Protein 4XR9 (pdb70)

Sequence (909 aa):
SNAMMPFLPDPGEPSPLKVVIAGAGYVGTCLAVTLAGRGAEVVAVDSDPGTVADLRAGRCRLPEPGLAGAVRDLAATGRLTASTSYDPVGAADVVIVTVGTPTDAGHEMVTDQLVAACEQIAPRLRAGQLVILKSTVSPGTTRTLVAPLLESGGLVHERDFGLAFCPERLAEGVALAQVRTLPVVVGGCGPRSAAAAERFWRSALGVDVRQVPSAESAEVVKLATNWWIDANVAIANELARYCAVLGVDVLDVIGAANTLPKGSSMVNLLLPGVGVGGSCLTKDPWMAWRDGRDRGVSLRTVETARAVNDDMPRHTAAVIADELVKLGRDRNDTTIAVLGAAFKNDTGDVRNTPVRGVVAALRDSGFRVRIFDPLADPAEIVARFGTAPAASLDEAVSGAGCLAFLAGHRQFHELDFGALAERVDEPCLVFDGRRMHLPPARIRELHRFGFAYRGIGRNAMPFLPDPGEPSPLKVVIAGAGYVGTCLAVTLAGRGAEVVAVDSDPGTVADLRAGRCRLPEPGLAGAVRDLAATGRLTASTSYDPVGAADVVIVTVGTPTDAGHEMVTDQLVAACEQIAPRLRAGQLVILKSTVSPGTTRTLVAPLLESGGLVHERDFGLAFCPERLAEGVALAQVRTLPVVVGGCGPRSAAAAERFWRSALGVDVRQVPSAESAEVVKLATNWWIDANVAIANELARYCAVLGVDVLDVIGAANTLPKGSSMVNLLLPGVGVGCLTKDPWMAWRDGRDRGVSLRTVETARAVNDDMPRHTAAVIADELVKLGRDRNDTTIAVLGAAFKNDTGDVRNTPVRGVVAALRDSGFRRVRIFDPLADPAEIVARFGTAPAASLDEAVSGAGCLAFLAGHRQFHELDFGALAERVDEPCLVFDGRMHLPPARIRELHRFGFAYRGIIGR

Radius of gyration: 30.74 Å; Cα contacts (8 Å, |Δi|>4): 2063; chains: 2; bounding box: 93×65×76 Å

InterPro domains:
  IPR001732 UDP-glucose/GDP-mannose dehydrogenase, N-terminal [PF03721] (14-191)
  IPR008927 6-phosphogluconate dehydrogenase-like, C-terminal domain superfamily [SSF48179] (212-308)
  IPR014026 UDP-glucose/GDP-mannose dehydrogenase, dimerisation [PF00984] (212-306)
  IPR014027 UDP-glucose/GDP-mannose dehydrogenase, C-terminal [PF03720] (333-432)
  IPR014027 UDP-glucose/GDP-mannose dehydrogenase, C-terminal [SM00984] (333-435)
  IPR017476 UDP-glucose/GDP-mannose dehydrogenase [PIRSF000124] (14-449)
  IPR017476 UDP-glucose/GDP-mannose dehydrogenase [TIGR03026] (14-430)
  IPR028359 UDP-N-acetyl-D-mannosamine/glucosamine dehydrogenase [PIRSF500136] (9-443)
  IPR028359 UDP-N-acetyl-D-mannosamine/glucosamine dehydrogenase [PTHR43491] (12-431)
  IPR036220 UDP-glucose/GDP-mannose dehydrogenase, C-terminal domain superfamily [SSF52413] (320-441)
  IPR036291 NAD(P)-binding domain superfamily [SSF51735] (14-199)

CATH classification: 3.40.50.720 (+1 more: 3.40.50.720)

B-factor: mean 40.83, std 15.62, range [16.02, 129.7]

Organism: Micromonospora echinospora (NCBI:txid1877)

Solvent-accessible surface area: 33970 Å² total; per-residue (Å²): 165,138,89,91,99,4,8,55,98,83,70,102,141,81,62,38,92,1,2,0,0,9,4,36,51,40,1,3,0,1,1,6,11,0,0,46,109,30,7,66,1,33,1,1,21,113,73,93,38,38,18,45,17,6,187,47,8,127,24,219,53,108,10,79,52,0,39,21,22,0,149,90,14,25,92,75,47,70,3,61,22,22,74,47,28,99,25,0,34,62,2,25,0,0,0,1,17,20,34,20,69,24,66,109,33,42,84,24,53,45,102,88,0,36,55,4,0,96,84,0,2,92,85,16,102,42,8,0,0,0,0,1,6,10,25,1,25,5,12,7,0,78,106,51,0,1,70,38,1,48,90,53,59,32,58,38,32,148,28,0,0,0,0,0,0,4,22,13,24,18,44,15,80,0,42,65,43,6,97,100,17,31,15,1,0,0,6,11,16,110,77,0,17,62,4,0,43,78,0,0,105,52,13,1,34,9,86,15,94,72,8,98,21,0,26,2,0,0,0,0,20,1,1,3,7,3,0,14,0,5,0,21,0,3,0,0,5,1,1,49,1,0,50,58,38,63,9,22,0,35,36,0,6,22,0,0,12,29,8,53,54,55,85,28,59,0,0,2,10,100,12,12,0,8,20,6,10,76,59,32,13,86,11,1,51,6,0,41,63,15,0,148,90,100,73,22,70,0,82,12,1,62,19,2,4,44,2,2,93,36,0,16,120,30,0,3,47,26,0,18,67,30,0,94,151,45,65,8,72,128,130,75,0,20,0,0,0,0,0,0,0,25,65,49,63,16,15,20,2,139,56,6,9,0,95,30,0,2,52,23,0,77,131,34,47,7,132,16,76,2,25,7,71,64,10,82,84,68,68,0,70,79,87,18,69,47,73,26,12,95,51,43,68,90,0,1,30,42,0,0,0,0,0,1,0,0,3,0,140,79,1,43,139,37,98,3,19,52,10,25,148,115,21,61,137,45,2,1,0,0,7,8,23,6,42,3,70,82,66,60,31,154,70,0,88,152,93,46,6,12,13,91,16,17,2,51,186,95,138,28,10,14,53,96,88,67,93,130,79,61,33,93,2,1,0,0,9,8,42,53,33,0,3,0,5,1,6,3,0,0,38,118,30,8,72,3,24,0,0,30,100,71,95,38,37,7,50,30,8,166,65,8,106,22,185,59,48,7,75,54,0,38,21,24,0,146,91,16,20,90,86,45,67,1,63,6,22,69,45,16,94,38,0,29,69,8,39,0,0,0,2,20,16,31,24,67,22,71,105,31,43,90,39,46,39,102,95,0,35,53,3,0,96,77,0,3,97,71,12,155,74,40,8,0,0,0,2,16,9,19,1,21,9,12,7,0,123,88,53,2,1,69,30,1,48,86,42,64,39,59,43,30,149,25,0,0,0,0,0,0,3,25,17,26,16,44,17,77,0,36,62,35,14,94,100,16,34,12,1,0,0,6,23,18,112,90,0,20,50,0,0,44,56,0,0,104,38,12,2,40,7,92,18,98,73,7,103,34,1,27,1,0,1,0,0,12,1,1,3,4,2,0,18,1,6,0,19,0,3,0,0,6,0,0,55,1,0,58,62,29,72,11,37,0,33,42,0,8,21,0,0,16,30,10,70,59,57,82,29,56,0,0,3,9,89,11,8,0,6,18,10,72,26,12,91,8,0,47,4,0,30,54,18,0,141,100,115,72,19,68,0,74,11,1,60,20,2,4,44,3,2,91,38,0,15,116,30,0,7,47,28,0,15,74,20,0,94,146,56,64,16,63,94,145,76,6,22,0,0,0,0,0,0,0,45,68,44,33,13,12,50,2,155,65,8,9,0,133,30,0,3,56,25,1,76,136,53,42,8,172,17,77,3,29,7,47,45,13,76,82,70,70,2,69,68,75,22,60,58,78,25,14,88,46,37,67,94,0,0,32,43,0,1,0,0,0,1,0,0,3,1,146,77,2,34,150,38,96,7,18,51,10,30,152,117,22,66,136,46,2,2,0,0,6,5,27,7,44,1,68,80,58,66,23,156,64,0,98,177,81,42,8,24,25,94,3,14,0,33

Foldseek 3Di:
DDQAFLADDPPDPDAAEEEEEACDDLSLLVLLLLLVLPHQYEYAYQDVVCQVQLLCLADPDLAPCSSVSSNVSSVVNSYHYDPAPLCLLVHSEYEYAHEFAADPQLATDCVSVLVRLLRNQQSDFFSHAYEYAYQHQFPCQPPPNQVSNCPNPDHEPRGHWYKYKYDDADGRCRNVCQLEPAIEIFTQDDSNRVNVQCCCCPSRVYHYHYDDHNRRNSVVLLVVLLVVLLLLLVQQVLLQVLQVVVAASVVVQVVQQVAADDPGTDHRDHYFQAAWDCRNQRSNSNNQSSCVVVVHHPVSSVSSNVSRLCRLLVLLVVVQVVCVVLVHDQVQAAAQEEDQAQAANAQHNQIHSPLSNLVNNVVRNHHYAYDYPRHDQVNCCVRNVDGHQPDPLRRQAAHQEYEHRHQYVVVVPDDLLVSLVRYDPAHEYEYRPNSDDPVVVVVNVVSRYHYDYRSD/DVQFLADDLPDPDAAEEEEEDCPPLSLLVLLLLLVLPHQYEYEDQDPVSQVQLLCLADLWLQPPSSVSSNVSSVVNSYHYDPAPQCLLVHSEYEYAWDWAADPLLATPCVRVLVSLLRNQLSHFFRHEYEYAYQDAFPCQPPPSQVSSCVNPDHEPPRYWGWYKYDDADGNCRNVCQLEPAIEIFTQDPSNRSNVQVCCCSSRVYHYHYDDHNSVNSVVLLVVLLVVLLLLLVQQVQLQVLVVVVAASVVVQVVQQVAADDPGTDHRDHHFQAAFSNQRSPSNVQSVCVVVPHHPVSSVSSNVSRLCRLLVLLVVVQVVCVVQVHDQVQAEAQEEAQAQAENTADNPGHSSLSNLCNNVVVRHHYAYDYPSHDQVNCCVRNVDGHQPDPLRRAAQGQEYEHRHQYPVVVVDDLLVSLVRYDPAHEYEYGPNPDDPVVVVVNVVSNYHYYYRSD

Structure (mmCIF, N/CA/C/O backbone):
data_4XR9
#
_entry.id   4XR9
#
_cell.length_a   70.682
_cell.length_b   87.040
_cell.length_c   70.660
_cell.angle_alpha   90.00
_cell.angle_beta   103.59
_cell.angle_gamma   90.00
#
_symmetry.space_group_name_H-M   'P 1 21 1'
#
loop_
_entity.id
_entity.type
_entity.pdbx_description
1 polymer CalS8
2 non-polymer NICOTINAMIDE-ADENINE-DINUCLEOTIDE
3 non-polymer 'SODIUM ION'
4 non-polymer "THYMIDINE-5'-PHOSPHATE"
5 non-polymer GLYCEROL
6 water water
#
loop_
_atom_site.group_PDB
_atom_site.id
_atom_site.type_symbol
_atom_site.label_atom_id
_atom_site.label_alt_id
_atom_site.label_comp_id
_atom_site.label_asym_id
_atom_site.label_entity_id
_atom_site.label_seq_id
_atom_site.pdbx_PDB_ins_code
_atom_site.Cartn_x
_atom_site.Cartn_y
_atom_site.Cartn_z
_atom_site.occupancy
_atom_site.B_iso_or_equiv
_atom_site.auth_seq_id
_atom_site.auth_comp_id
_atom_site.auth_asym_id
_atom_site.auth_atom_id
_atom_site.pdbx_PDB_model_num
ATOM 1 N N . SER A 1 1 ? -41.243 3.180 -26.378 1.00 51.02 -2 SER A N 1
ATOM 2 C CA . SER A 1 1 ? -40.044 2.488 -26.835 1.00 49.12 -2 SER A CA 1
ATOM 3 C C . SER A 1 1 ? -38.960 2.488 -25.753 1.00 48.22 -2 SER A C 1
ATOM 4 O O . SER A 1 1 ? -38.974 3.350 -24.878 1.00 46.06 -2 SER A O 1
ATOM 7 N N . ASN A 1 2 ? -38.027 1.506 -25.815 1.00 42.58 -1 ASN A N 1
ATOM 8 C CA . ASN A 1 2 ? -36.936 1.325 -24.850 1.00 40.26 -1 ASN A CA 1
ATOM 9 C C . ASN A 1 2 ? -35.995 2.517 -24.816 1.00 41.27 -1 ASN A C 1
ATOM 10 O O . ASN A 1 2 ? -35.877 3.250 -25.814 1.00 39.35 -1 ASN A O 1
ATOM 15 N N . ALA A 1 3 ? -35.229 2.642 -23.710 1.00 36.38 0 ALA A N 1
ATOM 16 C CA . ALA A 1 3 ? -34.120 3.573 -23.646 1.00 35.31 0 ALA A CA 1
ATOM 17 C C . ALA A 1 3 ? -33.204 3.180 -24.812 1.00 43.13 0 ALA A C 1
ATOM 18 O O . ALA A 1 3 ? -32.971 1.985 -25.041 1.00 43.34 0 ALA A O 1
ATOM 20 N N A MET A 1 4 ? -32.793 4.177 -25.610 0.50 41.01 1 MET A N 1
ATOM 21 N N B MET A 1 4 ? -32.783 4.161 -25.592 0.50 40.60 1 MET A N 1
ATOM 22 C CA A MET A 1 4 ? -32.044 3.998 -26.857 0.50 41.50 1 MET A CA 1
ATOM 23 C CA B MET A 1 4 ? -32.056 3.985 -26.843 0.50 40.90 1 MET A CA 1
ATOM 24 C C A MET A 1 4 ? -30.522 3.943 -26.692 0.50 40.84 1 MET A C 1
ATOM 25 C C B MET A 1 4 ? -30.520 3.955 -26.703 0.50 40.52 1 MET A C 1
ATOM 26 O O A MET A 1 4 ? -29.962 4.763 -25.964 0.50 37.12 1 MET A O 1
ATOM 27 O O B MET A 1 4 ? -29.958 4.757 -25.959 0.50 36.75 1 MET A O 1
ATOM 36 N N . PRO A 1 5 ? -29.822 3.101 -27.505 1.00 38.36 2 PRO A N 1
ATOM 37 C CA . PRO A 1 5 ? -28.345 3.153 -27.529 1.00 37.91 2 PRO A CA 1
ATOM 38 C C . PRO A 1 5 ? -27.955 4.405 -28.335 1.00 39.99 2 PRO A C 1
ATOM 39 O O . PRO A 1 5 ? -28.783 4.891 -29.116 1.00 39.54 2 PRO A O 1
ATOM 43 N N . PHE A 1 6 ? -26.771 4.981 -28.113 1.00 35.18 3 PHE A N 1
ATOM 44 C CA . PHE A 1 6 ? -26.447 6.229 -28.797 1.00 33.87 3 PHE A CA 1
ATOM 45 C C . PHE A 1 6 ? -25.605 6.002 -30.067 1.00 40.43 3 PHE A C 1
ATOM 46 O O . PHE A 1 6 ? -24.955 6.930 -30.565 1.00 39.89 3 PHE A O 1
ATOM 54 N N . LEU A 1 7 ? -25.664 4.784 -30.614 1.00 38.53 4 LEU A N 1
ATOM 55 C CA . LEU A 1 7 ? -24.948 4.414 -31.829 1.00 39.06 4 LEU A CA 1
ATOM 56 C C . LEU A 1 7 ? -25.694 3.280 -32.541 1.00 48.26 4 LEU A C 1
ATOM 57 O O . LEU A 1 7 ? -26.080 2.302 -31.889 1.00 48.74 4 LEU A O 1
ATOM 62 N N . PRO A 1 8 ? -25.920 3.372 -33.872 1.00 47.42 5 PRO A N 1
ATOM 63 C CA . PRO A 1 8 ? -26.605 2.265 -34.564 1.00 49.97 5 PRO A CA 1
ATOM 64 C C . PRO A 1 8 ? -25.780 0.979 -34.526 1.00 59.94 5 PRO A C 1
ATOM 65 O O . PRO A 1 8 ? -24.554 1.038 -34.404 1.00 58.22 5 PRO A O 1
ATOM 69 N N . ASP A 1 9 ? -26.451 -0.184 -34.600 1.00 63.11 6 ASP A N 1
ATOM 70 C CA . ASP A 1 9 ? -25.762 -1.475 -34.601 1.00 65.72 6 ASP A CA 1
ATOM 71 C C . ASP A 1 9 ? -24.851 -1.567 -35.841 1.00 74.07 6 ASP A C 1
ATOM 72 O O . ASP A 1 9 ? -25.336 -1.358 -36.953 1.00 74.46 6 ASP A O 1
ATOM 77 N N . PRO A 1 10 ? -23.521 -1.816 -35.686 1.00 73.08 7 PRO A N 1
ATOM 78 C CA . PRO A 1 10 ? -22.638 -1.854 -36.875 1.00 73.90 7 PRO A CA 1
ATOM 79 C C . PRO A 1 10 ? -22.952 -3.020 -37.840 1.00 80.62 7 PRO A C 1
ATOM 80 O O . PRO A 1 10 ? -22.236 -3.217 -38.828 1.00 80.79 7 PRO A O 1
ATOM 84 N N . GLY A 1 11 ? -24.046 -3.737 -37.566 1.00 78.56 8 GLY A N 1
ATOM 85 C CA . GLY A 1 11 ? -24.543 -4.825 -38.399 1.00 80.40 8 GLY A CA 1
ATOM 86 C C . GLY A 1 11 ? -25.571 -4.372 -39.425 1.00 85.00 8 GLY A C 1
ATOM 87 O O . GLY A 1 11 ? -26.012 -5.176 -40.255 1.00 86.61 8 GLY A O 1
ATOM 88 N N . GLU A 1 12 ? -25.967 -3.073 -39.375 1.00 79.50 9 GLU A N 1
ATOM 89 C CA . GLU A 1 12 ? -26.923 -2.488 -40.326 1.00 79.54 9 GLU A CA 1
ATOM 90 C C . GLU A 1 12 ? -26.248 -2.333 -41.696 1.00 82.18 9 GLU A C 1
ATOM 91 O O . GLU A 1 12 ? -25.051 -2.044 -41.742 1.00 81.18 9 GLU A O 1
ATOM 97 N N . PRO A 1 13 ? -26.971 -2.548 -42.824 1.00 78.65 10 PRO A N 1
ATOM 98 C CA . PRO A 1 13 ? -26.309 -2.465 -44.142 1.00 78.37 10 PRO A CA 1
ATOM 99 C C . PRO A 1 13 ? -25.846 -1.055 -44.538 1.00 77.60 10 PRO A C 1
ATOM 100 O O . PRO A 1 13 ? -24.867 -0.935 -45.275 1.00 77.73 10 PRO A O 1
ATOM 104 N N . SER A 1 14 ? -26.550 0.002 -44.076 1.00 69.61 11 SER A N 1
ATOM 105 C CA . SER A 1 14 ? -26.223 1.384 -44.438 1.00 66.70 11 SER A CA 1
ATOM 106 C C . SER A 1 14 ? -24.920 1.861 -43.773 1.00 64.23 11 SER A C 1
ATOM 107 O O . SER A 1 14 ? -24.691 1.572 -42.592 1.00 62.88 11 SER A O 1
ATOM 110 N N . PRO A 1 15 ? -24.055 2.607 -44.506 1.00 56.56 12 PRO A N 1
ATOM 111 C CA . PRO A 1 15 ? -22.812 3.101 -43.885 1.00 53.19 12 PRO A CA 1
ATOM 112 C C . PRO A 1 15 ? -23.080 4.094 -42.756 1.00 49.66 12 PRO A C 1
ATOM 113 O O . PRO A 1 15 ? -24.096 4.796 -42.768 1.00 47.68 12 PRO A O 1
ATOM 117 N N . LEU A 1 16 ? -22.170 4.146 -41.781 1.00 42.50 13 LEU A N 1
ATOM 118 C CA . LEU A 1 16 ? -22.252 5.096 -40.675 1.00 39.22 13 LEU A CA 1
ATOM 119 C C . LEU A 1 16 ? -22.106 6.526 -41.201 1.00 38.99 13 LEU A C 1
ATOM 120 O O . LEU A 1 16 ? -21.248 6.778 -42.043 1.00 38.76 13 LEU A O 1
ATOM 125 N N . LYS A 1 17 ? -22.960 7.448 -40.728 1.00 33.12 14 LYS A N 1
ATOM 126 C CA . LYS A 1 17 ? -22.907 8.857 -41.126 1.00 31.72 14 LYS A CA 1
ATOM 127 C C . LYS A 1 17 ? -22.221 9.705 -40.032 1.00 33.39 14 LYS A C 1
ATOM 128 O O . LYS A 1 17 ? -22.705 9.784 -38.905 1.00 32.48 14 LYS A O 1
ATOM 134 N N . VAL A 1 18 ? -21.081 10.314 -40.369 1.00 27.91 15 VAL A N 1
ATOM 135 C CA . VAL A 1 18 ? -20.314 11.138 -39.424 1.00 25.79 15 VAL A CA 1
ATOM 136 C C . VAL A 1 18 ? -20.230 12.583 -39.929 1.00 30.66 15 VAL A C 1
ATOM 137 O O . VAL A 1 18 ? -20.045 12.812 -41.132 1.00 29.46 15 VAL A O 1
ATOM 141 N N . VAL A 1 19 ? -20.348 13.552 -39.003 1.00 27.36 16 VAL A N 1
ATOM 142 C CA . VAL A 1 19 ? -20.125 14.975 -39.270 1.00 26.93 16 VAL A CA 1
ATOM 143 C C . VAL A 1 19 ? -18.926 15.418 -38.429 1.00 30.00 16 VAL A C 1
ATOM 144 O O . VAL A 1 19 ? -18.893 15.188 -37.214 1.00 28.29 16 VAL A O 1
ATOM 148 N N . ILE A 1 20 ? -17.929 16.012 -39.074 1.00 24.94 17 ILE A N 1
ATOM 149 C CA . ILE A 1 20 ? -16.761 16.506 -38.346 1.00 25.34 17 ILE A CA 1
ATOM 150 C C . ILE A 1 20 ? -16.784 18.032 -38.425 1.00 28.96 17 ILE A C 1
ATOM 151 O O . ILE A 1 20 ? -16.765 18.588 -39.524 1.00 28.32 17 ILE A O 1
ATOM 156 N N . ALA A 1 21 ? -16.918 18.696 -37.274 1.00 26.47 18 ALA A N 1
ATOM 157 C CA . ALA A 1 21 ? -16.943 20.161 -37.205 1.00 26.99 18 ALA A CA 1
ATOM 158 C C . ALA A 1 21 ? -15.525 20.673 -36.932 1.00 31.71 18 ALA A C 1
ATOM 159 O O . ALA A 1 21 ? -14.979 20.420 -35.859 1.00 30.49 18 ALA A O 1
ATOM 161 N N . GLY A 1 22 ? -14.923 21.318 -37.933 1.00 29.20 19 GLY A N 1
ATOM 162 C CA . GLY A 1 22 ? -13.550 21.806 -37.855 1.00 30.39 19 GLY A CA 1
ATOM 163 C C . GLY A 1 22 ? -12.646 20.943 -38.704 1.00 36.75 19 GLY A C 1
ATOM 164 O O . GLY A 1 22 ? -12.198 19.883 -38.260 1.00 36.80 19 GLY A O 1
ATOM 165 N N . ALA A 1 23 ? -12.436 21.351 -39.959 1.00 34.94 20 ALA A N 1
ATOM 166 C CA . ALA A 1 23 ? -11.663 20.584 -40.926 1.00 35.52 20 ALA A CA 1
ATOM 167 C C . ALA A 1 23 ? -10.240 21.081 -41.010 1.00 40.46 20 ALA A C 1
ATOM 168 O O . ALA A 1 23 ? -9.706 21.303 -42.100 1.00 40.07 20 ALA A O 1
ATOM 170 N N . GLY A 1 24 ? -9.619 21.219 -39.854 1.00 36.47 21 GLY A N 1
ATOM 171 C CA . GLY A 1 24 ? -8.219 21.563 -39.777 1.00 36.29 21 GLY A CA 1
ATOM 172 C C . GLY A 1 24 ? -7.421 20.284 -39.882 1.00 39.77 21 GLY A C 1
ATOM 173 O O . GLY A 1 24 ? -7.893 19.285 -40.439 1.00 37.12 21 GLY A O 1
ATOM 174 N N . TYR A 1 25 ? -6.262 20.280 -39.271 1.00 37.42 22 TYR A N 1
ATOM 175 C CA . TYR A 1 25 ? -5.339 19.161 -39.248 1.00 37.41 22 TYR A CA 1
ATOM 176 C C . TYR A 1 25 ? -5.982 17.878 -38.647 1.00 36.42 22 TYR A C 1
ATOM 177 O O . TYR A 1 25 ? -6.059 16.846 -39.325 1.00 33.81 22 TYR A O 1
ATOM 186 N N . VAL A 1 26 ? -6.421 17.949 -37.378 1.00 29.87 23 VAL A N 1
ATOM 187 C CA . VAL A 1 26 ? -7.020 16.808 -36.672 1.00 29.78 23 VAL A CA 1
ATOM 188 C C . VAL A 1 26 ? -8.300 16.327 -37.390 1.00 29.97 23 VAL A C 1
ATOM 189 O O . VAL A 1 26 ? -8.469 15.128 -37.610 1.00 28.20 23 VAL A O 1
ATOM 193 N N . GLY A 1 27 ? -9.170 17.268 -37.759 1.00 27.59 24 GLY A N 1
ATOM 194 C CA . GLY A 1 27 ? -10.435 16.958 -38.416 1.00 26.55 24 GLY A CA 1
ATOM 195 C C . GLY A 1 27 ? -10.260 16.238 -39.740 1.00 29.87 24 GLY A C 1
ATOM 196 O O . GLY A 1 27 ? -10.984 15.270 -40.024 1.00 27.05 24 GLY A O 1
ATOM 197 N N . THR A 1 28 ? -9.284 16.693 -40.557 1.00 27.63 25 THR A N 1
ATOM 198 C CA . THR A 1 28 ? -9.047 16.082 -41.868 1.00 28.59 25 THR A CA 1
ATOM 199 C C . THR A 1 28 ? -8.437 14.690 -41.713 1.00 32.72 25 THR A C 1
ATOM 200 O O . THR A 1 28 ? -8.840 13.781 -42.442 1.00 31.08 25 THR A O 1
ATOM 204 N N . CYS A 1 29 ? -7.476 14.512 -40.770 1.00 30.63 26 CYS A N 1
ATOM 205 C CA . CYS A 1 29 ? -6.883 13.189 -40.530 1.00 32.46 26 CYS A CA 1
ATOM 206 C C . CYS A 1 29 ? -7.980 12.198 -40.138 1.00 33.96 26 CYS A C 1
ATOM 207 O O . CYS A 1 29 ? -8.033 11.102 -40.682 1.00 32.66 26 CYS A O 1
ATOM 210 N N . LEU A 1 30 ? -8.893 12.612 -39.238 1.00 31.49 27 LEU A N 1
ATOM 211 C CA . LEU A 1 30 ? -10.023 11.771 -38.822 1.00 31.98 27 LEU A CA 1
ATOM 212 C C . LEU A 1 30 ? -10.936 11.440 -39.975 1.00 32.18 27 LEU A C 1
ATOM 213 O O . LEU A 1 30 ? -11.308 10.281 -40.132 1.00 31.88 27 LEU A O 1
ATOM 218 N N . ALA A 1 31 ? -11.339 12.470 -40.754 1.00 27.24 28 ALA A N 1
ATOM 219 C CA . ALA A 1 31 ? -12.267 12.351 -41.890 1.00 28.24 28 ALA A CA 1
ATOM 220 C C . ALA A 1 31 ? -11.810 11.329 -42.898 1.00 33.14 28 ALA A C 1
ATOM 221 O O . ALA A 1 31 ? -12.613 10.500 -43.315 1.00 32.92 28 ALA A O 1
ATOM 223 N N . VAL A 1 32 ? -10.525 11.377 -43.300 1.00 30.72 29 VAL A N 1
ATOM 224 C CA . VAL A 1 32 ? -10.016 10.455 -44.320 1.00 31.43 29 VAL A CA 1
ATOM 225 C C . VAL A 1 32 ? -9.886 9.026 -43.748 1.00 35.10 29 VAL A C 1
ATOM 226 O O . VAL A 1 32 ? -10.145 8.057 -44.462 1.00 35.21 29 VAL A O 1
ATOM 230 N N . THR A 1 33 ? -9.560 8.904 -42.461 1.00 30.12 30 THR A N 1
ATOM 231 C CA . THR A 1 33 ? -9.426 7.590 -41.840 1.00 31.67 30 THR A CA 1
ATOM 232 C C . THR A 1 33 ? -10.807 6.925 -41.690 1.00 36.23 30 THR A C 1
ATOM 233 O O . THR A 1 33 ? -10.958 5.750 -42.027 1.00 36.72 30 THR A O 1
ATOM 237 N N . LEU A 1 34 ? -11.813 7.684 -41.226 1.00 31.98 31 LEU A N 1
ATOM 238 C CA . LEU A 1 34 ? -13.172 7.161 -41.057 1.00 30.85 31 LEU A CA 1
ATOM 239 C C . LEU A 1 34 ? -13.794 6.807 -42.418 1.00 34.79 31 LEU A C 1
ATOM 240 O O . LEU A 1 34 ? -14.323 5.711 -42.563 1.00 35.11 31 LEU A O 1
ATOM 245 N N . ALA A 1 35 ? -13.669 7.710 -43.422 1.00 30.33 32 ALA A N 1
ATOM 246 C CA . ALA A 1 35 ? -14.195 7.502 -44.776 1.00 30.55 32 ALA A CA 1
ATOM 247 C C . ALA A 1 35 ? -13.458 6.372 -45.496 1.00 37.80 32 ALA A C 1
ATOM 248 O O . ALA A 1 35 ? -14.070 5.655 -46.282 1.00 38.56 32 ALA A O 1
ATOM 250 N N . GLY A 1 36 ? -12.161 6.224 -45.219 1.00 34.55 33 GLY A N 1
ATOM 251 C CA . GLY A 1 36 ? -11.338 5.170 -45.802 1.00 36.00 33 GLY A CA 1
ATOM 252 C C . GLY A 1 36 ? -11.720 3.787 -45.318 1.00 41.82 33 GLY A C 1
ATOM 253 O O . GLY A 1 36 ? -11.462 2.795 -46.007 1.00 44.24 33 GLY A O 1
ATOM 254 N N . ARG A 1 37 ? -12.379 3.714 -44.148 1.00 37.26 34 ARG A N 1
ATOM 255 C CA . ARG A 1 37 ? -12.847 2.453 -43.564 1.00 37.46 34 ARG A CA 1
ATOM 256 C C . ARG A 1 37 ? -14.357 2.203 -43.837 1.00 41.15 34 ARG A C 1
ATOM 257 O O . ARG A 1 37 ? -14.929 1.257 -43.293 1.00 41.10 34 ARG A O 1
ATOM 265 N N . GLY A 1 38 ? -14.971 3.035 -44.685 1.00 37.38 35 GLY A N 1
ATOM 266 C CA . GLY A 1 38 ? -16.359 2.843 -45.101 1.00 37.51 35 GLY A CA 1
ATOM 267 C C . GLY A 1 38 ? -17.395 3.854 -44.644 1.00 39.55 35 GLY A C 1
ATOM 268 O O . GLY A 1 38 ? -18.489 3.894 -45.207 1.00 40.61 35 GLY A O 1
ATOM 269 N N . ALA A 1 39 ? -17.086 4.684 -43.638 1.00 33.59 36 ALA A N 1
ATOM 270 C CA . ALA A 1 39 ? -18.073 5.662 -43.157 1.00 32.36 36 ALA A CA 1
ATOM 271 C C . ALA A 1 39 ? -18.325 6.768 -44.194 1.00 36.76 36 ALA A C 1
ATOM 272 O O . ALA A 1 39 ? -17.472 7.018 -45.049 1.00 37.74 36 ALA A O 1
ATOM 274 N N . GLU A 1 40 ? -19.501 7.408 -44.130 1.00 32.53 37 GLU A N 1
ATOM 275 C CA . GLU A 1 40 ? -19.803 8.567 -44.968 1.00 32.79 37 GLU A CA 1
ATOM 276 C C . GLU A 1 40 ? -19.578 9.798 -44.110 1.00 35.40 37 GLU A C 1
ATOM 277 O O . GLU A 1 40 ? -20.197 9.941 -43.064 1.00 36.12 37 GLU A O 1
ATOM 283 N N . VAL A 1 41 ? -18.619 10.629 -44.493 1.00 31.27 38 VAL A N 1
ATOM 284 C CA . VAL A 1 41 ? -18.192 11.762 -43.677 1.00 28.99 38 VAL A CA 1
ATOM 285 C C . VAL A 1 41 ? -18.445 13.095 -44.378 1.00 33.04 38 VAL A C 1
ATOM 286 O O . VAL A 1 41 ? -18.105 13.268 -45.558 1.00 32.44 38 VAL A O 1
ATOM 290 N N . VAL A 1 42 ? -18.988 14.057 -43.620 1.00 28.71 39 VAL A N 1
ATOM 291 C CA . VAL A 1 42 ? -19.134 15.431 -44.078 1.00 28.56 39 VAL A CA 1
ATOM 292 C C . VAL A 1 42 ? -18.251 16.304 -43.191 1.00 30.96 39 VAL A C 1
ATOM 293 O O . VAL A 1 42 ? -18.421 16.300 -41.971 1.00 29.59 39 VAL A O 1
ATOM 297 N N . ALA A 1 43 ? -17.288 17.019 -43.795 1.00 28.50 40 ALA A N 1
ATOM 298 C CA . ALA A 1 43 ? -16.436 17.949 -43.057 1.00 28.57 40 ALA A CA 1
ATOM 299 C C . ALA A 1 43 ? -17.086 19.325 -43.080 1.00 32.42 40 ALA A C 1
ATOM 300 O O . ALA A 1 43 ? -17.398 19.852 -44.155 1.00 32.56 40 ALA A O 1
ATOM 302 N N . VAL A 1 44 ? -17.384 19.858 -41.904 1.00 27.49 41 VAL A N 1
ATOM 303 C CA . VAL A 1 44 ? -18.022 21.157 -41.778 1.00 27.09 41 VAL A CA 1
ATOM 304 C C . VAL A 1 44 ? -16.986 22.154 -41.271 1.00 31.58 41 VAL A C 1
ATOM 305 O O . VAL A 1 44 ? -16.378 21.937 -40.220 1.00 30.74 41 VAL A O 1
ATOM 309 N N . ASP A 1 45 ? -16.729 23.208 -42.051 1.00 28.86 42 ASP A N 1
ATOM 310 C CA . ASP A 1 45 ? -15.714 24.194 -41.671 1.00 28.86 42 ASP A CA 1
ATOM 311 C C . ASP A 1 45 ? -16.186 25.596 -41.978 1.00 33.14 42 ASP A C 1
ATOM 312 O O . ASP A 1 45 ? -16.848 25.804 -42.994 1.00 32.26 42 ASP A O 1
ATOM 317 N N . SER A 1 46 ? -15.811 26.570 -41.127 1.00 30.93 43 SER A N 1
ATOM 318 C CA . SER A 1 46 ? -16.187 27.988 -41.310 1.00 32.30 43 SER A CA 1
ATOM 319 C C . SER A 1 46 ? -15.363 28.669 -42.436 1.00 35.18 43 SER A C 1
ATOM 320 O O . SER A 1 46 ? -15.733 29.750 -42.892 1.00 36.05 43 SER A O 1
ATOM 323 N N . ASP A 1 47 ? -14.247 28.054 -42.860 1.00 29.45 44 ASP A N 1
ATOM 324 C CA . ASP A 1 47 ? -13.407 28.610 -43.923 1.00 28.88 44 ASP A CA 1
ATOM 325 C C . ASP A 1 47 ? -13.905 28.095 -45.284 1.00 29.33 44 ASP A C 1
ATOM 326 O O . ASP A 1 47 ? -13.759 26.904 -45.583 1.00 28.77 44 ASP A O 1
ATOM 331 N N . PRO A 1 48 ? -14.436 28.990 -46.146 1.00 29.05 45 PRO A N 1
ATOM 332 C CA . PRO A 1 48 ? -14.968 28.537 -47.445 1.00 28.15 45 PRO A CA 1
ATOM 333 C C . PRO A 1 48 ? -13.911 27.935 -48.373 1.00 31.75 45 PRO A C 1
ATOM 334 O O . PRO A 1 48 ? -14.254 27.070 -49.190 1.00 30.90 45 PRO A O 1
ATOM 338 N N . GLY A 1 49 ? -12.648 28.367 -48.225 1.00 27.92 46 GLY A N 1
ATOM 339 C CA . GLY A 1 49 ? -11.524 27.834 -49.001 1.00 27.05 46 GLY A CA 1
ATOM 340 C C . GLY A 1 49 ? -11.212 26.387 -48.655 1.00 30.16 46 GLY A C 1
ATOM 341 O O . GLY A 1 49 ? -10.952 25.573 -49.547 1.00 29.87 46 GLY A O 1
ATOM 342 N N . THR A 1 50 ? -11.273 26.043 -47.356 1.00 25.41 47 THR A N 1
ATOM 343 C CA . THR A 1 50 ? -11.084 24.660 -46.894 1.00 25.41 47 THR A CA 1
ATOM 344 C C . THR A 1 50 ? -12.227 23.765 -47.426 1.00 27.91 47 THR A C 1
ATOM 345 O O . THR A 1 50 ? -11.980 22.655 -47.877 1.00 27.04 47 THR A O 1
ATOM 349 N N . VAL A 1 51 ? -13.463 24.259 -47.379 1.00 25.68 48 VAL A N 1
ATOM 350 C CA . VAL A 1 51 ? -14.640 23.515 -47.860 1.00 25.59 48 VAL A CA 1
ATOM 351 C C . VAL A 1 51 ? -14.531 23.299 -49.382 1.00 29.14 48 VAL A C 1
ATOM 352 O O . VAL A 1 51 ? -14.773 22.190 -49.862 1.00 28.16 48 VAL A O 1
ATOM 356 N N . ALA A 1 52 ? -14.177 24.356 -50.131 1.00 26.70 49 ALA A N 1
ATOM 357 C CA . ALA A 1 52 ? -13.998 24.246 -51.589 1.00 27.58 49 ALA A CA 1
ATOM 358 C C . ALA A 1 52 ? -12.903 23.218 -51.923 1.00 32.12 49 ALA A C 1
ATOM 359 O O . ALA A 1 52 ? -13.086 22.398 -52.826 1.00 31.44 49 ALA A O 1
ATOM 361 N N . ASP A 1 53 ? -11.776 23.245 -51.168 1.00 28.22 50 ASP A N 1
ATOM 362 C CA . ASP A 1 53 ? -10.671 22.309 -51.383 1.00 28.22 50 ASP A CA 1
ATOM 363 C C . ASP A 1 53 ? -11.115 20.865 -51.159 1.00 32.43 50 ASP A C 1
ATOM 364 O O . ASP A 1 53 ? -10.938 20.033 -52.052 1.00 31.58 50 ASP A O 1
ATOM 369 N N . LEU A 1 54 ? -11.730 20.571 -49.989 1.00 29.74 51 LEU A N 1
ATOM 370 C CA . LEU A 1 54 ? -12.162 19.204 -49.681 1.00 30.81 51 LEU A CA 1
ATOM 371 C C . LEU A 1 54 ? -13.143 18.666 -50.731 1.00 35.18 51 LEU A C 1
ATOM 372 O O . LEU A 1 54 ? -12.995 17.527 -51.164 1.00 34.26 51 LEU A O 1
ATOM 377 N N . ARG A 1 55 ? -14.082 19.508 -51.197 1.00 32.62 52 ARG A N 1
ATOM 378 C CA . ARG A 1 55 ? -15.046 19.135 -52.244 1.00 33.40 52 ARG A CA 1
ATOM 379 C C . ARG A 1 55 ? -14.328 18.716 -53.545 1.00 38.61 52 ARG A C 1
ATOM 380 O O . ARG A 1 55 ? -14.770 17.781 -54.209 1.00 39.45 52 ARG A O 1
ATOM 388 N N . ALA A 1 56 ? -13.241 19.430 -53.915 1.00 34.92 53 ALA A N 1
ATOM 389 C CA . ALA A 1 56 ? -12.489 19.185 -55.148 1.00 35.17 53 ALA A CA 1
ATOM 390 C C . ALA A 1 56 ? -11.418 18.096 -54.983 1.00 40.10 53 ALA A C 1
ATOM 391 O O . ALA A 1 56 ? -10.721 17.775 -55.942 1.00 41.05 53 ALA A O 1
ATOM 393 N N . GLY A 1 57 ? -11.282 17.558 -53.779 1.00 37.25 54 GLY A N 1
ATOM 394 C CA . GLY A 1 57 ? -10.275 16.544 -53.491 1.00 37.50 54 GLY A CA 1
ATOM 395 C C . GLY A 1 57 ? -8.898 17.133 -53.284 1.00 41.29 54 GLY A C 1
ATOM 396 O O . GLY A 1 57 ? -7.895 16.455 -53.488 1.00 41.87 54 GLY A O 1
ATOM 397 N N . ARG A 1 58 ? -8.842 18.409 -52.884 1.00 37.45 55 ARG A N 1
ATOM 398 C CA . ARG A 1 58 ? -7.592 19.113 -52.610 1.00 37.01 55 ARG A CA 1
ATOM 399 C C . ARG A 1 58 ? -7.392 19.271 -51.119 1.00 43.58 55 ARG A C 1
ATOM 400 O O . ARG A 1 58 ? -8.363 19.311 -50.365 1.00 42.52 55 ARG A O 1
ATOM 408 N N . CYS A 1 59 ? -6.134 19.402 -50.691 1.00 42.41 56 CYS A N 1
ATOM 409 C CA . CYS A 1 59 ? -5.798 19.662 -49.297 1.00 42.36 56 CYS A CA 1
ATOM 410 C C . CYS A 1 59 ? -4.479 20.402 -49.228 1.00 47.21 56 CYS A C 1
ATOM 411 O O . CYS A 1 59 ? -3.490 19.934 -49.787 1.00 47.01 56 CYS A O 1
ATOM 414 N N . ARG A 1 60 ? -4.466 21.580 -48.574 1.00 45.15 57 ARG A N 1
ATOM 415 C CA . ARG A 1 60 ? -3.260 22.398 -48.461 1.00 46.23 57 ARG A CA 1
ATOM 416 C C . ARG A 1 60 ? -2.389 21.980 -47.282 1.00 51.45 57 ARG A C 1
ATOM 417 O O . ARG A 1 60 ? -1.232 22.409 -47.198 1.00 51.15 57 ARG A O 1
ATOM 425 N N . LEU A 1 61 ? -2.923 21.132 -46.381 1.00 48.24 58 LEU A N 1
ATOM 426 C CA . LEU A 1 61 ? -2.160 20.659 -45.227 1.00 49.38 58 LEU A CA 1
ATOM 427 C C . LEU A 1 61 ? -0.975 19.797 -45.699 1.00 55.52 58 LEU A C 1
ATOM 428 O O . LEU A 1 61 ? -1.153 18.904 -46.538 1.00 54.99 58 LEU A O 1
ATOM 433 N N . PRO A 1 62 ? 0.261 20.138 -45.266 1.00 54.67 59 PRO A N 1
ATOM 434 C CA . PRO A 1 62 ? 1.444 19.426 -45.783 1.00 55.26 59 PRO A CA 1
ATOM 435 C C . PRO A 1 62 ? 1.587 17.984 -45.295 1.00 58.13 59 PRO A C 1
ATOM 436 O O . PRO A 1 62 ? 2.364 17.231 -45.889 1.00 58.35 59 PRO A O 1
ATOM 440 N N . GLU A 1 63 ? 0.862 17.608 -44.213 1.00 52.85 60 GLU A N 1
ATOM 441 C CA . GLU A 1 63 ? 0.899 16.284 -43.578 1.00 51.48 60 GLU A CA 1
ATOM 442 C C . GLU A 1 63 ? 1.072 15.151 -44.605 1.00 55.62 60 GLU A C 1
ATOM 443 O O . GLU A 1 63 ? 0.279 15.057 -45.541 1.00 55.86 60 GLU A O 1
ATOM 449 N N . PRO A 1 64 ? 2.136 14.311 -44.463 1.00 52.32 61 PRO A N 1
ATOM 450 C CA . PRO A 1 64 ? 2.383 13.246 -45.456 1.00 51.53 61 PRO A CA 1
ATOM 451 C C . PRO A 1 64 ? 1.205 12.294 -45.665 1.00 52.43 61 PRO A C 1
ATOM 452 O O . PRO A 1 64 ? 0.663 11.733 -44.703 1.00 51.38 61 PRO A O 1
ATOM 456 N N . GLY A 1 65 ? 0.826 12.128 -46.932 1.00 46.49 62 GLY A N 1
ATOM 457 C CA . GLY A 1 65 ? -0.260 11.245 -47.345 1.00 44.77 62 GLY A CA 1
ATOM 458 C C . GLY A 1 65 ? -1.657 11.810 -47.167 1.00 46.04 62 GLY A C 1
ATOM 459 O O . GLY A 1 65 ? -2.626 11.181 -47.594 1.00 46.47 62 GLY A O 1
ATOM 460 N N . LEU A 1 66 ? -1.786 12.997 -46.542 1.00 40.61 63 LEU A N 1
ATOM 461 C CA . LEU A 1 66 ? -3.103 13.591 -46.276 1.00 39.02 63 LEU A CA 1
ATOM 462 C C . LEU A 1 66 ? -3.796 14.079 -47.558 1.00 43.32 63 LEU A C 1
ATOM 463 O O . LEU A 1 66 ? -4.954 13.729 -47.782 1.00 42.40 63 LEU A O 1
ATOM 468 N N . ALA A 1 67 ? -3.086 14.833 -48.418 1.00 41.40 64 ALA A N 1
ATOM 469 C CA . ALA A 1 67 ? -3.647 15.333 -49.675 1.00 41.28 64 ALA A CA 1
ATOM 470 C C . ALA A 1 67 ? -4.091 14.167 -50.596 1.00 45.37 64 ALA A C 1
ATOM 471 O O . ALA A 1 67 ? -5.196 14.212 -51.142 1.00 45.75 64 ALA A O 1
ATOM 473 N N . GLY A 1 68 ? -3.272 13.108 -50.671 1.00 40.79 65 GLY A N 1
ATOM 474 C CA . GLY A 1 68 ? -3.578 11.907 -51.452 1.00 40.55 65 GLY A CA 1
ATOM 475 C C . GLY A 1 68 ? -4.823 11.177 -50.971 1.00 44.47 65 GLY A C 1
ATOM 476 O O . GLY A 1 68 ? -5.684 10.808 -51.779 1.00 44.54 65 GLY A O 1
ATOM 477 N N . ALA A 1 69 ? -4.951 10.997 -49.636 1.00 39.60 66 ALA A N 1
ATOM 478 C CA . ALA A 1 69 ? -6.123 10.351 -49.038 1.00 39.04 66 ALA A CA 1
ATOM 479 C C . ALA A 1 69 ? -7.410 11.166 -49.308 1.00 43.14 66 ALA A C 1
ATOM 480 O O . ALA A 1 69 ? -8.451 10.579 -49.624 1.00 43.94 66 ALA A O 1
ATOM 482 N N . VAL A 1 70 ? -7.321 12.518 -49.231 1.00 38.53 67 VAL A N 1
ATOM 483 C CA . VAL A 1 70 ? -8.450 13.425 -49.509 1.00 38.53 67 VAL A CA 1
ATOM 484 C C . VAL A 1 70 ? -8.898 13.252 -50.977 1.00 43.20 67 VAL A C 1
ATOM 485 O O . VAL A 1 70 ? -10.086 13.075 -51.233 1.00 43.19 67 VAL A O 1
ATOM 489 N N . ARG A 1 71 ? -7.937 13.254 -51.917 1.00 41.38 68 ARG A N 1
ATOM 490 C CA . ARG A 1 71 ? -8.202 13.098 -53.353 1.00 42.87 68 ARG A CA 1
ATOM 491 C C . ARG A 1 71 ? -8.938 11.778 -53.647 1.00 47.33 68 ARG A C 1
ATOM 492 O O . ARG A 1 71 ? -9.992 11.804 -54.278 1.00 47.10 68 ARG A O 1
ATOM 500 N N . ASP A 1 72 ? -8.415 10.645 -53.132 1.00 44.99 69 ASP A N 1
ATOM 501 C CA . ASP A 1 72 ? -9.006 9.316 -53.302 1.00 46.13 69 ASP A CA 1
ATOM 502 C C . ASP A 1 72 ? -10.445 9.238 -52.780 1.00 49.63 69 ASP A C 1
ATOM 503 O O . ASP A 1 72 ? -11.306 8.695 -53.467 1.00 50.38 69 ASP A O 1
ATOM 508 N N . LEU A 1 73 ? -10.700 9.747 -51.558 1.00 44.52 70 LEU A N 1
ATOM 509 C CA . LEU A 1 73 ? -12.016 9.632 -50.925 1.00 43.58 70 LEU A CA 1
ATOM 510 C C . LEU A 1 73 ? -13.049 10.633 -51.434 1.00 48.55 70 LEU A C 1
ATOM 511 O O . LEU A 1 73 ? -14.243 10.326 -51.395 1.00 49.47 70 LEU A O 1
ATOM 516 N N . ALA A 1 74 ? -12.618 11.806 -51.931 1.00 44.94 71 ALA A N 1
ATOM 517 C CA . ALA A 1 74 ? -13.559 12.758 -52.531 1.00 45.53 71 ALA A CA 1
ATOM 518 C C . ALA A 1 74 ? -14.147 12.153 -53.814 1.00 52.17 71 ALA A C 1
ATOM 519 O O . ALA A 1 74 ? -15.334 12.341 -54.102 1.00 53.56 71 ALA A O 1
ATOM 521 N N . ALA A 1 75 ? -13.327 11.360 -54.538 1.00 48.84 72 ALA A N 1
ATOM 522 C CA . ALA A 1 75 ? -13.738 10.654 -55.757 1.00 49.52 72 ALA A CA 1
ATOM 523 C C . ALA A 1 75 ? -14.763 9.530 -55.453 1.00 53.90 72 ALA A C 1
ATOM 524 O O . ALA A 1 75 ? -15.616 9.251 -56.296 1.00 55.44 72 ALA A O 1
ATOM 526 N N . THR A 1 76 ? -14.684 8.896 -54.252 1.00 50.82 73 THR A N 1
ATOM 527 C CA . THR A 1 76 ? -15.622 7.824 -53.854 1.00 49.58 73 THR A CA 1
ATOM 528 C C . THR A 1 76 ? -16.992 8.399 -53.467 1.00 50.98 73 THR A C 1
ATOM 529 O O . THR A 1 76 ? -17.979 7.661 -53.413 1.00 50.53 73 THR A O 1
ATOM 533 N N . GLY A 1 77 ? -17.019 9.689 -53.121 1.00 45.84 74 GLY A N 1
ATOM 534 C CA . GLY A 1 77 ? -18.232 10.368 -52.677 1.00 44.75 74 GLY A CA 1
ATOM 535 C C . GLY A 1 77 ? -18.519 10.178 -51.196 1.00 46.03 74 GLY A C 1
ATOM 536 O O . GLY A 1 77 ? -19.483 10.753 -50.675 1.00 45.99 74 GLY A O 1
ATOM 537 N N . ARG A 1 78 ? -17.679 9.380 -50.494 1.00 39.35 75 ARG A N 1
ATOM 538 C CA . ARG A 1 78 ? -17.865 9.126 -49.063 1.00 37.38 75 ARG A CA 1
ATOM 539 C C . ARG A 1 78 ? -17.422 10.323 -48.239 1.00 39.88 75 ARG A C 1
ATOM 540 O O . ARG A 1 78 ? -17.953 10.539 -47.144 1.00 40.27 75 ARG A O 1
ATOM 548 N N . LEU A 1 79 ? -16.457 11.107 -48.750 1.00 33.76 76 LEU A N 1
ATOM 549 C CA . LEU A 1 79 ? -16.016 12.298 -48.049 1.00 31.19 76 LEU A CA 1
ATOM 550 C C . LEU A 1 79 ? -16.520 13.533 -48.766 1.00 35.96 76 LEU A C 1
ATOM 551 O O . LEU A 1 79 ? -16.153 13.776 -49.926 1.00 36.90 76 LEU A O 1
ATOM 556 N N . THR A 1 80 ? -17.359 14.315 -48.084 1.00 30.46 77 THR A N 1
ATOM 557 C CA . THR A 1 80 ? -17.856 15.574 -48.622 1.00 30.84 77 THR A CA 1
ATOM 558 C C . THR A 1 80 ? -17.602 16.695 -47.601 1.00 33.99 77 THR A C 1
ATOM 559 O O . THR A 1 80 ? -17.040 16.448 -46.526 1.00 32.34 77 THR A O 1
ATOM 563 N N . ALA A 1 81 ? -17.914 17.937 -47.984 1.00 31.51 78 ALA A N 1
ATOM 564 C CA . ALA A 1 81 ? -17.683 19.099 -47.139 1.00 29.34 78 ALA A CA 1
ATOM 565 C C . ALA A 1 81 ? -18.807 20.112 -47.281 1.00 33.07 78 ALA A C 1
ATOM 566 O O . ALA A 1 81 ? -19.559 20.075 -48.257 1.00 33.72 78 ALA A O 1
ATOM 568 N N . SER A 1 82 ? -18.938 21.002 -46.286 1.00 28.88 79 SER A N 1
ATOM 569 C CA . SER A 1 82 ? -19.980 22.011 -46.245 1.00 28.88 79 SER A CA 1
ATOM 570 C C . SER A 1 82 ? -19.591 23.164 -45.315 1.00 31.11 79 SER A C 1
ATOM 571 O O . SER A 1 82 ? -18.911 22.947 -44.318 1.00 31.33 79 SER A O 1
ATOM 574 N N . THR A 1 83 ? -20.019 24.390 -45.645 1.00 27.72 80 THR A N 1
ATOM 575 C CA . THR A 1 83 ? -19.872 25.523 -44.739 1.00 27.49 80 THR A CA 1
ATOM 576 C C . THR A 1 83 ? -21.087 25.512 -43.776 1.00 35.09 80 THR A C 1
ATOM 577 O O . THR A 1 83 ? -21.016 26.048 -42.679 1.00 37.17 80 THR A O 1
ATOM 581 N N . SER A 1 84 ? -22.181 24.869 -44.200 1.00 32.24 81 SER A N 1
ATOM 582 C CA . SER A 1 84 ? -23.424 24.771 -43.440 1.00 32.92 81 SER A CA 1
ATOM 583 C C . SER A 1 84 ? -23.414 23.551 -42.527 1.00 36.18 81 SER A C 1
ATOM 584 O O . SER A 1 84 ? -22.838 22.519 -42.870 1.00 33.91 81 SER A O 1
ATOM 587 N N . TYR A 1 85 ? -24.106 23.660 -41.394 1.00 34.74 82 TYR A N 1
ATOM 588 C CA . TYR A 1 85 ? -24.243 22.580 -40.418 1.00 34.83 82 TYR A CA 1
ATOM 589 C C . TYR A 1 85 ? -25.496 21.719 -40.667 1.00 39.81 82 TYR A C 1
ATOM 590 O O . TYR A 1 85 ? -25.761 20.815 -39.881 1.00 37.43 82 TYR A O 1
ATOM 599 N N . ASP A 1 86 ? -26.197 21.918 -41.804 1.00 39.17 83 ASP A N 1
ATOM 600 C CA . ASP A 1 86 ? -27.410 21.146 -42.121 1.00 41.82 83 ASP A CA 1
ATOM 601 C C . ASP A 1 86 ? -27.179 19.591 -42.152 1.00 46.58 83 ASP A C 1
ATOM 602 O O . ASP A 1 86 ? -28.123 18.875 -41.816 1.00 48.38 83 ASP A O 1
ATOM 607 N N . PRO A 1 87 ? -25.951 19.039 -42.433 1.00 41.54 84 PRO A N 1
ATOM 608 C CA . PRO A 1 87 ? -25.791 17.567 -42.407 1.00 40.58 84 PRO A CA 1
ATOM 609 C C . PRO A 1 87 ? -25.884 16.942 -41.004 1.00 40.89 84 PRO A C 1
ATOM 610 O O . PRO A 1 87 ? -25.935 15.713 -40.898 1.00 39.70 84 PRO A O 1
ATOM 614 N N . VAL A 1 88 ? -25.836 17.770 -39.936 1.00 35.02 85 VAL A N 1
ATOM 615 C CA . VAL A 1 88 ? -25.890 17.306 -38.542 1.00 34.00 85 VAL A CA 1
ATOM 616 C C . VAL A 1 88 ? -27.144 16.427 -38.300 1.00 36.78 85 VAL A C 1
ATOM 617 O O . VAL A 1 88 ? -27.018 15.314 -37.788 1.00 35.35 85 VAL A O 1
ATOM 621 N N . GLY A 1 89 ? -28.314 16.908 -38.725 1.00 35.04 86 GLY A N 1
ATOM 622 C CA . GLY A 1 89 ? -29.571 16.193 -38.550 1.00 35.32 86 GLY A CA 1
ATOM 623 C C . GLY A 1 89 ? -29.573 14.753 -39.029 1.00 40.98 86 GLY A C 1
ATOM 624 O O . GLY A 1 89 ? -30.219 13.899 -38.414 1.00 40.09 86 GLY A O 1
ATOM 625 N N . ALA A 1 90 ? -28.834 14.467 -40.125 1.00 39.27 87 ALA A N 1
ATOM 626 C CA . ALA A 1 90 ? -28.783 13.139 -40.749 1.00 39.91 87 ALA A CA 1
ATOM 627 C C . ALA A 1 90 ? -27.677 12.253 -40.191 1.00 42.65 87 ALA A C 1
ATOM 628 O O . ALA A 1 90 ? -27.655 11.055 -40.480 1.00 42.65 87 ALA A O 1
ATOM 630 N N . ALA A 1 91 ? -26.743 12.831 -39.427 1.00 37.55 88 ALA A N 1
ATOM 631 C CA . ALA A 1 91 ? -25.597 12.099 -38.923 1.00 35.13 88 ALA A CA 1
ATOM 632 C C . ALA A 1 91 ? -25.926 11.191 -37.749 1.00 37.80 88 ALA A C 1
ATOM 633 O O . ALA A 1 91 ? -26.858 11.454 -36.986 1.00 38.10 88 ALA A O 1
ATOM 635 N N . ASP A 1 92 ? -25.092 10.163 -37.563 1.00 32.52 89 ASP A N 1
ATOM 636 C CA . ASP A 1 92 ? -25.131 9.289 -36.399 1.00 31.65 89 ASP A CA 1
ATOM 637 C C . ASP A 1 92 ? -24.200 9.858 -35.338 1.00 33.09 89 ASP A C 1
ATOM 638 O O . ASP A 1 92 ? -24.518 9.817 -34.146 1.00 32.41 89 ASP A O 1
ATOM 643 N N . VAL A 1 93 ? -23.015 10.364 -35.779 1.00 27.79 90 VAL A N 1
ATOM 644 C CA . VAL A 1 93 ? -21.956 10.868 -34.896 1.00 25.43 90 VAL A CA 1
ATOM 645 C C . VAL A 1 93 ? -21.499 12.267 -35.323 1.00 30.12 90 VAL A C 1
ATOM 646 O O . VAL A 1 93 ? -21.258 12.522 -36.509 1.00 28.23 90 VAL A O 1
ATOM 650 N N . VAL A 1 94 ? -21.338 13.157 -34.338 1.00 27.39 91 VAL A N 1
ATOM 651 C CA . VAL A 1 94 ? -20.850 14.513 -34.558 1.00 27.04 91 VAL A CA 1
ATOM 652 C C . VAL A 1 94 ? -19.533 14.674 -33.779 1.00 28.57 91 VAL A C 1
ATOM 653 O O . VAL A 1 94 ? -19.522 14.549 -32.553 1.00 27.84 91 VAL A O 1
ATOM 657 N N . ILE A 1 95 ? -18.429 14.919 -34.491 1.00 24.99 92 ILE A N 1
ATOM 658 C CA . ILE A 1 95 ? -17.114 15.105 -33.861 1.00 23.18 92 ILE A CA 1
ATOM 659 C C . ILE A 1 95 ? -16.694 16.572 -33.946 1.00 27.51 92 ILE A C 1
ATOM 660 O O . ILE A 1 95 ? -16.727 17.169 -35.027 1.00 27.48 92 ILE A O 1
ATOM 665 N N . VAL A 1 96 ? -16.337 17.164 -32.797 1.00 23.68 93 VAL A N 1
ATOM 666 C CA . VAL A 1 96 ? -15.956 18.584 -32.742 1.00 23.27 93 VAL A CA 1
ATOM 667 C C . VAL A 1 96 ? -14.448 18.706 -32.622 1.00 25.54 93 VAL A C 1
ATOM 668 O O . VAL A 1 96 ? -13.863 18.274 -31.618 1.00 24.22 93 VAL A O 1
ATOM 672 N N . THR A 1 97 ? -13.811 19.310 -33.639 1.00 23.17 94 THR A N 1
ATOM 673 C CA . THR A 1 97 ? -12.348 19.467 -33.663 1.00 24.49 94 THR A CA 1
ATOM 674 C C . THR A 1 97 ? -11.966 20.917 -33.980 1.00 32.73 94 THR A C 1
ATOM 675 O O . THR A 1 97 ? -10.926 21.150 -34.592 1.00 34.71 94 THR A O 1
ATOM 679 N N . VAL A 1 98 ? -12.804 21.891 -33.581 1.00 27.73 95 VAL A N 1
ATOM 680 C CA . VAL A 1 98 ? -12.537 23.316 -33.873 1.00 28.71 95 VAL A CA 1
ATOM 681 C C . VAL A 1 98 ? -11.330 23.834 -33.024 1.00 32.30 95 VAL A C 1
ATOM 682 O O . VAL A 1 98 ? -10.934 23.194 -32.049 1.00 31.63 95 VAL A O 1
ATOM 686 N N . GLY A 1 99 ? -10.758 24.962 -33.427 1.00 28.81 96 GLY A N 1
ATOM 687 C CA . GLY A 1 99 ? -9.631 25.553 -32.712 1.00 28.43 96 GLY A CA 1
ATOM 688 C C . GLY A 1 99 ? -10.013 26.043 -31.323 1.00 30.60 96 GLY A C 1
ATOM 689 O O . GLY A 1 99 ? -11.130 26.510 -31.112 1.00 28.96 96 GLY A O 1
ATOM 690 N N . THR A 1 100 ? -9.104 25.873 -30.347 1.00 27.41 97 THR A N 1
ATOM 691 C CA . THR A 1 100 ? -9.306 26.358 -28.979 1.00 26.93 97 THR A CA 1
ATOM 692 C C . THR A 1 100 ? -8.061 27.122 -28.565 1.00 31.52 97 THR A C 1
ATOM 693 O O . THR A 1 100 ? -7.343 26.664 -27.668 1.00 31.13 97 THR A O 1
ATOM 697 N N . PRO A 1 101 ? -7.722 28.255 -29.231 1.00 28.27 98 PRO A N 1
ATOM 698 C CA . PRO A 1 101 ? -6.504 28.975 -28.834 1.00 28.11 98 PRO A CA 1
ATOM 699 C C . PRO A 1 101 ? -6.665 29.616 -27.465 1.00 31.76 98 PRO A C 1
ATOM 700 O O . PRO A 1 101 ? -7.793 29.826 -26.995 1.00 31.19 98 PRO A O 1
ATOM 704 N N . THR A 1 102 ? -5.548 29.935 -26.836 1.00 28.52 99 THR A N 1
ATOM 705 C CA . THR A 1 102 ? -5.550 30.623 -25.547 1.00 29.58 99 THR A CA 1
ATOM 706 C C . THR A 1 102 ? -5.134 32.068 -25.748 1.00 34.18 99 THR A C 1
ATOM 707 O O . THR A 1 102 ? -4.439 32.382 -26.723 1.00 33.23 99 THR A O 1
ATOM 711 N N . ASP A 1 103 ? -5.565 32.953 -24.838 1.00 30.79 100 ASP A N 1
ATOM 712 C CA . ASP A 1 103 ? -5.207 34.368 -24.888 1.00 31.38 100 ASP A CA 1
ATOM 713 C C . ASP A 1 103 ? -3.865 34.585 -24.159 1.00 33.77 100 ASP A C 1
ATOM 714 O O . ASP A 1 103 ? -3.283 33.626 -23.655 1.00 31.45 100 ASP A O 1
ATOM 719 N N . ALA A 1 104 ? -3.405 35.833 -24.059 1.00 30.48 101 ALA A N 1
ATOM 720 C CA . ALA A 1 104 ? -2.137 36.175 -23.403 1.00 31.02 101 ALA A CA 1
ATOM 721 C C . ALA A 1 104 ? -2.084 35.732 -21.909 1.00 33.77 101 ALA A C 1
ATOM 722 O O . ALA A 1 104 ? -1.002 35.570 -21.368 1.00 33.32 101 ALA A O 1
ATOM 724 N N . GLY A 1 105 ? -3.244 35.552 -21.281 1.00 29.01 102 GLY A N 1
ATOM 725 C CA . GLY A 1 105 ? -3.336 35.111 -19.891 1.00 28.77 102 GLY A CA 1
ATOM 726 C C . GLY A 1 105 ? -3.501 33.601 -19.774 1.00 29.97 102 GLY A C 1
ATOM 727 O O . GLY A 1 105 ? -3.683 33.079 -18.672 1.00 29.07 102 GLY A O 1
ATOM 728 N N . HIS A 1 106 ? -3.419 32.881 -20.925 1.00 24.95 103 HIS A N 1
ATOM 729 C CA . HIS A 1 106 ? -3.477 31.401 -21.004 1.00 23.78 103 HIS A CA 1
ATOM 730 C C . HIS A 1 106 ? -4.877 30.861 -20.689 1.00 29.22 103 HIS A C 1
ATOM 731 O O . HIS A 1 106 ? -5.046 29.693 -20.310 1.00 27.45 103 HIS A O 1
ATOM 738 N N . GLU A 1 107 ? -5.877 31.716 -20.862 1.00 28.23 104 GLU A N 1
ATOM 739 C CA . GLU A 1 107 ? -7.267 31.337 -20.742 1.00 29.95 104 GLU A CA 1
ATOM 740 C C . GLU A 1 107 ? -7.731 30.968 -22.136 1.00 34.12 104 GLU A C 1
ATOM 741 O O . GLU A 1 107 ? -7.381 31.641 -23.109 1.00 33.50 104 GLU A O 1
ATOM 747 N N . MET A 1 108 ? -8.481 29.904 -22.242 1.00 30.84 105 MET A N 1
ATOM 748 C CA . MET A 1 108 ? -8.990 29.415 -23.502 1.00 32.63 105 MET A CA 1
ATOM 749 C C . MET A 1 108 ? -9.967 30.447 -24.134 1.00 37.36 105 MET A C 1
ATOM 750 O O . MET A 1 108 ? -10.764 31.063 -23.421 1.00 36.87 105 MET A O 1
ATOM 755 N N . VAL A 1 109 ? -9.823 30.702 -25.450 1.00 33.79 106 VAL A N 1
ATOM 756 C CA . VAL A 1 109 ? -10.750 31.568 -26.199 1.00 34.20 106 VAL A CA 1
ATOM 757 C C . VAL A 1 109 ? -11.834 30.628 -26.749 1.00 36.99 106 VAL A C 1
ATOM 758 O O . VAL A 1 109 ? -11.554 29.798 -27.629 1.00 34.53 106 VAL A O 1
ATOM 762 N N . THR A 1 110 ? -13.042 30.703 -26.174 1.00 33.39 107 THR A N 1
ATOM 763 C CA . THR A 1 110 ? -14.153 29.783 -26.482 1.00 32.96 107 THR A CA 1
ATOM 764 C C . THR A 1 110 ? -14.964 30.143 -27.762 1.00 34.94 107 THR A C 1
ATOM 765 O O . THR A 1 110 ? -15.860 29.385 -28.123 1.00 33.03 107 THR A O 1
ATOM 769 N N . ASP A 1 111 ? -14.636 31.265 -28.442 1.00 32.36 108 ASP A N 1
ATOM 770 C CA . ASP A 1 111 ? -15.372 31.776 -29.613 1.00 32.75 108 ASP A CA 1
ATOM 771 C C . ASP A 1 111 ? -15.721 30.701 -30.654 1.00 33.82 108 ASP A C 1
ATOM 772 O O . ASP A 1 111 ? -16.897 30.545 -30.976 1.00 33.56 108 ASP A O 1
ATOM 777 N N . GLN A 1 112 ? -14.718 29.990 -31.189 1.00 28.91 109 GLN A N 1
ATOM 778 C CA . GLN A 1 112 ? -14.951 28.962 -32.219 1.00 27.99 109 GLN A CA 1
ATOM 779 C C . GLN A 1 112 ? -15.782 27.790 -31.681 1.00 30.84 109 GLN A C 1
ATOM 780 O O . GLN A 1 112 ? -16.715 27.344 -32.349 1.00 29.73 109 GLN A O 1
ATOM 786 N N . LEU A 1 113 ? -15.469 27.324 -30.468 1.00 27.59 110 LEU A N 1
ATOM 787 C CA . LEU A 1 113 ? -16.175 26.208 -29.850 1.00 28.52 110 LEU A CA 1
ATOM 788 C C . LEU A 1 113 ? -17.661 26.543 -29.592 1.00 32.18 110 LEU A C 1
ATOM 789 O O . LEU A 1 113 ? -18.519 25.725 -29.911 1.00 31.33 110 LEU A O 1
ATOM 794 N N . VAL A 1 114 ? -17.954 27.751 -29.056 1.00 29.75 111 VAL A N 1
ATOM 795 C CA . VAL A 1 114 ? -19.327 28.224 -28.789 1.00 30.69 111 VAL A CA 1
ATOM 796 C C . VAL A 1 114 ? -20.099 28.353 -30.119 1.00 34.89 111 VAL A C 1
ATOM 797 O O . VAL A 1 114 ? -21.246 27.883 -30.209 1.00 33.08 111 VAL A O 1
ATOM 801 N N . ALA A 1 115 ? -19.445 28.937 -31.166 1.00 31.69 112 ALA A N 1
ATOM 802 C CA . ALA A 1 115 ? -20.076 29.125 -32.482 1.00 32.22 112 ALA A CA 1
ATOM 803 C C . ALA A 1 115 ? -20.453 27.772 -33.097 1.00 35.76 112 ALA A C 1
ATOM 804 O O . ALA A 1 115 ? -21.553 27.629 -33.624 1.00 36.31 112 ALA A O 1
ATOM 806 N N . ALA A 1 116 ? -19.565 26.768 -32.963 1.00 30.01 113 ALA A N 1
ATOM 807 C CA . ALA A 1 116 ? -19.806 25.412 -33.461 1.00 29.86 113 ALA A CA 1
ATOM 808 C C . ALA A 1 116 ? -20.996 24.772 -32.722 1.00 33.55 113 ALA A C 1
ATOM 809 O O . ALA A 1 116 ? -21.940 24.333 -33.371 1.00 33.19 113 ALA A O 1
ATOM 811 N N . CYS A 1 117 ? -20.964 24.769 -31.369 1.00 31.38 114 CYS A N 1
ATOM 812 C CA . CYS A 1 117 ? -22.025 24.203 -30.516 1.00 33.68 114 CYS A CA 1
ATOM 813 C C . CYS A 1 117 ? -23.384 24.843 -30.768 1.00 37.19 114 CYS A C 1
ATOM 814 O O . CYS A 1 117 ? -24.400 24.155 -30.680 1.00 35.86 114 CYS A O 1
ATOM 817 N N . GLU A 1 118 ? -23.412 26.163 -31.034 1.00 34.50 115 GLU A N 1
ATOM 818 C CA . GLU A 1 118 ? -24.658 26.889 -31.251 1.00 35.50 115 GLU A CA 1
ATOM 819 C C . GLU A 1 118 ? -25.285 26.490 -32.572 1.00 38.70 115 GLU A C 1
ATOM 820 O O . GLU A 1 118 ? -26.505 26.478 -32.676 1.00 37.76 115 GLU A O 1
ATOM 826 N N . GLN A 1 119 ? -24.457 26.116 -33.571 1.00 34.91 116 GLN A N 1
ATOM 827 C CA . GLN A 1 119 ? -24.970 25.669 -34.867 1.00 35.22 116 GLN A CA 1
ATOM 828 C C . GLN A 1 119 ? -25.417 24.198 -34.796 1.00 38.96 116 GLN A C 1
ATOM 829 O O . GLN A 1 119 ? -26.397 23.826 -35.442 1.00 39.19 116 GLN A O 1
ATOM 835 N N . ILE A 1 120 ? -24.724 23.379 -33.972 1.00 33.84 117 ILE A N 1
ATOM 836 C CA . ILE A 1 120 ? -25.043 21.953 -33.796 1.00 32.63 117 ILE A CA 1
ATOM 837 C C . ILE A 1 120 ? -26.323 21.751 -32.956 1.00 37.66 117 ILE A C 1
ATOM 838 O O . ILE A 1 120 ? -27.160 20.922 -33.320 1.00 37.91 117 ILE A O 1
ATOM 843 N N . ALA A 1 121 ? -26.435 22.470 -31.818 1.00 34.36 118 ALA A N 1
ATOM 844 C CA . ALA A 1 121 ? -27.494 22.336 -30.807 1.00 35.14 118 ALA A CA 1
ATOM 845 C C . ALA A 1 121 ? -28.937 22.178 -31.367 1.00 42.41 118 ALA A C 1
ATOM 846 O O . ALA A 1 121 ? -29.600 21.219 -30.978 1.00 42.71 118 ALA A O 1
ATOM 848 N N . PRO A 1 122 ? -29.464 23.063 -32.253 1.00 40.68 119 PRO A N 1
ATOM 849 C CA . PRO A 1 122 ? -30.862 22.888 -32.677 1.00 42.42 119 PRO A CA 1
ATOM 850 C C . PRO A 1 122 ? -31.061 21.790 -33.727 1.00 46.47 119 PRO A C 1
ATOM 851 O O . PRO A 1 122 ? -32.197 21.393 -33.962 1.00 47.83 119 PRO A O 1
ATOM 855 N N . ARG A 1 123 ? -29.972 21.301 -34.354 1.00 41.19 120 ARG A N 1
ATOM 856 C CA . ARG A 1 123 ? -30.070 20.264 -35.388 1.00 39.84 120 ARG A CA 1
ATOM 857 C C . ARG A 1 123 ? -29.938 18.861 -34.797 1.00 41.81 120 ARG A C 1
ATOM 858 O O . ARG A 1 123 ? -30.240 17.873 -35.480 1.00 41.13 120 ARG A O 1
ATOM 866 N N . LEU A 1 124 ? -29.494 18.774 -33.529 1.00 38.06 121 LEU A N 1
ATOM 867 C CA . LEU A 1 124 ? -29.367 17.516 -32.793 1.00 38.01 121 LEU A CA 1
ATOM 868 C C . LEU A 1 124 ? -30.703 16.820 -32.614 1.00 42.37 121 LEU A C 1
ATOM 869 O O . LEU A 1 124 ? -31.725 17.475 -32.376 1.00 41.43 121 LEU A O 1
ATOM 874 N N . ARG A 1 125 ? -30.690 15.485 -32.680 1.00 39.60 122 ARG A N 1
ATOM 875 C CA . ARG A 1 125 ? -31.876 14.670 -32.427 1.00 40.33 122 ARG A CA 1
ATOM 876 C C . ARG A 1 125 ? -31.509 13.557 -31.427 1.00 42.69 122 ARG A C 1
ATOM 877 O O . ARG A 1 125 ? -30.313 13.298 -31.197 1.00 41.10 122 ARG A O 1
ATOM 885 N N . ALA A 1 126 ? -32.521 12.966 -30.772 1.00 40.05 123 ALA A N 1
ATOM 886 C CA . ALA A 1 126 ? -32.295 11.936 -29.762 1.00 39.23 123 ALA A CA 1
ATOM 887 C C . ALA A 1 126 ? -31.591 10.712 -30.351 1.00 42.36 123 ALA A C 1
ATOM 888 O O . ALA A 1 126 ? -31.851 10.322 -31.490 1.00 41.81 123 ALA A O 1
ATOM 890 N N . GLY A 1 127 ? -30.669 10.153 -29.589 1.00 38.07 124 GLY A N 1
ATOM 891 C CA . GLY A 1 127 ? -29.959 8.956 -30.001 1.00 38.00 124 GLY A CA 1
ATOM 892 C C . GLY A 1 127 ? -28.613 9.197 -30.659 1.00 38.77 124 GLY A C 1
ATOM 893 O O . GLY A 1 127 ? -27.880 8.240 -30.891 1.00 38.15 124 GLY A O 1
ATOM 894 N N . GLN A 1 128 ? -28.288 10.464 -31.007 1.00 33.31 125 GLN A N 1
ATOM 895 C CA . GLN A 1 128 ? -26.996 10.795 -31.630 1.00 31.66 125 GLN A CA 1
ATOM 896 C C . GLN A 1 128 ? -25.872 10.773 -30.615 1.00 33.90 125 GLN A C 1
ATOM 897 O O . GLN A 1 128 ? -26.115 10.828 -29.411 1.00 33.05 125 GLN A O 1
ATOM 903 N N . LEU A 1 129 ? -24.634 10.727 -31.108 1.00 30.07 126 LEU A N 1
ATOM 904 C CA . LEU A 1 129 ? -23.439 10.770 -30.284 1.00 28.10 126 LEU A CA 1
ATOM 905 C C . LEU A 1 129 ? -22.596 11.984 -30.672 1.00 30.66 126 LEU A C 1
AT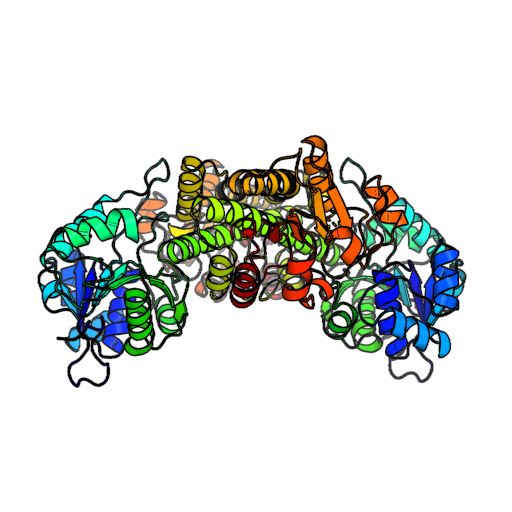OM 906 O O . LEU A 1 129 ? -22.350 12.230 -31.868 1.00 28.69 126 LEU A O 1
ATOM 911 N N . VAL A 1 130 ? -22.216 12.780 -29.666 1.00 26.12 127 VAL A N 1
ATOM 912 C CA . VAL A 1 130 ? -21.380 13.962 -29.861 1.00 24.61 127 VAL A CA 1
ATOM 913 C C . VAL A 1 130 ? -20.044 13.722 -29.165 1.00 28.20 127 VAL A C 1
ATOM 914 O O . VAL A 1 130 ? -20.015 13.403 -27.977 1.00 27.89 127 VAL A O 1
ATOM 918 N N . ILE A 1 131 ? -18.947 13.822 -29.915 1.00 24.10 128 ILE A N 1
ATOM 919 C CA . ILE A 1 131 ? -17.601 13.663 -29.356 1.00 23.36 128 ILE A CA 1
ATOM 920 C C . ILE A 1 131 ? -16.847 14.970 -29.495 1.00 27.03 128 ILE A C 1
ATOM 921 O O . ILE A 1 131 ? -16.684 15.458 -30.621 1.00 25.24 128 ILE A O 1
ATOM 926 N N . LEU A 1 132 ? -16.346 15.514 -28.366 1.00 24.22 129 LEU A N 1
ATOM 927 C CA . LEU A 1 132 ? -15.462 16.675 -28.388 1.00 23.70 129 LEU A CA 1
ATOM 928 C C . LEU A 1 132 ? -14.004 16.185 -28.368 1.00 26.65 129 LEU A C 1
ATOM 929 O O . LEU A 1 132 ? -13.640 15.369 -27.519 1.00 26.95 129 LEU A O 1
ATOM 934 N N . LYS A 1 133 ? -13.190 16.646 -29.323 1.00 21.54 130 LYS A N 1
ATOM 935 C CA . LYS A 1 133 ? -11.775 16.247 -29.404 1.00 21.79 130 LYS A CA 1
ATOM 936 C C . LYS A 1 133 ? -10.806 17.434 -29.229 1.00 26.10 130 LYS A C 1
ATOM 937 O O . LYS A 1 133 ? -9.622 17.217 -29.002 1.00 26.82 130 LYS A O 1
ATOM 943 N N . SER A 1 134 ? -11.290 18.667 -29.356 1.00 24.44 131 SER A N 1
ATOM 944 C CA . SER A 1 134 ? -10.453 19.873 -29.183 1.00 25.80 131 SER A CA 1
ATOM 945 C C . SER A 1 134 ? -9.898 19.943 -27.763 1.00 29.36 131 SER A C 1
ATOM 946 O O . SER A 1 134 ? -10.616 19.621 -26.821 1.00 28.94 131 SER A O 1
ATOM 949 N N . THR A 1 135 ? -8.635 20.364 -27.608 1.00 25.94 132 THR A N 1
ATOM 950 C CA . THR A 1 135 ? -7.991 20.503 -26.293 1.00 25.47 132 THR A CA 1
ATOM 951 C C . THR A 1 135 ? -8.665 21.620 -25.540 1.00 29.47 132 THR A C 1
ATOM 952 O O . THR A 1 135 ? -8.736 22.734 -26.044 1.00 28.93 132 THR A O 1
ATOM 956 N N . VAL A 1 136 ? -9.168 21.320 -24.342 1.00 26.08 133 VAL A N 1
ATOM 957 C CA . VAL A 1 136 ? -9.902 22.286 -23.525 1.00 27.23 133 VAL A CA 1
ATOM 958 C C . VAL A 1 136 ? -9.462 22.233 -22.054 1.00 30.81 133 VAL A C 1
ATOM 959 O O . VAL A 1 136 ? -8.886 21.234 -21.619 1.00 30.13 133 VAL A O 1
ATOM 963 N N . SER A 1 137 ? -9.776 23.281 -21.282 1.00 27.63 134 SER A N 1
ATOM 964 C CA . SER A 1 137 ? -9.506 23.266 -19.844 1.00 28.11 134 SER A CA 1
ATOM 965 C C . SER A 1 137 ? -10.515 22.304 -19.160 1.00 32.65 134 SER A C 1
ATOM 966 O O . SER A 1 137 ? -11.655 22.187 -19.630 1.00 30.50 134 SER A O 1
ATOM 969 N N . PRO A 1 138 ? -10.101 21.535 -18.114 1.00 30.74 135 PRO A N 1
ATOM 970 C CA . PRO A 1 138 ? -11.036 20.567 -17.492 1.00 30.18 135 PRO A CA 1
ATOM 971 C C . PRO A 1 138 ? -12.388 21.176 -17.109 1.00 34.57 135 PRO A C 1
ATOM 972 O O . PRO A 1 138 ? -12.453 22.303 -16.619 1.00 35.01 135 PRO A O 1
ATOM 976 N N . GLY A 1 139 ? -13.456 20.438 -17.377 1.00 29.87 136 GLY A N 1
ATOM 977 C CA . GLY A 1 139 ? -14.808 20.904 -17.078 1.00 31.36 136 GLY A CA 1
ATOM 978 C C . GLY A 1 139 ? -15.502 21.597 -18.234 1.00 32.90 136 GLY A C 1
ATOM 979 O O . GLY A 1 139 ? -16.686 21.911 -18.138 1.00 33.57 136 GLY A O 1
ATOM 980 N N . THR A 1 140 ? -14.787 21.829 -19.341 1.00 28.61 137 THR A N 1
ATOM 981 C CA . THR A 1 140 ? -15.370 22.490 -20.508 1.00 27.71 137 THR A CA 1
ATOM 982 C C . THR A 1 140 ? -16.496 21.648 -21.093 1.00 30.85 137 THR A C 1
ATOM 983 O O . THR A 1 140 ? -17.563 22.183 -21.353 1.00 31.62 137 THR A O 1
ATOM 987 N N . THR A 1 141 ? -16.264 20.338 -21.307 1.00 27.38 138 THR A N 1
ATOM 988 C CA . THR A 1 141 ? -17.271 19.471 -21.931 1.00 27.91 138 THR A CA 1
ATOM 989 C C . THR A 1 141 ? -18.604 19.516 -21.173 1.00 32.63 138 THR A C 1
ATOM 990 O O . THR A 1 141 ? -19.646 19.687 -21.799 1.00 33.60 138 THR A O 1
ATOM 994 N N . ARG A 1 142 ? -18.566 19.381 -19.843 1.00 30.06 139 ARG A N 1
ATOM 995 C CA . ARG A 1 142 ? -19.785 19.307 -19.024 1.00 30.94 139 ARG A CA 1
ATOM 996 C C . ARG A 1 142 ? -20.382 20.671 -18.667 1.00 37.04 139 ARG A C 1
ATOM 997 O O . ARG A 1 142 ? -21.606 20.765 -18.535 1.00 38.60 139 ARG A O 1
ATOM 1005 N N . THR A 1 143 ? -19.552 21.703 -18.420 1.00 33.97 140 THR A N 1
ATOM 1006 C CA . THR A 1 143 ? -20.123 22.977 -17.961 1.00 35.68 140 THR A CA 1
ATOM 1007 C C . THR A 1 143 ? -20.299 24.008 -19.088 1.00 39.21 140 THR A C 1
ATOM 1008 O O . THR A 1 143 ? -21.096 24.935 -18.924 1.00 40.05 140 THR A O 1
ATOM 1012 N N . LEU A 1 144 ? -19.605 23.844 -20.234 1.00 33.00 141 LEU A N 1
ATOM 1013 C CA . LEU A 1 144 ? -19.771 24.805 -21.331 1.00 32.53 141 LEU A CA 1
ATOM 1014 C C . LEU A 1 144 ? -20.501 24.185 -22.525 1.00 34.90 141 LEU A C 1
ATOM 1015 O O . LEU A 1 144 ? -21.524 24.716 -22.960 1.00 35.48 141 LEU A O 1
ATOM 1020 N N . VAL A 1 145 ? -19.967 23.071 -23.052 1.00 28.88 142 VAL A N 1
ATOM 1021 C CA . VAL A 1 145 ? -20.474 22.406 -24.241 1.00 28.46 142 VAL A CA 1
ATOM 1022 C C . VAL A 1 145 ? -21.862 21.786 -24.008 1.00 33.47 142 VAL A C 1
ATOM 1023 O O . VAL A 1 145 ? -22.745 22.021 -24.828 1.00 32.09 142 VAL A O 1
ATOM 1027 N N . ALA A 1 146 ? -22.036 20.966 -22.937 1.00 31.47 143 ALA A N 1
ATOM 1028 C CA . ALA A 1 146 ? -23.321 20.294 -22.627 1.00 32.68 143 ALA A CA 1
ATOM 1029 C C . ALA A 1 146 ? -24.501 21.289 -22.529 1.00 37.70 143 ALA A C 1
ATOM 1030 O O . ALA A 1 146 ? -25.483 21.081 -23.242 1.00 38.19 143 ALA A O 1
ATOM 1032 N N . PRO A 1 147 ? -24.440 22.396 -21.726 1.00 35.46 144 PRO A N 1
ATOM 1033 C CA . PRO A 1 147 ? -25.587 23.320 -21.685 1.00 37.30 144 PRO A CA 1
ATOM 1034 C C . PRO A 1 147 ? -25.877 23.969 -23.042 1.00 40.39 144 PRO A C 1
ATOM 1035 O O . PRO A 1 147 ? -27.036 24.223 -23.337 1.00 40.19 144 PRO A O 1
ATOM 1039 N N . LEU A 1 148 ? -24.840 24.195 -23.885 1.00 35.45 145 LEU A N 1
ATOM 1040 C CA . LEU A 1 148 ? -25.059 24.768 -25.217 1.00 35.43 145 LEU A CA 1
ATOM 1041 C C . LEU A 1 148 ? -25.769 23.769 -26.122 1.00 39.61 145 LEU A C 1
ATOM 1042 O O . LEU A 1 148 ? -26.676 24.154 -26.856 1.00 39.97 145 LEU A O 1
ATOM 1047 N N . LEU A 1 149 ? -25.398 22.473 -26.034 1.00 35.09 146 LEU A N 1
ATOM 1048 C CA . LEU A 1 149 ? -26.027 21.432 -26.850 1.00 34.27 146 LEU A CA 1
ATOM 1049 C C . LEU A 1 149 ? -27.461 21.122 -26.385 1.00 39.95 146 LEU A C 1
ATOM 1050 O O . LEU A 1 149 ? -28.241 20.566 -27.156 1.00 39.50 146 LEU A O 1
ATOM 1055 N N . GLU A 1 150 ? -27.798 21.465 -25.132 1.00 38.47 147 GLU A N 1
ATOM 1056 C CA . GLU A 1 150 ? -29.119 21.183 -24.551 1.00 40.32 147 GLU A CA 1
ATOM 1057 C C . GLU A 1 150 ? -30.158 22.285 -24.870 1.00 49.15 147 GLU A C 1
ATOM 1058 O O . GLU A 1 150 ? -31.345 22.081 -24.620 1.00 50.15 147 GLU A O 1
ATOM 1064 N N . SER A 1 151 ? -29.733 23.411 -25.486 1.00 46.94 148 SER A N 1
ATOM 1065 C CA . SER A 1 151 ? -30.642 24.536 -25.792 1.00 48.81 148 SER A CA 1
ATOM 1066 C C . SER A 1 151 ? -31.841 24.143 -26.714 1.00 55.17 148 SER A C 1
ATOM 1067 O O . SER A 1 151 ? -32.834 24.865 -26.753 1.00 56.01 148 SER A O 1
ATOM 1070 N N . GLY A 1 152 ? -31.732 23.013 -27.418 1.00 51.57 149 GLY A N 1
ATOM 1071 C CA . GLY A 1 152 ? -32.786 22.512 -28.299 1.00 51.90 149 GLY A CA 1
ATOM 1072 C C . GLY A 1 152 ? -33.853 21.667 -27.618 1.00 54.79 149 GLY A C 1
ATOM 1073 O O . GLY A 1 152 ? -34.859 21.322 -28.246 1.00 55.94 149 GLY A O 1
ATOM 1074 N N . GLY A 1 153 ? -33.634 21.315 -26.348 1.00 49.15 150 GLY A N 1
ATOM 1075 C CA . GLY A 1 153 ? -34.596 20.528 -25.577 1.00 49.57 150 GLY A CA 1
ATOM 1076 C C . GLY A 1 153 ? -34.117 19.153 -25.158 1.00 51.67 150 GLY A C 1
ATOM 1077 O O . GLY A 1 153 ? -34.734 18.517 -24.296 1.00 51.48 150 GLY A O 1
ATOM 1078 N N . LEU A 1 154 ? -33.003 18.681 -25.755 1.00 45.76 151 LEU A N 1
ATOM 1079 C CA . LEU A 1 154 ? -32.420 17.380 -25.413 1.00 43.69 151 LEU A CA 1
ATOM 1080 C C . LEU A 1 154 ? -31.610 17.486 -24.129 1.00 45.87 151 LEU A C 1
ATOM 1081 O O . LEU A 1 154 ? -31.123 18.562 -23.806 1.00 45.64 151 LEU A O 1
ATOM 1086 N N . VAL A 1 155 ? -31.461 16.370 -23.402 1.00 40.44 152 VAL A N 1
ATOM 1087 C CA . VAL A 1 155 ? -30.701 16.297 -22.152 1.00 38.52 152 VAL A CA 1
ATOM 1088 C C . VAL A 1 155 ? -29.511 15.348 -22.374 1.00 39.28 152 VAL A C 1
ATOM 1089 O O . VAL A 1 155 ? -29.715 14.210 -22.800 1.00 37.93 152 VAL A O 1
ATOM 1093 N N . HIS A 1 156 ? -28.270 15.830 -22.137 1.00 34.50 153 HIS A N 1
ATOM 1094 C CA . HIS A 1 156 ? -27.078 15.017 -22.379 1.00 33.49 153 HIS A CA 1
ATOM 1095 C C . HIS A 1 156 ? -27.075 13.809 -21.448 1.00 37.38 153 HIS A C 1
ATOM 1096 O O . HIS A 1 156 ? -27.607 13.887 -20.329 1.00 36.34 153 HIS A O 1
ATOM 1103 N N . GLU A 1 157 ? -26.608 12.658 -21.977 1.00 33.99 154 GLU A N 1
ATOM 1104 C CA . GLU A 1 157 ? -26.529 11.358 -21.288 1.00 34.57 154 GLU A CA 1
ATOM 1105 C C . GLU A 1 157 ? -27.900 10.648 -21.262 1.00 40.30 154 GLU A C 1
ATOM 1106 O O . GLU A 1 157 ? -27.954 9.430 -21.400 1.00 42.39 154 GLU A O 1
ATOM 1112 N N . ARG A 1 158 ? -28.986 11.392 -21.105 1.00 36.64 155 ARG A N 1
ATOM 1113 C CA . ARG A 1 158 ? -30.315 10.786 -21.118 1.00 37.97 155 ARG A CA 1
ATOM 1114 C C . ARG A 1 158 ? -30.840 10.645 -22.560 1.00 41.54 155 ARG A C 1
ATOM 1115 O O . ARG A 1 158 ? -31.396 9.599 -22.895 1.00 42.13 155 ARG A O 1
ATOM 1123 N N . ASP A 1 159 ? -30.634 11.676 -23.412 1.00 37.45 156 ASP A N 1
ATOM 1124 C CA . ASP A 1 159 ? -31.214 11.742 -24.778 1.00 37.21 156 ASP A CA 1
ATOM 1125 C C . ASP A 1 159 ? -30.182 11.573 -25.892 1.00 38.97 156 ASP A C 1
ATOM 1126 O O . ASP A 1 159 ? -30.519 11.109 -26.988 1.00 37.19 156 ASP A O 1
ATOM 1131 N N . PHE A 1 160 ? -28.952 12.009 -25.641 1.00 33.61 157 PHE A N 1
ATOM 1132 C CA . PHE A 1 160 ? -27.866 11.886 -26.609 1.00 31.21 157 PHE A CA 1
ATOM 1133 C C . PHE A 1 160 ? -26.550 11.701 -25.856 1.00 32.68 157 PHE A C 1
ATOM 1134 O O . PHE A 1 160 ? -26.437 12.111 -24.699 1.00 32.22 157 PHE A O 1
ATOM 1142 N N . GLY A 1 161 ? -25.573 11.109 -26.524 1.00 30.35 158 GLY A N 1
ATOM 1143 C CA . GLY A 1 161 ? -24.263 10.853 -25.942 1.00 29.28 158 GLY A CA 1
ATOM 1144 C C . GLY A 1 161 ? -23.326 12.025 -26.081 1.00 32.53 158 GLY A C 1
ATOM 1145 O O . GLY A 1 161 ? -23.312 12.703 -27.116 1.00 31.76 158 GLY A O 1
ATOM 1146 N N . LEU A 1 162 ? -22.558 12.292 -25.023 1.00 28.29 159 LEU A N 1
ATOM 1147 C CA . LEU A 1 162 ? -21.558 13.351 -25.029 1.00 26.96 159 LEU A CA 1
ATOM 1148 C C . LEU A 1 162 ? -20.297 12.836 -24.373 1.00 29.17 159 LEU A C 1
ATOM 1149 O O . LEU A 1 162 ? -20.339 12.381 -23.227 1.00 28.10 159 LEU A O 1
ATOM 1154 N N . ALA A 1 163 ? -19.193 12.814 -25.122 1.00 25.24 160 ALA A N 1
ATOM 1155 C CA . ALA A 1 163 ? -17.928 12.336 -24.578 1.00 25.49 160 ALA A CA 1
ATOM 1156 C C . ALA A 1 163 ? -16.772 13.203 -25.023 1.00 28.21 160 ALA A C 1
ATOM 1157 O O . ALA A 1 163 ? -16.819 13.812 -26.099 1.00 27.66 160 ALA A O 1
ATOM 1159 N N . PHE A 1 164 ? -15.738 13.264 -24.191 1.00 25.34 161 PHE A N 1
ATOM 1160 C CA . PHE A 1 164 ? -14.493 13.924 -24.541 1.00 24.34 161 PHE A CA 1
ATOM 1161 C C . PHE A 1 164 ? -13.470 12.848 -24.870 1.00 29.27 161 PHE A C 1
ATOM 1162 O O . PHE A 1 164 ? -13.277 11.912 -24.084 1.00 28.78 161 PHE A O 1
ATOM 1170 N N . CYS A 1 165 ? -12.882 12.926 -26.067 1.00 25.91 162 CYS A N 1
ATOM 1171 C CA . CYS A 1 165 ? -11.869 11.971 -26.509 1.00 26.82 162 CYS A CA 1
ATOM 1172 C C . CYS A 1 165 ? -10.671 12.767 -27.028 1.00 28.92 162 CYS A C 1
ATOM 1173 O O . CYS A 1 165 ? -10.744 13.280 -28.136 1.00 28.60 162 CYS A O 1
ATOM 1176 N N . PRO A 1 166 ? -9.590 12.966 -26.223 1.00 25.45 163 PRO A N 1
ATOM 1177 C CA . PRO A 1 166 ? -8.502 13.848 -26.678 1.00 25.75 163 PRO A CA 1
ATOM 1178 C C . PRO A 1 166 ? -7.773 13.331 -27.897 1.00 30.26 163 PRO A C 1
ATOM 1179 O O . PRO A 1 166 ? -7.647 12.121 -28.078 1.00 29.93 163 PRO A O 1
ATOM 1183 N N . GLU A 1 167 ? -7.307 14.244 -28.745 1.00 27.85 164 GLU A N 1
ATOM 1184 C CA . GLU A 1 167 ? -6.494 13.834 -29.875 1.00 29.01 164 GLU A CA 1
ATOM 1185 C C . GLU A 1 167 ? -5.057 13.727 -29.418 1.00 33.02 164 GLU A C 1
ATOM 1186 O O . GLU A 1 167 ? -4.582 14.617 -28.698 1.00 32.18 164 GLU A O 1
ATOM 1192 N N . ARG A 1 168 ? -4.344 12.671 -29.837 1.00 28.70 165 ARG A N 1
ATOM 1193 C CA . ARG A 1 168 ? -2.961 12.491 -29.402 1.00 29.15 165 ARG A CA 1
ATOM 1194 C C . ARG A 1 168 ? -2.011 12.281 -30.589 1.00 37.61 165 ARG A C 1
ATOM 1195 O O . ARG A 1 168 ? -0.913 11.759 -30.397 1.00 38.23 165 ARG A O 1
ATOM 1203 N N . LEU A 1 169 ? -2.387 12.786 -31.783 1.00 36.91 166 LEU A N 1
ATOM 1204 C CA . LEU A 1 169 ? -1.568 12.694 -33.001 1.00 39.24 166 LEU A CA 1
ATOM 1205 C C . LEU A 1 169 ? -0.335 13.562 -32.935 1.00 45.01 166 LEU A C 1
ATOM 1206 O O . LEU A 1 169 ? -0.406 14.695 -32.462 1.00 44.42 166 LEU A O 1
ATOM 1211 N N . ALA A 1 170 ? 0.784 13.052 -33.463 1.00 44.45 167 ALA A N 1
ATOM 1212 C CA . ALA A 1 170 ? 2.028 13.811 -33.587 1.00 45.60 167 ALA A CA 1
ATOM 1213 C C . ALA A 1 170 ? 2.189 14.255 -35.034 1.00 51.73 167 ALA A C 1
ATOM 1214 O O . ALA A 1 170 ? 1.956 13.460 -35.951 1.00 50.60 167 ALA A O 1
ATOM 1216 N N . GLU A 1 171 ? 2.570 15.527 -35.244 1.00 51.04 168 GLU A N 1
ATOM 1217 C CA . GLU A 1 171 ? 2.742 16.107 -36.585 1.00 51.56 168 GLU A CA 1
ATOM 1218 C C . GLU A 1 171 ? 3.798 15.358 -37.404 1.00 56.15 168 GLU A C 1
ATOM 1219 O O . GLU A 1 171 ? 4.823 14.959 -36.866 1.00 55.66 168 GLU A O 1
ATOM 1225 N N . GLY A 1 172 ? 3.494 15.108 -38.677 1.00 53.23 169 GLY A N 1
ATOM 1226 C CA . GLY A 1 172 ? 4.407 14.414 -39.585 1.00 53.79 169 GLY A CA 1
ATOM 1227 C C . GLY A 1 172 ? 4.135 12.931 -39.755 1.00 56.95 169 GLY A C 1
ATOM 1228 O O . GLY A 1 172 ? 4.453 12.362 -40.808 1.00 57.52 169 GLY A O 1
ATOM 1229 N N . VAL A 1 173 ? 3.561 12.287 -38.712 1.00 51.20 170 VAL A N 1
ATOM 1230 C CA . VAL A 1 173 ? 3.199 10.859 -38.732 1.00 51.18 170 VAL A CA 1
ATOM 1231 C C . VAL A 1 173 ? 1.717 10.666 -38.300 1.00 53.79 170 VAL A C 1
ATOM 1232 O O . VAL A 1 173 ? 1.330 9.556 -37.931 1.00 53.52 170 VAL A O 1
ATOM 1236 N N . ALA A 1 174 ? 0.897 11.745 -38.379 1.00 49.65 171 ALA A N 1
ATOM 1237 C CA . ALA A 1 174 ? -0.507 11.758 -37.940 1.00 48.52 171 ALA A CA 1
ATOM 1238 C C . ALA A 1 174 ? -1.363 10.656 -38.558 1.00 51.76 171 ALA A C 1
ATOM 1239 O O . ALA A 1 174 ? -2.135 10.030 -37.828 1.00 51.90 171 ALA A O 1
ATOM 1241 N N . LEU A 1 175 ? -1.247 10.420 -39.888 1.00 47.35 172 LEU A N 1
ATOM 1242 C CA . LEU A 1 175 ? -2.055 9.398 -40.573 1.00 47.43 172 LEU A CA 1
ATOM 1243 C C . LEU A 1 175 ? -1.724 7.990 -40.107 1.00 52.93 172 LEU A C 1
ATOM 1244 O O . LEU A 1 175 ? -2.621 7.148 -40.034 1.00 53.62 172 LEU A O 1
ATOM 1249 N N . ALA A 1 176 ? -0.453 7.733 -39.774 1.00 50.13 173 ALA A N 1
ATOM 1250 C CA . ALA A 1 176 ? -0.035 6.430 -39.264 1.00 50.28 173 ALA A CA 1
ATOM 1251 C C . ALA A 1 176 ? -0.516 6.238 -37.816 1.00 52.41 173 ALA A C 1
ATOM 1252 O O . ALA A 1 176 ? -0.931 5.142 -37.449 1.00 52.81 173 ALA A O 1
ATOM 1254 N N . GLN A 1 177 ? -0.513 7.321 -37.023 1.00 46.85 174 GLN A N 1
ATOM 1255 C CA . GLN A 1 177 ? -0.880 7.310 -35.602 1.00 45.30 174 GLN A CA 1
ATOM 1256 C C . GLN A 1 177 ? -2.401 7.260 -35.352 1.00 50.90 174 GLN A C 1
ATOM 1257 O O . GLN A 1 177 ? -2.827 6.621 -34.388 1.00 50.02 174 GLN A O 1
ATOM 1263 N N . VAL A 1 178 ? -3.216 7.935 -36.195 1.00 47.63 175 VAL A N 1
ATOM 1264 C CA . VAL A 1 178 ? -4.672 7.953 -36.019 1.00 47.67 175 VAL A CA 1
ATOM 1265 C C . VAL A 1 178 ? -5.265 6.523 -36.133 1.00 51.70 175 VAL A C 1
ATOM 1266 O O . VAL A 1 178 ? -6.243 6.211 -35.447 1.00 51.80 175 VAL A O 1
ATOM 1270 N N . ARG A 1 179 ? -4.618 5.649 -36.924 1.00 47.43 176 ARG A N 1
ATOM 1271 C CA . ARG A 1 179 ? -5.078 4.281 -37.144 1.00 47.66 176 ARG A CA 1
ATOM 1272 C C . ARG A 1 179 ? -4.500 3.278 -36.142 1.00 51.61 176 ARG A C 1
ATOM 1273 O O . ARG A 1 179 ? -4.905 2.108 -36.159 1.00 52.30 176 ARG A O 1
ATOM 1281 N N . THR A 1 180 ? -3.549 3.708 -35.287 1.00 46.87 177 THR A N 1
ATOM 1282 C CA . THR A 1 180 ? -2.878 2.780 -34.380 1.00 46.77 177 THR A CA 1
ATOM 1283 C C . THR A 1 180 ? -3.075 3.099 -32.900 1.00 49.24 177 THR A C 1
ATOM 1284 O O . THR A 1 180 ? -3.192 2.162 -32.097 1.00 49.85 177 THR A O 1
ATOM 1288 N N . LEU A 1 181 ? -3.037 4.403 -32.522 1.00 41.42 178 LEU A N 1
ATOM 1289 C CA . LEU A 1 181 ? -3.106 4.827 -31.125 1.00 39.11 178 LEU A CA 1
ATOM 1290 C C . LEU A 1 181 ? -4.430 4.475 -30.459 1.00 38.62 178 LEU A C 1
ATOM 1291 O O . LEU A 1 181 ? -5.490 4.835 -30.989 1.00 37.69 178 LEU A O 1
ATOM 1296 N N . PRO A 1 182 ? -4.394 3.894 -29.231 1.00 32.68 179 PRO A N 1
ATOM 1297 C CA . PRO A 1 182 ? -5.647 3.716 -28.478 1.00 30.93 179 PRO A CA 1
ATOM 1298 C C . PRO A 1 182 ? -6.267 5.076 -28.152 1.00 30.30 179 PRO A C 1
ATOM 1299 O O . PRO A 1 182 ? -5.549 6.028 -27.866 1.00 28.83 179 PRO A O 1
ATOM 1303 N N . VAL A 1 183 ? -7.588 5.180 -28.271 1.00 25.96 180 VAL A N 1
ATOM 1304 C CA . VAL A 1 183 ? -8.315 6.424 -28.021 1.00 24.56 180 VAL A CA 1
ATOM 1305 C C . VAL A 1 183 ? -8.766 6.472 -26.555 1.00 25.68 180 VAL A C 1
ATOM 1306 O O . VAL A 1 183 ? -9.345 5.520 -26.060 1.00 23.88 180 VAL A O 1
ATOM 1310 N N . VAL A 1 184 ? -8.490 7.575 -25.866 1.00 21.14 181 VAL A N 1
ATOM 1311 C CA . VAL A 1 184 ? -8.939 7.743 -24.487 1.00 20.33 181 VAL A CA 1
ATOM 1312 C C . VAL A 1 184 ? -10.364 8.254 -24.547 1.00 25.14 181 VAL A C 1
ATOM 1313 O O . VAL A 1 184 ? -10.636 9.182 -25.311 1.00 24.79 181 VAL A O 1
ATOM 1317 N N . VAL A 1 185 ? -11.287 7.623 -23.796 1.00 21.90 182 VAL A N 1
ATOM 1318 C CA . VAL A 1 185 ? -12.698 8.014 -23.832 1.00 23.29 182 VAL A CA 1
ATOM 1319 C C . VAL A 1 185 ? -13.162 8.426 -22.445 1.00 26.44 182 VAL A C 1
ATOM 1320 O O . VAL A 1 185 ? -13.122 7.628 -21.497 1.00 26.32 182 VAL A O 1
ATOM 1324 N N . GLY A 1 186 ? -13.614 9.668 -22.337 1.00 23.01 183 GLY A N 1
ATOM 1325 C CA . GLY A 1 186 ? -14.214 10.184 -21.114 1.00 22.37 183 GLY A CA 1
ATOM 1326 C C . GLY A 1 186 ? -15.655 10.587 -21.367 1.00 27.81 183 GLY A C 1
ATOM 1327 O O . GLY A 1 186 ? -15.921 11.663 -21.904 1.00 27.21 183 GLY A O 1
ATOM 1328 N N . GLY A 1 187 ? -16.574 9.696 -21.049 1.00 25.16 184 GLY A N 1
ATOM 1329 C CA . GLY A 1 187 ? -17.992 9.956 -21.258 1.00 26.33 184 GLY A CA 1
ATOM 1330 C C . GLY A 1 187 ? -18.576 10.830 -20.177 1.00 31.19 184 GLY A C 1
ATOM 1331 O O . GLY A 1 187 ? -18.095 10.827 -19.046 1.00 30.49 184 GLY A O 1
ATOM 1332 N N . CYS A 1 188 ? -19.636 11.564 -20.499 1.00 30.73 185 CYS A N 1
ATOM 1333 C CA . CYS A 1 188 ? -20.340 12.373 -19.496 1.00 32.81 185 CYS A CA 1
ATOM 1334 C C . CYS A 1 188 ? -21.284 11.497 -18.656 1.00 38.72 185 CYS A C 1
ATOM 1335 O O . CYS A 1 188 ? -21.911 11.979 -17.713 1.00 40.57 185 CYS A O 1
ATOM 1338 N N . GLY A 1 189 ? -21.314 10.213 -18.981 1.00 33.86 186 GLY A N 1
ATOM 1339 C CA . GLY A 1 189 ? -22.100 9.197 -18.303 1.00 33.26 186 GLY A CA 1
ATOM 1340 C C . GLY A 1 189 ? -21.821 7.830 -18.902 1.00 32.36 186 GLY A C 1
ATOM 1341 O O . GLY A 1 189 ? -21.110 7.735 -19.902 1.00 29.71 186 GLY A O 1
ATOM 1342 N N . PRO A 1 190 ? -22.421 6.751 -18.350 1.00 33.72 187 PRO A N 1
ATOM 1343 C CA . PRO A 1 190 ? -22.126 5.402 -18.867 1.00 31.85 187 PRO A CA 1
ATOM 1344 C C . PRO A 1 190 ? -22.607 5.148 -20.305 1.00 33.53 187 PRO A C 1
ATOM 1345 O O . PRO A 1 190 ? -21.943 4.416 -21.044 1.00 30.29 187 PRO A O 1
ATOM 1349 N N . ARG A 1 191 ? -23.765 5.720 -20.695 1.00 29.37 188 ARG A N 1
ATOM 1350 C CA . ARG A 1 191 ? -24.309 5.514 -22.034 1.00 28.67 188 ARG A CA 1
ATOM 1351 C C . ARG A 1 191 ? -23.426 6.179 -23.088 1.00 31.52 188 ARG A C 1
ATOM 1352 O O . ARG A 1 191 ? -23.181 5.585 -24.142 1.00 29.92 188 ARG A O 1
ATOM 1360 N N . SER A 1 192 ? -22.971 7.421 -22.803 1.00 27.82 189 SER A N 1
ATOM 1361 C CA . SER A 1 192 ? -22.063 8.198 -23.662 1.00 27.40 189 SER A CA 1
ATOM 1362 C C . SER A 1 192 ? -20.720 7.471 -23.824 1.00 30.41 189 SER A C 1
ATOM 1363 O O . SER A 1 192 ? -20.213 7.354 -24.943 1.00 28.15 189 SER A O 1
ATOM 1366 N N . ALA A 1 193 ? -20.162 6.964 -22.704 1.00 28.25 190 ALA A N 1
ATOM 1367 C CA . ALA A 1 193 ? -18.891 6.224 -22.683 1.00 27.16 190 ALA A CA 1
ATOM 1368 C C . ALA A 1 193 ? -18.989 4.932 -23.511 1.00 31.50 190 ALA A C 1
ATOM 1369 O O . ALA A 1 193 ? -18.073 4.628 -24.269 1.00 29.99 190 ALA A O 1
ATOM 1371 N N . ALA A 1 194 ? -20.119 4.176 -23.377 1.00 28.79 191 ALA A N 1
ATOM 1372 C CA . ALA A 1 194 ? -20.315 2.920 -24.115 1.00 27.87 191 ALA A CA 1
ATOM 1373 C C . ALA A 1 194 ? -20.418 3.175 -25.632 1.00 28.90 191 ALA A C 1
ATOM 1374 O O . ALA A 1 194 ? -19.773 2.478 -26.419 1.00 28.13 191 ALA A O 1
ATOM 1376 N N . ALA A 1 195 ? -21.169 4.203 -26.026 1.00 26.84 192 ALA A N 1
ATOM 1377 C CA . ALA A 1 195 ? -21.373 4.558 -27.440 1.00 27.62 192 ALA A CA 1
ATOM 1378 C C . ALA A 1 195 ? -20.078 5.065 -28.075 1.00 29.52 192 ALA A C 1
ATOM 1379 O O . ALA A 1 195 ? -19.724 4.633 -29.178 1.00 28.30 192 ALA A O 1
ATOM 1381 N N . ALA A 1 196 ? -19.345 5.932 -27.368 1.00 25.91 193 ALA A N 1
ATOM 1382 C CA . ALA A 1 196 ? -18.073 6.467 -27.881 1.00 25.09 193 ALA A CA 1
ATOM 1383 C C . ALA A 1 196 ? -17.042 5.353 -28.041 1.00 29.60 193 ALA A C 1
ATOM 1384 O O . ALA A 1 196 ? -16.368 5.294 -29.070 1.00 28.16 193 ALA A O 1
ATOM 1386 N N . GLU A 1 197 ? -16.998 4.396 -27.086 1.00 27.35 194 GLU A N 1
ATOM 1387 C CA . GLU A 1 197 ? -16.071 3.273 -27.192 1.00 26.41 194 GLU A CA 1
ATOM 1388 C C . GLU A 1 197 ? -16.421 2.381 -28.399 1.00 30.80 194 GLU A C 1
ATOM 1389 O O . GLU A 1 197 ? -15.530 2.022 -29.178 1.00 29.84 194 GLU A O 1
ATOM 1395 N N . ARG A 1 198 ? -17.714 2.030 -28.548 1.00 28.43 195 ARG A N 1
ATOM 1396 C CA . ARG A 1 198 ? -18.190 1.202 -29.650 1.00 28.14 195 ARG A CA 1
ATOM 1397 C C . ARG A 1 198 ? -17.897 1.902 -30.977 1.00 31.28 195 ARG A C 1
ATOM 1398 O O . ARG A 1 198 ? -17.453 1.251 -31.919 1.00 30.48 195 ARG A O 1
ATOM 1406 N N . PHE A 1 199 ? -18.079 3.245 -31.019 1.00 27.89 196 PHE A N 1
ATOM 1407 C CA . PHE A 1 199 ? -17.769 4.062 -32.194 1.00 26.81 196 PHE A CA 1
ATOM 1408 C C . PHE A 1 199 ? -16.293 3.960 -32.587 1.00 29.49 196 PHE A C 1
ATOM 1409 O O . PHE A 1 199 ? -16.017 3.686 -33.751 1.00 28.65 196 PHE A O 1
ATOM 1417 N N . TRP A 1 200 ? -15.336 4.225 -31.644 1.00 25.88 197 TRP A N 1
ATOM 1418 C CA . TRP A 1 200 ? -13.921 4.178 -32.011 1.00 24.88 197 TRP A CA 1
ATOM 1419 C C . TRP A 1 200 ? -13.490 2.760 -32.410 1.00 28.76 197 TRP A C 1
ATOM 1420 O O . TRP A 1 200 ? -12.830 2.599 -33.430 1.00 27.01 197 TRP A O 1
ATOM 1431 N N . ARG A 1 201 ? -13.943 1.728 -31.663 1.00 27.42 198 ARG A N 1
ATOM 1432 C CA . ARG A 1 201 ? -13.600 0.343 -31.975 1.00 28.20 198 ARG A CA 1
ATOM 1433 C C . ARG A 1 201 ? -14.096 -0.089 -33.360 1.00 33.54 198 ARG A C 1
ATOM 1434 O O . ARG A 1 201 ? -13.331 -0.664 -34.123 1.00 33.32 198 ARG A O 1
ATOM 1442 N N . SER A 1 202 ? -15.370 0.147 -33.666 1.00 32.13 199 SER A N 1
ATOM 1443 C CA . SER A 1 202 ? -15.938 -0.340 -34.916 1.00 33.92 199 SER A CA 1
ATOM 1444 C C . SER A 1 202 ? -15.595 0.533 -36.119 1.00 39.33 199 SER A C 1
ATOM 1445 O O . SER A 1 202 ? -15.343 -0.012 -37.189 1.00 41.37 199 SER A O 1
ATOM 1448 N N . ALA A 1 203 ? -15.605 1.866 -35.972 1.00 34.83 200 ALA A N 1
ATOM 1449 C CA . ALA A 1 203 ? -15.393 2.753 -37.123 1.00 34.86 200 ALA A CA 1
ATOM 1450 C C . ALA A 1 203 ? -13.911 3.029 -37.432 1.00 37.60 200 ALA A C 1
ATOM 1451 O O . ALA A 1 203 ? -13.573 3.264 -38.595 1.00 37.63 200 ALA A O 1
ATOM 1453 N N . LEU A 1 204 ? -13.039 3.001 -36.420 1.00 32.99 201 LEU A N 1
ATOM 1454 C CA . LEU A 1 204 ? -11.612 3.269 -36.617 1.00 32.59 201 LEU A CA 1
ATOM 1455 C C . LEU A 1 204 ? -10.749 1.999 -36.510 1.00 37.03 201 LEU A C 1
ATOM 1456 O O . LEU A 1 204 ? -9.653 1.960 -37.057 1.00 36.66 201 LEU A O 1
ATOM 1461 N N . GLY A 1 205 ? -11.245 0.989 -35.801 1.00 33.28 202 GLY A N 1
ATOM 1462 C CA . GLY A 1 205 ? -10.509 -0.244 -35.585 1.00 32.85 202 GLY A CA 1
ATOM 1463 C C . GLY A 1 205 ? -9.345 -0.061 -34.637 1.00 34.18 202 GLY A C 1
ATOM 1464 O O . GLY A 1 205 ? -8.280 -0.642 -34.847 1.00 34.05 202 GLY A O 1
ATOM 1465 N N . VAL A 1 206 ? -9.530 0.763 -33.585 1.00 28.36 203 VAL A N 1
ATOM 1466 C CA . VAL A 1 206 ? -8.473 1.028 -32.603 1.00 26.84 203 VAL A CA 1
ATOM 1467 C C . VAL A 1 206 ? -8.923 0.576 -31.205 1.00 29.06 203 VAL A C 1
ATOM 1468 O O . VAL A 1 206 ? -10.118 0.488 -30.949 1.00 28.49 203 VAL A O 1
ATOM 1472 N N . ASP A 1 207 ? -7.974 0.381 -30.293 1.00 2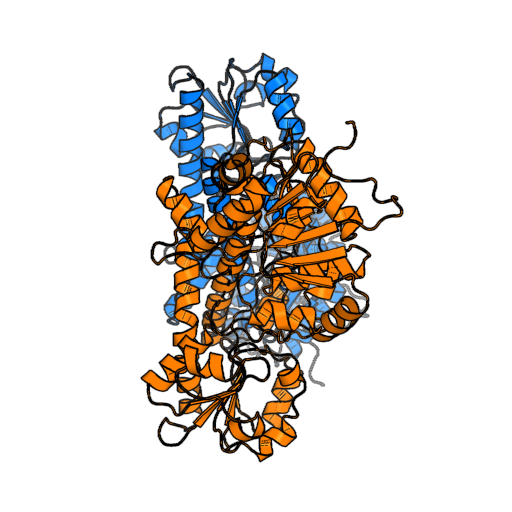6.70 204 ASP A N 1
ATOM 1473 C CA . ASP A 1 207 ? -8.283 0.046 -28.912 1.00 27.47 204 ASP A CA 1
ATOM 1474 C C . ASP A 1 207 ? -8.794 1.306 -28.197 1.00 28.71 204 ASP A C 1
ATOM 1475 O O . ASP A 1 207 ? -8.608 2.435 -28.690 1.00 25.57 204 ASP A O 1
ATOM 1480 N N . VAL A 1 208 ? -9.505 1.112 -27.085 1.00 24.93 205 VAL A N 1
ATOM 1481 C CA . VAL A 1 208 ? -10.074 2.227 -26.342 1.00 23.81 205 VAL A CA 1
ATOM 1482 C C . VAL A 1 208 ? -9.646 2.122 -24.893 1.00 27.48 205 VAL A C 1
ATOM 1483 O O . VAL A 1 208 ? -9.654 1.033 -24.322 1.00 27.59 205 VAL A O 1
ATOM 1487 N N . ARG A 1 209 ? -9.279 3.254 -24.299 1.00 23.33 206 ARG A N 1
ATOM 1488 C CA . ARG A 1 209 ? -8.951 3.325 -22.882 1.00 23.78 206 ARG A CA 1
ATOM 1489 C C . ARG A 1 209 ? -9.995 4.212 -22.181 1.00 27.20 206 ARG A C 1
ATOM 1490 O O . ARG A 1 209 ? -10.035 5.435 -22.395 1.00 24.77 206 ARG A O 1
ATOM 1498 N N . GLN A 1 210 ? -10.877 3.595 -21.412 1.00 25.09 207 GLN A N 1
ATOM 1499 C CA . GLN A 1 210 ? -11.900 4.327 -20.681 1.00 25.05 207 GLN A CA 1
ATOM 1500 C C . GLN A 1 210 ? -11.314 4.997 -19.458 1.00 29.01 207 GLN A C 1
ATOM 1501 O O . GLN A 1 210 ? -10.550 4.381 -18.727 1.00 27.95 207 GLN A O 1
ATOM 1507 N N . VAL A 1 211 ? -11.729 6.238 -19.203 1.00 24.98 208 VAL A N 1
ATOM 1508 C CA . VAL A 1 211 ? -11.434 6.977 -17.971 1.00 24.34 208 VAL A CA 1
ATOM 1509 C C . VAL A 1 211 ? -12.808 7.339 -17.350 1.00 27.69 208 VAL A C 1
ATOM 1510 O O . VAL A 1 211 ? -13.798 7.371 -18.081 1.00 27.51 208 VAL A O 1
ATOM 1514 N N . PRO A 1 212 ? -12.909 7.547 -16.023 1.00 25.55 209 PRO A N 1
ATOM 1515 C CA . PRO A 1 212 ? -14.244 7.683 -15.400 1.00 26.04 209 PRO A CA 1
ATOM 1516 C C . PRO A 1 212 ? -15.112 8.894 -15.812 1.00 30.14 209 PRO A C 1
ATOM 1517 O O . PRO A 1 212 ? -16.306 8.867 -15.548 1.00 31.80 209 PRO A O 1
ATOM 1521 N N . SER A 1 213 ? -14.536 9.970 -16.368 1.00 25.57 210 SER A N 1
ATOM 1522 C CA . SER A 1 213 ? -15.351 11.150 -16.690 1.00 25.24 210 SER A CA 1
ATOM 1523 C C . SER A 1 213 ? -14.772 11.914 -17.843 1.00 27.44 210 SER A C 1
ATOM 1524 O O . SER A 1 213 ? -13.623 11.690 -18.199 1.00 26.91 210 SER A O 1
ATOM 1527 N N . ALA A 1 214 ? -15.528 12.881 -18.381 1.00 24.64 211 ALA A N 1
ATOM 1528 C CA . ALA A 1 214 ? -15.005 13.783 -19.423 1.00 23.94 211 ALA A CA 1
ATOM 1529 C C . ALA A 1 214 ? -13.837 14.604 -18.850 1.00 27.12 211 ALA A C 1
ATOM 1530 O O . ALA A 1 214 ? -12.876 14.853 -19.551 1.00 24.27 211 ALA A O 1
ATOM 1532 N N . GLU A 1 215 ? -13.929 15.006 -17.558 1.00 25.44 212 GLU A N 1
ATOM 1533 C CA . GLU A 1 215 ? -12.901 15.804 -16.862 1.00 24.94 212 GLU A CA 1
ATOM 1534 C C . GLU A 1 215 ? -11.596 15.028 -16.782 1.00 27.56 212 GLU A C 1
ATOM 1535 O O . GLU A 1 215 ? -10.524 15.590 -16.996 1.00 24.82 212 GLU A O 1
ATOM 1541 N N . SER A 1 216 ? -11.692 13.723 -16.496 1.00 25.03 213 SER A N 1
ATOM 1542 C CA . SER A 1 216 ? -10.537 12.856 -16.439 1.00 24.70 213 SER A CA 1
ATOM 1543 C C . SER A 1 216 ? -9.823 12.833 -17.797 1.00 26.40 213 SER A C 1
ATOM 1544 O O . SER A 1 216 ? -8.608 12.992 -17.834 1.00 26.22 213 SER A O 1
ATOM 1547 N N . ALA A 1 217 ? -10.582 12.721 -18.909 1.00 22.11 214 ALA A N 1
ATOM 1548 C CA . ALA A 1 217 ? -10.008 12.660 -20.275 1.00 20.81 214 ALA A CA 1
ATOM 1549 C C . ALA A 1 217 ? -9.420 14.022 -20.670 1.00 24.71 214 ALA A C 1
ATOM 1550 O O . ALA A 1 217 ? -8.413 14.082 -21.380 1.00 23.36 214 ALA A O 1
ATOM 1552 N N . GLU A 1 218 ? -10.058 15.117 -20.214 1.00 21.85 215 GLU A N 1
ATOM 1553 C CA . GLU A 1 218 ? -9.548 16.480 -20.440 1.00 22.00 215 GLU A CA 1
ATOM 1554 C C . GLU A 1 218 ? -8.195 16.645 -19.732 1.00 25.65 215 GLU A C 1
ATOM 1555 O O . GLU A 1 218 ? -7.261 17.200 -20.315 1.00 25.58 215 GLU A O 1
ATOM 1561 N N . VAL A 1 219 ? -8.055 16.082 -18.515 1.00 20.75 216 VAL A N 1
ATOM 1562 C CA . VAL A 1 219 ? -6.776 16.171 -17.778 1.00 20.95 216 VAL A CA 1
ATOM 1563 C C . VAL A 1 219 ? -5.715 15.308 -18.470 1.00 22.78 216 VAL A C 1
ATOM 1564 O O . VAL A 1 219 ? -4.571 15.736 -18.572 1.00 21.91 216 VAL A O 1
ATOM 1568 N N . VAL A 1 220 ? -6.088 14.094 -18.950 1.00 20.11 217 VAL A N 1
ATOM 1569 C CA . VAL A 1 220 ? -5.131 13.220 -19.669 1.00 19.67 217 VAL A CA 1
ATOM 1570 C C . VAL A 1 220 ? -4.389 14.011 -20.760 1.00 23.61 217 VAL A C 1
ATOM 1571 O O . VAL A 1 220 ? -3.157 13.923 -20.871 1.00 22.21 217 VAL A O 1
ATOM 1575 N N . LYS A 1 221 ? -5.128 14.782 -21.568 1.00 22.70 218 LYS A N 1
ATOM 1576 C CA . LYS A 1 221 ? -4.501 15.526 -22.664 1.00 22.56 218 LYS A CA 1
ATOM 1577 C C . LYS A 1 221 ? -3.485 16.562 -22.130 1.00 26.01 218 LYS A C 1
ATOM 1578 O O . LYS A 1 221 ? -2.357 16.659 -22.639 1.00 24.92 218 LYS A O 1
ATOM 1584 N N . LEU A 1 222 ? -3.884 17.317 -21.110 1.00 22.31 219 LEU A N 1
ATOM 1585 C CA . LEU A 1 222 ? -3.033 18.359 -20.539 1.00 21.94 219 LEU A CA 1
ATOM 1586 C C . LEU A 1 222 ? -1.850 17.763 -19.778 1.00 24.64 219 LEU A C 1
ATOM 1587 O O . LEU A 1 222 ? -0.754 18.252 -19.932 1.00 24.82 219 LEU A O 1
ATOM 1592 N N . ALA A 1 223 ? -2.058 16.674 -19.028 1.00 21.15 220 ALA A N 1
ATOM 1593 C CA . ALA A 1 223 ? -0.982 15.988 -18.304 1.00 20.63 220 ALA A CA 1
ATOM 1594 C C . ALA A 1 223 ? 0.050 15.408 -19.282 1.00 23.77 220 ALA A C 1
ATOM 1595 O O . ALA A 1 223 ? 1.230 15.382 -18.963 1.00 23.30 220 ALA A O 1
ATOM 1597 N N . THR A 1 224 ? -0.389 14.987 -20.482 1.00 19.42 221 THR A N 1
ATOM 1598 C CA . THR A 1 224 ? 0.515 14.421 -21.479 1.00 20.16 221 THR A CA 1
ATOM 1599 C C . THR A 1 224 ? 1.455 15.489 -21.996 1.00 22.04 221 THR A C 1
ATOM 1600 O O . THR A 1 224 ? 2.655 15.250 -22.057 1.00 20.30 221 THR A O 1
ATOM 1604 N N . ASN A 1 225 ? 0.918 16.665 -22.391 1.00 18.82 222 ASN A N 1
ATOM 1605 C CA . ASN A 1 225 ? 1.766 17.721 -22.939 1.00 19.31 222 ASN A CA 1
ATOM 1606 C C . ASN A 1 225 ? 2.651 18.359 -21.862 1.00 22.89 222 ASN A C 1
ATOM 1607 O O . ASN A 1 225 ? 3.802 18.692 -22.134 1.00 20.62 222 ASN A O 1
ATOM 1612 N N . TRP A 1 226 ? 2.146 18.432 -20.636 1.00 20.36 223 TRP A N 1
ATOM 1613 C CA . TRP A 1 226 ? 2.908 18.877 -19.466 1.00 19.04 223 TRP A CA 1
ATOM 1614 C C . TRP A 1 226 ? 4.131 17.936 -19.291 1.00 23.87 223 TRP A C 1
ATOM 1615 O O . TRP A 1 226 ? 5.278 18.410 -19.251 1.00 23.08 223 TRP A O 1
ATOM 1626 N N . TRP A 1 227 ? 3.881 16.609 -19.242 1.00 20.64 224 TRP A N 1
ATOM 1627 C CA . TRP A 1 227 ? 4.933 15.603 -19.102 1.00 18.99 224 TRP A CA 1
ATOM 1628 C C . TRP A 1 227 ? 5.968 15.728 -20.217 1.00 21.28 224 TRP A C 1
ATOM 1629 O O . TRP A 1 227 ? 7.170 15.720 -19.937 1.00 20.28 224 TRP A O 1
ATOM 1640 N N . ILE A 1 228 ? 5.525 15.784 -21.476 1.00 18.53 225 ILE A N 1
ATOM 1641 C CA . ILE A 1 228 ? 6.480 15.900 -22.595 1.00 17.64 225 ILE A CA 1
ATOM 1642 C C . ILE A 1 228 ? 7.359 17.196 -22.460 1.00 21.58 225 ILE A C 1
ATOM 1643 O O . ILE A 1 228 ? 8.590 17.112 -22.487 1.00 19.84 225 ILE A O 1
ATOM 1648 N N . ASP A 1 229 ? 6.718 18.366 -22.330 1.00 18.25 226 ASP A N 1
ATOM 1649 C CA . ASP A 1 229 ? 7.437 19.641 -22.222 1.00 18.81 226 ASP A CA 1
ATOM 1650 C C . ASP A 1 229 ? 8.424 19.646 -21.030 1.00 22.86 226 ASP A C 1
ATOM 1651 O O . ASP A 1 229 ? 9.568 20.075 -21.176 1.00 23.04 226 ASP A O 1
ATOM 1656 N N . ALA A 1 230 ? 7.986 19.163 -19.863 1.00 20.67 227 ALA A N 1
ATOM 1657 C CA . ALA A 1 230 ? 8.841 19.123 -18.670 1.00 20.84 227 ALA A CA 1
ATOM 1658 C C . ALA A 1 230 ? 10.003 18.131 -18.836 1.00 23.76 227 ALA A C 1
ATOM 1659 O O . ALA A 1 230 ? 11.098 18.365 -18.306 1.00 22.65 227 ALA A O 1
ATOM 1661 N N . ASN A 1 231 ? 9.782 17.051 -19.599 1.00 19.66 228 ASN A N 1
ATOM 1662 C CA . ASN A 1 231 ? 10.837 16.071 -19.816 1.00 19.55 228 ASN A CA 1
ATOM 1663 C C . ASN A 1 231 ? 11.826 16.561 -20.870 1.00 20.76 228 ASN A C 1
ATOM 1664 O O . ASN A 1 231 ? 13.006 16.224 -20.789 1.00 19.41 228 ASN A O 1
ATOM 1669 N N . VAL A 1 232 ? 11.367 17.393 -21.831 1.00 18.69 229 VAL A N 1
ATOM 1670 C CA . VAL A 1 232 ? 12.304 18.049 -22.762 1.00 18.31 229 VAL A CA 1
ATOM 1671 C C . VAL A 1 232 ? 13.166 19.055 -21.963 1.00 21.83 229 VAL A C 1
ATOM 1672 O O . VAL A 1 232 ? 14.361 19.205 -22.250 1.00 22.03 229 VAL A O 1
ATOM 1676 N N . ALA A 1 233 ? 12.569 19.757 -20.968 1.00 19.58 230 ALA A N 1
ATOM 1677 C CA . ALA A 1 233 ? 13.336 20.686 -20.124 1.00 19.10 230 ALA A CA 1
ATOM 1678 C C . ALA A 1 233 ? 14.458 19.935 -19.374 1.00 22.51 230 ALA A C 1
ATOM 1679 O O . ALA A 1 233 ? 15.595 20.409 -19.337 1.00 20.28 230 ALA A O 1
ATOM 1681 N N . ILE A 1 234 ? 14.135 18.760 -18.775 1.00 19.51 231 ILE A N 1
ATOM 1682 C CA . ILE A 1 234 ? 15.146 17.964 -18.070 1.00 19.93 231 ILE A CA 1
ATOM 1683 C C . ILE A 1 234 ? 16.280 17.644 -19.038 1.00 22.65 231 ILE A C 1
ATOM 1684 O O . ILE A 1 234 ? 17.448 17.859 -18.712 1.00 21.42 231 ILE A O 1
ATOM 1689 N N . ALA A 1 235 ? 15.921 17.153 -20.239 1.00 19.91 232 ALA A N 1
ATOM 1690 C CA . ALA A 1 235 ? 16.892 16.750 -21.262 1.00 20.22 232 ALA A CA 1
ATOM 1691 C C . ALA A 1 235 ? 17.771 17.926 -21.685 1.00 21.30 232 ALA A C 1
ATOM 1692 O O . ALA A 1 235 ? 18.973 17.745 -21.839 1.00 21.41 232 ALA A O 1
ATOM 1694 N N . ASN A 1 236 ? 17.188 19.120 -21.863 1.00 17.56 233 ASN A N 1
ATOM 1695 C CA . ASN A 1 236 ? 17.983 20.288 -22.265 1.00 19.08 233 ASN A CA 1
ATOM 1696 C C . ASN A 1 236 ? 18.945 20.706 -21.192 1.00 23.24 233 ASN A C 1
ATOM 1697 O O . ASN A 1 236 ? 20.098 21.013 -21.502 1.00 23.46 233 ASN A O 1
ATOM 1702 N N . GLU A 1 237 ? 18.510 20.683 -19.917 1.00 20.40 234 GLU A N 1
ATOM 1703 C CA . GLU A 1 237 ? 19.409 21.029 -18.822 1.00 20.71 234 GLU A CA 1
ATOM 1704 C C . GLU A 1 237 ? 20.499 19.978 -18.680 1.00 24.28 234 GLU A C 1
ATOM 1705 O O . GLU A 1 237 ? 21.634 20.328 -18.409 1.00 23.41 234 GLU A O 1
ATOM 1711 N N . LEU A 1 238 ? 20.159 18.685 -18.888 1.00 20.92 235 LEU A N 1
ATOM 1712 C CA . LEU A 1 238 ? 21.140 17.597 -18.803 1.00 21.81 235 LEU A CA 1
ATOM 1713 C C . LEU A 1 238 ? 22.215 17.772 -19.884 1.00 24.95 235 LEU A C 1
ATOM 1714 O O . LEU A 1 238 ? 23.390 17.590 -19.596 1.00 24.21 235 LEU A O 1
ATOM 1719 N N . ALA A 1 239 ? 21.812 18.199 -21.105 1.00 21.92 236 ALA A N 1
ATOM 1720 C CA . ALA A 1 239 ? 22.763 18.465 -22.202 1.00 21.45 236 ALA A CA 1
ATOM 1721 C C . ALA A 1 239 ? 23.714 19.597 -21.826 1.00 23.33 236 ALA A C 1
ATOM 1722 O O . ALA A 1 239 ? 24.901 19.495 -22.080 1.00 21.04 236 ALA A O 1
ATOM 1724 N N . ARG A 1 240 ? 23.208 20.629 -21.140 1.00 21.75 237 ARG A N 1
ATOM 1725 C CA . ARG A 1 240 ? 24.020 21.781 -20.697 1.00 22.88 237 ARG A CA 1
ATOM 1726 C C . ARG A 1 240 ? 24.980 21.365 -19.595 1.00 27.85 237 ARG A C 1
ATOM 1727 O O . ARG A 1 240 ? 26.107 21.851 -19.550 1.00 27.56 237 ARG A O 1
ATOM 1735 N N . TYR A 1 241 ? 24.552 20.438 -18.727 1.00 23.80 238 TYR A N 1
ATOM 1736 C CA . TYR A 1 241 ? 25.407 19.906 -17.660 1.00 23.68 238 TYR A CA 1
ATOM 1737 C C . TYR A 1 241 ? 26.528 19.016 -18.264 1.00 27.53 238 TYR A C 1
ATOM 1738 O O . TYR A 1 241 ? 27.693 19.132 -17.865 1.00 27.43 238 TYR A O 1
ATOM 1747 N N . CYS A 1 242 ? 26.167 18.136 -19.230 1.00 22.97 239 CYS A N 1
ATOM 1748 C CA . CYS A 1 242 ? 27.121 17.256 -19.906 1.00 23.98 239 CYS A CA 1
ATOM 1749 C C . CYS A 1 242 ? 28.166 18.075 -20.656 1.00 28.94 239 CYS A C 1
ATOM 1750 O O . CYS A 1 242 ? 29.316 17.650 -20.766 1.00 28.58 239 CYS A O 1
ATOM 1753 N N . ALA A 1 243 ? 27.743 19.218 -21.230 1.00 25.91 240 ALA A N 1
ATOM 1754 C CA . ALA A 1 243 ? 28.609 20.116 -22.001 1.00 26.79 240 ALA A CA 1
ATOM 1755 C C . ALA A 1 243 ? 29.776 20.618 -21.168 1.00 32.77 240 ALA A C 1
ATOM 1756 O O . ALA A 1 243 ? 30.889 20.730 -21.689 1.00 32.69 240 ALA A O 1
ATOM 1758 N N . VAL A 1 244 ? 29.550 20.913 -19.878 1.00 29.83 241 VAL A N 1
ATOM 1759 C CA . VAL A 1 244 ? 30.674 21.406 -19.072 1.00 32.13 241 VAL A CA 1
ATOM 1760 C C . VAL A 1 244 ? 31.597 20.254 -18.636 1.00 35.63 241 VAL A C 1
ATOM 1761 O O . VAL A 1 244 ? 32.754 20.507 -18.316 1.00 35.44 241 VAL A O 1
ATOM 1765 N N . LEU A 1 245 ? 31.115 18.995 -18.673 1.00 31.54 242 LEU A N 1
ATOM 1766 C CA . LEU A 1 245 ? 31.960 17.848 -18.300 1.00 32.26 242 LEU A CA 1
ATOM 1767 C C . LEU A 1 245 ? 32.637 17.222 -19.537 1.00 35.29 242 LEU A C 1
ATOM 1768 O O . LEU A 1 245 ? 33.550 16.402 -19.400 1.00 35.54 242 LEU A O 1
ATOM 1773 N N . GLY A 1 246 ? 32.167 17.594 -20.719 1.00 30.43 243 GLY A N 1
ATOM 1774 C CA . GLY A 1 246 ? 32.653 17.039 -21.977 1.00 30.43 243 GLY A CA 1
ATOM 1775 C C . GLY A 1 246 ? 32.129 15.633 -22.234 1.00 32.71 243 GLY A C 1
ATOM 1776 O O . GLY A 1 246 ? 32.654 14.925 -23.083 1.00 33.47 243 GLY A O 1
ATOM 1777 N N . VAL A 1 247 ? 31.066 15.233 -21.528 1.00 26.33 244 VAL A N 1
ATOM 1778 C CA . VAL A 1 247 ? 30.438 13.919 -21.668 1.00 25.51 244 VAL A CA 1
ATOM 1779 C C . VAL A 1 247 ? 29.349 14.002 -22.758 1.00 27.09 244 VAL A C 1
ATOM 1780 O O . VAL A 1 247 ? 28.752 15.061 -22.939 1.00 26.51 244 VAL A O 1
ATOM 1784 N N . ASP A 1 248 ? 29.146 12.921 -23.530 1.00 23.44 245 ASP A N 1
ATOM 1785 C CA . ASP A 1 248 ? 28.131 12.929 -24.585 1.00 23.19 245 ASP A CA 1
ATOM 1786 C C . ASP A 1 248 ? 26.765 12.595 -23.972 1.00 25.58 245 ASP A C 1
ATOM 1787 O O . ASP A 1 248 ? 26.546 11.467 -23.525 1.00 24.92 245 ASP A O 1
ATOM 1792 N N . VAL A 1 249 ? 25.847 13.581 -23.973 1.00 22.21 246 VAL A N 1
ATOM 1793 C CA . VAL A 1 249 ? 24.482 13.452 -23.403 1.00 21.44 246 VAL A CA 1
ATOM 1794 C C . VAL A 1 249 ? 23.705 12.294 -24.060 1.00 24.07 246 VAL A C 1
ATOM 1795 O O . VAL A 1 249 ? 22.898 11.658 -23.393 1.00 23.12 246 VAL A O 1
ATOM 1799 N N . LEU A 1 250 ? 23.978 11.994 -25.341 1.00 21.65 247 LEU A N 1
ATOM 1800 C CA . LEU A 1 250 ? 23.254 10.919 -26.034 1.00 22.29 247 LEU A CA 1
ATOM 1801 C C . LEU A 1 250 ? 23.671 9.529 -25.513 1.00 27.50 247 LEU A C 1
ATOM 1802 O O . LEU A 1 250 ? 22.821 8.630 -25.428 1.00 25.74 247 LEU A O 1
ATOM 1807 N N . ASP A 1 251 ? 24.957 9.373 -25.110 1.00 24.89 248 ASP A N 1
ATOM 1808 C CA . ASP A 1 251 ? 25.430 8.128 -24.475 1.00 24.24 248 ASP A CA 1
ATOM 1809 C C . ASP A 1 251 ? 24.759 7.961 -23.132 1.00 24.20 248 ASP A C 1
ATOM 1810 O O . ASP A 1 251 ? 24.377 6.853 -22.766 1.00 22.79 248 ASP A O 1
ATOM 1815 N N . VAL A 1 252 ? 24.685 9.063 -22.359 1.00 22.27 249 VAL A N 1
ATOM 1816 C CA . VAL A 1 252 ? 24.071 9.084 -21.021 1.00 21.24 249 VAL A CA 1
ATOM 1817 C C . VAL A 1 252 ? 22.587 8.707 -21.118 1.00 24.81 249 VAL A C 1
ATOM 1818 O O . VAL A 1 252 ? 22.123 7.830 -20.388 1.00 23.86 249 VAL A O 1
ATOM 1822 N N . ILE A 1 253 ? 21.858 9.354 -22.032 1.00 21.80 250 ILE A N 1
ATOM 1823 C CA . ILE A 1 253 ? 20.409 9.116 -22.201 1.00 20.69 250 ILE A CA 1
ATOM 1824 C C . ILE A 1 253 ? 20.150 7.678 -22.626 1.00 23.42 250 ILE A C 1
ATOM 1825 O O . ILE A 1 253 ? 19.285 7.018 -22.027 1.00 22.28 250 ILE A O 1
ATOM 1830 N N . GLY A 1 254 ? 20.920 7.191 -23.604 1.00 21.18 251 GLY A N 1
ATOM 1831 C CA . GLY A 1 254 ? 20.798 5.816 -24.091 1.00 21.62 251 GLY A CA 1
ATOM 1832 C C . GLY A 1 254 ? 20.979 4.781 -22.983 1.00 24.98 251 GLY A C 1
ATOM 1833 O O . GLY A 1 254 ? 20.191 3.833 -22.869 1.00 24.23 251 GLY A O 1
ATOM 1834 N N . ALA A 1 255 ? 22.034 4.946 -22.166 1.00 19.78 252 ALA A N 1
ATOM 1835 C CA . ALA A 1 255 ? 22.334 4.015 -21.064 1.00 19.92 252 ALA A CA 1
ATOM 1836 C C . ALA A 1 255 ? 21.300 4.125 -19.943 1.00 22.20 252 ALA A C 1
ATOM 1837 O O . ALA A 1 255 ? 20.856 3.112 -19.448 1.00 23.34 252 ALA A O 1
ATOM 1839 N N . ALA A 1 256 ? 20.917 5.343 -19.557 1.00 19.24 253 ALA A N 1
ATOM 1840 C CA . ALA A 1 256 ? 19.914 5.595 -18.499 1.00 19.64 253 ALA A CA 1
ATOM 1841 C C . ALA A 1 256 ? 18.557 4.983 -18.845 1.00 21.65 253 ALA A C 1
ATOM 1842 O O . ALA A 1 256 ? 17.890 4.447 -17.964 1.00 21.37 253 ALA A O 1
ATOM 1844 N N . ASN A 1 257 ? 18.167 5.039 -20.135 1.00 17.89 254 ASN A N 1
ATOM 1845 C CA . ASN A 1 257 ? 16.866 4.567 -20.608 1.00 17.90 254 ASN A CA 1
ATOM 1846 C C . ASN A 1 257 ? 16.760 3.032 -20.672 1.00 24.47 254 ASN A C 1
ATOM 1847 O O . ASN A 1 257 ? 15.687 2.516 -21.004 1.00 23.59 254 ASN A O 1
ATOM 1852 N N . THR A 1 258 ? 17.822 2.305 -20.262 1.00 20.69 255 THR A N 1
ATOM 1853 C CA . THR A 1 258 ? 17.766 0.834 -20.241 1.00 21.26 255 THR A CA 1
ATOM 1854 C C . THR A 1 258 ? 17.189 0.338 -18.894 1.00 24.45 255 THR A C 1
ATOM 1855 O O . THR A 1 258 ? 17.022 -0.852 -18.707 1.00 24.88 255 THR A O 1
ATOM 1859 N N . LEU A 1 259 ? 16.871 1.249 -17.975 1.00 22.23 256 LEU A N 1
ATOM 1860 C CA . LEU A 1 259 ? 16.325 0.876 -16.667 1.00 21.88 256 LEU A CA 1
ATOM 1861 C C . LEU A 1 259 ? 14.781 0.804 -16.652 1.00 26.95 256 LEU A C 1
ATOM 1862 O O . LEU A 1 259 ? 14.137 1.833 -16.841 1.00 25.73 256 LEU A O 1
ATOM 1867 N N . PRO A 1 260 ? 14.172 -0.375 -16.332 1.00 26.22 257 PRO A N 1
ATOM 1868 C CA . PRO A 1 260 ? 12.713 -0.425 -16.159 1.00 26.08 257 PRO A CA 1
ATOM 1869 C C . PRO A 1 260 ? 12.290 0.436 -14.972 1.00 29.47 257 PRO A C 1
ATOM 1870 O O . PRO A 1 260 ? 12.930 0.411 -13.926 1.00 29.69 257 PRO A O 1
ATOM 1874 N N . LYS A 1 261 ? 11.256 1.249 -15.159 1.00 24.77 258 LYS A N 1
ATOM 1875 C CA . LYS A 1 261 ? 10.779 2.161 -14.125 1.00 24.35 258 LYS A CA 1
ATOM 1876 C C . LYS A 1 261 ? 9.354 2.567 -14.427 1.00 29.40 258 LYS A C 1
ATOM 1877 O O . LYS A 1 261 ? 9.004 2.760 -15.589 1.00 28.50 258 LYS A O 1
ATOM 1883 N N . GLY A 1 262 ? 8.560 2.744 -13.382 1.00 29.07 259 GLY A N 1
ATOM 1884 C CA . GLY A 1 262 ? 7.164 3.154 -13.528 1.00 29.58 259 GLY A CA 1
ATOM 1885 C C . GLY A 1 262 ? 6.392 2.081 -14.257 1.00 33.65 259 GLY A C 1
ATOM 1886 O O . GLY A 1 262 ? 6.560 0.901 -13.956 1.00 33.20 259 GLY A O 1
ATOM 1887 N N . SER A 1 263 ? 5.659 2.463 -15.300 1.00 31.58 260 SER A N 1
ATOM 1888 C CA . SER A 1 263 ? 4.884 1.493 -16.087 1.00 32.93 260 SER A CA 1
ATOM 1889 C C . SER A 1 263 ? 5.609 1.082 -17.383 1.00 34.97 260 SER A C 1
ATOM 1890 O O . SER A 1 263 ? 5.070 0.280 -18.156 1.00 36.02 260 SER A O 1
ATOM 1893 N N . SER A 1 264 ? 6.849 1.595 -17.609 1.00 27.68 261 SER A N 1
ATOM 1894 C CA . SER A 1 264 ? 7.657 1.181 -18.763 1.00 24.57 261 SER A CA 1
ATOM 1895 C C . SER A 1 264 ? 9.154 1.303 -18.424 1.00 25.49 261 SER A C 1
ATOM 1896 O O . SER A 1 264 ? 9.665 0.488 -17.670 1.00 24.11 261 SER A O 1
ATOM 1899 N N . MET A 1 265 ? 9.827 2.348 -18.907 1.00 21.40 262 MET A N 1
ATOM 1900 C CA . MET A 1 265 ? 11.266 2.536 -18.700 1.00 21.10 262 MET A CA 1
ATOM 1901 C C . MET A 1 265 ? 11.564 3.957 -18.314 1.00 24.52 262 MET A C 1
ATOM 1902 O O . MET A 1 265 ? 10.775 4.850 -18.624 1.00 23.87 262 MET A O 1
ATOM 1907 N N . VAL A 1 266 ? 12.771 4.199 -17.760 1.00 20.98 263 VAL A N 1
ATOM 1908 C CA . VAL A 1 266 ? 13.314 5.543 -17.597 1.00 19.22 263 VAL A CA 1
ATOM 1909 C C . VAL A 1 266 ? 13.299 6.110 -18.999 1.00 21.61 263 VAL A C 1
ATOM 1910 O O . VAL A 1 266 ? 13.643 5.391 -19.944 1.00 18.70 263 VAL A O 1
ATOM 1914 N N . ASN A 1 267 ? 12.736 7.297 -19.173 1.00 19.09 264 ASN A N 1
ATOM 1915 C CA . ASN A 1 267 ? 12.545 7.817 -20.511 1.00 18.09 264 ASN A CA 1
ATOM 1916 C C . ASN A 1 267 ? 12.962 9.271 -20.596 1.00 21.00 264 ASN A C 1
ATOM 1917 O O . ASN A 1 267 ? 12.121 10.161 -20.704 1.00 21.35 264 ASN A O 1
ATOM 1922 N N . LEU A 1 268 ? 14.291 9.510 -20.532 1.00 19.67 265 LEU A N 1
ATOM 1923 C CA . LEU A 1 268 ? 14.878 10.818 -20.772 1.00 18.58 265 LEU A CA 1
ATOM 1924 C C . LEU A 1 268 ? 14.684 11.122 -22.230 1.00 21.87 265 LEU A C 1
ATOM 1925 O O . LEU A 1 268 ? 15.022 10.291 -23.076 1.00 19.47 265 LEU A O 1
ATOM 1930 N N . LEU A 1 269 ? 14.062 12.258 -22.539 1.00 20.16 266 LEU A N 1
ATOM 1931 C CA . LEU A 1 269 ? 13.780 12.626 -23.922 1.00 19.75 266 LEU A CA 1
ATOM 1932 C C . LEU A 1 269 ? 15.029 13.243 -24.564 1.00 24.04 266 LEU A C 1
ATOM 1933 O O . LEU A 1 269 ? 16.042 13.396 -23.904 1.00 22.10 266 LEU A O 1
ATOM 1938 N N . LEU A 1 270 ? 14.978 13.528 -25.861 1.00 23.56 267 LEU A N 1
ATOM 1939 C CA . LEU A 1 270 ? 16.144 14.051 -26.555 1.00 23.16 267 LEU A CA 1
ATOM 1940 C C . LEU A 1 270 ? 16.242 15.564 -26.414 1.00 26.37 267 LEU A C 1
ATOM 1941 O O . LEU A 1 270 ? 15.231 16.261 -26.521 1.00 26.24 267 LEU A O 1
ATOM 1946 N N . PRO A 1 271 ? 17.459 16.096 -26.155 1.00 22.03 268 PRO A N 1
ATOM 1947 C CA . PRO A 1 271 ? 17.613 17.550 -26.082 1.00 21.84 268 PRO A CA 1
ATOM 1948 C C . PRO A 1 271 ? 17.540 18.158 -27.480 1.00 25.66 268 PRO A C 1
ATOM 1949 O O . PRO A 1 271 ? 17.546 17.425 -28.479 1.00 23.32 268 PRO A O 1
ATOM 1953 N N . GLY A 1 272 ? 17.441 19.474 -27.544 1.00 24.68 269 GLY A N 1
ATOM 1954 C CA . GLY A 1 272 ? 17.352 20.168 -28.827 1.00 25.80 269 GLY A CA 1
ATOM 1955 C C . GLY A 1 272 ? 17.738 21.624 -28.743 1.00 30.30 269 GLY A C 1
ATOM 1956 O O . GLY A 1 272 ? 18.602 21.996 -27.953 1.00 30.52 269 GLY A O 1
ATOM 1957 N N . VAL A 1 273 ? 17.105 22.447 -29.572 1.00 26.81 270 VAL A N 1
ATOM 1958 C CA . VAL A 1 273 ? 17.347 23.891 -29.658 1.00 27.47 270 VAL A CA 1
ATOM 1959 C C . VAL A 1 273 ? 16.150 24.662 -29.071 1.00 30.35 270 VAL A C 1
ATOM 1960 O O . VAL A 1 273 ? 16.084 25.884 -29.161 1.00 30.61 270 VAL A O 1
ATOM 1964 N N . GLY A 1 274 ? 15.246 23.934 -28.444 1.00 27.01 271 GLY A N 1
ATOM 1965 C CA . GLY A 1 274 ? 14.068 24.521 -27.833 1.00 26.92 271 GLY A CA 1
ATOM 1966 C C . GLY A 1 274 ? 12.802 23.789 -28.193 1.00 27.94 271 GLY A C 1
ATOM 1967 O O . GLY A 1 274 ? 12.847 22.688 -28.747 1.00 25.71 271 GLY A O 1
ATOM 1968 N N . VAL A 1 275 ? 11.664 24.384 -27.855 1.00 24.30 272 VAL A N 1
ATOM 1969 C CA . VAL A 1 275 ? 10.371 23.758 -28.077 1.00 24.96 272 VAL A CA 1
ATOM 1970 C C . VAL A 1 275 ? 9.426 24.723 -28.796 1.00 29.53 272 VAL A C 1
ATOM 1971 O O . VAL A 1 275 ? 9.302 25.891 -28.400 1.00 27.18 272 VAL A O 1
ATOM 1975 N N . GLY A 1 276 ? 8.804 24.220 -29.859 1.00 27.55 273 GLY A N 1
ATOM 1976 C CA . GLY A 1 276 ? 7.842 24.962 -30.663 1.00 29.31 273 GLY A CA 1
ATOM 1977 C C . GLY A 1 276 ? 6.524 24.228 -30.842 1.00 36.15 273 GLY A C 1
ATOM 1978 O O . GLY A 1 276 ? 6.276 23.211 -30.186 1.00 34.39 273 GLY A O 1
ATOM 1979 N N . GLY A 1 277 ? 5.680 24.750 -31.731 1.00 37.21 274 GLY A N 1
ATOM 1980 C CA . GLY A 1 277 ? 4.331 24.230 -31.952 1.00 38.97 274 GLY A CA 1
ATOM 1981 C C . GLY A 1 277 ? 3.361 24.727 -30.890 1.00 45.11 274 GLY A C 1
ATOM 1982 O O . GLY A 1 277 ? 3.784 25.265 -29.856 1.00 45.72 274 GLY A O 1
ATOM 1983 N N . SER A 1 278 ? 2.054 24.548 -31.121 1.00 51.22 275 SER A N 1
ATOM 1984 C CA . SER A 1 278 ? 1.035 25.016 -30.169 1.00 51.20 275 SER A CA 1
ATOM 1985 C C . SER A 1 278 ? 0.913 24.107 -28.938 1.00 52.86 275 SER A C 1
ATOM 1986 O O . SER A 1 278 ? 0.746 24.608 -27.819 1.00 53.57 275 SER A O 1
ATOM 1989 N N . CYS A 1 279 ? 0.997 22.784 -29.144 1.00 45.04 276 CYS A N 1
ATOM 1990 C CA . CYS A 1 279 ? 0.805 21.777 -28.105 1.00 44.02 276 CYS A CA 1
ATOM 1991 C C . CYS A 1 279 ? 1.672 22.026 -26.868 1.00 41.08 276 CYS A C 1
ATOM 1992 O O . CYS A 1 279 ? 1.128 22.241 -25.795 1.00 39.75 276 CYS A O 1
ATOM 1995 N N . LEU A 1 280 ? 3.008 22.006 -27.014 1.00 31.40 277 LEU A N 1
ATOM 1996 C CA . LEU A 1 280 ? 3.887 22.066 -25.858 1.00 29.64 277 LEU A CA 1
ATOM 1997 C C . LEU A 1 280 ? 4.123 23.477 -25.280 1.00 30.08 277 LEU A C 1
ATOM 1998 O O . LEU A 1 280 ? 4.505 23.584 -24.124 1.00 27.89 277 LEU A O 1
ATOM 2003 N N . THR A 1 281 ? 3.916 24.538 -26.054 1.00 27.44 278 THR A N 1
ATOM 2004 C CA . THR A 1 281 ? 4.166 25.884 -25.512 1.00 28.03 278 THR A CA 1
ATOM 2005 C C . THR A 1 281 ? 2.885 26.518 -24.949 1.00 32.49 278 THR A C 1
ATOM 2006 O O . THR A 1 281 ? 2.966 27.536 -24.257 1.00 32.56 278 THR A O 1
ATOM 2010 N N . LYS A 1 282 ? 1.710 25.969 -25.291 1.00 28.27 279 LYS A N 1
ATOM 2011 C CA . LYS A 1 282 ? 0.445 26.552 -24.820 1.00 27.20 279 LYS A CA 1
ATOM 2012 C C . LYS A 1 282 ? -0.288 25.676 -23.806 1.00 28.59 279 LYS A C 1
ATOM 2013 O O . LYS A 1 282 ? -0.775 26.214 -22.810 1.00 28.48 279 LYS A O 1
ATOM 2019 N N . ASP A 1 283 ? -0.434 24.359 -24.077 1.00 24.02 280 ASP A N 1
ATOM 2020 C CA . ASP A 1 283 ? -1.199 23.445 -23.202 1.00 24.09 280 ASP A CA 1
ATOM 2021 C C . ASP A 1 283 ? -0.701 23.423 -21.744 1.00 25.92 280 ASP A C 1
ATOM 2022 O O . ASP A 1 283 ? -1.555 23.494 -20.849 1.00 23.69 280 ASP A O 1
ATOM 2027 N N . PRO A 1 284 ? 0.632 23.341 -21.447 1.00 23.33 281 PRO A N 1
ATOM 2028 C CA . PRO A 1 284 ? 1.051 23.329 -20.035 1.00 22.26 281 PRO A CA 1
ATOM 2029 C C . PRO A 1 284 ? 0.675 24.624 -19.324 1.00 26.21 281 PRO A C 1
ATOM 2030 O O . PRO A 1 284 ? 0.296 24.573 -18.162 1.00 25.62 281 PRO A O 1
ATOM 2034 N N . TRP A 1 285 ? 0.730 25.779 -20.027 1.00 23.42 282 TRP A N 1
ATOM 2035 C CA . TRP A 1 285 ? 0.307 27.053 -19.436 1.00 24.11 282 TRP A CA 1
ATOM 2036 C C . TRP A 1 285 ? -1.207 27.073 -19.178 1.00 28.77 282 TRP A C 1
ATOM 2037 O O . TRP A 1 285 ? -1.647 27.640 -18.168 1.00 25.36 282 TRP A O 1
ATOM 2048 N N . MET A 1 286 ? -2.006 26.433 -20.078 1.00 27.33 283 MET A N 1
ATOM 2049 C CA . MET A 1 286 ? -3.454 26.321 -19.885 1.00 28.77 283 MET A CA 1
ATOM 2050 C C . MET A 1 286 ? -3.738 25.593 -18.561 1.00 30.07 283 MET A C 1
ATOM 2051 O O . MET A 1 286 ? -4.566 26.064 -17.770 1.00 28.55 283 MET A O 1
ATOM 2056 N N . ALA A 1 287 ? -3.030 24.459 -18.315 1.00 26.23 284 ALA A N 1
ATOM 2057 C CA . ALA A 1 287 ? -3.145 23.696 -17.060 1.00 25.41 284 ALA A CA 1
ATOM 2058 C C . ALA A 1 287 ? -2.716 24.559 -15.862 1.00 27.90 284 ALA A C 1
ATOM 2059 O O . ALA A 1 287 ? -3.391 24.562 -14.830 1.00 28.85 284 ALA A O 1
ATOM 2061 N N . TRP A 1 288 ? -1.591 25.282 -16.002 1.00 24.23 285 TRP A N 1
ATOM 2062 C CA . TRP A 1 288 ? -1.057 26.182 -14.969 1.00 23.96 285 TRP A CA 1
ATOM 2063 C C . TRP A 1 288 ? -2.079 27.251 -14.572 1.00 26.01 285 TRP A C 1
ATOM 2064 O O . TRP A 1 288 ? -2.240 27.529 -13.381 1.00 25.35 285 TRP A O 1
ATOM 2075 N N . ARG A 1 289 ? -2.714 27.888 -15.569 1.00 22.71 286 ARG A N 1
ATOM 2076 C CA . ARG A 1 289 ? -3.698 28.953 -15.343 1.00 24.18 286 ARG A CA 1
ATOM 2077 C C . ARG A 1 289 ? -4.945 28.383 -14.684 1.00 27.78 286 ARG A C 1
ATOM 2078 O O . ARG A 1 289 ? -5.448 28.974 -13.729 1.00 26.81 286 ARG A O 1
ATOM 2086 N N . ASP A 1 290 ? -5.432 27.215 -15.174 1.00 26.52 287 ASP A N 1
ATOM 2087 C CA . ASP A 1 290 ? -6.594 26.560 -14.566 1.00 27.11 287 ASP A CA 1
ATOM 2088 C C . ASP A 1 290 ? -6.291 26.173 -13.114 1.00 30.87 287 ASP A C 1
ATOM 2089 O O . ASP A 1 290 ? -7.138 26.363 -12.244 1.00 31.44 287 ASP A O 1
ATOM 2094 N N . GLY A 1 291 ? -5.086 25.671 -12.860 1.00 28.07 288 GLY A N 1
ATOM 2095 C CA . GLY A 1 291 ? -4.663 25.314 -11.506 1.00 27.07 288 GLY A CA 1
ATOM 2096 C C . GLY A 1 291 ? -4.599 26.532 -10.602 1.00 29.65 288 GLY A C 1
ATOM 2097 O O . GLY A 1 291 ? -5.055 26.484 -9.457 1.00 28.24 288 GLY A O 1
ATOM 2098 N N . ARG A 1 292 ? -4.023 27.642 -11.116 1.00 27.32 289 ARG A N 1
ATOM 2099 C CA . ARG A 1 292 ? -3.881 28.910 -10.379 1.00 28.03 289 ARG A CA 1
ATOM 2100 C C . ARG A 1 292 ? -5.241 29.437 -9.914 1.00 34.72 289 ARG A C 1
ATOM 2101 O O . ARG A 1 292 ? -5.397 29.792 -8.740 1.00 35.74 289 ARG A O 1
ATOM 2109 N N . ASP A 1 293 ? -6.233 29.447 -10.829 1.00 31.92 290 ASP A N 1
ATOM 2110 C CA . ASP A 1 293 ? -7.610 29.859 -10.550 1.00 31.16 290 ASP A CA 1
ATOM 2111 C C . ASP A 1 293 ? -8.237 29.015 -9.436 1.00 33.25 290 ASP A C 1
ATOM 2112 O O . ASP A 1 293 ? -9.118 29.490 -8.741 1.00 33.56 290 ASP A O 1
ATOM 2117 N N . ARG A 1 294 ? -7.784 27.771 -9.269 1.00 28.85 291 ARG A N 1
ATOM 2118 C CA . ARG A 1 294 ? -8.338 26.855 -8.268 1.00 29.02 291 ARG A CA 1
ATOM 2119 C C . ARG A 1 294 ? -7.426 26.706 -7.016 1.00 35.81 291 ARG A C 1
ATOM 2120 O O . ARG A 1 294 ? -7.668 25.834 -6.185 1.00 36.87 291 ARG A O 1
ATOM 2128 N N . GLY A 1 295 ? -6.427 27.576 -6.887 1.00 32.86 292 GLY A N 1
ATOM 2129 C CA . GLY A 1 295 ? -5.526 27.602 -5.741 1.00 32.92 292 GLY A CA 1
ATOM 2130 C C . GLY A 1 295 ? -4.403 26.585 -5.755 1.00 36.96 292 GLY A C 1
ATOM 2131 O O . GLY A 1 295 ? -3.812 26.327 -4.706 1.00 37.65 292 GLY A O 1
ATOM 2132 N N . VAL A 1 296 ? -4.068 26.018 -6.944 1.00 31.69 293 VAL A N 1
ATOM 2133 C CA . VAL A 1 296 ? -2.996 25.011 -7.091 1.00 31.48 293 VAL A CA 1
ATOM 2134 C C . VAL A 1 296 ? -1.848 25.571 -7.974 1.00 35.85 293 VAL A C 1
ATOM 2135 O O . VAL A 1 296 ? -2.074 25.991 -9.119 1.00 34.94 293 VAL A O 1
ATOM 2139 N N . SER A 1 297 ? -0.622 25.537 -7.445 1.00 32.01 294 SER A N 1
ATOM 2140 C CA . SER A 1 297 ? 0.551 26.051 -8.133 1.00 31.52 294 SER A CA 1
ATOM 2141 C C . SER A 1 297 ? 1.279 24.938 -8.932 1.00 31.93 294 SER A C 1
ATOM 2142 O O . SER A 1 297 ? 1.715 23.953 -8.342 1.00 32.78 294 SER A O 1
ATOM 2145 N N . LEU A 1 298 ? 1.424 25.100 -10.261 1.00 24.71 295 LEU A N 1
ATOM 2146 C CA . LEU A 1 298 ? 2.151 24.098 -11.064 1.00 24.37 295 LEU A CA 1
ATOM 2147 C C . LEU A 1 298 ? 3.562 24.612 -11.337 1.00 28.46 295 LEU A C 1
ATOM 2148 O O . LEU A 1 298 ? 3.852 25.113 -12.423 1.00 28.56 295 LEU A O 1
ATOM 2153 N N . ARG A 1 299 ? 4.431 24.537 -10.321 1.00 26.28 296 ARG A N 1
ATOM 2154 C CA . ARG A 1 299 ? 5.805 25.047 -10.411 1.00 25.57 296 ARG A CA 1
ATOM 2155 C C . ARG A 1 299 ? 6.638 24.324 -11.477 1.00 27.14 296 ARG A C 1
ATOM 2156 O O . ARG A 1 299 ? 7.480 24.971 -12.098 1.00 26.39 296 ARG A O 1
ATOM 2164 N N . THR A 1 300 ? 6.389 23.001 -11.718 1.00 22.48 297 THR A N 1
ATOM 2165 C CA . THR A 1 300 ? 7.151 22.244 -12.744 1.00 21.08 297 THR A CA 1
ATOM 2166 C C . THR A 1 300 ? 6.877 22.780 -14.151 1.00 24.57 297 THR A C 1
ATOM 2167 O O . THR A 1 300 ? 7.779 22.798 -14.991 1.00 24.73 297 THR A O 1
ATOM 2171 N N . VAL A 1 301 ? 5.662 23.254 -14.396 1.00 22.75 298 VAL A N 1
ATOM 2172 C CA . VAL A 1 301 ? 5.303 23.886 -15.666 1.00 21.89 298 VAL A CA 1
ATOM 2173 C C . VAL A 1 301 ? 6.075 25.204 -15.812 1.00 25.62 298 VAL A C 1
ATOM 2174 O O . VAL A 1 301 ? 6.709 25.426 -16.841 1.00 23.72 298 VAL A O 1
ATOM 2178 N N . GLU A 1 302 ? 6.043 26.072 -14.767 1.00 22.95 299 GLU A N 1
ATOM 2179 C CA . GLU A 1 302 ? 6.717 27.383 -14.832 1.00 23.15 299 GLU A CA 1
ATOM 2180 C C . GLU A 1 302 ? 8.171 27.218 -15.198 1.00 26.46 299 GLU A C 1
ATOM 2181 O O . GLU A 1 302 ? 8.667 27.922 -16.082 1.00 25.55 299 GLU A O 1
ATOM 2187 N N . THR A 1 303 ? 8.857 26.263 -14.526 1.00 22.43 300 THR A N 1
ATOM 2188 C CA . THR A 1 303 ? 10.283 26.002 -14.727 1.00 22.50 300 THR A CA 1
ATOM 2189 C C . THR A 1 303 ? 10.538 25.407 -16.100 1.00 24.75 300 THR A C 1
ATOM 2190 O O . THR A 1 303 ? 11.468 25.852 -16.778 1.00 22.49 300 THR A O 1
ATOM 2194 N N . ALA A 1 304 ? 9.717 24.413 -16.523 1.00 22.43 301 ALA A N 1
ATOM 2195 C CA . ALA A 1 304 ? 9.893 23.774 -17.830 1.00 22.14 301 ALA A CA 1
ATOM 2196 C C . ALA A 1 304 ? 9.740 24.790 -18.958 1.00 24.96 301 ALA A C 1
ATOM 2197 O O . ALA A 1 304 ? 10.531 24.784 -19.910 1.00 23.90 301 ALA A O 1
ATOM 2199 N N . ARG A 1 305 ? 8.752 25.689 -18.840 1.00 23.22 302 ARG A N 1
ATOM 2200 C CA . ARG A 1 305 ? 8.529 26.702 -19.869 1.00 22.32 302 ARG A CA 1
ATOM 2201 C C . ARG A 1 305 ? 9.673 27.695 -19.918 1.00 25.99 302 ARG A C 1
ATOM 2202 O O . ARG A 1 305 ? 10.125 28.031 -21.014 1.00 26.17 302 ARG A O 1
ATOM 2210 N N . ALA A 1 306 ? 10.195 28.111 -18.751 1.00 23.46 303 ALA A N 1
ATOM 2211 C CA . ALA A 1 306 ? 11.337 29.028 -18.697 1.00 23.99 303 ALA A CA 1
ATOM 2212 C C . ALA A 1 306 ? 12.575 28.376 -19.298 1.00 26.78 303 ALA A C 1
ATOM 2213 O O . ALA A 1 306 ? 13.295 29.015 -20.069 1.00 27.18 303 ALA A O 1
ATOM 2215 N N . VAL A 1 307 ? 12.824 27.102 -18.952 1.00 20.96 304 VAL A N 1
ATOM 2216 C CA . VAL A 1 307 ? 14.007 26.379 -19.436 1.00 20.41 304 VAL A CA 1
ATOM 2217 C C . VAL A 1 307 ? 13.955 26.261 -20.971 1.00 23.68 304 VAL A C 1
ATOM 2218 O O . VAL A 1 307 ? 14.912 26.626 -21.644 1.00 24.03 304 VAL A O 1
ATOM 2222 N N . ASN A 1 308 ? 12.837 25.779 -21.518 1.00 20.94 305 ASN A N 1
ATOM 2223 C CA . ASN A 1 308 ? 12.728 25.573 -22.969 1.00 20.89 305 ASN A CA 1
ATOM 2224 C C . ASN A 1 308 ? 12.680 26.889 -23.745 1.00 25.83 305 ASN A C 1
ATOM 2225 O O . ASN A 1 308 ? 13.232 26.951 -24.843 1.00 24.75 305 ASN A O 1
ATOM 2230 N N . ASP A 1 309 ? 12.097 27.965 -23.161 1.00 25.75 306 ASP A N 1
ATOM 2231 C CA . ASP A 1 309 ? 12.069 29.277 -23.836 1.00 26.04 306 ASP A CA 1
ATOM 2232 C C . ASP A 1 309 ? 13.469 29.899 -23.928 1.00 30.28 306 ASP A C 1
ATOM 2233 O O . ASP A 1 309 ? 13.720 30.682 -24.840 1.00 31.44 306 ASP A O 1
ATOM 2238 N N . ASP A 1 310 ? 14.384 29.520 -23.013 1.00 26.12 307 ASP A N 1
ATOM 2239 C CA . ASP A 1 310 ? 15.765 30.024 -22.991 1.00 26.18 307 ASP A CA 1
ATOM 2240 C C . ASP A 1 310 ? 16.683 29.254 -23.952 1.00 28.84 307 ASP A C 1
ATOM 2241 O O . ASP A 1 310 ? 17.744 29.754 -24.283 1.00 28.28 307 ASP A O 1
ATOM 2246 N N . MET A 1 311 ? 16.284 28.047 -24.396 1.00 24.64 308 MET A N 1
ATOM 2247 C CA . MET A 1 311 ? 17.138 27.221 -25.257 1.00 25.02 308 MET A CA 1
ATOM 2248 C C . MET A 1 311 ? 17.552 27.895 -26.599 1.00 27.58 308 MET A C 1
ATOM 2249 O O . MET A 1 311 ? 18.737 27.830 -26.921 1.00 26.83 308 MET A O 1
ATOM 2254 N N . PRO A 1 312 ? 16.670 28.591 -27.362 1.00 25.55 309 PRO A N 1
ATOM 2255 C CA . PRO A 1 312 ? 17.141 29.217 -28.629 1.00 25.80 309 PRO A CA 1
ATOM 2256 C C . PRO A 1 312 ? 18.278 30.211 -28.425 1.00 29.36 309 PRO A C 1
ATOM 2257 O O . PRO A 1 312 ? 19.266 30.164 -29.165 1.00 28.08 309 PRO A O 1
ATOM 2261 N N . ARG A 1 313 ? 18.167 31.083 -27.393 1.00 26.60 310 ARG A N 1
ATOM 2262 C CA . ARG A 1 313 ? 19.193 32.070 -27.084 1.00 27.58 310 ARG A CA 1
ATOM 2263 C C . ARG A 1 313 ? 20.489 31.356 -26.691 1.00 31.62 310 ARG A C 1
ATOM 2264 O O . ARG A 1 313 ? 21.564 31.715 -27.186 1.00 30.82 310 ARG A O 1
ATOM 2272 N N . HIS A 1 314 ? 20.385 30.318 -25.844 1.00 27.78 311 HIS A N 1
ATOM 2273 C CA . HIS A 1 314 ? 21.567 29.567 -25.431 1.00 28.54 311 HIS A CA 1
ATOM 2274 C C . HIS A 1 314 ? 22.253 28.907 -26.644 1.00 28.94 311 HIS A C 1
ATOM 2275 O O . HIS A 1 314 ? 23.482 28.935 -26.741 1.00 29.11 311 HIS A O 1
ATOM 2282 N N . THR A 1 315 ? 21.459 28.339 -27.569 1.00 24.52 312 THR A N 1
ATOM 2283 C CA . THR A 1 315 ? 21.975 27.677 -28.778 1.00 23.32 312 THR A CA 1
ATOM 2284 C C . THR A 1 315 ? 22.799 28.670 -29.612 1.00 26.32 312 THR A C 1
ATOM 2285 O O . THR A 1 315 ? 23.916 28.345 -30.028 1.00 24.33 312 THR A O 1
ATOM 2289 N N . ALA A 1 316 ? 22.267 29.897 -29.820 1.00 25.09 313 ALA A N 1
ATOM 2290 C CA . ALA A 1 316 ? 22.978 30.935 -30.585 1.00 25.72 313 ALA A CA 1
ATOM 2291 C C . ALA A 1 316 ? 24.287 31.326 -29.899 1.00 31.08 313 ALA A C 1
ATOM 2292 O O . ALA A 1 316 ? 25.290 31.536 -30.582 1.00 30.93 313 ALA A O 1
ATOM 2294 N N . ALA A 1 317 ? 24.284 31.401 -28.543 1.00 29.65 314 ALA A N 1
ATOM 2295 C CA . ALA A 1 317 ? 25.476 31.747 -27.752 1.00 30.80 314 ALA A CA 1
ATOM 2296 C C . ALA A 1 317 ? 26.542 30.669 -27.900 1.00 33.21 314 ALA A C 1
ATOM 2297 O O . ALA A 1 317 ? 27.717 30.992 -27.996 1.00 33.60 314 ALA A O 1
ATOM 2299 N N . VAL A 1 318 ? 26.127 29.387 -27.970 1.00 28.95 315 VAL A N 1
ATOM 2300 C CA . VAL A 1 318 ? 27.064 28.258 -28.148 1.00 27.73 315 VAL A CA 1
ATOM 2301 C C . VAL A 1 318 ? 27.694 28.335 -29.553 1.00 28.93 315 VAL A C 1
ATOM 2302 O O . VAL A 1 318 ? 28.920 28.343 -29.664 1.00 28.42 315 VAL A O 1
ATOM 2306 N N . ILE A 1 319 ? 26.865 28.477 -30.608 1.00 25.74 316 ILE A N 1
ATOM 2307 C CA . ILE A 1 319 ? 27.369 28.625 -31.987 1.00 25.13 316 ILE A CA 1
ATOM 2308 C C . ILE A 1 319 ? 28.407 29.786 -32.058 1.00 30.50 316 ILE A C 1
ATOM 2309 O O . ILE A 1 319 ? 29.517 29.569 -32.523 1.00 30.24 316 ILE A O 1
ATOM 2314 N N . ALA A 1 320 ? 28.045 30.995 -31.572 1.00 28.08 317 ALA A N 1
ATOM 2315 C CA . ALA A 1 320 ? 28.934 32.171 -31.588 1.00 29.99 317 ALA A CA 1
ATOM 2316 C C . ALA A 1 320 ? 30.258 31.883 -30.868 1.00 35.76 317 ALA A C 1
ATOM 2317 O O . ALA A 1 320 ? 31.317 32.198 -31.400 1.00 36.51 317 ALA A O 1
ATOM 2319 N N . ASP A 1 321 ? 30.193 31.236 -29.683 1.00 32.89 318 ASP A N 1
ATOM 2320 C CA . ASP A 1 321 ? 31.367 30.870 -28.883 1.00 33.63 318 ASP A CA 1
ATOM 2321 C C . ASP A 1 321 ? 32.252 29.837 -29.595 1.00 35.87 318 ASP A C 1
ATOM 2322 O O . ASP A 1 321 ? 33.472 29.979 -29.584 1.00 36.67 318 ASP A O 1
ATOM 2327 N N . GLU A 1 322 ? 31.649 28.812 -30.226 1.00 30.89 319 GLU A N 1
ATOM 2328 C CA . GLU A 1 322 ? 32.425 27.771 -30.920 1.00 30.40 319 GLU A CA 1
ATOM 2329 C C . GLU A 1 322 ? 33.078 28.309 -32.178 1.00 34.66 319 GLU A C 1
ATOM 2330 O O . GLU A 1 322 ? 34.149 27.831 -32.560 1.00 35.46 319 GLU A O 1
ATOM 2336 N N . LEU A 1 323 ? 32.466 29.327 -32.805 1.00 29.75 320 LEU A N 1
ATOM 2337 C CA . LEU A 1 323 ? 33.038 29.960 -33.991 1.00 30.78 320 LEU A CA 1
ATOM 2338 C C . LEU A 1 323 ? 34.276 30.774 -33.611 1.00 36.90 320 LEU A C 1
ATOM 2339 O O . LEU A 1 323 ? 35.268 30.751 -34.341 1.00 37.15 320 LEU A O 1
ATOM 2344 N N . VAL A 1 324 ? 34.229 31.471 -32.450 1.00 34.79 321 VAL A N 1
ATOM 2345 C CA . VAL A 1 324 ? 35.370 32.252 -31.950 1.00 37.24 321 VAL A CA 1
ATOM 2346 C C . VAL A 1 324 ? 36.514 31.291 -31.592 1.00 40.95 321 VAL A C 1
ATOM 2347 O O . VAL A 1 324 ? 37.631 31.513 -32.033 1.00 42.27 321 VAL A O 1
ATOM 2351 N N . LYS A 1 325 ? 36.212 30.174 -30.880 1.00 37.23 322 LYS A N 1
ATOM 2352 C CA . LYS A 1 325 ? 37.227 29.176 -30.494 1.00 38.21 322 LYS A CA 1
ATOM 2353 C C . LYS A 1 325 ? 37.886 28.538 -31.733 1.00 43.63 322 LYS A C 1
ATOM 2354 O O . LYS A 1 325 ? 39.043 28.121 -31.666 1.00 46.39 322 LYS A O 1
ATOM 2360 N N . LEU A 1 326 ? 37.170 28.532 -32.874 1.00 42.10 323 LEU A N 1
ATOM 2361 C CA . LEU A 1 326 ? 37.666 28.025 -34.158 1.00 41.54 323 LEU A CA 1
ATOM 2362 C C . LEU A 1 326 ? 38.570 29.085 -34.866 1.00 47.18 323 LEU A C 1
ATOM 2363 O O . LEU A 1 326 ? 39.253 28.769 -35.838 1.00 46.44 323 LEU A O 1
ATOM 2368 N N . GLY A 1 327 ? 38.580 30.308 -34.341 1.00 45.89 324 GLY A N 1
ATOM 2369 C CA . GLY A 1 327 ? 39.352 31.411 -34.900 1.00 48.51 324 GLY A CA 1
ATOM 2370 C C . GLY A 1 327 ? 38.580 32.175 -35.960 1.00 53.12 324 GLY A C 1
ATOM 2371 O O . GLY A 1 327 ? 39.174 32.891 -36.770 1.00 55.05 324 GLY A O 1
ATOM 2372 N N . ARG A 1 328 ? 37.247 31.999 -35.982 1.00 46.62 325 ARG A N 1
ATOM 2373 C CA . ARG A 1 328 ? 36.363 32.669 -36.929 1.00 45.65 325 ARG A CA 1
ATOM 2374 C C . ARG A 1 328 ? 35.702 33.876 -36.263 1.00 53.65 325 ARG A C 1
ATOM 2375 O O . ARG A 1 328 ? 35.500 33.882 -35.044 1.00 53.89 325 ARG A O 1
ATOM 2383 N N . ASP A 1 329 ? 35.382 34.903 -37.052 1.00 52.38 326 ASP A N 1
ATOM 2384 C CA . ASP A 1 329 ? 34.738 36.109 -36.528 1.00 52.73 326 ASP A CA 1
ATOM 2385 C C . ASP A 1 329 ? 33.445 36.435 -37.318 1.00 53.47 326 ASP A C 1
ATOM 2386 O O . ASP A 1 329 ? 33.105 35.724 -38.264 1.00 50.61 326 ASP A O 1
ATOM 2391 N N . ARG A 1 330 ? 32.728 37.500 -36.919 1.00 49.58 327 ARG A N 1
ATOM 2392 C CA . ARG A 1 330 ? 31.486 37.927 -37.571 1.00 47.27 327 ARG A CA 1
ATOM 2393 C C . ARG A 1 330 ? 31.747 38.415 -39.013 1.00 48.36 327 ARG A C 1
ATOM 2394 O O . ARG A 1 330 ? 30.867 38.338 -39.873 1.00 45.29 327 ARG A O 1
ATOM 2402 N N . ASN A 1 331 ? 32.973 38.844 -39.278 1.00 46.33 328 ASN A N 1
ATOM 2403 C CA . ASN A 1 331 ? 33.378 39.418 -40.550 1.00 47.58 328 ASN A CA 1
ATOM 2404 C C . ASN A 1 331 ? 33.616 38.386 -41.656 1.00 52.51 328 ASN A C 1
ATOM 2405 O O . ASN A 1 331 ? 33.344 38.686 -42.824 1.00 52.59 328 ASN A O 1
ATOM 2410 N N . ASP A 1 332 ? 34.147 37.194 -41.314 1.00 48.98 329 ASP A N 1
ATOM 2411 C CA . ASP A 1 332 ? 34.499 36.202 -42.331 1.00 48.70 329 ASP A CA 1
ATOM 2412 C C . ASP A 1 332 ? 33.557 34.997 -42.354 1.00 49.87 329 ASP A C 1
ATOM 2413 O O . ASP A 1 332 ? 33.777 34.072 -43.149 1.00 49.82 329 ASP A O 1
ATOM 2418 N N . THR A 1 333 ? 32.518 34.993 -41.496 1.00 43.10 330 THR A N 1
ATOM 2419 C CA . THR A 1 333 ? 31.652 33.837 -41.379 1.00 39.78 330 THR A CA 1
ATOM 2420 C C . THR A 1 333 ? 30.194 34.111 -41.686 1.00 41.17 330 THR A C 1
ATOM 2421 O O . THR A 1 333 ? 29.509 34.816 -40.935 1.00 40.93 330 THR A O 1
ATOM 2425 N N . THR A 1 334 ? 29.685 33.426 -42.713 1.00 35.38 331 THR A N 1
ATOM 2426 C CA . THR A 1 334 ? 28.259 33.386 -42.993 1.00 33.75 331 THR A CA 1
ATOM 2427 C C . THR A 1 334 ? 27.765 32.048 -42.431 1.00 33.84 331 THR A C 1
ATOM 2428 O O . THR A 1 334 ? 28.395 31.012 -42.668 1.00 31.06 331 THR A O 1
ATOM 2432 N N . ILE A 1 335 ? 26.702 32.077 -41.622 1.00 29.76 332 ILE A N 1
ATOM 2433 C CA . ILE A 1 335 ? 26.177 30.845 -41.030 1.00 27.32 332 ILE A CA 1
ATOM 2434 C C . ILE A 1 335 ? 25.047 30.303 -41.902 1.00 30.92 332 ILE A C 1
ATOM 2435 O O . ILE A 1 335 ? 24.124 31.049 -42.255 1.00 29.61 332 ILE A O 1
ATOM 2440 N N . ALA A 1 336 ? 25.113 29.009 -42.250 1.00 26.23 333 ALA A N 1
ATOM 2441 C CA . ALA A 1 336 ? 24.024 28.387 -43.007 1.00 26.79 333 ALA A CA 1
ATOM 2442 C C . ALA A 1 336 ? 23.192 27.586 -42.052 1.00 30.13 333 ALA A C 1
ATOM 2443 O O . ALA A 1 336 ? 23.694 26.632 -41.460 1.00 28.43 333 ALA A O 1
ATOM 2445 N N . VAL A 1 337 ? 21.962 28.047 -41.795 1.00 26.74 334 VAL A N 1
ATOM 2446 C CA . VAL A 1 337 ? 21.030 27.350 -40.912 1.00 25.68 334 VAL A CA 1
ATOM 2447 C C . VAL A 1 337 ? 20.254 26.357 -41.771 1.00 30.81 334 VAL A C 1
ATOM 2448 O O . VAL A 1 337 ? 19.504 26.762 -42.670 1.00 30.28 334 VAL A O 1
ATOM 2452 N N . LEU A 1 338 ? 20.511 25.058 -41.553 1.00 27.70 335 LEU A N 1
ATOM 2453 C CA . LEU A 1 338 ? 19.866 23.981 -42.295 1.00 27.63 335 LEU A CA 1
ATOM 2454 C C . LEU A 1 338 ? 18.783 23.400 -41.422 1.00 31.34 335 LEU A C 1
ATOM 2455 O O . LEU A 1 338 ? 19.070 22.860 -40.350 1.00 29.18 335 LEU A O 1
ATOM 2460 N N . GLY A 1 339 ? 17.536 23.620 -41.834 1.00 29.07 336 GLY A N 1
ATOM 2461 C CA . GLY A 1 339 ? 16.372 23.209 -41.067 1.00 29.70 336 GLY A CA 1
ATOM 2462 C C . GLY A 1 339 ? 15.806 24.362 -40.262 1.00 33.36 336 GLY A C 1
ATOM 2463 O O . GLY A 1 339 ? 16.497 24.932 -39.405 1.00 32.47 336 GLY A O 1
ATOM 2464 N N . ALA A 1 340 ? 14.556 24.729 -40.556 1.00 29.94 337 ALA A N 1
ATOM 2465 C CA . ALA A 1 340 ? 13.848 25.820 -39.874 1.00 30.77 337 ALA A CA 1
ATOM 2466 C C . ALA A 1 340 ? 12.587 25.325 -39.165 1.00 32.93 337 ALA A C 1
ATOM 2467 O O . ALA A 1 340 ? 12.098 26.002 -38.261 1.00 32.32 337 ALA A O 1
ATOM 2469 N N . ALA A 1 341 ? 12.050 24.156 -39.575 1.00 29.63 338 ALA A N 1
ATOM 2470 C CA . ALA A 1 341 ? 10.828 23.609 -38.976 1.00 31.39 338 ALA A CA 1
ATOM 2471 C C . ALA A 1 341 ? 11.006 23.360 -37.469 1.00 35.62 338 ALA A C 1
ATOM 2472 O O . ALA A 1 341 ? 12.129 23.158 -37.012 1.00 34.03 338 ALA A O 1
ATOM 2474 N N . PHE A 1 342 ? 9.900 23.421 -36.701 1.00 33.70 339 PHE A N 1
ATOM 2475 C CA . PHE A 1 342 ? 9.921 23.256 -35.244 1.00 34.80 339 PHE A CA 1
ATOM 2476 C C . PHE A 1 342 ? 10.254 21.831 -34.854 1.00 39.66 339 PHE A C 1
ATOM 2477 O O . PHE A 1 342 ? 10.614 21.569 -33.711 1.00 39.49 339 PHE A O 1
ATOM 2485 N N . LYS A 1 343 ? 10.070 20.909 -35.787 1.00 37.22 340 LYS A N 1
ATOM 2486 C CA . LYS A 1 343 ? 10.220 19.481 -35.575 1.00 37.87 340 LYS A CA 1
ATOM 2487 C C . LYS A 1 343 ? 10.910 18.837 -36.756 1.00 41.46 340 LYS A C 1
ATOM 2488 O O . LYS A 1 343 ? 10.771 19.313 -37.882 1.00 41.38 340 LYS A O 1
ATOM 2494 N N . ASN A 1 344 ? 11.573 17.711 -36.516 1.00 37.36 341 ASN A N 1
ATOM 2495 C CA . ASN A 1 344 ? 12.209 16.917 -37.551 1.00 36.58 341 ASN A CA 1
ATOM 2496 C C . ASN A 1 344 ? 11.160 16.296 -38.467 1.00 38.28 341 ASN A C 1
ATOM 2497 O O . ASN A 1 344 ? 10.124 15.843 -37.990 1.00 37.87 341 ASN A O 1
ATOM 2502 N N . ASP A 1 345 ? 11.441 16.289 -39.792 1.00 34.23 342 ASP A N 1
ATOM 2503 C CA . ASP A 1 345 ? 10.631 15.672 -40.850 1.00 34.64 342 ASP A CA 1
ATOM 2504 C C . ASP A 1 345 ? 9.215 16.292 -40.992 1.00 39.41 342 ASP A C 1
ATOM 2505 O O . ASP A 1 345 ? 8.250 15.593 -41.312 1.00 38.71 342 ASP A O 1
ATOM 2510 N N . THR A 1 346 ? 9.122 17.622 -40.796 1.00 36.00 343 THR A N 1
ATOM 2511 C CA . THR A 1 346 ? 7.939 18.448 -41.051 1.00 37.47 343 THR A CA 1
ATOM 2512 C C . THR A 1 346 ? 8.435 19.760 -41.652 1.00 40.42 343 THR A C 1
ATOM 2513 O O . THR A 1 346 ? 9.615 20.068 -41.528 1.00 37.62 343 THR A O 1
ATOM 2517 N N . GLY A 1 347 ? 7.546 20.522 -42.284 1.00 39.22 344 GLY A N 1
ATOM 2518 C CA . GLY A 1 347 ? 7.907 21.820 -42.847 1.00 38.31 344 GLY A CA 1
ATOM 2519 C C . GLY A 1 347 ? 7.310 22.996 -42.097 1.00 40.82 344 GLY A C 1
ATOM 2520 O O . GLY A 1 347 ? 7.505 24.142 -42.489 1.00 40.06 344 GLY A O 1
ATOM 2521 N N . ASP A 1 348 ? 6.591 22.716 -41.005 1.00 37.99 345 ASP A N 1
ATOM 2522 C CA . ASP A 1 348 ? 5.855 23.695 -40.196 1.00 38.52 345 ASP A CA 1
ATOM 2523 C C . ASP A 1 348 ? 6.798 24.672 -39.438 1.00 40.77 345 ASP A C 1
ATOM 2524 O O . ASP A 1 348 ? 7.581 24.243 -38.590 1.00 38.39 345 ASP A O 1
ATOM 2529 N N . VAL A 1 349 ? 6.693 25.997 -39.741 1.00 37.52 346 VAL A N 1
ATOM 2530 C CA . VAL A 1 349 ? 7.550 27.030 -39.126 1.00 36.24 346 VAL A CA 1
ATOM 2531 C C . VAL A 1 349 ? 6.716 28.112 -38.377 1.00 44.22 346 VAL A C 1
ATOM 2532 O O . VAL A 1 349 ? 7.277 29.137 -37.993 1.00 44.38 346 VAL A O 1
ATOM 2536 N N . ARG A 1 350 ? 5.399 27.883 -38.172 1.00 43.33 347 ARG A N 1
ATOM 2537 C CA . ARG A 1 350 ? 4.483 28.849 -37.531 1.00 44.28 347 ARG A CA 1
ATOM 2538 C C . ARG A 1 350 ? 4.951 29.296 -36.118 1.00 47.49 347 ARG A C 1
ATOM 2539 O O . ARG A 1 350 ? 4.804 30.474 -35.763 1.00 48.43 347 ARG A O 1
ATOM 2547 N N . ASN A 1 351 ? 5.487 28.354 -35.322 1.00 40.50 348 ASN A N 1
ATOM 2548 C CA . ASN A 1 351 ? 6.017 28.615 -33.982 1.00 38.95 348 ASN A CA 1
ATOM 2549 C C . ASN A 1 351 ? 7.237 27.716 -33.795 1.00 39.95 348 ASN A C 1
ATOM 2550 O O . ASN A 1 351 ? 7.147 26.660 -33.174 1.00 39.55 348 ASN A O 1
ATOM 2555 N N . THR A 1 352 ? 8.348 28.092 -34.425 1.00 32.76 349 THR A N 1
ATOM 2556 C CA . THR A 1 352 ? 9.552 27.293 -34.389 1.00 30.53 349 THR A CA 1
ATOM 2557 C C . THR A 1 352 ? 10.612 27.925 -33.487 1.00 32.70 349 THR A C 1
ATOM 2558 O O . THR A 1 352 ? 10.864 29.136 -33.576 1.00 31.61 349 THR A O 1
ATOM 2562 N N . PRO A 1 353 ? 11.303 27.097 -32.666 1.00 25.78 350 PRO A N 1
ATOM 2563 C CA . PRO A 1 353 ? 12.405 27.632 -31.844 1.00 26.02 350 PRO A CA 1
ATOM 2564 C C . PRO A 1 353 ? 13.587 28.114 -32.698 1.00 29.63 350 PRO A C 1
ATOM 2565 O O . PRO A 1 353 ? 14.363 28.931 -32.229 1.00 27.56 350 PRO A O 1
ATOM 2569 N N . VAL A 1 354 ? 13.677 27.668 -33.979 1.00 26.42 351 VAL A N 1
ATOM 2570 C CA . VAL A 1 354 ? 14.766 28.079 -34.890 1.00 25.52 351 VAL A CA 1
ATOM 2571 C C . VAL A 1 354 ? 14.688 29.602 -35.157 1.00 30.24 351 VAL A C 1
ATOM 2572 O O . VAL A 1 354 ? 15.722 30.238 -35.363 1.00 29.39 351 VAL A O 1
ATOM 2576 N N . ARG A 1 355 ? 13.473 30.187 -35.072 1.00 28.05 352 ARG A N 1
ATOM 2577 C CA . ARG A 1 355 ? 13.258 31.625 -35.224 1.00 28.53 352 ARG A CA 1
ATOM 2578 C C . ARG A 1 355 ? 14.104 32.394 -34.200 1.00 32.17 352 ARG A C 1
ATOM 2579 O O . ARG A 1 355 ? 14.798 33.342 -34.568 1.00 30.83 352 ARG A O 1
ATOM 2587 N N . GLY A 1 356 ? 14.049 31.953 -32.938 1.00 29.61 353 GLY A N 1
ATOM 2588 C CA . GLY A 1 356 ? 14.815 32.539 -31.841 1.00 29.84 353 GLY A CA 1
ATOM 2589 C C . GLY A 1 356 ? 16.312 32.370 -32.007 1.00 31.59 353 GLY A C 1
ATOM 2590 O O . GLY A 1 356 ? 17.068 33.280 -31.680 1.00 31.04 353 GLY A O 1
ATOM 2591 N N . VAL A 1 357 ? 16.764 31.211 -32.535 1.00 27.57 354 VAL A N 1
ATOM 2592 C CA . VAL A 1 357 ? 18.208 30.988 -32.749 1.00 26.56 354 VAL A CA 1
ATOM 2593 C C . VAL A 1 357 ? 18.719 31.975 -33.796 1.00 29.05 354 VAL A C 1
ATOM 2594 O O . VAL A 1 357 ? 19.741 32.627 -33.577 1.00 27.50 354 VAL A O 1
ATOM 2598 N N . VAL A 1 358 ? 18.004 32.074 -34.940 1.00 26.34 355 VAL A N 1
ATOM 2599 C CA . VAL A 1 358 ? 18.381 32.953 -36.050 1.00 26.73 355 VAL A CA 1
ATOM 2600 C C . VAL A 1 358 ? 18.401 34.421 -35.597 1.00 32.02 355 VAL A C 1
ATOM 2601 O O . VAL A 1 358 ? 19.388 35.112 -35.843 1.00 30.73 355 VAL A O 1
ATOM 2605 N N . ALA A 1 359 ? 17.341 34.877 -34.900 1.00 30.06 356 ALA A N 1
ATOM 2606 C CA . ALA A 1 359 ? 17.267 36.253 -34.411 1.00 30.53 356 ALA A CA 1
ATOM 2607 C C . ALA A 1 359 ? 18.421 36.549 -33.468 1.00 36.20 356 ALA A C 1
ATOM 2608 O O . ALA A 1 359 ? 19.019 37.623 -33.572 1.00 36.03 356 ALA A O 1
ATOM 2610 N N . ALA A 1 360 ? 18.777 35.580 -32.570 1.00 33.86 357 ALA A N 1
ATOM 2611 C CA . ALA A 1 360 ? 19.875 35.793 -31.608 1.00 33.72 357 ALA A CA 1
ATOM 2612 C C . ALA A 1 360 ? 21.251 35.823 -32.304 1.00 36.89 357 ALA A C 1
ATOM 2613 O O . ALA A 1 360 ? 22.089 36.633 -31.927 1.00 38.09 357 ALA A O 1
ATOM 2615 N N . LEU A 1 361 ? 21.457 34.995 -33.357 1.00 31.40 358 LEU A N 1
ATOM 2616 C CA . LEU A 1 361 ? 22.711 34.988 -34.124 1.00 30.96 358 LEU A CA 1
ATOM 2617 C C . LEU A 1 361 ? 22.914 36.319 -34.849 1.00 34.95 358 LEU A C 1
ATOM 2618 O O . LEU A 1 361 ? 24.021 36.856 -34.841 1.00 32.97 358 LEU A O 1
ATOM 2623 N N . ARG A 1 362 ? 21.847 36.829 -35.502 1.00 32.67 359 ARG A N 1
ATOM 2624 C CA . ARG A 1 362 ? 21.862 38.105 -36.242 1.00 34.65 359 ARG A CA 1
ATOM 2625 C C . ARG A 1 362 ? 22.145 39.271 -35.278 1.00 41.29 359 ARG A C 1
ATOM 2626 O O . ARG A 1 362 ? 22.903 40.171 -35.625 1.00 40.17 359 ARG A O 1
ATOM 2634 N N . ASP A 1 363 ? 21.614 39.185 -34.032 1.00 40.71 360 ASP A N 1
ATOM 2635 C CA . ASP A 1 363 ? 21.825 40.175 -32.968 1.00 43.20 360 ASP A CA 1
ATOM 2636 C C . ASP A 1 363 ? 23.257 40.086 -32.400 1.00 48.86 360 ASP A C 1
ATOM 2637 O O . ASP A 1 363 ? 23.640 40.898 -31.557 1.00 50.41 360 ASP A O 1
ATOM 2642 N N . SER A 1 364 ? 24.045 39.116 -32.881 1.00 44.51 361 SER A N 1
ATOM 2643 C CA . SER A 1 364 ? 25.438 38.946 -32.493 1.00 45.29 361 SER A CA 1
ATOM 2644 C C . SER A 1 364 ? 26.362 39.368 -33.654 1.00 48.89 361 SER A C 1
ATOM 2645 O O . SER A 1 364 ? 27.584 39.216 -33.564 1.00 49.78 361 SER A O 1
ATOM 2648 N N . GLY A 1 365 ? 25.761 39.907 -34.716 1.00 42.97 362 GLY A N 1
ATOM 2649 C CA . GLY A 1 365 ? 26.475 40.418 -35.882 1.00 42.08 362 GLY A CA 1
ATOM 2650 C C . GLY A 1 365 ? 26.802 39.397 -36.950 1.00 42.79 362 GLY A C 1
ATOM 2651 O O . GLY A 1 365 ? 27.643 39.652 -37.810 1.00 42.93 362 GLY A O 1
ATOM 2652 N N . PHE A 1 366 ? 26.145 38.247 -36.920 1.00 38.57 363 PHE A N 1
ATOM 2653 C CA . PHE A 1 366 ? 26.391 37.204 -37.910 1.00 36.71 363 PHE A CA 1
ATOM 2654 C C . PHE A 1 366 ? 25.405 37.257 -39.071 1.00 37.53 363 PHE A C 1
ATOM 2655 O O . PHE A 1 366 ? 24.205 37.444 -38.866 1.00 36.55 363 PHE A O 1
ATOM 2663 N N . ARG A 1 367 ? 25.906 37.043 -40.294 1.00 33.79 364 ARG A N 1
ATOM 2664 C CA . ARG A 1 367 ? 25.030 36.866 -41.450 1.00 32.92 364 ARG A CA 1
ATOM 2665 C C . ARG A 1 367 ? 24.545 35.444 -41.412 1.00 34.15 364 ARG A C 1
ATOM 2666 O O . ARG A 1 367 ? 25.330 34.545 -41.111 1.00 32.34 364 ARG A O 1
ATOM 2674 N N . VAL A 1 368 ? 23.250 35.236 -41.648 1.00 29.64 365 VAL A N 1
ATOM 2675 C CA . VAL A 1 368 ? 22.653 33.919 -41.605 1.00 29.41 365 VAL A CA 1
ATOM 2676 C C . VAL A 1 368 ? 21.893 33.672 -42.909 1.00 35.13 365 VAL A C 1
ATOM 2677 O O . VAL A 1 368 ? 21.165 34.553 -43.379 1.00 36.10 365 VAL A O 1
ATOM 2681 N N . ARG A 1 369 ? 22.072 32.484 -43.485 1.00 30.70 366 ARG A N 1
ATOM 2682 C CA . ARG A 1 369 ? 21.325 32.000 -44.642 1.00 30.96 366 ARG A CA 1
ATOM 2683 C C . ARG A 1 369 ? 20.445 30.856 -44.153 1.00 34.66 366 ARG A C 1
ATOM 2684 O O . ARG A 1 369 ? 20.914 30.041 -43.355 1.00 32.83 366 ARG A O 1
ATOM 2692 N N . ILE A 1 370 ? 19.173 30.801 -44.578 1.00 31.95 367 ILE A N 1
ATOM 2693 C CA . ILE A 1 370 ? 18.275 29.721 -44.134 1.00 31.37 367 ILE A CA 1
ATOM 2694 C C . ILE A 1 370 ? 17.953 28.788 -45.292 1.00 33.51 367 ILE A C 1
ATOM 2695 O O . ILE A 1 370 ? 17.672 29.249 -46.400 1.00 33.81 367 ILE A O 1
ATOM 2700 N N . PHE A 1 371 ? 17.960 27.477 -45.026 1.00 29.41 368 PHE A N 1
ATOM 2701 C CA . PHE A 1 371 ? 17.542 26.480 -45.991 1.00 30.25 368 PHE A CA 1
ATOM 2702 C C . PHE A 1 371 ? 16.765 25.357 -45.296 1.00 35.53 368 PHE A C 1
ATOM 2703 O O . PHE A 1 371 ? 17.277 24.715 -44.380 1.00 33.76 368 PHE A O 1
ATOM 2711 N N . ASP A 1 372 ? 15.529 25.130 -45.743 1.00 33.52 369 ASP A N 1
ATOM 2712 C CA . ASP A 1 372 ? 14.683 24.026 -45.295 1.00 32.51 369 ASP A CA 1
ATOM 2713 C C . ASP A 1 372 ? 13.815 23.645 -46.472 1.00 36.81 369 ASP A C 1
ATOM 2714 O O . ASP A 1 372 ? 12.849 24.333 -46.774 1.00 35.12 369 ASP A O 1
ATOM 2719 N N . PRO A 1 373 ? 14.172 22.552 -47.169 1.00 36.42 370 PRO A N 1
ATOM 2720 C CA . PRO A 1 373 ? 13.416 22.164 -48.369 1.00 38.53 370 PRO A CA 1
ATOM 2721 C C . PRO A 1 373 ? 12.015 21.608 -48.067 1.00 43.01 370 PRO A C 1
ATOM 2722 O O . PRO A 1 373 ? 11.217 21.423 -48.994 1.00 44.26 370 PRO A O 1
ATOM 2726 N N . LEU A 1 374 ? 11.709 21.354 -46.781 1.00 36.70 371 LEU A N 1
ATOM 2727 C CA . LEU A 1 374 ? 10.395 20.843 -46.396 1.00 36.26 371 LEU A CA 1
ATOM 2728 C C . LEU A 1 374 ? 9.424 21.989 -46.123 1.00 40.38 371 LEU A C 1
ATOM 2729 O O . LEU A 1 374 ? 8.211 21.790 -46.162 1.00 42.01 371 LEU A O 1
ATOM 2734 N N . ALA A 1 375 ? 9.952 23.190 -45.874 1.00 36.22 372 ALA A N 1
ATOM 2735 C CA . ALA A 1 375 ? 9.147 24.349 -45.515 1.00 37.18 372 ALA A CA 1
ATOM 2736 C C . ALA A 1 375 ? 8.702 25.181 -46.735 1.00 43.82 372 ALA A C 1
ATOM 2737 O O . ALA A 1 375 ? 9.380 25.211 -47.768 1.00 43.22 372 ALA A O 1
ATOM 2739 N N . ASP A 1 376 ? 7.566 25.875 -46.592 1.00 42.26 373 ASP A N 1
ATOM 2740 C CA . ASP A 1 376 ? 7.065 26.779 -47.619 1.00 43.71 373 ASP A CA 1
ATOM 2741 C C . ASP A 1 376 ? 7.937 28.054 -47.607 1.00 45.08 373 ASP A C 1
ATOM 2742 O O . ASP A 1 376 ? 8.072 28.679 -46.551 1.00 43.29 373 ASP A O 1
ATOM 2747 N N . PRO A 1 377 ? 8.578 28.425 -48.749 1.00 41.65 374 PRO A N 1
ATOM 2748 C CA . PRO A 1 377 ? 9.431 29.640 -48.767 1.00 41.62 374 PRO A CA 1
ATOM 2749 C C . PRO A 1 377 ? 8.728 30.912 -48.259 1.00 45.32 374 PRO A C 1
ATOM 2750 O O . PRO A 1 377 ? 9.365 31.735 -47.601 1.00 44.28 374 PRO A O 1
ATOM 2754 N N . ALA A 1 378 ? 7.424 31.071 -48.563 1.00 42.92 375 ALA A N 1
ATOM 2755 C CA . ALA A 1 378 ? 6.637 32.232 -48.132 1.00 43.46 375 ALA A CA 1
ATOM 2756 C C . ALA A 1 378 ? 6.447 32.231 -46.607 1.00 45.07 375 ALA A C 1
ATOM 2757 O O . ALA A 1 378 ? 6.440 33.293 -45.988 1.00 42.83 375 ALA A O 1
ATOM 2759 N N . GLU A 1 379 ? 6.330 31.037 -46.005 1.00 41.74 376 GLU A N 1
ATOM 2760 C CA . GLU A 1 379 ? 6.163 30.889 -44.555 1.00 41.57 376 GLU A CA 1
ATOM 2761 C C . GLU A 1 379 ? 7.446 31.289 -43.824 1.00 45.29 376 GLU A C 1
ATOM 2762 O O . GLU A 1 379 ? 7.374 31.926 -42.773 1.00 45.46 376 GLU A O 1
ATOM 2768 N N . ILE A 1 380 ? 8.621 30.974 -44.412 1.00 39.90 377 ILE A N 1
ATOM 2769 C CA . ILE A 1 380 ? 9.911 31.378 -43.856 1.00 37.33 377 ILE A CA 1
ATOM 2770 C C . ILE A 1 380 ? 10.029 32.914 -43.929 1.00 40.92 377 ILE A C 1
ATOM 2771 O O . ILE A 1 380 ? 10.443 33.531 -42.950 1.00 40.15 377 ILE A O 1
ATOM 2776 N N . VAL A 1 381 ? 9.612 33.539 -45.058 1.00 38.61 378 VAL A N 1
ATOM 2777 C CA . VAL A 1 381 ? 9.669 35.010 -45.182 1.00 39.76 378 VAL A CA 1
ATOM 2778 C C . VAL A 1 381 ? 8.826 35.689 -44.055 1.00 46.25 378 VAL A C 1
ATOM 2779 O O . VAL A 1 381 ? 9.307 36.625 -43.409 1.00 45.46 378 VAL A O 1
ATOM 2783 N N . ALA A 1 382 ? 7.608 35.173 -43.797 1.00 44.39 379 ALA A N 1
ATOM 2784 C CA . ALA A 1 382 ? 6.693 35.723 -42.797 1.00 46.02 379 ALA A CA 1
ATOM 2785 C C . ALA A 1 382 ? 7.175 35.524 -41.345 1.00 48.72 379 ALA A C 1
ATOM 2786 O O . ALA A 1 382 ? 6.859 36.351 -40.489 1.00 48.67 379 ALA A O 1
ATOM 2788 N N . ARG A 1 383 ? 7.917 34.438 -41.064 1.00 43.99 380 ARG A N 1
ATOM 2789 C CA . ARG A 1 383 ? 8.357 34.156 -39.695 1.00 43.26 380 ARG A CA 1
ATOM 2790 C C . ARG A 1 383 ? 9.791 34.625 -39.407 1.00 44.35 380 ARG A C 1
ATOM 2791 O O . ARG A 1 383 ? 10.063 35.052 -38.284 1.00 44.79 380 ARG A O 1
ATOM 2799 N N . PHE A 1 384 ? 10.696 34.547 -40.406 1.00 38.50 381 PHE A N 1
ATOM 2800 C CA . PHE A 1 384 ? 12.116 34.897 -40.253 1.00 37.11 381 PHE A CA 1
ATOM 2801 C C . PHE A 1 384 ? 12.476 36.279 -40.836 1.00 45.63 381 PHE A C 1
ATOM 2802 O O . PHE A 1 384 ? 13.613 36.724 -40.673 1.00 46.09 381 PHE A O 1
ATOM 2810 N N . GLY A 1 385 ? 11.538 36.903 -41.547 1.00 45.05 382 GLY A N 1
ATOM 2811 C CA . GLY A 1 385 ? 11.727 38.228 -42.145 1.00 47.22 382 GLY A CA 1
ATOM 2812 C C . GLY A 1 385 ? 12.684 38.259 -43.321 1.00 53.37 382 GLY A C 1
ATOM 2813 O O . GLY A 1 385 ? 13.094 39.336 -43.760 1.00 54.57 382 GLY A O 1
ATOM 2814 N N . THR A 1 386 ? 13.063 37.075 -43.833 1.00 49.81 383 THR A N 1
ATOM 2815 C CA . THR A 1 386 ? 13.983 36.957 -44.962 1.00 49.51 383 THR A CA 1
ATOM 2816 C C . THR A 1 386 ? 13.639 35.740 -45.830 1.00 51.61 383 THR A C 1
ATOM 2817 O O . THR A 1 386 ? 13.113 34.740 -45.334 1.00 50.17 383 THR A O 1
ATOM 2821 N N . ALA A 1 387 ? 13.967 35.823 -47.116 1.00 48.77 384 ALA A N 1
ATOM 2822 C CA . ALA A 1 387 ? 13.767 34.731 -48.051 1.00 47.81 384 ALA A CA 1
ATOM 2823 C C . ALA A 1 387 ? 14.789 33.617 -47.796 1.00 47.25 384 ALA A C 1
ATOM 2824 O O . ALA A 1 387 ? 15.973 33.908 -47.599 1.00 46.63 384 ALA A O 1
ATOM 2826 N N . PRO A 1 388 ? 14.379 32.332 -47.810 1.00 41.42 385 PRO A N 1
ATOM 2827 C CA . PRO A 1 388 ? 15.377 31.258 -47.645 1.00 40.21 385 PRO A CA 1
ATOM 2828 C C . PRO A 1 388 ? 16.243 31.132 -48.902 1.00 46.23 385 PRO A C 1
ATOM 2829 O O . PRO A 1 388 ? 15.882 31.679 -49.941 1.00 47.22 385 PRO A O 1
ATOM 2833 N N . ALA A 1 389 ? 17.375 30.425 -48.815 1.00 42.66 386 ALA A N 1
ATOM 2834 C CA . ALA A 1 389 ? 18.244 30.191 -49.968 1.00 43.00 386 ALA A CA 1
ATOM 2835 C C . ALA A 1 389 ? 17.515 29.313 -50.993 1.00 48.53 386 ALA A C 1
ATOM 2836 O O . ALA A 1 389 ? 16.768 28.411 -50.606 1.00 46.91 386 ALA A O 1
ATOM 2838 N N . ALA A 1 390 ? 17.702 29.601 -52.294 1.00 47.92 387 ALA A N 1
ATOM 2839 C CA . ALA A 1 390 ? 17.027 28.883 -53.388 1.00 48.98 387 ALA A CA 1
ATOM 2840 C C . ALA A 1 390 ? 17.314 27.380 -53.367 1.00 51.65 387 ALA A C 1
ATOM 2841 O O . ALA A 1 390 ? 16.414 26.578 -53.631 1.00 52.99 387 ALA A O 1
ATOM 2843 N N . SER A 1 391 ? 18.555 27.000 -53.019 1.00 44.78 388 SER A N 1
ATOM 2844 C CA . SER A 1 391 ? 18.996 25.614 -53.033 1.00 42.21 388 SER A CA 1
ATOM 2845 C C . SER A 1 391 ? 19.985 25.347 -51.913 1.00 42.30 388 SER A C 1
ATOM 2846 O O . SER A 1 391 ? 20.412 26.278 -51.234 1.00 41.10 388 SER A O 1
ATOM 2849 N N . LEU A 1 392 ? 20.364 24.079 -51.727 1.00 37.48 389 LEU A N 1
ATOM 2850 C CA . LEU A 1 392 ? 21.343 23.711 -50.710 1.00 35.53 389 LEU A CA 1
ATOM 2851 C C . LEU A 1 392 ? 22.701 24.350 -51.027 1.00 38.45 389 LEU A C 1
ATOM 2852 O O . LEU A 1 392 ? 23.331 24.908 -50.133 1.00 37.07 389 LEU A O 1
ATOM 2857 N N . ASP A 1 393 ? 23.122 24.315 -52.305 1.00 35.92 390 ASP A N 1
ATOM 2858 C CA . ASP A 1 393 ? 24.416 24.864 -52.715 1.00 37.46 390 ASP A CA 1
ATOM 2859 C C . ASP A 1 393 ? 24.530 26.377 -52.433 1.00 41.89 390 ASP A C 1
ATOM 2860 O O . ASP A 1 393 ? 25.585 26.825 -51.998 1.00 41.44 390 ASP A O 1
ATOM 2865 N N . GLU A 1 394 ? 23.454 27.148 -52.671 1.00 38.82 391 GLU A N 1
ATOM 2866 C CA . GLU A 1 394 ? 23.440 28.592 -52.404 1.00 39.39 391 GLU A CA 1
ATOM 2867 C C . GLU A 1 394 ? 23.594 28.853 -50.894 1.00 40.26 391 GLU A C 1
ATOM 2868 O O . GLU A 1 394 ? 24.310 29.771 -50.491 1.00 40.36 391 GLU A O 1
ATOM 2874 N N . ALA A 1 395 ? 22.939 28.030 -50.068 1.00 33.44 392 ALA A N 1
ATOM 2875 C CA . ALA A 1 395 ? 23.027 28.157 -48.617 1.00 32.33 392 ALA A CA 1
ATOM 2876 C C . ALA A 1 395 ? 24.441 27.876 -48.097 1.00 34.55 392 ALA A C 1
ATOM 2877 O O . ALA A 1 395 ? 24.940 28.624 -47.254 1.00 34.79 392 ALA A O 1
ATOM 2879 N N . VAL A 1 396 ? 25.078 26.787 -48.583 1.00 30.20 393 VAL A N 1
ATOM 2880 C CA . VAL A 1 396 ? 26.349 26.297 -48.026 1.00 29.08 393 VAL A CA 1
ATOM 2881 C C . VAL A 1 396 ? 27.606 26.882 -48.706 1.00 32.63 393 VAL A C 1
ATOM 2882 O O . VAL A 1 396 ? 28.656 26.909 -48.069 1.00 31.25 393 VAL A O 1
ATOM 2886 N N . SER A 1 397 ? 27.523 27.315 -49.984 1.00 31.13 394 SER A N 1
ATOM 2887 C CA . SER A 1 397 ? 28.717 27.819 -50.672 1.00 32.39 394 SER A CA 1
ATOM 2888 C C . SER A 1 397 ? 29.313 29.023 -49.952 1.00 34.48 394 SER A C 1
ATOM 2889 O O . SER A 1 397 ? 28.643 30.043 -49.772 1.00 32.79 394 SER A O 1
ATOM 2892 N N . GLY A 1 398 ? 30.554 28.854 -49.499 1.00 31.22 395 GLY A N 1
ATOM 2893 C CA . GLY A 1 398 ? 31.300 29.871 -48.776 1.00 30.94 395 GLY A CA 1
ATOM 2894 C C . GLY A 1 398 ? 30.929 30.009 -47.316 1.00 32.91 395 GLY A C 1
ATOM 2895 O O . GLY A 1 398 ? 31.450 30.897 -46.646 1.00 32.68 395 GLY A O 1
ATOM 2896 N N . ALA A 1 399 ? 30.014 29.148 -46.797 1.00 29.06 396 ALA A N 1
ATOM 2897 C CA . ALA A 1 399 ? 29.593 29.233 -45.392 1.00 27.87 396 ALA A CA 1
ATOM 2898 C C . ALA A 1 399 ? 30.692 28.751 -44.456 1.00 33.02 396 ALA A C 1
ATOM 2899 O O . ALA A 1 399 ? 31.404 27.792 -44.772 1.00 33.62 396 ALA A O 1
ATOM 2901 N N . GLY A 1 400 ? 30.835 29.437 -43.332 1.00 29.31 397 GLY A N 1
ATOM 2902 C CA . GLY A 1 400 ? 31.823 29.106 -42.307 1.00 29.73 397 GLY A CA 1
ATOM 2903 C C . GLY A 1 400 ? 31.225 28.246 -41.206 1.00 32.93 397 GLY A C 1
ATOM 2904 O O . GLY A 1 400 ? 31.938 27.795 -40.309 1.00 30.85 397 GLY A O 1
ATOM 2905 N N . CYS A 1 401 ? 29.891 28.047 -41.246 1.00 30.43 398 CYS A N 1
ATOM 2906 C CA . CYS A 1 401 ? 29.162 27.214 -40.261 1.00 29.02 398 CYS A CA 1
ATOM 2907 C C . CYS A 1 401 ? 27.934 26.585 -40.904 1.00 29.52 398 CYS A C 1
ATOM 2908 O O . CYS A 1 401 ? 27.176 27.280 -41.572 1.00 28.03 398 CYS A O 1
ATOM 2911 N N . LEU A 1 402 ? 27.734 25.272 -40.681 1.00 24.15 399 LEU A N 1
ATOM 2912 C CA . LEU A 1 402 ? 26.524 24.557 -41.069 1.00 24.27 399 LEU A CA 1
ATOM 2913 C C . LEU A 1 402 ? 25.791 24.212 -39.793 1.00 28.85 399 LEU A C 1
ATOM 2914 O O . LEU A 1 402 ? 26.237 23.331 -39.060 1.00 28.44 399 LEU A O 1
ATOM 2919 N N . ALA A 1 403 ? 24.761 24.979 -39.456 1.00 26.93 400 ALA A N 1
ATOM 2920 C CA . ALA A 1 403 ? 24.011 24.754 -38.224 1.00 26.63 400 ALA A CA 1
ATOM 2921 C C . ALA A 1 403 ? 22.742 23.920 -38.521 1.00 29.23 400 ALA A C 1
ATOM 2922 O O . ALA A 1 403 ? 21.780 24.430 -39.087 1.00 28.40 400 ALA A O 1
ATOM 2924 N N . PHE A 1 404 ? 22.782 22.629 -38.186 1.00 24.85 401 PHE A N 1
ATOM 2925 C CA . PHE A 1 404 ? 21.660 21.719 -38.398 1.00 24.46 401 PHE A CA 1
ATOM 2926 C C . PHE A 1 404 ? 20.660 21.880 -37.249 1.00 28.09 401 PHE A C 1
ATOM 2927 O O . PHE A 1 404 ? 20.805 21.246 -36.199 1.00 27.25 401 PHE A O 1
ATOM 2935 N N . LEU A 1 405 ? 19.677 22.765 -37.433 1.00 25.01 402 LEU A N 1
ATOM 2936 C CA . LEU A 1 405 ? 18.733 23.124 -36.378 1.00 25.05 402 LEU A CA 1
ATOM 2937 C C . LEU A 1 405 ? 17.394 22.377 -36.484 1.00 29.97 402 LEU A C 1
ATOM 2938 O O . LEU A 1 405 ? 16.531 22.534 -35.626 1.00 30.30 402 LEU A O 1
ATOM 2943 N N . ALA A 1 406 ? 17.259 21.527 -37.505 1.00 27.99 403 ALA A N 1
ATOM 2944 C CA . ALA A 1 406 ? 16.188 20.540 -37.678 1.00 28.46 403 ALA A CA 1
ATOM 2945 C C . ALA A 1 406 ? 16.818 19.332 -38.340 1.00 36.52 403 ALA A C 1
ATOM 2946 O O . ALA A 1 406 ? 17.571 19.482 -39.296 1.00 40.47 403 ALA A O 1
ATOM 2948 N N . GLY A 1 407 ? 16.650 18.179 -37.738 1.00 32.57 404 GLY A N 1
ATOM 2949 C CA . GLY A 1 407 ? 17.290 16.959 -38.211 1.00 32.10 404 GLY A CA 1
ATOM 2950 C C . GLY A 1 407 ? 16.462 16.151 -39.178 1.00 33.00 404 GLY A C 1
ATOM 2951 O O . GLY A 1 407 ? 16.225 14.964 -38.941 1.00 32.26 404 GLY A O 1
ATOM 2952 N N . HIS A 1 408 ? 16.041 16.774 -40.299 1.00 26.75 405 HIS A N 1
ATOM 2953 C CA . HIS A 1 408 ? 15.262 16.076 -41.338 1.00 26.51 405 HIS A CA 1
ATOM 2954 C C . HIS A 1 408 ? 16.059 14.907 -41.905 1.00 31.16 405 HIS A C 1
ATOM 2955 O O . HIS A 1 408 ? 17.281 14.998 -41.988 1.00 30.39 405 HIS A O 1
ATOM 2962 N N . ARG A 1 409 ? 15.384 13.804 -42.271 1.00 30.11 406 ARG A N 1
ATOM 2963 C CA . ARG A 1 409 ? 16.055 12.621 -42.836 1.00 31.50 406 ARG A CA 1
ATOM 2964 C C . ARG A 1 409 ? 16.877 12.985 -44.073 1.00 35.36 406 ARG A C 1
ATOM 2965 O O . ARG A 1 409 ? 17.907 12.364 -44.319 1.00 35.66 406 ARG A O 1
ATOM 2973 N N . GLN A 1 410 ? 16.433 14.008 -44.835 1.00 31.86 407 GLN A N 1
ATOM 2974 C CA . GLN A 1 410 ? 17.139 14.519 -46.014 1.00 32.01 407 GLN A CA 1
ATOM 2975 C C . GLN A 1 410 ? 18.559 14.932 -45.661 1.00 34.88 407 GLN A C 1
ATOM 2976 O O . GLN A 1 410 ? 19.482 14.635 -46.418 1.00 35.34 407 GLN A O 1
ATOM 2982 N N . PHE A 1 411 ? 18.738 15.606 -44.508 1.00 28.64 408 PHE A N 1
ATOM 2983 C CA . PHE A 1 411 ? 20.056 16.108 -44.087 1.00 27.64 408 PHE A CA 1
ATOM 2984 C C . PHE A 1 411 ? 21.009 14.980 -43.709 1.00 31.83 408 PHE A C 1
ATOM 2985 O O . PHE A 1 411 ? 22.225 15.130 -43.847 1.00 31.94 408 PHE A O 1
ATOM 2993 N N . HIS A 1 412 ? 20.462 13.853 -43.248 1.00 29.58 409 HIS A N 1
ATOM 2994 C CA . HIS A 1 412 ? 21.249 12.666 -42.910 1.00 30.08 409 HIS A CA 1
ATOM 2995 C C . HIS A 1 412 ? 21.798 12.003 -44.181 1.00 34.92 409 HIS A C 1
ATOM 2996 O O . HIS A 1 412 ? 22.758 11.244 -44.102 1.00 32.73 409 HIS A O 1
ATOM 3003 N N . GLU A 1 413 ? 21.199 12.317 -45.353 1.00 32.90 410 GLU A N 1
ATOM 3004 C CA . GLU A 1 413 ? 21.562 11.722 -46.650 1.00 34.24 410 GLU A CA 1
ATOM 3005 C C . GLU A 1 413 ? 22.431 12.637 -47.521 1.00 38.70 410 GLU A C 1
ATOM 3006 O O . GLU A 1 413 ? 22.603 12.360 -48.714 1.00 39.52 410 GLU A O 1
ATOM 3012 N N . LEU A 1 414 ? 22.929 13.742 -46.972 1.00 34.48 411 LEU A N 1
ATOM 3013 C CA . LEU A 1 414 ? 23.763 14.647 -47.772 1.00 34.30 411 LEU A CA 1
ATOM 3014 C C . LEU A 1 414 ? 25.165 14.071 -47.938 1.00 36.23 411 LEU A C 1
ATOM 3015 O O . LEU A 1 414 ? 25.620 13.289 -47.092 1.00 33.79 411 LEU A O 1
ATOM 3020 N N . ASP A 1 415 ? 25.842 14.433 -49.042 1.00 31.53 412 ASP A N 1
ATOM 3021 C CA . ASP A 1 415 ? 27.215 14.020 -49.271 1.00 30.13 412 ASP A CA 1
ATOM 3022 C C . ASP A 1 415 ? 28.133 15.040 -48.585 1.00 34.01 412 ASP A C 1
ATOM 3023 O O . ASP A 1 415 ? 28.401 16.093 -49.158 1.00 33.79 412 ASP A O 1
ATOM 3028 N N . PHE A 1 416 ? 28.611 14.732 -47.366 1.00 31.72 413 PHE A N 1
ATOM 3029 C CA . PHE A 1 416 ? 29.470 15.653 -46.600 1.00 32.95 413 PHE A CA 1
ATOM 3030 C C . PHE A 1 416 ? 30.861 15.809 -47.203 1.00 36.05 413 PHE A C 1
ATOM 3031 O O . PHE A 1 416 ? 31.494 16.850 -47.010 1.00 35.34 413 PHE A O 1
ATOM 3039 N N . GLY A 1 417 ? 31.302 14.813 -47.974 1.00 33.74 414 GLY A N 1
ATOM 3040 C CA . GLY A 1 417 ? 32.559 14.896 -48.705 1.00 34.21 414 GLY A CA 1
ATOM 3041 C C . GLY A 1 417 ? 32.478 16.008 -49.732 1.00 38.56 414 GLY A C 1
ATOM 3042 O O . GLY A 1 417 ? 33.408 16.806 -49.866 1.00 39.00 414 GLY A O 1
ATOM 3043 N N . ALA A 1 418 ? 31.317 16.108 -50.415 1.00 34.92 415 ALA A N 1
ATOM 3044 C CA . ALA A 1 418 ? 31.042 17.150 -51.414 1.00 35.20 415 ALA A CA 1
ATOM 3045 C C . ALA A 1 418 ? 30.862 18.505 -50.732 1.00 38.62 415 ALA A C 1
ATOM 3046 O O . ALA A 1 418 ? 31.408 19.496 -51.208 1.00 38.37 415 ALA A O 1
ATOM 3048 N N . LEU A 1 419 ? 30.109 18.547 -49.605 1.00 34.59 416 LEU A N 1
ATOM 3049 C CA . LEU A 1 419 ? 29.883 19.785 -48.837 1.00 33.59 416 LEU A CA 1
ATOM 3050 C C . LEU A 1 419 ? 31.196 20.426 -48.434 1.00 35.42 416 LEU A C 1
ATOM 3051 O O . LEU A 1 419 ? 31.324 21.642 -48.515 1.00 34.33 416 LEU A O 1
ATOM 3056 N N . ALA A 1 420 ? 32.183 19.596 -48.018 1.00 33.70 417 ALA A N 1
ATOM 3057 C CA . ALA A 1 420 ? 33.525 20.019 -47.598 1.00 33.79 417 ALA A CA 1
ATOM 3058 C C . ALA A 1 420 ? 34.239 20.855 -48.671 1.00 39.06 417 ALA A C 1
ATOM 3059 O O . ALA A 1 420 ? 35.035 21.723 -48.329 1.00 39.52 417 ALA A O 1
ATOM 3061 N N . GLU A 1 421 ? 33.952 20.602 -49.957 1.00 36.88 418 GLU A N 1
ATOM 3062 C CA . GLU A 1 421 ? 34.583 21.339 -51.059 1.00 38.49 418 GLU A CA 1
ATOM 3063 C C . GLU A 1 421 ? 33.870 22.677 -51.330 1.00 41.50 418 GLU A C 1
ATOM 3064 O O . GLU A 1 421 ? 34.414 23.513 -52.032 1.00 42.50 418 GLU A O 1
ATOM 3070 N N . ARG A 1 422 ? 32.656 22.872 -50.784 1.00 36.61 419 ARG A N 1
ATOM 3071 C CA . ARG A 1 422 ? 31.870 24.089 -51.042 1.00 35.93 419 ARG A CA 1
ATOM 3072 C C . ARG A 1 422 ? 32.007 25.114 -49.930 1.00 36.87 419 ARG A C 1
ATOM 3073 O O . ARG A 1 422 ? 31.893 26.316 -50.182 1.00 35.74 419 ARG A O 1
ATOM 3081 N N . VAL A 1 423 ? 32.172 24.638 -48.686 1.00 32.20 420 VAL A N 1
ATOM 3082 C CA . VAL A 1 423 ? 32.232 25.487 -47.493 1.00 30.88 420 VAL A CA 1
ATOM 3083 C C . VAL A 1 423 ? 33.558 26.250 -47.400 1.00 35.06 420 VAL A C 1
ATOM 3084 O O . VAL A 1 423 ? 34.496 25.975 -48.143 1.00 34.09 420 VAL A O 1
ATOM 3088 N N . ASP A 1 424 ? 33.636 27.193 -46.452 1.00 32.62 421 ASP A N 1
ATOM 3089 C CA . ASP A 1 424 ? 34.872 27.905 -46.190 1.00 33.76 421 ASP A CA 1
ATOM 3090 C C . ASP A 1 424 ? 35.602 27.218 -45.032 1.00 39.62 421 ASP A C 1
ATOM 3091 O O . ASP A 1 424 ? 35.061 27.135 -43.931 1.00 39.71 421 ASP A O 1
ATOM 3096 N N . GLU A 1 425 ? 36.807 26.685 -45.292 1.00 37.65 422 GLU A N 1
ATOM 3097 C CA . GLU A 1 425 ? 37.615 25.999 -44.282 1.00 37.60 422 GLU A CA 1
ATOM 3098 C C . GLU A 1 425 ? 38.247 27.025 -43.316 1.00 41.52 422 GLU A C 1
ATOM 3099 O O . GLU A 1 425 ? 38.818 28.003 -43.778 1.00 43.33 422 GLU A O 1
ATOM 3105 N N . PRO A 1 426 ? 38.232 26.804 -41.981 1.00 37.35 423 PRO A N 1
ATOM 3106 C CA . PRO A 1 426 ? 37.626 25.682 -41.251 1.00 35.46 423 PRO A CA 1
ATOM 3107 C C . PRO A 1 426 ? 36.131 25.917 -41.056 1.00 36.83 423 PRO A C 1
ATOM 3108 O O . PRO A 1 426 ? 35.727 26.991 -40.613 1.00 37.30 423 PRO A O 1
ATOM 3112 N N . CYS A 1 427 ? 35.313 24.930 -41.398 1.00 31.16 424 CYS A N 1
ATOM 3113 C CA . CYS A 1 427 ? 33.866 25.073 -41.276 1.00 28.98 424 CYS A CA 1
ATOM 3114 C C . CYS A 1 427 ? 33.339 24.331 -40.071 1.00 32.50 424 CYS A C 1
ATOM 3115 O O . CYS A 1 427 ? 33.599 23.144 -39.909 1.00 32.38 424 CYS A O 1
ATOM 3118 N N . LEU A 1 428 ? 32.570 25.023 -39.244 1.00 30.65 425 LEU A N 1
ATOM 3119 C CA . LEU A 1 428 ? 31.941 24.433 -38.070 1.00 30.73 425 LEU A CA 1
ATOM 3120 C C . LEU A 1 428 ? 30.657 23.680 -38.452 1.00 33.29 425 LEU A C 1
ATOM 3121 O O . LEU A 1 428 ? 29.799 24.242 -39.129 1.00 32.85 425 LEU A O 1
ATOM 3126 N N . VAL A 1 429 ? 30.511 22.421 -37.999 1.00 29.72 426 VAL A N 1
ATOM 3127 C CA . VAL A 1 429 ? 29.244 21.698 -38.131 1.00 28.10 426 VAL A CA 1
ATOM 3128 C C . VAL A 1 429 ? 28.595 21.746 -36.750 1.00 29.69 426 VAL A C 1
ATOM 3129 O O . VAL A 1 429 ? 29.153 21.186 -35.802 1.00 28.20 426 VAL A O 1
ATOM 3133 N N . PHE A 1 430 ? 27.460 22.465 -36.616 1.00 25.60 427 PHE A N 1
ATOM 3134 C CA . PHE A 1 430 ? 26.775 22.535 -35.329 1.00 24.06 427 PHE A CA 1
ATOM 3135 C C . PHE A 1 430 ? 25.601 21.585 -35.338 1.00 28.52 427 PHE A C 1
ATOM 3136 O O . PHE A 1 430 ? 24.682 21.732 -36.150 1.00 27.13 427 PHE A O 1
ATOM 3144 N N . ASP A 1 431 ? 25.603 20.639 -34.410 1.00 25.21 428 ASP A N 1
ATOM 3145 C CA . ASP A 1 431 ? 24.536 19.663 -34.323 1.00 24.62 428 ASP A CA 1
ATOM 3146 C C . ASP A 1 431 ? 23.503 20.071 -33.296 1.00 28.90 428 ASP A C 1
ATOM 3147 O O . ASP A 1 431 ? 23.660 19.805 -32.109 1.00 28.93 428 ASP A O 1
ATOM 3152 N N . GLY A 1 432 ? 22.417 20.644 -33.773 1.00 27.15 429 GLY A N 1
ATOM 3153 C CA . GLY A 1 432 ? 21.298 21.013 -32.923 1.00 26.97 429 GLY A CA 1
ATOM 3154 C C . GLY A 1 432 ? 20.272 19.902 -32.762 1.00 30.46 429 GLY A C 1
ATOM 3155 O O . GLY A 1 432 ? 19.854 19.603 -31.631 1.00 30.34 429 GLY A O 1
ATOM 3156 N N A ARG A 1 433 ? 19.841 19.290 -33.885 0.50 25.85 430 ARG A N 1
ATOM 3157 N N B ARG A 1 433 ? 19.855 19.280 -33.888 0.50 25.93 430 ARG A N 1
ATOM 3158 C CA A ARG A 1 433 ? 18.808 18.249 -33.847 0.50 25.63 430 ARG A CA 1
ATOM 3159 C CA B ARG A 1 433 ? 18.817 18.241 -33.868 0.50 25.77 430 ARG A CA 1
ATOM 3160 C C A ARG A 1 433 ? 19.111 17.055 -34.797 0.50 29.06 430 ARG A C 1
ATOM 3161 C C B ARG A 1 433 ? 19.122 17.044 -34.795 0.50 29.13 430 ARG A C 1
ATOM 3162 O O A ARG A 1 433 ? 18.214 16.259 -35.069 0.50 29.15 430 ARG A O 1
ATOM 3163 O O B ARG A 1 433 ? 18.232 16.237 -35.056 0.50 29.23 430 ARG A O 1
ATOM 3178 N N . MET A 1 434 ? 20.367 16.909 -35.261 1.00 25.85 431 MET A N 1
ATOM 3179 C CA . MET A 1 434 ? 20.762 15.764 -36.108 1.00 25.40 431 MET A CA 1
ATOM 3180 C C . MET A 1 434 ? 21.061 14.564 -35.230 1.00 28.69 431 MET A C 1
ATOM 3181 O O . MET A 1 434 ? 20.806 13.420 -35.632 1.00 25.56 431 MET A O 1
ATOM 3186 N N . HIS A 1 435 ? 21.623 14.829 -34.018 1.00 25.08 432 HIS A N 1
ATOM 3187 C CA . HIS A 1 435 ? 21.978 13.797 -33.036 1.00 25.44 432 HIS A CA 1
ATOM 3188 C C . HIS A 1 435 ? 22.876 12.721 -33.684 1.00 30.49 432 HIS A C 1
ATOM 3189 O O . HIS A 1 435 ? 22.625 11.520 -33.543 1.00 30.67 432 HIS A O 1
ATOM 3196 N N . LEU A 1 436 ? 23.922 13.164 -34.400 1.00 28.05 433 LEU A N 1
ATOM 3197 C CA . LEU A 1 436 ? 24.830 12.260 -35.117 1.00 27.52 433 LEU A CA 1
ATOM 3198 C C . LEU A 1 436 ? 25.579 11.320 -34.175 1.00 32.56 433 LEU A C 1
ATOM 3199 O O . LEU A 1 436 ? 26.075 11.758 -33.136 1.00 32.98 433 LEU A O 1
ATOM 3204 N N . PRO A 1 437 ? 25.695 10.023 -34.525 1.00 30.14 434 PRO A N 1
ATOM 3205 C CA . PRO A 1 437 ? 26.466 9.111 -33.666 1.00 30.11 434 PRO A CA 1
ATOM 3206 C C . PRO A 1 437 ? 27.980 9.376 -33.791 1.00 32.95 434 PRO A C 1
ATOM 3207 O O . PRO A 1 437 ? 28.414 9.980 -34.789 1.00 29.71 434 PRO A O 1
ATOM 3211 N N . PRO A 1 438 ? 28.798 8.917 -32.798 1.00 32.53 435 PRO A N 1
ATOM 3212 C CA . PRO A 1 438 ? 30.264 9.142 -32.860 1.00 32.59 435 PRO A CA 1
ATOM 3213 C C . PRO A 1 438 ? 30.953 8.726 -34.175 1.00 37.77 435 PRO A C 1
ATOM 3214 O O . PRO A 1 438 ? 31.943 9.356 -34.552 1.00 36.84 435 PRO A O 1
ATOM 3218 N N . ALA A 1 439 ? 30.475 7.649 -34.848 1.00 36.41 436 ALA A N 1
ATOM 3219 C CA . ALA A 1 439 ? 31.079 7.198 -36.116 1.00 37.10 436 ALA A CA 1
ATOM 3220 C C . ALA A 1 439 ? 30.904 8.250 -37.202 1.00 39.86 436 ALA A C 1
ATOM 3221 O O . ALA A 1 439 ? 31.836 8.498 -37.982 1.00 39.75 436 ALA A O 1
ATOM 3223 N N . ARG A 1 440 ? 29.703 8.882 -37.254 1.00 34.27 437 ARG A N 1
ATOM 3224 C CA . ARG A 1 440 ? 29.410 9.929 -38.223 1.00 32.88 437 ARG A CA 1
ATOM 3225 C C . ARG A 1 440 ? 30.194 11.194 -37.907 1.00 34.92 437 ARG A C 1
ATOM 3226 O O . ARG A 1 440 ? 30.616 11.889 -38.834 1.00 33.77 437 ARG A O 1
ATOM 3234 N N . ILE A 1 441 ? 30.409 11.490 -36.601 1.00 30.12 438 ILE A N 1
ATOM 3235 C CA . ILE A 1 441 ? 31.198 12.663 -36.163 1.00 28.66 438 ILE A CA 1
ATOM 3236 C C . ILE A 1 441 ? 32.657 12.515 -36.632 1.00 31.52 438 ILE A C 1
ATOM 3237 O O . ILE A 1 441 ? 33.258 13.480 -37.121 1.00 29.57 438 ILE A O 1
ATOM 3242 N N . ARG A 1 442 ? 33.212 11.297 -36.505 1.00 29.61 439 ARG A N 1
ATOM 3243 C CA . ARG A 1 442 ? 34.569 10.956 -36.948 1.00 29.47 439 ARG A CA 1
ATOM 3244 C C . ARG A 1 442 ? 34.717 11.192 -38.457 1.00 32.83 439 ARG A C 1
ATOM 3245 O O . ARG A 1 442 ? 35.726 11.745 -38.899 1.00 31.12 439 ARG A O 1
ATOM 3253 N N . GLU A 1 443 ? 33.692 10.799 -39.239 1.00 30.55 440 GLU A N 1
ATOM 3254 C CA . GLU A 1 443 ? 33.653 10.992 -40.692 1.00 30.42 440 GLU A CA 1
ATOM 3255 C C . GLU A 1 443 ? 33.699 12.487 -41.046 1.00 33.71 440 GLU A C 1
ATOM 3256 O O . GLU A 1 443 ? 34.426 12.868 -41.961 1.00 33.41 440 GLU A O 1
ATOM 3262 N N . LEU A 1 444 ? 32.963 13.340 -40.294 1.00 30.37 441 LEU A N 1
ATOM 3263 C CA . LEU A 1 444 ? 32.968 14.796 -40.528 1.00 30.20 441 LEU A CA 1
ATOM 3264 C C . LEU A 1 444 ? 34.363 15.388 -40.310 1.00 34.29 441 LEU A C 1
ATOM 3265 O O . LEU A 1 444 ? 34.812 16.193 -41.120 1.00 32.63 441 LEU A O 1
ATOM 3270 N N . HIS A 1 445 ? 35.068 14.953 -39.240 1.00 32.34 442 HIS A N 1
ATOM 3271 C CA . HIS A 1 445 ? 36.429 15.423 -38.944 1.00 33.49 442 HIS A CA 1
ATOM 3272 C C . HIS A 1 445 ? 37.408 14.987 -40.024 1.00 35.85 442 HIS A C 1
ATOM 3273 O O . HIS A 1 445 ? 38.273 15.770 -40.418 1.00 35.98 442 HIS A O 1
ATOM 3280 N N . ARG A 1 446 ? 37.244 13.759 -40.540 1.00 32.87 443 ARG A N 1
ATOM 3281 C CA . ARG A 1 446 ? 38.070 13.238 -41.627 1.00 34.84 443 ARG A CA 1
ATOM 3282 C C . ARG A 1 446 ? 37.879 14.094 -42.899 1.00 40.15 443 ARG A C 1
ATOM 3283 O O . ARG A 1 446 ? 38.845 14.310 -43.639 1.00 40.52 443 ARG A O 1
ATOM 3291 N N . PHE A 1 447 ? 36.654 14.640 -43.112 1.00 36.78 444 PHE A N 1
ATOM 3292 C CA . PHE A 1 447 ? 36.390 15.505 -44.264 1.00 36.66 444 PHE A CA 1
ATOM 3293 C C . PHE A 1 447 ? 36.895 16.952 -44.040 1.00 40.63 444 PHE A C 1
ATOM 3294 O O . PHE A 1 447 ? 36.861 17.748 -44.972 1.00 41.97 444 PHE A O 1
ATOM 3302 N N . GLY A 1 448 ? 37.350 17.270 -42.824 1.00 35.77 445 GLY A N 1
ATOM 3303 C CA . GLY A 1 448 ? 37.898 18.590 -42.498 1.00 35.75 445 GLY A CA 1
ATOM 3304 C C . GLY A 1 448 ? 36.996 19.521 -41.698 1.00 38.27 445 GLY A C 1
ATOM 3305 O O . GLY A 1 448 ? 37.391 20.656 -41.399 1.00 37.19 445 GLY A O 1
ATOM 3306 N N . PHE A 1 449 ? 35.794 19.043 -41.307 1.00 33.30 446 PHE A N 1
ATOM 3307 C CA . PHE A 1 449 ? 34.848 19.840 -40.524 1.00 31.84 446 PHE A CA 1
ATOM 3308 C C . PHE A 1 449 ? 35.213 19.827 -39.032 1.00 34.38 446 PHE A C 1
ATOM 3309 O O . PHE A 1 449 ? 35.848 18.876 -38.567 1.00 34.35 446 PHE A O 1
ATOM 3317 N N . ALA A 1 450 ? 34.773 20.872 -38.279 1.00 29.53 447 ALA A N 1
ATOM 3318 C CA . ALA A 1 450 ? 34.883 20.955 -36.816 1.00 29.96 447 ALA A CA 1
ATOM 3319 C C . ALA A 1 450 ? 33.488 20.733 -36.251 1.00 34.48 447 ALA A C 1
ATOM 3320 O O . ALA A 1 450 ? 32.601 21.554 -36.479 1.00 36.92 447 ALA A O 1
ATOM 3322 N N . TYR A 1 451 ? 33.261 19.597 -35.608 1.00 27.62 448 TYR A N 1
ATOM 3323 C CA . TYR A 1 451 ? 31.926 19.232 -35.128 1.00 25.57 448 TYR A CA 1
ATOM 3324 C C . TYR A 1 451 ? 31.706 19.688 -33.694 1.00 26.47 448 TYR A C 1
ATOM 3325 O O . TYR A 1 451 ? 32.549 19.441 -32.838 1.00 25.02 448 TYR A O 1
ATOM 3334 N N . ARG A 1 452 ? 30.556 20.322 -33.429 1.00 22.40 449 ARG A N 1
ATOM 3335 C CA . ARG A 1 452 ? 30.153 20.739 -32.082 1.00 23.45 449 ARG A CA 1
ATOM 3336 C C . ARG A 1 452 ? 28.652 20.544 -31.896 1.00 29.93 449 ARG A C 1
ATOM 3337 O O . ARG A 1 452 ? 27.875 20.639 -32.850 1.00 28.55 449 ARG A O 1
ATOM 3345 N N . GLY A 1 453 ? 28.263 20.329 -30.660 1.00 28.04 450 GLY A N 1
ATOM 3346 C CA . GLY A 1 453 ? 26.872 20.239 -30.254 1.00 28.45 450 GLY A CA 1
ATOM 3347 C C . GLY A 1 453 ? 26.778 20.524 -28.778 1.00 32.45 450 GLY A C 1
ATOM 3348 O O . GLY A 1 453 ? 27.789 20.430 -28.072 1.00 33.27 450 GLY A O 1
ATOM 3349 N N . ILE A 1 454 ? 25.582 20.862 -28.288 1.00 29.04 451 ILE A N 1
ATOM 3350 C CA . ILE A 1 454 ? 25.414 21.088 -26.850 1.00 29.32 451 ILE A CA 1
ATOM 3351 C C . ILE A 1 454 ? 25.426 19.724 -26.151 1.00 31.23 451 ILE A C 1
ATOM 3352 O O . ILE A 1 454 ? 24.554 18.907 -26.390 1.00 29.20 451 ILE A O 1
ATOM 3357 N N . GLY A 1 455 ? 26.450 19.481 -25.350 1.00 29.46 452 GLY A N 1
ATOM 3358 C CA . GLY A 1 455 ? 26.596 18.227 -24.627 1.00 29.06 452 GLY A CA 1
ATOM 3359 C C . GLY A 1 455 ? 26.935 17.048 -25.510 1.00 30.81 452 GLY A C 1
ATOM 3360 O O . GLY A 1 455 ? 26.635 15.917 -25.158 1.00 31.49 452 GLY A O 1
ATOM 3361 N N . ARG A 1 456 ? 27.565 17.300 -26.663 1.00 27.37 453 ARG A N 1
ATOM 3362 C CA . ARG A 1 456 ? 27.985 16.244 -27.593 1.00 30.30 453 ARG A CA 1
ATOM 3363 C C . ARG A 1 456 ? 29.493 16.010 -27.541 1.00 75.19 453 ARG A C 1
ATOM 3364 O O . ARG A 1 456 ? 30.172 16.551 -26.676 1.00 43.39 453 ARG A O 1
ATOM 3372 N N . ASN B 1 2 ? 48.489 -11.507 -21.703 1.00 68.30 -1 ASN B N 1
ATOM 3373 C CA . ASN B 1 2 ? 48.555 -10.091 -22.057 1.00 67.81 -1 ASN B CA 1
ATOM 3374 C C . ASN B 1 2 ? 47.378 -9.662 -22.957 1.00 70.44 -1 ASN B C 1
ATOM 3375 O O . ASN B 1 2 ? 46.974 -8.496 -22.910 1.00 69.11 -1 ASN B O 1
ATOM 3380 N N . ALA B 1 3 ? 46.843 -10.600 -23.785 1.00 66.38 0 ALA B N 1
ATOM 3381 C CA . ALA B 1 3 ? 45.734 -10.341 -24.719 1.00 64.91 0 ALA B CA 1
ATOM 3382 C C . ALA B 1 3 ? 44.400 -10.115 -23.999 1.00 65.50 0 ALA B C 1
ATOM 3383 O O . ALA B 1 3 ? 43.561 -9.361 -24.502 1.00 64.43 0 ALA B O 1
ATOM 3385 N N . MET B 1 4 ? 44.188 -10.794 -22.843 1.00 59.91 1 MET B N 1
ATOM 3386 C CA . MET B 1 4 ? 42.953 -10.689 -22.044 1.00 57.54 1 MET B CA 1
ATOM 3387 C C . MET B 1 4 ? 43.301 -10.265 -20.595 1.00 56.47 1 MET B C 1
ATOM 3388 O O . MET B 1 4 ? 43.287 -11.103 -19.683 1.00 55.78 1 MET B O 1
ATOM 3393 N N . PRO B 1 5 ? 43.663 -8.980 -20.354 1.00 49.41 2 PRO B N 1
ATOM 3394 C CA . PRO B 1 5 ? 44.079 -8.598 -19.003 1.00 47.77 2 PRO B CA 1
ATOM 3395 C C . PRO B 1 5 ? 42.922 -8.340 -18.037 1.00 46.34 2 PRO B C 1
ATOM 3396 O O . PRO B 1 5 ? 41.778 -8.099 -18.446 1.00 46.17 2 PRO B O 1
ATOM 3400 N N . PHE B 1 6 ? 43.260 -8.379 -16.744 1.00 37.76 3 PHE B N 1
ATOM 3401 C CA . PHE B 1 6 ? 42.448 -8.021 -15.577 1.00 34.57 3 PHE B CA 1
ATOM 3402 C C . PHE B 1 6 ? 41.309 -8.984 -15.254 1.00 35.75 3 PHE B C 1
ATOM 3403 O O . PHE B 1 6 ? 40.533 -8.687 -14.341 1.00 34.27 3 PHE B O 1
ATOM 3411 N N . LEU B 1 7 ? 41.262 -10.175 -15.889 1.00 31.75 4 LEU B N 1
ATOM 3412 C CA . LEU B 1 7 ? 40.241 -11.173 -15.513 1.00 31.42 4 LEU B CA 1
ATOM 3413 C C . LEU B 1 7 ? 40.630 -12.573 -15.980 1.00 36.69 4 LEU B C 1
ATOM 3414 O O . LEU B 1 7 ? 40.945 -12.760 -17.161 1.00 37.96 4 LEU B O 1
ATOM 3419 N N . PRO B 1 8 ? 40.583 -13.596 -15.090 1.00 31.74 5 PRO B N 1
ATOM 3420 C CA . PRO B 1 8 ? 40.871 -14.969 -15.555 1.00 32.45 5 PRO B CA 1
ATOM 3421 C C . PRO B 1 8 ? 39.827 -15.444 -16.573 1.00 36.35 5 PRO B C 1
ATOM 3422 O O . PRO B 1 8 ? 38.722 -14.897 -16.635 1.00 34.25 5 PRO B O 1
ATOM 3426 N N . ASP B 1 9 ? 40.165 -16.470 -17.364 1.00 34.81 6 ASP B N 1
ATOM 3427 C CA . ASP B 1 9 ? 39.186 -17.044 -18.294 1.00 33.99 6 ASP B CA 1
ATOM 3428 C C . ASP B 1 9 ? 37.987 -17.536 -17.469 1.00 35.84 6 ASP B C 1
ATOM 3429 O O . ASP B 1 9 ? 38.189 -18.243 -16.479 1.00 37.01 6 ASP B O 1
ATOM 3434 N N . PRO B 1 10 ? 36.739 -17.144 -17.824 1.00 31.36 7 PRO B N 1
ATOM 3435 C CA . PRO B 1 10 ? 35.569 -17.583 -17.029 1.00 30.21 7 PRO B CA 1
ATOM 3436 C C . PRO B 1 10 ? 35.399 -19.100 -16.975 1.00 33.85 7 PRO B C 1
ATOM 3437 O O . PRO B 1 10 ? 34.711 -19.591 -16.094 1.00 34.14 7 PRO B O 1
ATOM 3441 N N . GLY B 1 11 ? 36.043 -19.820 -17.897 1.00 30.42 8 GLY B N 1
ATOM 3442 C CA . GLY B 1 11 ? 36.001 -21.272 -17.948 1.00 32.63 8 GLY B CA 1
ATOM 3443 C C . GLY B 1 11 ? 36.972 -21.965 -17.012 1.00 40.19 8 GLY B C 1
ATOM 3444 O O . GLY B 1 11 ? 36.952 -23.193 -16.917 1.00 40.88 8 GLY B O 1
ATOM 3445 N N . GLU B 1 12 ? 37.842 -21.188 -16.315 1.00 38.82 9 GLU B N 1
ATOM 3446 C CA . GLU B 1 12 ? 38.835 -21.741 -15.373 1.00 40.51 9 GLU B CA 1
ATOM 3447 C C . GLU B 1 12 ? 38.150 -22.595 -14.313 1.00 45.22 9 GLU B C 1
ATOM 3448 O O . GLU B 1 12 ? 37.100 -22.196 -13.817 1.00 43.43 9 GLU B O 1
ATOM 3454 N N . PRO B 1 13 ? 38.731 -23.750 -13.918 1.00 44.86 10 PRO B N 1
ATOM 3455 C CA . PRO B 1 13 ? 38.075 -24.580 -12.890 1.00 45.99 10 PRO B CA 1
ATOM 3456 C C . PRO B 1 13 ? 37.977 -23.894 -11.521 1.00 48.08 10 PRO B C 1
ATOM 3457 O O . PRO B 1 13 ? 36.942 -24.015 -10.869 1.00 47.28 10 PRO B O 1
ATOM 3461 N N . SER B 1 14 ? 39.039 -23.174 -11.085 1.00 44.20 11 SER B N 1
ATOM 3462 C CA . SER B 1 14 ? 39.042 -22.518 -9.775 1.00 43.43 11 SER B CA 1
ATOM 3463 C C . SER B 1 14 ? 38.073 -21.330 -9.764 1.00 45.58 11 SER B C 1
ATOM 3464 O O . SER B 1 14 ? 37.998 -20.587 -10.743 1.00 44.51 11 SER B O 1
ATOM 3467 N N . PRO B 1 15 ? 37.272 -21.172 -8.688 1.00 42.19 12 PRO B N 1
ATOM 3468 C CA . PRO B 1 15 ? 36.288 -20.080 -8.666 1.00 40.35 12 PRO B CA 1
ATOM 3469 C C . PRO B 1 15 ? 36.922 -18.692 -8.648 1.00 40.67 12 PRO B C 1
ATOM 3470 O O . PRO B 1 15 ? 38.039 -18.507 -8.155 1.00 40.66 12 PRO B O 1
ATOM 3474 N N . LEU B 1 16 ? 36.205 -17.720 -9.204 1.00 33.39 13 LEU B N 1
ATOM 3475 C CA . LEU B 1 16 ? 36.620 -16.321 -9.199 1.00 31.22 13 LEU B CA 1
ATOM 3476 C C . LEU B 1 16 ? 36.558 -15.788 -7.764 1.00 33.74 13 LEU B C 1
ATOM 3477 O O . LEU B 1 16 ? 35.603 -16.072 -7.043 1.00 33.59 13 LEU B O 1
ATOM 3482 N N . LYS B 1 17 ? 37.589 -15.056 -7.348 1.00 29.40 14 LYS B N 1
ATOM 3483 C CA . LYS B 1 17 ? 37.693 -14.507 -5.997 1.00 29.83 14 LYS B CA 1
ATOM 3484 C C . LYS B 1 17 ? 37.312 -13.048 -6.035 1.00 32.78 14 LYS B C 1
ATOM 3485 O O . LYS B 1 17 ? 37.945 -12.275 -6.763 1.00 31.52 14 LYS B O 1
ATOM 3491 N N . VAL B 1 18 ? 36.221 -12.679 -5.325 1.00 28.56 15 VAL B N 1
ATOM 3492 C CA . VAL B 1 18 ? 35.698 -11.306 -5.322 1.00 27.28 15 VAL B CA 1
ATOM 3493 C C . VAL B 1 18 ? 35.711 -10.755 -3.900 1.00 33.35 15 VAL B C 1
ATOM 3494 O O . VAL B 1 18 ? 35.249 -11.427 -2.985 1.00 33.73 15 VAL B O 1
ATOM 3498 N N . VAL B 1 19 ? 36.175 -9.512 -3.735 1.00 29.75 16 VAL B N 1
ATOM 3499 C CA . VAL B 1 19 ? 36.114 -8.789 -2.469 1.00 30.83 16 VAL B CA 1
ATOM 3500 C C . VAL B 1 19 ? 35.131 -7.623 -2.654 1.00 34.30 16 VAL B C 1
ATOM 3501 O O . VAL B 1 19 ? 35.255 -6.870 -3.622 1.00 33.73 16 VAL B O 1
ATOM 3505 N N . ILE B 1 20 ? 34.134 -7.506 -1.768 1.00 31.18 17 ILE B N 1
ATOM 3506 C CA . ILE B 1 20 ? 33.171 -6.403 -1.839 1.00 31.63 17 ILE B CA 1
ATOM 3507 C C . ILE B 1 20 ? 33.361 -5.507 -0.624 1.00 37.42 17 ILE B C 1
ATOM 3508 O O . ILE B 1 20 ? 33.206 -5.958 0.512 1.00 36.82 17 ILE B O 1
ATOM 3513 N N . ALA B 1 21 ? 33.765 -4.254 -0.872 1.00 35.93 18 ALA B N 1
ATOM 3514 C CA . ALA B 1 21 ? 33.984 -3.251 0.165 1.00 38.33 18 ALA B CA 1
ATOM 3515 C C . ALA B 1 21 ? 32.666 -2.550 0.479 1.00 45.39 18 ALA B C 1
ATOM 3516 O O . ALA B 1 21 ? 32.087 -1.892 -0.390 1.00 43.98 18 ALA B O 1
ATOM 3518 N N . GLY B 1 22 ? 32.168 -2.760 1.691 1.00 45.06 19 GLY B N 1
ATOM 3519 C CA . GLY B 1 22 ? 30.886 -2.216 2.121 1.00 45.57 19 GLY B CA 1
ATOM 3520 C C . GLY B 1 22 ? 29.837 -3.302 2.136 1.00 49.94 19 GLY B C 1
ATOM 3521 O O . GLY B 1 22 ? 29.515 -3.868 1.090 1.00 48.31 19 GLY B O 1
ATOM 3522 N N . ALA B 1 23 ? 29.355 -3.662 3.332 1.00 48.00 20 ALA B N 1
ATOM 3523 C CA . ALA B 1 23 ? 28.369 -4.728 3.482 1.00 48.23 20 ALA B CA 1
ATOM 3524 C C . ALA B 1 23 ? 27.001 -4.155 3.851 1.00 52.94 20 ALA B C 1
ATOM 3525 O O . ALA B 1 23 ? 26.311 -4.662 4.744 1.00 53.73 20 ALA B O 1
ATOM 3527 N N . GLY B 1 24 ? 26.613 -3.110 3.134 1.00 47.66 21 GLY B N 1
ATOM 3528 C CA . GLY B 1 24 ? 25.299 -2.511 3.278 1.00 47.88 21 GLY B CA 1
ATOM 3529 C C . GLY B 1 24 ? 24.317 -3.247 2.396 1.00 48.68 21 GLY B C 1
ATOM 3530 O O . GLY B 1 24 ? 24.577 -4.376 1.973 1.00 45.58 21 GLY B O 1
ATOM 3531 N N . TYR B 1 25 ? 23.210 -2.602 2.077 1.00 46.91 22 TYR B N 1
ATOM 3532 C CA . TYR B 1 25 ? 22.169 -3.172 1.233 1.00 46.70 22 TYR B CA 1
ATOM 3533 C C . TYR B 1 25 ? 22.736 -3.599 -0.131 1.00 46.82 22 TYR B C 1
ATOM 3534 O O . TYR B 1 25 ? 22.513 -4.731 -0.559 1.00 46.75 22 TYR B O 1
ATOM 3543 N N . VAL B 1 26 ? 23.476 -2.701 -0.795 1.00 40.98 23 VAL B N 1
ATOM 3544 C CA . VAL B 1 26 ? 24.035 -2.935 -2.129 1.00 37.88 23 VAL B CA 1
ATOM 3545 C C . VAL B 1 26 ? 25.072 -4.066 -2.089 1.00 40.01 23 VAL B C 1
ATOM 3546 O O . VAL B 1 26 ? 24.977 -5.019 -2.878 1.00 38.78 23 VAL B O 1
ATOM 3550 N N . GLY B 1 27 ? 26.050 -3.937 -1.194 1.00 36.11 24 GLY B N 1
ATOM 3551 C CA . GLY B 1 27 ? 27.111 -4.922 -1.026 1.00 35.31 24 GLY B CA 1
ATOM 3552 C C . GLY B 1 27 ? 26.602 -6.327 -0.780 1.00 39.92 24 GLY B C 1
ATOM 3553 O O . GLY B 1 27 ? 27.058 -7.265 -1.438 1.00 38.98 24 GLY B O 1
ATOM 3554 N N . THR B 1 28 ? 25.606 -6.480 0.138 1.00 38.15 25 THR B N 1
ATOM 3555 C CA . THR B 1 28 ? 25.022 -7.788 0.484 1.00 39.38 25 THR B CA 1
ATOM 3556 C C . THR B 1 28 ? 24.292 -8.407 -0.733 1.00 41.82 25 THR B C 1
ATOM 3557 O O . THR B 1 28 ? 24.489 -9.592 -1.010 1.00 40.03 25 THR B O 1
ATOM 3561 N N . CYS B 1 29 ? 23.466 -7.605 -1.456 1.00 39.34 26 CYS B N 1
ATOM 3562 C CA . CYS B 1 29 ? 22.756 -8.062 -2.667 1.00 39.22 26 CYS B CA 1
ATOM 3563 C C . CYS B 1 29 ? 23.763 -8.529 -3.726 1.00 41.94 26 CYS B C 1
ATOM 3564 O O . CYS B 1 29 ? 23.574 -9.581 -4.337 1.00 41.07 26 CYS B O 1
ATOM 3567 N N . LEU B 1 30 ? 24.835 -7.751 -3.925 1.00 38.50 27 LEU B N 1
ATOM 3568 C CA . LEU B 1 30 ? 25.911 -8.074 -4.870 1.00 37.84 27 LEU B CA 1
ATOM 3569 C C . LEU B 1 30 ? 26.640 -9.357 -4.447 1.00 37.75 27 LEU B C 1
ATOM 3570 O O . LEU B 1 30 ? 26.807 -10.260 -5.259 1.00 35.83 27 LEU B O 1
ATOM 3575 N N . ALA B 1 31 ? 27.014 -9.452 -3.163 1.00 33.23 28 ALA B N 1
ATOM 3576 C CA . ALA B 1 31 ? 27.741 -10.603 -2.618 1.00 34.04 28 ALA B CA 1
ATOM 3577 C C . ALA B 1 31 ? 26.958 -11.905 -2.787 1.00 38.34 28 ALA B C 1
ATOM 3578 O O . ALA B 1 31 ? 27.503 -12.895 -3.279 1.00 36.86 28 ALA B O 1
ATOM 3580 N N . VAL B 1 32 ? 25.660 -11.871 -2.454 1.00 36.81 29 VAL B N 1
ATOM 3581 C CA . VAL B 1 32 ? 24.765 -13.028 -2.513 1.00 37.30 29 VAL B CA 1
ATOM 3582 C C . VAL B 1 32 ? 24.567 -13.497 -3.977 1.00 37.25 29 VAL B C 1
ATOM 3583 O O . VAL B 1 32 ? 24.662 -14.694 -4.252 1.00 35.41 29 VAL B O 1
ATOM 3587 N N . THR B 1 33 ? 24.336 -12.559 -4.904 1.00 33.31 30 THR B N 1
ATOM 3588 C CA . THR B 1 33 ? 24.087 -12.913 -6.308 1.00 32.50 30 THR B CA 1
ATOM 3589 C C . THR B 1 33 ? 25.382 -13.434 -6.984 1.00 36.09 30 THR B C 1
ATOM 3590 O O . THR B 1 33 ? 25.310 -14.397 -7.758 1.00 36.96 30 THR B O 1
ATOM 3594 N N . LEU B 1 34 ? 26.561 -12.863 -6.637 1.00 31.40 31 LEU B N 1
ATOM 3595 C CA . LEU B 1 34 ? 27.838 -13.331 -7.198 1.00 30.39 31 LEU B CA 1
ATOM 3596 C C . LEU B 1 34 ? 28.226 -14.705 -6.624 1.00 33.86 31 LEU B C 1
ATOM 3597 O O . LEU B 1 34 ? 28.651 -15.576 -7.381 1.00 31.66 31 LEU B O 1
ATOM 3602 N N . ALA B 1 35 ? 28.063 -14.907 -5.294 1.00 32.04 32 ALA B N 1
ATOM 3603 C CA . ALA B 1 35 ? 28.373 -16.201 -4.648 1.00 33.53 32 ALA B CA 1
ATOM 3604 C C . ALA B 1 35 ? 27.438 -17.297 -5.142 1.00 38.84 32 ALA B C 1
ATOM 3605 O O . ALA B 1 35 ? 27.878 -18.420 -5.352 1.00 39.00 32 ALA B O 1
ATOM 3607 N N . GLY B 1 36 ? 26.166 -16.950 -5.350 1.00 37.04 33 GLY B N 1
ATOM 3608 C CA . GLY B 1 36 ? 25.153 -17.868 -5.860 1.00 38.13 33 GLY B CA 1
ATOM 3609 C C . GLY B 1 36 ? 25.496 -18.461 -7.215 1.00 41.24 33 GLY B C 1
ATOM 3610 O O . GLY B 1 36 ? 25.150 -19.610 -7.485 1.00 43.30 33 GLY B O 1
ATOM 3611 N N . ARG B 1 37 ? 26.229 -17.694 -8.061 1.00 34.40 34 ARG B N 1
ATOM 3612 C CA . ARG B 1 37 ? 26.648 -18.133 -9.393 1.00 33.71 34 ARG B CA 1
ATOM 3613 C C . ARG B 1 37 ? 28.030 -18.855 -9.399 1.00 37.76 34 ARG B C 1
ATOM 3614 O O . ARG B 1 37 ? 28.507 -19.245 -10.464 1.00 36.94 34 ARG B O 1
ATOM 3622 N N . GLY B 1 38 ? 28.615 -19.077 -8.221 1.00 35.03 35 GLY B N 1
ATOM 3623 C CA . GLY B 1 38 ? 29.849 -19.850 -8.101 1.00 35.60 35 GLY B CA 1
ATOM 3624 C C . GLY B 1 38 ? 31.100 -19.122 -7.640 1.00 39.38 35 GLY B C 1
ATOM 3625 O O . GLY B 1 38 ? 32.106 -19.773 -7.364 1.00 40.57 35 GLY B O 1
ATOM 3626 N N . ALA B 1 39 ? 31.085 -17.782 -7.587 1.00 33.44 36 ALA B N 1
ATOM 3627 C CA . ALA B 1 39 ? 32.268 -17.045 -7.142 1.00 32.40 36 ALA B CA 1
ATOM 3628 C C . ALA B 1 39 ? 32.461 -17.175 -5.630 1.00 35.76 36 ALA B C 1
ATOM 3629 O O . ALA B 1 39 ? 31.492 -17.419 -4.900 1.00 35.53 36 ALA B O 1
ATOM 3631 N N . GLU B 1 40 ? 33.717 -17.025 -5.164 1.00 32.18 37 GLU B N 1
ATOM 3632 C CA . GLU B 1 40 ? 34.043 -16.997 -3.735 1.00 33.54 37 GLU B CA 1
ATOM 3633 C C . GLU B 1 40 ? 34.089 -15.531 -3.338 1.00 37.73 37 GLU B C 1
ATOM 3634 O O . GLU B 1 40 ? 34.783 -14.747 -3.988 1.00 37.93 37 GLU B O 1
ATOM 3640 N N . VAL B 1 41 ? 33.231 -15.126 -2.396 1.00 33.88 38 VAL B N 1
ATOM 3641 C CA . VAL B 1 41 ? 33.067 -13.715 -2.051 1.00 32.82 38 VAL B CA 1
ATOM 3642 C C . VAL B 1 41 ? 33.373 -13.467 -0.580 1.00 38.60 38 VAL B C 1
ATOM 3643 O O . VAL B 1 41 ? 32.930 -14.232 0.295 1.00 38.44 38 VAL B O 1
ATOM 3647 N N . VAL B 1 42 ? 34.075 -12.360 -0.301 1.00 35.31 39 VAL B N 1
ATOM 3648 C CA . VAL B 1 42 ? 34.278 -11.913 1.066 1.00 37.88 39 VAL B CA 1
ATOM 3649 C C . VAL B 1 42 ? 33.864 -10.442 1.135 1.00 42.42 39 VAL B C 1
ATOM 3650 O O . VAL B 1 42 ? 34.351 -9.612 0.358 1.00 40.15 39 VAL B O 1
ATOM 3654 N N . ALA B 1 43 ? 32.849 -10.164 1.966 1.00 40.92 40 ALA B N 1
ATOM 3655 C CA . ALA B 1 43 ? 32.345 -8.815 2.191 1.00 40.83 40 ALA B CA 1
ATOM 3656 C C . ALA B 1 43 ? 33.193 -8.152 3.257 1.00 45.44 40 ALA B C 1
ATOM 3657 O O . ALA B 1 43 ? 33.470 -8.769 4.280 1.00 46.38 40 ALA B O 1
ATOM 3659 N N . VAL B 1 44 ? 33.669 -6.932 3.000 1.00 41.98 41 VAL B N 1
ATOM 3660 C CA . VAL B 1 44 ? 34.504 -6.206 3.960 1.00 42.59 41 VAL B CA 1
ATOM 3661 C C . VAL B 1 44 ? 33.732 -4.997 4.488 1.00 48.26 41 VAL B C 1
ATOM 3662 O O . VAL B 1 44 ? 33.233 -4.194 3.694 1.00 47.38 41 VAL B O 1
ATOM 3666 N N . ASP B 1 45 ? 33.615 -4.884 5.829 1.00 47.13 42 ASP B N 1
ATOM 3667 C CA . ASP B 1 45 ? 32.915 -3.780 6.493 1.00 49.08 42 ASP B CA 1
ATOM 3668 C C . ASP B 1 45 ? 33.563 -3.457 7.850 1.00 57.59 42 ASP B C 1
ATOM 3669 O O . ASP B 1 45 ? 33.985 -4.368 8.563 1.00 57.68 42 ASP B O 1
ATOM 3674 N N . SER B 1 46 ? 33.620 -2.161 8.211 1.00 57.43 43 SER B N 1
ATOM 3675 C CA . SER B 1 46 ? 34.219 -1.699 9.467 1.00 60.70 43 SER B CA 1
ATOM 3676 C C . SER B 1 46 ? 33.365 -2.067 10.686 1.00 68.03 43 SER B C 1
ATOM 3677 O O . SER B 1 46 ? 33.907 -2.200 11.786 1.00 70.55 43 SER B O 1
ATOM 3680 N N . ASP B 1 47 ? 32.038 -2.244 10.493 1.00 64.15 44 ASP B N 1
ATOM 3681 C CA . ASP B 1 47 ? 31.118 -2.604 11.574 1.00 66.15 44 ASP B CA 1
ATOM 3682 C C . ASP B 1 47 ? 31.338 -4.070 12.017 1.00 70.19 44 ASP B C 1
ATOM 3683 O O . ASP B 1 47 ? 31.134 -4.988 11.213 1.00 68.37 44 ASP B O 1
ATOM 3688 N N . PRO B 1 48 ? 31.762 -4.313 13.288 1.00 68.21 45 PRO B N 1
ATOM 3689 C CA . PRO B 1 48 ? 31.984 -5.704 13.730 1.00 68.49 45 PRO B CA 1
ATOM 3690 C C . PRO B 1 48 ? 30.691 -6.528 13.772 1.00 72.73 45 PRO B C 1
ATOM 3691 O O . PRO B 1 48 ? 30.719 -7.716 13.447 1.00 71.73 45 PRO B O 1
ATOM 3695 N N . GLY B 1 49 ? 29.579 -5.882 14.148 1.00 70.05 46 GLY B N 1
ATOM 3696 C CA . GLY B 1 49 ? 28.259 -6.506 14.232 1.00 70.07 46 GLY B CA 1
ATOM 3697 C C . GLY B 1 49 ? 27.757 -7.038 12.901 1.00 68.84 46 GLY B C 1
ATOM 3698 O O . GLY B 1 49 ? 27.209 -8.143 12.842 1.00 68.64 46 GLY B O 1
ATOM 3699 N N . THR B 1 50 ? 27.963 -6.257 11.818 1.00 60.83 47 THR B N 1
ATOM 3700 C CA . THR B 1 50 ? 27.578 -6.625 10.445 1.00 57.09 47 THR B CA 1
ATOM 3701 C C . THR B 1 50 ? 28.411 -7.832 9.967 1.00 58.89 47 THR B C 1
ATOM 3702 O O . THR B 1 50 ? 27.866 -8.761 9.369 1.00 57.45 47 THR B O 1
ATOM 3706 N N . VAL B 1 51 ? 29.727 -7.802 10.233 1.00 55.48 48 VAL B N 1
ATOM 3707 C CA . VAL B 1 51 ? 30.665 -8.863 9.853 1.00 54.40 48 VAL B CA 1
ATOM 3708 C C . VAL B 1 51 ? 30.337 -10.154 10.638 1.00 60.50 48 VAL B C 1
ATOM 3709 O O . VAL B 1 51 ? 30.297 -11.231 10.040 1.00 59.02 48 VAL B O 1
ATOM 3713 N N . ALA B 1 52 ? 30.022 -10.029 11.946 1.00 60.03 49 ALA B N 1
ATOM 3714 C CA . ALA B 1 52 ? 29.647 -11.172 12.789 1.00 62.49 49 ALA B CA 1
ATOM 3715 C C . ALA B 1 52 ? 28.368 -11.846 12.274 1.00 66.67 49 ALA B C 1
ATOM 3716 O O . ALA B 1 52 ? 28.307 -13.076 12.222 1.00 66.70 49 ALA B O 1
ATOM 3718 N N . ASP B 1 53 ? 27.371 -11.040 11.850 1.00 63.07 50 ASP B N 1
ATOM 3719 C CA . ASP B 1 53 ? 26.105 -11.545 11.316 1.00 62.96 50 ASP B CA 1
ATOM 3720 C C . ASP B 1 53 ? 26.325 -12.361 10.035 1.00 63.04 50 ASP B C 1
ATOM 3721 O O . ASP B 1 53 ? 25.897 -13.510 9.974 1.00 61.90 50 ASP B O 1
ATOM 3726 N N . LEU B 1 54 ? 27.023 -11.784 9.034 1.00 58.10 51 LEU B N 1
ATOM 3727 C CA . LEU B 1 54 ? 27.283 -12.450 7.754 1.00 56.30 51 LEU B CA 1
ATOM 3728 C C . LEU B 1 54 ? 28.069 -13.754 7.926 1.00 60.80 51 LEU B C 1
ATOM 3729 O O . LEU B 1 54 ? 27.722 -14.755 7.298 1.00 60.29 51 LEU B O 1
ATOM 3734 N N . ARG B 1 55 ? 29.099 -13.751 8.799 1.00 58.41 52 ARG B N 1
ATOM 3735 C CA . ARG B 1 55 ? 29.939 -14.927 9.072 1.00 59.12 52 ARG B CA 1
ATOM 3736 C C . ARG B 1 55 ? 29.119 -16.086 9.656 1.00 64.92 52 ARG B C 1
ATOM 3737 O O . ARG B 1 55 ? 29.412 -17.247 9.363 1.00 65.18 52 ARG B O 1
ATOM 3745 N N . ALA B 1 56 ? 28.068 -15.764 10.435 1.00 62.35 53 ALA B N 1
ATOM 3746 C CA . ALA B 1 56 ? 27.162 -16.746 11.033 1.00 64.66 53 ALA B CA 1
ATOM 3747 C C . ALA B 1 56 ? 25.876 -16.932 10.183 1.00 68.11 53 ALA B C 1
ATOM 3748 O O . ALA B 1 56 ? 24.902 -17.522 10.655 1.00 70.05 53 ALA B O 1
ATOM 3750 N N . GLY B 1 57 ? 25.899 -16.435 8.942 1.00 62.23 54 GLY B N 1
ATOM 3751 C CA . GLY B 1 57 ? 24.779 -16.546 8.009 1.00 61.06 54 GLY B CA 1
ATOM 3752 C C . GLY B 1 57 ? 23.528 -15.783 8.402 1.00 66.10 54 GLY B C 1
ATOM 3753 O O . GLY B 1 57 ? 22.422 -16.175 8.025 1.00 66.54 54 GLY B O 1
ATOM 3754 N N . ARG B 1 58 ? 23.688 -14.695 9.174 1.00 63.04 55 ARG B N 1
ATOM 3755 C CA . ARG B 1 58 ? 22.577 -13.838 9.593 1.00 63.67 55 ARG B CA 1
ATOM 3756 C C . ARG B 1 58 ? 22.548 -12.565 8.749 1.00 65.94 55 ARG B C 1
ATOM 3757 O O . ARG B 1 58 ? 23.601 -12.045 8.357 1.00 63.07 55 ARG B O 1
ATOM 3765 N N . CYS B 1 59 ? 21.338 -12.082 8.452 1.00 63.03 56 CYS B N 1
ATOM 3766 C CA . CYS B 1 59 ? 21.098 -10.849 7.711 1.00 60.66 56 CYS B CA 1
ATOM 3767 C C . CYS B 1 59 ? 19.770 -10.285 8.158 1.00 67.31 56 CYS B C 1
ATOM 3768 O O . CYS B 1 59 ? 18.751 -10.968 8.054 1.00 68.19 56 CYS B O 1
ATOM 3771 N N . ARG B 1 60 ? 19.785 -9.057 8.708 1.00 65.80 57 ARG B N 1
ATOM 3772 C CA . ARG B 1 60 ? 18.591 -8.413 9.257 1.00 68.70 57 ARG B CA 1
ATOM 3773 C C . ARG B 1 60 ? 17.836 -7.594 8.202 1.00 71.86 57 ARG B C 1
ATOM 3774 O O . ARG B 1 60 ? 16.776 -7.036 8.505 1.00 74.35 57 ARG B O 1
ATOM 3782 N N . LEU B 1 61 ? 18.367 -7.532 6.968 1.00 65.17 58 LEU B N 1
ATOM 3783 C CA . LEU B 1 61 ? 17.740 -6.788 5.878 1.00 62.81 58 LEU B CA 1
ATOM 3784 C C . LEU B 1 61 ? 16.457 -7.494 5.412 1.00 66.33 58 LEU B C 1
ATOM 3785 O O . LEU B 1 61 ? 16.459 -8.711 5.206 1.00 65.19 58 LEU B O 1
ATOM 3790 N N . PRO B 1 62 ? 15.335 -6.747 5.279 1.00 64.20 59 PRO B N 1
ATOM 3791 C CA . PRO B 1 62 ? 14.058 -7.396 4.926 1.00 65.06 59 PRO B CA 1
ATOM 3792 C C . PRO B 1 62 ? 13.907 -7.753 3.436 1.00 64.65 59 PRO B C 1
ATOM 3793 O O . PRO B 1 62 ? 12.926 -8.407 3.080 1.00 65.52 59 PRO B O 1
ATOM 3797 N N . GLU B 1 63 ? 14.851 -7.323 2.571 1.00 56.20 60 GLU B N 1
ATOM 3798 C CA . GLU B 1 63 ? 14.812 -7.608 1.123 1.00 53.47 60 GLU B CA 1
ATOM 3799 C C . GLU B 1 63 ? 14.388 -9.082 0.860 1.00 59.59 60 GLU B C 1
ATOM 3800 O O . GLU B 1 63 ? 14.987 -9.996 1.435 1.00 59.77 60 GLU B O 1
ATOM 3806 N N . PRO B 1 64 ? 13.311 -9.319 0.057 1.00 56.67 61 PRO B N 1
ATOM 3807 C CA . PRO B 1 64 ? 12.823 -10.698 -0.132 1.00 57.61 61 PRO B CA 1
ATOM 3808 C C . PRO B 1 64 ? 13.876 -11.657 -0.693 1.00 58.07 61 PRO B C 1
ATOM 3809 O O . PRO B 1 64 ? 14.545 -11.361 -1.691 1.00 54.63 61 PRO B O 1
ATOM 3813 N N . GLY B 1 65 ? 14.041 -12.779 -0.001 1.00 55.18 62 GLY B N 1
ATOM 3814 C CA . GLY B 1 65 ? 14.985 -13.823 -0.377 1.00 53.97 62 GLY B CA 1
ATOM 3815 C C . GLY B 1 65 ? 16.421 -13.592 0.051 1.00 57.14 62 GLY B C 1
ATOM 3816 O O . GLY B 1 65 ? 17.254 -14.482 -0.132 1.00 57.51 62 GLY B O 1
ATOM 3817 N N . LEU B 1 66 ? 16.740 -12.402 0.613 1.00 52.33 63 LEU B N 1
ATOM 3818 C CA . LEU B 1 66 ? 18.122 -12.070 0.992 1.00 50.58 63 LEU B CA 1
ATOM 3819 C C . LEU B 1 66 ? 18.607 -12.834 2.235 1.00 55.71 63 LEU B C 1
ATOM 3820 O O . LEU B 1 66 ? 19.687 -13.429 2.186 1.00 54.73 63 LEU B O 1
ATOM 3825 N N . ALA B 1 67 ? 17.821 -12.831 3.333 1.00 54.31 64 ALA B N 1
ATOM 3826 C CA . ALA B 1 67 ? 18.192 -13.523 4.573 1.00 56.08 64 ALA B CA 1
ATOM 3827 C C . ALA B 1 67 ? 18.433 -15.026 4.343 1.00 61.32 64 ALA B C 1
ATOM 3828 O O . ALA B 1 67 ? 19.356 -15.598 4.935 1.00 61.57 64 ALA B O 1
ATOM 3830 N N . GLY B 1 68 ? 17.608 -15.638 3.485 1.00 58.15 65 GLY B N 1
ATOM 3831 C CA . GLY B 1 68 ? 17.704 -17.057 3.153 1.00 58.68 65 GLY B CA 1
ATOM 3832 C C . GLY B 1 68 ? 18.949 -17.385 2.356 1.00 59.47 65 GLY B C 1
ATOM 3833 O O . GLY B 1 68 ? 19.650 -18.354 2.657 1.00 59.35 65 GLY B O 1
ATOM 3834 N N . ALA B 1 69 ? 19.256 -16.546 1.357 1.00 53.72 66 ALA B N 1
ATOM 3835 C CA . ALA B 1 69 ? 20.434 -16.711 0.518 1.00 50.86 66 ALA B CA 1
ATOM 3836 C C . ALA B 1 69 ? 21.725 -16.495 1.325 1.00 53.33 66 ALA B C 1
ATOM 3837 O O . ALA B 1 69 ? 22.675 -17.254 1.147 1.00 53.28 66 ALA B O 1
ATOM 3839 N N . VAL B 1 70 ? 21.732 -15.516 2.264 1.00 49.76 67 VAL B N 1
ATOM 3840 C CA . VAL B 1 70 ? 22.889 -15.246 3.133 1.00 49.93 67 VAL B CA 1
ATOM 3841 C C . VAL B 1 70 ? 23.186 -16.494 3.994 1.00 56.70 67 VAL B C 1
ATOM 3842 O O . VAL B 1 70 ? 24.326 -16.934 4.050 1.00 55.75 67 VAL B O 1
ATOM 3846 N N . ARG B 1 71 ? 22.144 -17.078 4.612 1.00 57.52 68 ARG B N 1
ATOM 3847 C CA . ARG B 1 71 ? 22.234 -18.269 5.464 1.00 60.32 68 ARG B CA 1
ATOM 3848 C C . ARG B 1 71 ? 22.743 -19.497 4.679 1.00 66.06 68 ARG B C 1
ATOM 3849 O O . ARG B 1 71 ? 23.575 -20.249 5.196 1.00 66.41 68 ARG B O 1
ATOM 3857 N N . ASP B 1 72 ? 22.252 -19.687 3.435 1.00 63.26 69 ASP B N 1
ATOM 3858 C CA . ASP B 1 72 ? 22.637 -20.821 2.589 1.00 63.58 69 ASP B CA 1
ATOM 3859 C C . ASP B 1 72 ? 24.083 -20.706 2.077 1.00 64.17 69 ASP B C 1
ATOM 3860 O O . ASP B 1 72 ? 24.837 -21.675 2.173 1.00 64.18 69 ASP B O 1
ATOM 3865 N N . LEU B 1 73 ? 24.466 -19.533 1.541 1.00 57.82 70 LEU B N 1
ATOM 3866 C CA . LEU B 1 73 ? 25.797 -19.322 0.958 1.00 55.16 70 LEU B CA 1
ATOM 3867 C C . LEU B 1 73 ? 26.907 -19.247 2.012 1.00 60.20 70 LEU B C 1
ATOM 3868 O O . LEU B 1 73 ? 27.998 -19.772 1.769 1.00 59.11 70 LEU B O 1
ATOM 3873 N N . ALA B 1 74 ? 26.627 -18.658 3.196 1.00 58.75 71 ALA B N 1
ATOM 3874 C CA . ALA B 1 74 ? 27.616 -18.619 4.284 1.00 60.14 71 ALA B CA 1
ATOM 3875 C C . ALA B 1 74 ? 27.967 -20.046 4.750 1.00 66.29 71 ALA B C 1
ATOM 3876 O O . ALA B 1 74 ? 29.105 -20.297 5.151 1.00 65.78 71 ALA B O 1
ATOM 3878 N N . ALA B 1 75 ? 26.992 -20.980 4.644 1.00 64.71 72 ALA B N 1
ATOM 3879 C CA . ALA B 1 75 ? 27.156 -22.395 4.995 1.00 66.49 72 ALA B CA 1
ATOM 3880 C C . ALA B 1 75 ? 27.962 -23.152 3.926 1.00 69.37 72 ALA B C 1
ATOM 3881 O O . ALA B 1 75 ? 28.722 -24.053 4.275 1.00 70.64 72 ALA B O 1
ATOM 3883 N N . THR B 1 76 ? 27.825 -22.769 2.630 1.00 63.86 73 THR B N 1
ATOM 3884 C CA . THR B 1 76 ? 28.582 -23.399 1.527 1.00 62.26 73 THR B CA 1
ATOM 3885 C C . THR B 1 76 ? 30.050 -22.918 1.523 1.00 62.85 73 THR B C 1
ATOM 3886 O O . THR B 1 76 ? 30.882 -23.476 0.799 1.00 61.68 73 THR B O 1
ATOM 3890 N N . GLY B 1 77 ? 30.333 -21.873 2.307 1.00 57.20 74 GLY B N 1
ATOM 3891 C CA . GLY B 1 77 ? 31.665 -21.295 2.436 1.00 55.11 74 GLY B CA 1
ATOM 3892 C C . GLY B 1 77 ? 32.031 -20.284 1.366 1.00 54.68 74 GLY B C 1
ATOM 3893 O O . GLY B 1 77 ? 33.083 -19.648 1.466 1.00 53.79 74 GLY B O 1
ATOM 3894 N N . ARG B 1 78 ? 31.171 -20.112 0.334 1.00 48.75 75 ARG B N 1
ATOM 3895 C CA . ARG B 1 78 ? 31.458 -19.172 -0.764 1.00 45.46 75 ARG B CA 1
ATOM 3896 C C . ARG B 1 78 ? 31.179 -17.717 -0.368 1.00 48.56 75 ARG B C 1
ATOM 3897 O O . ARG B 1 78 ? 31.689 -16.805 -1.022 1.00 47.52 75 ARG B O 1
ATOM 3905 N N . LEU B 1 79 ? 30.382 -17.492 0.697 1.00 44.87 76 LEU B N 1
ATOM 3906 C CA . LEU B 1 79 ? 30.125 -16.146 1.207 1.00 44.13 76 LEU B CA 1
ATOM 3907 C C . LEU B 1 79 ? 30.694 -16.006 2.619 1.00 49.87 76 LEU B C 1
ATOM 3908 O O . LEU B 1 79 ? 30.251 -16.699 3.538 1.00 50.72 76 LEU B O 1
ATOM 3913 N N . THR B 1 80 ? 31.722 -15.166 2.774 1.00 45.93 77 THR B N 1
ATOM 3914 C CA . THR B 1 80 ? 32.346 -14.902 4.078 1.00 47.50 77 THR B CA 1
ATOM 3915 C C . THR B 1 80 ? 32.449 -13.395 4.267 1.00 48.52 77 THR B C 1
ATOM 3916 O O . THR B 1 80 ? 32.107 -12.639 3.360 1.00 45.39 77 THR B O 1
ATOM 3920 N N . ALA B 1 81 ? 32.872 -12.958 5.452 1.00 46.10 78 ALA B N 1
ATOM 3921 C CA . ALA B 1 81 ? 33.010 -11.544 5.762 1.00 45.93 78 ALA B CA 1
ATOM 3922 C C . ALA B 1 81 ? 34.222 -11.300 6.646 1.00 49.68 78 ALA B C 1
ATOM 3923 O O . ALA B 1 81 ? 34.707 -12.226 7.296 1.00 48.00 78 ALA B O 1
ATOM 3925 N N . SER B 1 82 ? 34.731 -10.052 6.642 1.00 47.26 79 SER B N 1
ATOM 3926 C CA . SER B 1 82 ? 35.899 -9.652 7.423 1.00 48.88 79 SER B CA 1
ATOM 3927 C C . SER B 1 82 ? 35.865 -8.160 7.732 1.00 52.65 79 SER B C 1
ATOM 3928 O O . SER B 1 82 ? 35.317 -7.389 6.952 1.00 49.81 79 SER B O 1
ATOM 3931 N N . THR B 1 83 ? 36.459 -7.751 8.870 1.00 51.29 80 THR B N 1
ATOM 3932 C CA . THR B 1 83 ? 36.614 -6.332 9.202 1.00 51.38 80 THR B CA 1
ATOM 3933 C C . THR B 1 83 ? 37.914 -5.838 8.568 1.00 54.90 80 THR B C 1
ATOM 3934 O O . THR B 1 83 ? 38.109 -4.635 8.398 1.00 55.22 80 THR B O 1
ATOM 3938 N N . SER B 1 84 ? 38.802 -6.789 8.216 1.00 50.59 81 SER B N 1
ATOM 3939 C CA . SER B 1 84 ? 40.095 -6.518 7.601 1.00 49.90 81 SER B CA 1
ATOM 3940 C C . SER B 1 84 ? 40.005 -6.481 6.080 1.00 51.23 81 SER B C 1
ATOM 3941 O O . SER B 1 84 ? 39.246 -7.246 5.479 1.00 48.40 81 SER B O 1
ATOM 3944 N N . TYR B 1 85 ? 40.841 -5.632 5.462 1.00 47.76 82 TYR B N 1
ATOM 3945 C CA . TYR B 1 85 ? 40.943 -5.505 4.015 1.00 45.06 82 TYR B CA 1
ATOM 3946 C C . TYR B 1 85 ? 42.005 -6.473 3.446 1.00 47.08 82 TYR B C 1
ATOM 3947 O O . TYR B 1 85 ? 42.215 -6.493 2.237 1.00 44.71 82 TYR B O 1
ATOM 3956 N N . ASP B 1 86 ? 42.616 -7.322 4.312 1.00 43.49 83 ASP B N 1
ATOM 3957 C CA . ASP B 1 86 ? 43.636 -8.304 3.917 1.00 44.08 83 ASP B CA 1
ATOM 3958 C C . ASP B 1 86 ? 43.182 -9.275 2.788 1.00 47.69 83 ASP B C 1
ATOM 3959 O O . ASP B 1 86 ? 44.029 -9.608 1.957 1.00 47.68 83 ASP B O 1
ATOM 3964 N N . PRO B 1 87 ? 41.886 -9.711 2.679 1.00 43.15 84 PRO B N 1
ATOM 3965 C CA . PRO B 1 87 ? 41.519 -10.617 1.573 1.00 41.28 84 PRO B CA 1
ATOM 3966 C C . PRO B 1 87 ? 41.651 -9.989 0.181 1.00 43.09 84 PRO B C 1
ATOM 3967 O O . PRO B 1 87 ? 41.559 -10.720 -0.797 1.00 41.83 84 PRO B O 1
ATOM 3971 N N . VAL B 1 88 ? 41.855 -8.640 0.087 1.00 39.78 85 VAL B N 1
ATOM 3972 C CA . VAL B 1 88 ? 42.042 -7.920 -1.196 1.00 38.09 85 VAL B CA 1
ATOM 3973 C C . VAL B 1 88 ? 43.269 -8.489 -1.965 1.00 41.87 85 VAL B C 1
ATOM 3974 O O . VAL B 1 88 ? 43.213 -8.636 -3.184 1.00 38.90 85 VAL B O 1
ATOM 3978 N N . GLY B 1 89 ? 44.338 -8.828 -1.235 1.00 41.02 86 GLY B N 1
ATOM 3979 C CA . GLY B 1 89 ? 45.569 -9.346 -1.825 1.00 41.74 86 GLY B CA 1
ATOM 3980 C C . GLY B 1 89 ? 45.405 -10.596 -2.673 1.00 45.42 86 GLY B C 1
ATOM 3981 O O . GLY B 1 89 ? 46.088 -10.750 -3.689 1.00 45.75 86 GLY B O 1
ATOM 3982 N N . ALA B 1 90 ? 44.474 -11.479 -2.283 1.00 40.68 87 ALA B N 1
ATOM 3983 C CA . ALA B 1 90 ? 44.232 -12.752 -2.967 1.00 40.37 87 ALA B CA 1
ATOM 3984 C C . ALA B 1 90 ? 43.069 -12.677 -3.972 1.00 41.75 87 ALA B C 1
ATOM 3985 O O . ALA B 1 90 ? 42.837 -13.640 -4.703 1.00 40.44 87 ALA B O 1
ATOM 3987 N N . ALA B 1 91 ? 42.367 -11.535 -4.030 1.00 36.80 88 ALA B N 1
ATOM 3988 C CA . ALA B 1 91 ? 41.193 -11.354 -4.886 1.00 35.04 88 ALA B CA 1
ATOM 3989 C C . ALA B 1 91 ? 41.522 -11.168 -6.368 1.00 36.17 88 ALA B C 1
ATOM 3990 O O . ALA B 1 91 ? 42.609 -10.698 -6.718 1.00 35.46 88 ALA B O 1
ATOM 3992 N N . ASP B 1 92 ? 40.553 -11.510 -7.237 1.00 31.44 89 ASP B N 1
ATOM 3993 C CA . ASP B 1 92 ? 40.644 -11.233 -8.670 1.00 30.75 89 ASP B CA 1
ATOM 3994 C C . ASP B 1 92 ? 39.944 -9.918 -8.943 1.00 33.83 89 ASP B C 1
ATOM 3995 O O . ASP B 1 92 ? 40.424 -9.110 -9.738 1.00 32.36 89 ASP B O 1
ATOM 4000 N N . VAL B 1 93 ? 38.782 -9.696 -8.268 1.00 29.88 90 VAL B N 1
ATOM 4001 C CA . VAL B 1 93 ? 37.967 -8.494 -8.462 1.00 27.79 90 VAL B CA 1
ATOM 4002 C C . VAL B 1 93 ? 37.673 -7.839 -7.115 1.00 32.01 90 VAL B C 1
ATOM 4003 O O . VAL B 1 93 ? 37.353 -8.528 -6.140 1.00 31.45 90 VAL B O 1
ATOM 4007 N N . VAL B 1 94 ? 37.760 -6.507 -7.067 1.00 27.97 91 VAL B N 1
ATOM 4008 C CA . VAL B 1 94 ? 37.427 -5.731 -5.877 1.00 28.44 91 VAL B CA 1
ATOM 4009 C C . VAL B 1 94 ? 36.293 -4.783 -6.250 1.00 32.62 91 VAL B C 1
ATOM 4010 O O . VAL B 1 94 ? 36.441 -3.993 -7.182 1.00 32.61 91 VAL B O 1
ATOM 4014 N N . ILE B 1 95 ? 35.146 -4.888 -5.562 1.00 29.63 92 ILE B N 1
ATOM 4015 C CA . ILE B 1 95 ? 34.002 -4.008 -5.851 1.00 28.46 92 ILE B CA 1
ATOM 4016 C C . ILE B 1 95 ? 33.812 -3.068 -4.669 1.00 34.08 92 ILE B C 1
ATOM 4017 O O . ILE B 1 95 ? 33.732 -3.526 -3.535 1.00 35.21 92 ILE B O 1
ATOM 4022 N N . VAL B 1 96 ? 33.776 -1.755 -4.926 1.00 30.63 93 VAL B N 1
ATOM 4023 C CA . VAL B 1 96 ? 33.615 -0.762 -3.868 1.00 31.87 93 VAL B CA 1
ATOM 4024 C C . VAL B 1 96 ? 32.162 -0.242 -3.856 1.00 36.94 93 VAL B C 1
ATOM 4025 O O . VAL B 1 96 ? 31.724 0.407 -4.815 1.00 34.38 93 VAL B O 1
ATOM 4029 N N . THR B 1 97 ? 31.408 -0.573 -2.788 1.00 37.86 94 THR B N 1
ATOM 4030 C CA . THR B 1 97 ? 30.005 -0.129 -2.618 1.00 40.30 94 THR B CA 1
ATOM 4031 C C . THR B 1 97 ? 29.844 0.715 -1.329 1.00 51.40 94 THR B C 1
ATOM 4032 O O . THR B 1 97 ? 28.727 0.840 -0.828 1.00 54.92 94 THR B O 1
ATOM 4036 N N . VAL B 1 98 ? 30.947 1.273 -0.788 1.00 49.58 95 VAL B N 1
ATOM 4037 C CA . VAL B 1 98 ? 30.924 2.045 0.474 1.00 52.31 95 VAL B CA 1
ATOM 4038 C C . VAL B 1 98 ? 30.096 3.345 0.363 1.00 57.39 95 VAL B C 1
ATOM 4039 O O . VAL B 1 98 ? 29.919 3.882 -0.729 1.00 54.50 95 VAL B O 1
ATOM 4043 N N . GLY B 1 99 ? 29.639 3.838 1.518 1.00 57.68 96 GLY B N 1
ATOM 4044 C CA . GLY B 1 99 ? 28.825 5.042 1.634 1.00 59.26 96 GLY B CA 1
ATOM 4045 C C . GLY B 1 99 ? 29.503 6.309 1.156 1.00 65.36 96 GLY B C 1
ATOM 4046 O O . GLY B 1 99 ? 30.690 6.527 1.418 1.00 65.36 96 GLY B O 1
ATOM 4047 N N . THR B 1 100 ? 28.748 7.145 0.424 1.00 62.55 97 THR B N 1
ATOM 4048 C CA . THR B 1 100 ? 29.219 8.429 -0.096 1.00 62.64 97 THR B CA 1
ATOM 4049 C C . THR B 1 100 ? 28.143 9.500 0.196 1.00 68.05 97 THR B C 1
ATOM 4050 O O . THR B 1 100 ? 27.401 9.895 -0.711 1.00 66.63 97 THR B O 1
ATOM 4054 N N . PRO B 1 101 ? 28.004 9.956 1.470 1.00 67.09 98 PRO B N 1
ATOM 4055 C CA . PRO B 1 101 ? 26.969 10.959 1.772 1.00 68.78 98 PRO B CA 1
ATOM 4056 C C . PRO B 1 101 ? 27.384 12.366 1.338 1.00 74.14 98 PRO B C 1
ATOM 4057 O O . PRO B 1 101 ? 28.479 12.552 0.816 1.00 73.11 98 PRO B O 1
ATOM 4061 N N . THR B 1 102 ? 26.495 13.354 1.530 1.00 73.03 99 THR B N 1
ATOM 4062 C CA . THR B 1 102 ? 26.778 14.750 1.186 1.00 74.11 99 THR B CA 1
ATOM 4063 C C . THR B 1 102 ? 26.507 15.660 2.370 1.00 81.38 99 THR B C 1
ATOM 4064 O O . THR B 1 102 ? 25.602 15.387 3.163 1.00 82.47 99 THR B O 1
ATOM 4068 N N . ASP B 1 103 ? 27.272 16.761 2.479 1.00 79.58 100 ASP B N 1
ATOM 4069 C CA . ASP B 1 103 ? 27.079 17.760 3.534 1.00 82.66 100 ASP B CA 1
ATOM 4070 C C . ASP B 1 103 ? 25.893 18.686 3.181 1.00 87.26 100 ASP B C 1
ATOM 4071 O O . ASP B 1 103 ? 25.262 18.502 2.133 1.00 85.13 100 ASP B O 1
ATOM 4076 N N . ALA B 1 104 ? 25.599 19.680 4.052 1.00 86.66 101 ALA B N 1
ATOM 4077 C CA . ALA B 1 104 ? 24.506 20.649 3.877 1.00 87.58 101 ALA B CA 1
ATOM 4078 C C . ALA B 1 104 ? 24.618 21.447 2.558 1.00 89.33 101 ALA B C 1
ATOM 4079 O O . ALA B 1 104 ? 23.599 21.879 2.014 1.00 88.54 101 ALA B O 1
ATOM 4081 N N . GLY B 1 105 ? 25.848 21.622 2.069 1.00 84.71 102 GLY B N 1
ATOM 4082 C CA . GLY B 1 105 ? 26.133 22.333 0.827 1.00 83.39 102 GLY B CA 1
ATOM 4083 C C . GLY B 1 105 ? 26.005 21.469 -0.412 1.00 83.65 102 GLY B C 1
ATOM 4084 O O . GLY B 1 105 ? 26.312 21.927 -1.515 1.00 82.41 102 GLY B O 1
ATOM 4085 N N . HIS B 1 106 ? 25.547 20.200 -0.229 1.00 78.22 103 HIS B N 1
ATOM 4086 C CA . HIS B 1 106 ? 25.316 19.183 -1.271 1.00 74.94 103 HIS B CA 1
ATOM 4087 C C . HIS B 1 106 ? 26.638 18.745 -1.947 1.00 78.18 103 HIS B C 1
ATOM 4088 O O . HIS B 1 106 ? 26.638 18.291 -3.093 1.00 75.39 103 HIS B O 1
ATOM 4095 N N . GLU B 1 107 ? 27.748 18.817 -1.188 1.00 76.90 104 GLU B N 1
ATOM 4096 C CA . GLU B 1 107 ? 29.078 18.392 -1.630 1.00 75.61 104 GLU B CA 1
ATOM 4097 C C . GLU B 1 107 ? 29.423 17.046 -0.992 1.00 77.46 104 GLU B C 1
ATOM 4098 O O . GLU B 1 107 ? 29.129 16.833 0.186 1.00 78.07 104 GLU B O 1
ATOM 4104 N N . MET B 1 108 ? 30.039 16.139 -1.776 1.00 71.46 105 MET B N 1
ATOM 4105 C CA . MET B 1 108 ? 30.421 14.783 -1.354 1.00 69.85 105 MET B CA 1
ATOM 4106 C C . MET B 1 108 ? 31.176 14.740 -0.029 1.00 75.81 105 MET B C 1
ATOM 4107 O O . MET B 1 108 ? 32.067 15.561 0.209 1.00 77.04 105 MET B O 1
ATOM 4112 N N . VAL B 1 109 ? 30.830 13.758 0.819 1.00 72.42 106 VAL B N 1
ATOM 4113 C CA . VAL B 1 109 ? 31.564 13.428 2.038 1.00 73.66 106 VAL B CA 1
ATOM 4114 C C . VAL B 1 109 ? 32.401 12.223 1.629 1.00 75.04 106 VAL B C 1
ATOM 4115 O O . VAL B 1 109 ? 31.881 11.103 1.535 1.00 74.05 106 VAL B O 1
ATOM 4119 N N . THR B 1 110 ? 33.647 12.489 1.208 1.00 69.73 107 THR B N 1
ATOM 4120 C CA . THR B 1 110 ? 34.543 11.479 0.642 1.00 66.87 107 THR B CA 1
ATOM 4121 C C . THR B 1 110 ? 35.160 10.564 1.714 1.00 69.19 107 THR B C 1
ATOM 4122 O O . THR B 1 110 ? 35.763 9.552 1.359 1.00 67.63 107 THR B O 1
ATOM 4126 N N . ASP B 1 111 ? 34.976 10.898 3.013 1.00 66.02 108 ASP B N 1
ATOM 4127 C CA . ASP B 1 111 ? 35.529 10.173 4.166 1.00 65.88 108 ASP B CA 1
ATOM 4128 C C . ASP B 1 111 ? 35.512 8.632 4.007 1.00 64.58 108 ASP B C 1
ATOM 4129 O O . ASP B 1 111 ? 36.582 8.023 3.994 1.00 64.41 108 ASP B O 1
ATOM 4134 N N . GLN B 1 112 ? 34.316 8.012 3.882 1.00 57.04 109 GLN B N 1
ATOM 4135 C CA . GLN B 1 112 ? 34.173 6.552 3.781 1.00 54.28 109 GLN B CA 1
ATOM 4136 C C . GLN B 1 112 ? 34.835 5.981 2.528 1.00 53.93 109 GLN B C 1
ATOM 4137 O O . GLN B 1 112 ? 35.439 4.912 2.598 1.00 52.76 109 GLN B O 1
ATOM 4143 N N . LEU B 1 113 ? 34.708 6.678 1.383 1.00 47.82 110 LEU B N 1
ATOM 4144 C CA . LEU B 1 113 ? 35.305 6.235 0.132 1.00 44.66 110 LEU B CA 1
ATOM 4145 C C . LEU B 1 113 ? 36.826 6.371 0.200 1.00 47.82 110 LEU B C 1
ATOM 4146 O O . LEU B 1 113 ? 37.526 5.438 -0.185 1.00 46.11 110 LEU B O 1
ATOM 4151 N N . VAL B 1 114 ? 37.332 7.500 0.751 1.00 46.21 111 VAL B N 1
ATOM 4152 C CA . VAL B 1 114 ? 38.769 7.748 0.914 1.00 47.48 111 VAL B CA 1
ATOM 4153 C C . VAL B 1 114 ? 39.371 6.671 1.819 1.00 51.24 111 VAL B C 1
ATOM 4154 O O . VAL B 1 114 ? 40.403 6.104 1.473 1.00 50.53 111 VAL B O 1
ATOM 4158 N N . ALA B 1 115 ? 38.699 6.364 2.952 1.00 49.12 112 ALA B N 1
ATOM 4159 C CA . ALA B 1 115 ? 39.166 5.369 3.933 1.00 49.37 112 ALA B CA 1
ATOM 4160 C C . ALA B 1 115 ? 39.239 3.969 3.327 1.00 50.77 112 ALA B C 1
ATOM 4161 O O . ALA B 1 115 ? 40.217 3.266 3.554 1.00 50.74 112 ALA B O 1
ATOM 4163 N N . ALA B 1 116 ? 38.219 3.582 2.532 1.00 45.79 113 ALA B N 1
ATOM 4164 C CA . ALA B 1 116 ? 38.163 2.285 1.855 1.00 43.75 113 ALA B CA 1
ATOM 4165 C C . ALA B 1 116 ? 39.272 2.188 0.810 1.00 46.77 113 ALA B C 1
ATOM 4166 O O . ALA B 1 116 ? 39.962 1.178 0.752 1.00 44.80 113 ALA B O 1
ATOM 4168 N N . CYS B 1 117 ? 39.458 3.259 0.003 1.00 45.16 114 CYS B N 1
ATOM 4169 C CA . CYS B 1 117 ? 40.490 3.323 -1.033 1.00 44.83 114 CYS B CA 1
ATOM 4170 C C . CYS B 1 117 ? 41.883 3.302 -0.418 1.00 48.41 114 CYS B C 1
ATOM 4171 O O . CYS B 1 117 ? 42.785 2.698 -0.995 1.00 47.21 114 CYS B O 1
ATOM 4174 N N . GLU B 1 118 ? 42.059 3.937 0.769 1.00 45.23 115 GLU B N 1
ATOM 4175 C CA . GLU B 1 118 ? 43.353 3.974 1.454 1.00 46.73 115 GLU B CA 1
ATOM 4176 C C . GLU B 1 118 ? 43.707 2.614 2.054 1.00 50.53 115 GLU B C 1
ATOM 4177 O O . GLU B 1 118 ? 44.889 2.341 2.283 1.00 51.11 115 GLU B O 1
ATOM 4183 N N . GLN B 1 119 ? 42.698 1.740 2.264 1.00 45.11 116 GLN B N 1
ATOM 4184 C CA . GLN B 1 119 ? 42.935 0.388 2.785 1.00 44.61 116 GLN B CA 1
ATOM 4185 C C . GLN B 1 119 ? 43.204 -0.588 1.638 1.00 46.24 116 GLN B C 1
ATOM 4186 O 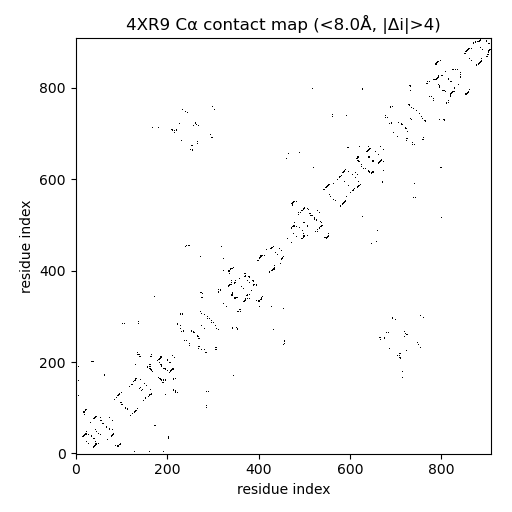O . GLN B 1 119 ? 43.995 -1.516 1.790 1.00 44.96 116 GLN B O 1
ATOM 4192 N N . ILE B 1 120 ? 42.538 -0.371 0.485 1.00 40.01 117 ILE B N 1
ATOM 4193 C CA . ILE B 1 120 ? 42.689 -1.219 -0.703 1.00 38.33 117 ILE B CA 1
ATOM 4194 C C . ILE B 1 120 ? 44.063 -0.987 -1.365 1.00 41.84 117 ILE B C 1
ATOM 4195 O O . ILE B 1 120 ? 44.728 -1.953 -1.726 1.00 40.20 117 ILE B O 1
ATOM 4200 N N . ALA B 1 121 ? 44.460 0.297 -1.546 1.00 40.54 118 ALA B N 1
ATOM 4201 C CA . ALA B 1 121 ? 45.690 0.720 -2.245 1.00 41.20 118 ALA B CA 1
ATOM 4202 C C . ALA B 1 121 ? 46.967 -0.097 -1.882 1.00 47.53 118 ALA B C 1
ATOM 4203 O O . ALA B 1 121 ? 47.616 -0.581 -2.813 1.00 47.15 118 ALA B O 1
ATOM 4205 N N . PRO B 1 122 ? 47.348 -0.310 -0.586 1.00 45.74 119 PRO B N 1
ATOM 4206 C CA . PRO B 1 122 ? 48.567 -1.098 -0.316 1.00 46.87 119 PRO B CA 1
ATOM 4207 C C . PRO B 1 122 ? 48.411 -2.589 -0.627 1.00 50.11 119 PRO B C 1
ATOM 4208 O O . PRO B 1 122 ? 49.417 -3.286 -0.806 1.00 51.57 119 PRO B O 1
ATOM 4212 N N . ARG B 1 123 ? 47.162 -3.085 -0.655 1.00 43.36 120 ARG B N 1
ATOM 4213 C CA . ARG B 1 123 ? 46.873 -4.506 -0.864 1.00 41.20 120 ARG B CA 1
ATOM 4214 C C . ARG B 1 123 ? 46.613 -4.827 -2.327 1.00 40.75 120 ARG B C 1
ATOM 4215 O O . ARG B 1 123 ? 46.586 -5.998 -2.702 1.00 38.09 120 ARG B O 1
ATOM 4223 N N . LEU B 1 124 ? 46.422 -3.786 -3.156 1.00 37.69 121 LEU B N 1
ATOM 4224 C CA . LEU B 1 124 ? 46.155 -3.928 -4.579 1.00 37.60 121 LEU B CA 1
ATOM 4225 C C . LEU B 1 124 ? 47.335 -4.595 -5.297 1.00 41.32 121 LEU B C 1
ATOM 4226 O O . LEU B 1 124 ? 48.484 -4.291 -4.997 1.00 41.24 121 LEU B O 1
ATOM 4231 N N . ARG B 1 125 ? 47.046 -5.547 -6.204 1.00 38.43 122 ARG B N 1
ATOM 4232 C CA . ARG B 1 125 ? 48.090 -6.268 -6.941 1.00 39.81 122 ARG B CA 1
ATOM 4233 C C . ARG B 1 125 ? 47.885 -6.135 -8.446 1.00 42.01 122 ARG B C 1
ATOM 4234 O O . ARG B 1 125 ? 46.750 -5.963 -8.900 1.00 38.65 122 ARG B O 1
ATOM 4242 N N . ALA B 1 126 ? 48.982 -6.228 -9.227 1.00 38.32 123 ALA B N 1
ATOM 4243 C CA . ALA B 1 126 ? 48.882 -6.167 -10.686 1.00 36.87 123 ALA B CA 1
ATOM 4244 C C . ALA B 1 126 ? 47.992 -7.311 -11.213 1.00 39.07 123 ALA B C 1
ATOM 4245 O O . ALA B 1 126 ? 48.050 -8.433 -10.705 1.00 38.54 123 ALA B O 1
ATOM 4247 N N . GLY B 1 127 ? 47.130 -6.985 -12.165 1.00 32.80 124 GLY B N 1
ATOM 4248 C CA . GLY B 1 127 ? 46.229 -7.950 -12.778 1.00 32.29 124 GLY B CA 1
ATOM 4249 C C . GLY B 1 127 ? 44.829 -7.951 -12.199 1.00 33.86 124 GLY B C 1
ATOM 4250 O O . GLY B 1 127 ? 43.947 -8.608 -12.745 1.00 35.06 124 GLY B O 1
ATOM 4251 N N . GLN B 1 128 ? 44.614 -7.231 -11.088 1.00 27.19 125 GLN B N 1
ATOM 4252 C CA . GLN B 1 128 ? 43.306 -7.161 -10.463 1.00 27.12 125 GLN B CA 1
ATOM 4253 C C . GLN B 1 128 ? 42.390 -6.180 -11.194 1.00 30.38 125 GLN B C 1
ATOM 4254 O O . GLN B 1 128 ? 42.852 -5.312 -11.937 1.00 29.10 125 GLN B O 1
ATOM 4260 N N . LEU B 1 129 ? 41.092 -6.346 -10.995 1.00 26.70 126 LEU B N 1
ATOM 4261 C CA . LEU B 1 129 ? 40.077 -5.455 -11.535 1.00 26.64 126 LEU B CA 1
ATOM 4262 C C . LEU B 1 129 ? 39.348 -4.777 -10.368 1.00 31.23 126 LEU B C 1
ATOM 4263 O O . LEU B 1 129 ? 38.976 -5.450 -9.401 1.00 30.22 126 LEU B O 1
ATOM 4268 N N . VAL B 1 130 ? 39.259 -3.438 -10.406 1.00 27.33 127 VAL B N 1
ATOM 4269 C CA . VAL B 1 130 ? 38.582 -2.660 -9.372 1.00 26.78 127 VAL B CA 1
ATOM 4270 C C . VAL B 1 130 ? 37.344 -2.001 -9.972 1.00 28.32 127 VAL B C 1
ATOM 4271 O O . VAL B 1 130 ? 37.436 -1.347 -11.015 1.00 25.43 127 VAL B O 1
ATOM 4275 N N . ILE B 1 131 ? 36.178 -2.180 -9.320 1.00 25.85 128 ILE B N 1
ATOM 4276 C CA . ILE B 1 131 ? 34.937 -1.590 -9.813 1.00 24.87 128 ILE B CA 1
ATOM 4277 C C . ILE B 1 131 ? 34.329 -0.739 -8.719 1.00 28.39 128 ILE B C 1
ATOM 4278 O O . ILE B 1 131 ? 34.154 -1.218 -7.595 1.00 26.11 128 ILE B O 1
ATOM 4283 N N . LEU B 1 132 ? 34.005 0.515 -9.045 1.00 25.35 129 LEU B N 1
ATOM 4284 C CA . LEU B 1 132 ? 33.317 1.412 -8.116 1.00 26.29 129 LEU B CA 1
ATOM 4285 C C . LEU B 1 132 ? 31.828 1.404 -8.442 1.00 30.87 129 LEU B C 1
ATOM 4286 O O . LEU B 1 132 ? 31.448 1.606 -9.602 1.00 29.07 129 LEU B O 1
ATOM 4291 N N . LYS B 1 133 ? 30.989 1.114 -7.435 1.00 31.07 130 LYS B N 1
ATOM 4292 C CA . LYS B 1 133 ? 29.522 1.074 -7.584 1.00 32.76 130 LYS B CA 1
ATOM 4293 C C . LYS B 1 133 ? 28.838 2.238 -6.833 1.00 42.00 130 LYS B C 1
ATOM 4294 O O . LYS B 1 133 ? 27.719 2.610 -7.182 1.00 42.75 130 LYS B O 1
ATOM 4300 N N . SER B 1 134 ? 29.519 2.813 -5.813 1.00 42.40 131 SER B N 1
ATOM 4301 C CA . SER B 1 134 ? 29.007 3.922 -4.987 1.00 44.12 131 SER B CA 1
ATOM 4302 C C . SER B 1 134 ? 28.664 5.146 -5.828 1.00 48.09 131 SER B C 1
ATOM 4303 O O . SER B 1 134 ? 29.472 5.543 -6.669 1.00 47.86 131 SER B O 1
ATOM 4306 N N . THR B 1 135 ? 27.497 5.781 -5.571 1.00 44.60 132 THR B N 1
ATOM 4307 C CA . THR B 1 135 ? 27.098 7.008 -6.287 1.00 44.16 132 THR B CA 1
ATOM 4308 C C . THR B 1 135 ? 28.053 8.149 -5.908 1.00 46.61 132 THR B C 1
ATOM 4309 O O . THR B 1 135 ? 28.241 8.432 -4.727 1.00 45.90 132 THR B O 1
ATOM 4313 N N . VAL B 1 136 ? 28.680 8.766 -6.920 1.00 40.99 133 VAL B N 1
ATOM 4314 C CA . VAL B 1 136 ? 29.684 9.806 -6.732 1.00 40.66 133 VAL B CA 1
ATOM 4315 C C . VAL B 1 136 ? 29.493 10.938 -7.752 1.00 42.47 133 VAL B C 1
ATOM 4316 O O . VAL B 1 136 ? 28.846 10.741 -8.781 1.00 38.87 133 VAL B O 1
ATOM 4320 N N . SER B 1 137 ? 30.109 12.100 -7.490 1.00 39.95 134 SER B N 1
ATOM 4321 C CA . SER B 1 137 ? 30.111 13.234 -8.422 1.00 39.77 134 SER B CA 1
ATOM 4322 C C . SER B 1 137 ? 30.993 12.888 -9.641 1.00 41.53 134 SER B C 1
ATOM 4323 O O . SER B 1 137 ? 31.990 12.181 -9.472 1.00 38.17 134 SER B O 1
ATOM 4326 N N . PRO B 1 138 ? 30.643 13.337 -10.875 1.00 38.76 135 PRO B N 1
ATOM 4327 C CA . PRO B 1 138 ? 31.448 12.963 -12.055 1.00 37.88 135 PRO B CA 1
ATOM 4328 C C . PRO B 1 138 ? 32.890 13.451 -11.964 1.00 42.08 135 PRO B C 1
ATOM 4329 O O . PRO B 1 138 ? 33.149 14.548 -11.485 1.00 42.64 135 PRO B O 1
ATOM 4333 N N . GLY B 1 139 ? 33.815 12.600 -12.380 1.00 38.46 136 GLY B N 1
ATOM 4334 C CA . GLY B 1 139 ? 35.236 12.888 -12.281 1.00 38.89 136 GLY B CA 1
ATOM 4335 C C . GLY B 1 139 ? 35.903 12.207 -11.099 1.00 40.54 136 GLY B C 1
ATOM 4336 O O . GLY B 1 139 ? 37.125 12.080 -11.088 1.00 40.58 136 GLY B O 1
ATOM 4337 N N . THR B 1 140 ? 35.101 11.725 -10.114 1.00 35.45 137 THR B N 1
ATOM 4338 C CA . THR B 1 140 ? 35.586 11.062 -8.877 1.00 35.31 137 THR B CA 1
ATOM 4339 C C . THR B 1 140 ? 36.412 9.807 -9.150 1.00 36.39 137 THR B C 1
ATOM 4340 O O . THR B 1 140 ? 37.446 9.618 -8.515 1.00 36.24 137 THR B O 1
ATOM 4344 N N . THR B 1 141 ? 35.919 8.902 -10.015 1.00 30.78 138 THR B N 1
ATOM 4345 C CA . THR B 1 141 ? 36.639 7.647 -10.272 1.00 30.58 138 THR B CA 1
ATOM 4346 C C . THR B 1 141 ? 38.068 7.933 -10.784 1.00 36.96 138 THR B C 1
ATOM 4347 O O . THR B 1 141 ? 39.040 7.366 -10.272 1.00 37.58 138 THR B O 1
ATOM 4351 N N . ARG B 1 142 ? 38.186 8.863 -11.721 1.00 34.55 139 ARG B N 1
ATOM 4352 C CA . ARG B 1 142 ? 39.441 9.175 -12.374 1.00 36.20 139 ARG B CA 1
ATOM 4353 C C . ARG B 1 142 ? 40.310 10.192 -11.603 1.00 42.49 139 ARG B C 1
ATOM 4354 O O . ARG B 1 142 ? 41.529 10.025 -11.576 1.00 43.03 139 ARG B O 1
ATOM 4362 N N . THR B 1 143 ? 39.711 11.247 -11.007 1.00 39.95 140 THR B N 1
ATOM 4363 C CA . THR B 1 143 ? 40.514 12.288 -10.363 1.00 42.28 140 THR B CA 1
ATOM 4364 C C . THR B 1 143 ? 40.669 12.129 -8.838 1.00 47.08 140 THR B C 1
ATOM 4365 O O . THR B 1 143 ? 41.533 12.791 -8.265 1.00 48.78 140 THR B O 1
ATOM 4369 N N . LEU B 1 144 ? 39.873 11.268 -8.184 1.00 41.90 141 LEU B N 1
ATOM 4370 C CA . LEU B 1 144 ? 40.022 11.092 -6.730 1.00 42.44 141 LEU B CA 1
ATOM 4371 C C . LEU B 1 144 ? 40.373 9.641 -6.372 1.00 43.88 141 LEU B C 1
ATOM 4372 O O . LEU B 1 144 ? 41.357 9.395 -5.679 1.00 44.16 141 LEU B O 1
ATOM 4377 N N . VAL B 1 145 ? 39.569 8.697 -6.842 1.00 38.39 142 VAL B N 1
ATOM 4378 C CA . VAL B 1 145 ? 39.721 7.278 -6.543 1.00 37.05 142 VAL B CA 1
ATOM 4379 C C . VAL B 1 145 ? 40.994 6.707 -7.186 1.00 39.60 142 VAL B C 1
ATOM 4380 O O . VAL B 1 145 ? 41.757 6.035 -6.496 1.00 39.38 142 VAL B O 1
ATOM 4384 N N . ALA B 1 146 ? 41.232 6.988 -8.485 1.00 35.07 143 ALA B N 1
ATOM 4385 C CA . ALA B 1 146 ? 42.419 6.497 -9.186 1.00 34.69 143 ALA B CA 1
ATOM 4386 C C . ALA B 1 146 ? 43.729 6.929 -8.464 1.00 42.20 143 ALA B C 1
ATOM 4387 O O . ALA B 1 146 ? 44.493 6.035 -8.093 1.00 42.45 143 ALA B O 1
ATOM 4389 N N . PRO B 1 147 ? 43.976 8.236 -8.129 1.00 41.33 144 PRO B N 1
ATOM 4390 C CA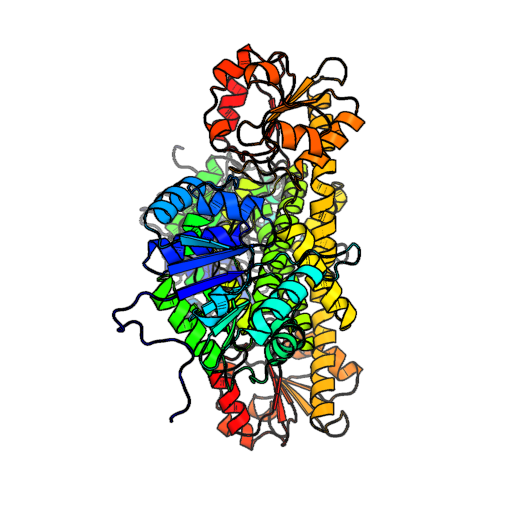 . PRO B 1 147 ? 45.227 8.570 -7.421 1.00 43.59 144 PRO B CA 1
ATOM 4391 C C . PRO B 1 147 ? 45.342 7.908 -6.041 1.00 47.94 144 PRO B C 1
ATOM 4392 O O . PRO B 1 147 ? 46.448 7.520 -5.658 1.00 47.88 144 PRO B O 1
ATOM 4396 N N . LEU B 1 148 ? 44.208 7.740 -5.305 1.00 44.24 145 LEU B N 1
ATOM 4397 C CA . LEU B 1 148 ? 44.244 7.072 -3.986 1.00 44.66 145 LEU B CA 1
ATOM 4398 C C . LEU B 1 148 ? 44.655 5.602 -4.131 1.00 46.00 145 LEU B C 1
ATOM 4399 O O . LEU B 1 148 ? 45.496 5.133 -3.374 1.00 45.56 145 LEU B O 1
ATOM 4404 N N . LEU B 1 149 ? 44.096 4.888 -5.131 1.00 39.98 146 LEU B N 1
ATOM 4405 C CA . LEU B 1 149 ? 44.445 3.477 -5.378 1.00 38.31 146 LEU B CA 1
ATOM 4406 C C . LEU B 1 149 ? 45.881 3.342 -5.878 1.00 42.55 146 LEU B C 1
ATOM 4407 O O . LEU B 1 149 ? 46.540 2.339 -5.598 1.00 43.03 146 LEU B O 1
ATOM 4412 N N . GLU B 1 150 ? 46.382 4.374 -6.574 1.00 40.10 147 GLU B N 1
ATOM 4413 C CA . GLU B 1 150 ? 47.751 4.398 -7.115 1.00 41.32 147 GLU B CA 1
ATOM 4414 C C . GLU B 1 150 ? 48.806 4.805 -6.061 1.00 49.67 147 GLU B C 1
ATOM 4415 O O . GLU B 1 150 ? 50.007 4.757 -6.357 1.00 51.04 147 GLU B O 1
ATOM 4421 N N . SER B 1 151 ? 48.370 5.173 -4.825 1.00 47.69 148 SER B N 1
ATOM 4422 C CA . SER B 1 151 ? 49.292 5.551 -3.739 1.00 50.64 148 SER B CA 1
ATOM 4423 C C . SER B 1 151 ? 50.160 4.354 -3.305 1.00 57.63 148 SER B C 1
ATOM 4424 O O . SER B 1 151 ? 51.203 4.545 -2.683 1.00 59.85 148 SER B O 1
ATOM 4427 N N . GLY B 1 152 ? 49.740 3.148 -3.688 1.00 54.86 149 GLY B N 1
ATOM 4428 C CA . GLY B 1 152 ? 50.470 1.912 -3.427 1.00 55.74 149 GLY B CA 1
ATOM 4429 C C . GLY B 1 152 ? 51.452 1.527 -4.525 1.00 61.34 149 GLY B C 1
ATOM 4430 O O . GLY B 1 152 ? 51.899 0.379 -4.572 1.00 62.39 149 GLY B O 1
ATOM 4431 N N . GLY B 1 153 ? 51.764 2.478 -5.422 1.00 56.98 150 GLY B N 1
ATOM 4432 C CA . GLY B 1 153 ? 52.752 2.301 -6.489 1.00 56.30 150 GLY B CA 1
ATOM 4433 C C . GLY B 1 153 ? 52.276 1.808 -7.850 1.00 54.54 150 GLY B C 1
ATOM 4434 O O . GLY B 1 153 ? 53.017 1.928 -8.829 1.00 54.41 150 GLY B O 1
ATOM 4435 N N . LEU B 1 154 ? 51.053 1.241 -7.942 1.00 46.31 151 LEU B N 1
ATOM 4436 C CA . LEU B 1 154 ? 50.545 0.719 -9.225 1.00 42.87 151 LEU B CA 1
ATOM 4437 C C . LEU B 1 154 ? 49.884 1.830 -10.064 1.00 44.08 151 LEU B C 1
ATOM 4438 O O . LEU B 1 154 ? 49.641 2.915 -9.550 1.00 44.02 151 LEU B O 1
ATOM 4443 N N . VAL B 1 155 ? 49.631 1.563 -11.356 1.00 38.26 152 VAL B N 1
ATOM 4444 C CA . VAL B 1 155 ? 49.007 2.533 -12.282 1.00 36.95 152 VAL B CA 1
ATOM 4445 C C . VAL B 1 155 ? 47.686 1.955 -12.811 1.00 37.51 152 VAL B C 1
ATOM 4446 O O . VAL B 1 155 ? 47.662 0.820 -13.299 1.00 36.47 152 VAL B O 1
ATOM 4450 N N . HIS B 1 156 ? 46.585 2.737 -12.724 1.00 32.36 153 HIS B N 1
ATOM 4451 C CA . HIS B 1 156 ? 45.280 2.295 -13.225 1.00 31.54 153 HIS B CA 1
ATOM 4452 C C . HIS B 1 156 ? 45.353 2.097 -14.747 1.00 35.35 153 HIS B C 1
ATOM 4453 O O . HIS B 1 156 ? 46.204 2.712 -15.407 1.00 36.05 153 HIS B O 1
ATOM 4460 N N . GLU B 1 157 ? 44.525 1.179 -15.281 1.00 30.05 154 GLU B N 1
ATOM 4461 C CA . GLU B 1 157 ? 44.428 0.844 -16.704 1.00 29.52 154 GLU B CA 1
ATOM 4462 C C . GLU B 1 157 ? 45.649 0.033 -17.187 1.00 32.36 154 GLU B C 1
ATOM 4463 O O . GLU B 1 157 ? 45.475 -0.906 -17.956 1.00 31.49 154 GLU B O 1
ATOM 4469 N N . ARG B 1 158 ? 46.871 0.381 -16.756 1.00 30.12 155 ARG B N 1
ATOM 4470 C CA . ARG B 1 158 ? 48.033 -0.382 -17.170 1.00 31.26 155 ARG B CA 1
ATOM 4471 C C . ARG B 1 158 ? 48.212 -1.632 -16.282 1.00 36.27 155 ARG B C 1
ATOM 4472 O O . ARG B 1 158 ? 48.291 -2.744 -16.809 1.00 36.52 155 ARG B O 1
ATOM 4480 N N . ASP B 1 159 ? 48.271 -1.448 -14.947 1.00 34.00 156 ASP B N 1
ATOM 4481 C CA . ASP B 1 159 ? 48.549 -2.543 -13.990 1.00 33.49 156 ASP B CA 1
ATOM 4482 C C . ASP B 1 159 ? 47.286 -3.176 -13.417 1.00 34.26 156 ASP B C 1
ATOM 4483 O O . ASP B 1 159 ? 47.293 -4.367 -13.089 1.00 33.64 156 ASP B O 1
ATOM 4488 N N . PHE B 1 160 ? 46.219 -2.385 -13.255 1.00 29.23 157 PHE B N 1
ATOM 4489 C CA . PHE B 1 160 ? 44.941 -2.887 -12.762 1.00 27.66 157 PHE B CA 1
ATOM 4490 C C . PHE B 1 160 ? 43.798 -2.184 -13.451 1.00 30.20 157 PHE B C 1
ATOM 4491 O O . PHE B 1 160 ? 43.905 -0.995 -13.781 1.00 29.56 157 PHE B O 1
ATOM 4499 N N . GLY B 1 161 ? 42.708 -2.916 -13.652 1.00 26.28 158 GLY B N 1
ATOM 4500 C CA . GLY B 1 161 ? 41.493 -2.362 -14.240 1.00 25.66 158 GLY B CA 1
ATOM 4501 C C . GLY B 1 161 ? 40.741 -1.485 -13.262 1.00 30.62 158 GLY B C 1
ATOM 4502 O O . GLY B 1 161 ? 40.675 -1.787 -12.067 1.00 30.23 158 GLY B O 1
ATOM 4503 N N . LEU B 1 162 ? 40.185 -0.381 -13.763 1.00 27.77 159 LEU B N 1
ATOM 4504 C CA . LEU B 1 162 ? 39.378 0.532 -12.965 1.00 26.28 159 LEU B CA 1
ATOM 4505 C C . LEU B 1 162 ? 38.186 0.991 -13.787 1.00 29.09 159 LEU B C 1
ATOM 4506 O O . LEU B 1 162 ? 38.347 1.533 -14.883 1.00 28.91 159 LEU B O 1
ATOM 4511 N N . ALA B 1 163 ? 36.994 0.736 -13.280 1.00 24.99 160 ALA B N 1
ATOM 4512 C CA . ALA B 1 163 ? 35.773 1.125 -13.975 1.00 25.35 160 ALA B CA 1
ATOM 4513 C C . ALA B 1 163 ? 34.697 1.570 -13.000 1.00 28.51 160 ALA B C 1
ATOM 4514 O O . ALA B 1 163 ? 34.651 1.088 -11.862 1.00 27.75 160 ALA B O 1
ATOM 4516 N N . PHE B 1 164 ? 33.825 2.477 -13.456 1.00 25.22 161 PHE B N 1
ATOM 4517 C CA . PHE B 1 164 ? 32.654 2.875 -12.694 1.00 24.98 161 PHE B CA 1
ATOM 4518 C C . PHE B 1 164 ? 31.415 2.196 -13.285 1.00 29.19 161 PHE B C 1
ATOM 4519 O O . PHE B 1 164 ? 31.123 2.338 -14.483 1.00 27.19 161 PHE B O 1
ATOM 4527 N N . CYS B 1 165 ? 30.690 1.463 -12.439 1.00 27.73 162 CYS B N 1
ATOM 4528 C CA . CYS B 1 165 ? 29.470 0.772 -12.838 1.00 28.82 162 CYS B CA 1
ATOM 4529 C C . CYS B 1 165 ? 28.363 1.189 -11.872 1.00 31.59 162 CYS B C 1
ATOM 4530 O O . CYS B 1 165 ? 28.406 0.819 -10.708 1.00 31.78 162 CYS B O 1
ATOM 4533 N N . PRO B 1 166 ? 27.439 2.080 -12.285 1.00 28.44 163 PRO B N 1
ATOM 4534 C CA . PRO B 1 166 ? 26.427 2.567 -11.337 1.00 29.78 163 PRO B CA 1
ATOM 4535 C C . PRO B 1 166 ? 25.532 1.468 -10.792 1.00 33.34 163 PRO B C 1
ATOM 4536 O O . PRO B 1 166 ? 25.238 0.487 -11.473 1.00 30.64 163 PRO B O 1
ATOM 4540 N N . GLU B 1 167 ? 25.139 1.626 -9.539 1.00 31.67 164 GLU B N 1
ATOM 4541 C CA . GLU B 1 167 ? 24.236 0.717 -8.874 1.00 31.40 164 GLU B CA 1
ATOM 4542 C C . GLU B 1 167 ? 22.820 1.125 -9.252 1.00 31.75 164 GLU B C 1
ATOM 4543 O O . GLU B 1 167 ? 22.450 2.285 -9.074 1.00 30.58 164 GLU B O 1
ATOM 4549 N N . ARG B 1 168 ? 22.022 0.184 -9.765 1.00 29.21 165 ARG B N 1
ATOM 4550 C CA . ARG B 1 168 ? 20.631 0.479 -10.146 1.00 30.57 165 ARG B CA 1
ATOM 4551 C C . ARG B 1 168 ? 19.657 -0.562 -9.554 1.00 39.08 165 ARG B C 1
ATOM 4552 O O . ARG B 1 168 ? 18.642 -0.863 -10.181 1.00 41.28 165 ARG B O 1
ATOM 4560 N N . LEU B 1 169 ? 19.937 -1.073 -8.331 1.00 35.86 166 LEU B N 1
ATOM 4561 C CA . LEU B 1 169 ? 19.110 -2.101 -7.683 1.00 37.80 166 LEU B CA 1
ATOM 4562 C C . LEU B 1 169 ? 17.656 -1.638 -7.445 1.00 46.68 166 LEU B C 1
ATOM 4563 O O . LEU B 1 169 ? 17.424 -0.508 -7.003 1.00 46.56 166 LEU B O 1
ATOM 4568 N N . ALA B 1 170 ? 16.683 -2.539 -7.721 1.00 45.78 167 ALA B N 1
ATOM 4569 C CA . ALA B 1 170 ? 15.262 -2.263 -7.538 1.00 48.31 167 ALA B CA 1
ATOM 4570 C C . ALA B 1 170 ? 14.782 -2.882 -6.212 1.00 54.36 167 ALA B C 1
ATOM 4571 O O . ALA B 1 170 ? 14.586 -4.098 -6.138 1.00 55.55 167 ALA B O 1
ATOM 4573 N N . GLU B 1 171 ? 14.647 -2.048 -5.159 1.00 50.43 168 GLU B N 1
ATOM 4574 C CA . GLU B 1 171 ? 14.237 -2.471 -3.813 1.00 53.18 168 GLU B CA 1
ATOM 4575 C C . GLU B 1 171 ? 12.959 -3.317 -3.820 1.00 58.10 168 GLU B C 1
ATOM 4576 O O . GLU B 1 171 ? 12.042 -3.044 -4.594 1.00 57.73 168 GLU B O 1
ATOM 4582 N N . GLY B 1 172 ? 12.944 -4.360 -2.986 1.00 55.23 169 GLY B N 1
ATOM 4583 C CA . GLY B 1 172 ? 11.818 -5.283 -2.867 1.00 56.67 169 GLY B CA 1
ATOM 4584 C C . GLY B 1 172 ? 11.805 -6.387 -3.912 1.00 60.12 169 GLY B C 1
ATOM 4585 O O . GLY B 1 172 ? 11.077 -7.372 -3.767 1.00 60.35 169 GLY B O 1
ATOM 4586 N N . VAL B 1 173 ? 12.613 -6.229 -4.979 1.00 55.60 170 VAL B N 1
ATOM 4587 C CA . VAL B 1 173 ? 12.712 -7.201 -6.073 1.00 55.30 170 VAL B CA 1
ATOM 4588 C C . VAL B 1 173 ? 14.195 -7.273 -6.559 1.00 57.23 170 VAL B C 1
ATOM 4589 O O . VAL B 1 173 ? 14.493 -7.910 -7.574 1.00 56.98 170 VAL B O 1
ATOM 4593 N N . ALA B 1 174 ? 15.120 -6.679 -5.762 1.00 52.20 171 ALA B N 1
ATOM 4594 C CA . ALA B 1 174 ? 16.563 -6.557 -6.034 1.00 49.55 171 ALA B CA 1
ATOM 4595 C C . ALA B 1 174 ? 17.219 -7.842 -6.527 1.00 51.32 171 ALA B C 1
ATOM 4596 O O . ALA B 1 174 ? 17.908 -7.799 -7.546 1.00 49.06 171 ALA B O 1
ATOM 4598 N N . LEU B 1 175 ? 17.030 -8.975 -5.815 1.00 47.42 172 LEU B N 1
ATOM 4599 C CA . LEU B 1 175 ? 17.664 -10.244 -6.209 1.00 46.99 172 LEU B CA 1
ATOM 4600 C C . LEU B 1 175 ? 17.178 -10.721 -7.584 1.00 51.53 172 LEU B C 1
ATOM 4601 O O . LEU B 1 175 ? 17.974 -11.253 -8.356 1.00 48.88 172 LEU B O 1
ATOM 4606 N N . ALA B 1 176 ? 15.886 -10.487 -7.904 1.00 49.50 173 ALA B N 1
ATOM 4607 C CA . ALA B 1 176 ? 15.338 -10.850 -9.207 1.00 49.32 173 ALA B CA 1
ATOM 4608 C C . ALA B 1 176 ? 15.889 -9.923 -10.316 1.00 49.88 173 ALA B C 1
ATOM 4609 O O . ALA B 1 176 ? 16.391 -10.422 -11.321 1.00 48.99 173 ALA B O 1
ATOM 4611 N N . GLN B 1 177 ? 15.858 -8.586 -10.095 1.00 44.56 174 GLN B N 1
ATOM 4612 C CA . GLN B 1 177 ? 16.302 -7.575 -11.072 1.00 42.88 174 GLN B CA 1
ATOM 4613 C C . GLN B 1 177 ? 17.824 -7.625 -11.340 1.00 44.18 174 GLN B C 1
ATOM 4614 O O . GLN B 1 177 ? 18.238 -7.482 -12.495 1.00 41.89 174 GLN B O 1
ATOM 4620 N N . VAL B 1 178 ? 18.646 -7.822 -10.281 1.00 39.32 175 VAL B N 1
ATOM 4621 C CA . VAL B 1 178 ? 20.108 -7.850 -10.396 1.00 37.14 175 VAL B CA 1
ATOM 4622 C C . VAL B 1 178 ? 20.582 -8.987 -11.365 1.00 39.72 175 VAL B C 1
ATOM 4623 O O . VAL B 1 178 ? 21.668 -8.878 -11.935 1.00 38.11 175 VAL B O 1
ATOM 4627 N N . ARG B 1 179 ? 19.739 -10.030 -11.577 1.00 37.42 176 ARG B N 1
ATOM 4628 C CA . ARG B 1 179 ? 20.066 -11.171 -12.448 1.00 37.78 176 ARG B CA 1
ATOM 4629 C C . ARG B 1 179 ? 19.611 -10.950 -13.895 1.00 40.62 176 ARG B C 1
ATOM 4630 O O . ARG B 1 179 ? 19.952 -11.749 -14.776 1.00 39.41 176 ARG B O 1
ATOM 4638 N N . THR B 1 180 ? 18.872 -9.862 -14.160 1.00 35.84 177 THR B N 1
ATOM 4639 C CA . THR B 1 180 ? 18.394 -9.605 -15.522 1.00 35.45 177 THR B CA 1
ATOM 4640 C C . THR B 1 180 ? 18.778 -8.213 -16.024 1.00 36.54 177 THR B C 1
ATOM 4641 O O . THR B 1 180 ? 18.897 -8.020 -17.232 1.00 36.55 177 THR B O 1
ATOM 4645 N N . LEU B 1 181 ? 18.934 -7.240 -15.116 1.00 32.18 178 LEU B N 1
ATOM 4646 C CA . LEU B 1 181 ? 19.198 -5.850 -15.504 1.00 31.39 178 LEU B CA 1
ATOM 4647 C C . LEU B 1 181 ? 20.590 -5.679 -16.099 1.00 30.66 178 LEU B C 1
ATOM 4648 O O . LEU B 1 181 ? 21.573 -6.082 -15.472 1.00 28.64 178 LEU B O 1
ATOM 4653 N N . PRO B 1 182 ? 20.710 -5.024 -17.279 1.00 27.43 179 PRO B N 1
ATOM 4654 C CA . PRO B 1 182 ? 22.051 -4.776 -17.830 1.00 26.17 179 PRO B CA 1
ATOM 4655 C C . PRO B 1 182 ? 22.837 -3.835 -16.929 1.00 28.67 179 PRO B C 1
ATOM 4656 O O . PRO B 1 182 ? 22.252 -2.982 -16.249 1.00 27.42 179 PRO B O 1
ATOM 4660 N N . VAL B 1 183 ? 24.156 -4.024 -16.882 1.00 23.58 180 VAL B N 1
ATOM 4661 C CA . VAL B 1 183 ? 25.024 -3.187 -16.076 1.00 21.99 180 VAL B CA 1
ATOM 4662 C C . VAL B 1 183 ? 25.666 -2.131 -16.981 1.00 25.87 180 VAL B C 1
ATOM 4663 O O . VAL B 1 183 ? 26.112 -2.445 -18.094 1.00 24.31 180 VAL B O 1
ATOM 4667 N N . VAL B 1 184 ? 25.663 -0.865 -16.531 1.00 23.05 181 VAL B N 1
ATOM 4668 C CA . VAL B 1 184 ? 26.326 0.205 -17.283 1.00 22.81 181 VAL B CA 1
ATOM 4669 C C . VAL B 1 184 ? 27.805 0.179 -16.877 1.00 24.54 181 VAL B C 1
ATOM 4670 O O . VAL B 1 184 ? 28.099 0.145 -15.688 1.00 22.75 181 VAL B O 1
ATOM 4674 N N . VAL B 1 185 ? 28.718 0.146 -17.852 1.00 22.03 182 VAL B N 1
ATOM 4675 C CA . VAL B 1 185 ? 30.169 0.114 -17.585 1.00 20.68 182 VAL B CA 1
ATOM 4676 C C . VAL B 1 185 ? 30.841 1.343 -18.213 1.00 24.91 182 VAL B C 1
ATOM 4677 O O . VAL B 1 185 ? 30.750 1.558 -19.429 1.00 22.14 182 VAL B O 1
ATOM 4681 N N . GLY B 1 186 ? 31.557 2.089 -17.382 1.00 24.01 183 GLY B N 1
ATOM 4682 C CA . GLY B 1 186 ? 32.381 3.210 -17.799 1.00 24.48 183 GLY B CA 1
ATOM 4683 C C . GLY B 1 186 ? 33.810 2.951 -17.367 1.00 27.65 183 GLY B C 1
ATOM 4684 O O . GLY B 1 186 ? 34.144 3.131 -16.196 1.00 27.36 183 GLY B O 1
ATOM 4685 N N . GLY B 1 187 ? 34.618 2.422 -18.284 1.00 24.42 184 GLY B N 1
ATOM 4686 C CA . GLY B 1 187 ? 36.012 2.091 -17.996 1.00 24.87 184 GLY B CA 1
ATOM 4687 C C . GLY B 1 187 ? 36.916 3.303 -17.997 1.00 30.59 184 GLY B C 1
ATOM 4688 O O . GLY B 1 187 ? 36.645 4.295 -18.690 1.00 29.84 184 GLY B O 1
ATOM 4689 N N . CYS B 1 188 ? 38.021 3.229 -17.244 1.00 31.77 185 CYS B N 1
ATOM 4690 C CA . CYS B 1 188 ? 38.995 4.322 -17.213 1.00 34.41 185 CYS B CA 1
ATOM 4691 C C . CYS B 1 188 ? 40.009 4.175 -18.357 1.00 39.74 185 CYS B C 1
ATOM 4692 O O . CYS B 1 188 ? 40.991 4.909 -18.406 1.00 43.16 185 CYS B O 1
ATOM 4695 N N . GLY B 1 189 ? 39.713 3.265 -19.284 1.00 33.58 186 GLY B N 1
ATOM 4696 C CA . GLY B 1 189 ? 40.506 2.964 -20.474 1.00 32.86 186 GLY B CA 1
ATOM 4697 C C . GLY B 1 189 ? 39.971 1.716 -21.165 1.00 31.99 186 GLY B C 1
ATOM 4698 O O . GLY B 1 189 ? 39.111 1.037 -20.597 1.00 29.73 186 GLY B O 1
ATOM 4699 N N . PRO B 1 190 ? 40.411 1.394 -22.411 1.00 29.20 187 PRO B N 1
ATOM 4700 C CA . PRO B 1 190 ? 39.852 0.214 -23.114 1.00 28.47 187 PRO B CA 1
ATOM 4701 C C . PRO B 1 190 ? 40.084 -1.123 -22.390 1.00 32.23 187 PRO B C 1
ATOM 4702 O O . PRO B 1 190 ? 39.235 -2.007 -22.457 1.00 32.38 187 PRO B O 1
ATOM 4706 N N . ARG B 1 191 ? 41.228 -1.274 -21.725 1.00 28.42 188 ARG B N 1
ATOM 4707 C CA . ARG B 1 191 ? 41.566 -2.504 -21.005 1.00 28.04 188 ARG B CA 1
ATOM 4708 C C . ARG B 1 191 ? 40.636 -2.691 -19.823 1.00 30.23 188 ARG B C 1
ATOM 4709 O O . ARG B 1 191 ? 40.122 -3.787 -19.615 1.00 27.76 188 ARG B O 1
ATOM 4717 N N . SER B 1 192 ? 40.391 -1.607 -19.066 1.00 28.06 189 SER B N 1
ATOM 4718 C CA . SER B 1 192 ? 39.479 -1.633 -17.923 1.00 26.60 189 SER B CA 1
ATOM 4719 C C . SER B 1 192 ? 38.036 -1.870 -18.391 1.00 28.37 189 SER B C 1
ATOM 4720 O O . SER B 1 192 ? 37.304 -2.605 -17.742 1.00 27.64 189 SER B O 1
ATOM 4723 N N . ALA B 1 193 ? 37.643 -1.266 -19.523 1.00 25.24 190 ALA B N 1
ATOM 4724 C CA . ALA B 1 193 ? 36.293 -1.421 -20.086 1.00 24.77 190 ALA B CA 1
ATOM 4725 C C . ALA B 1 19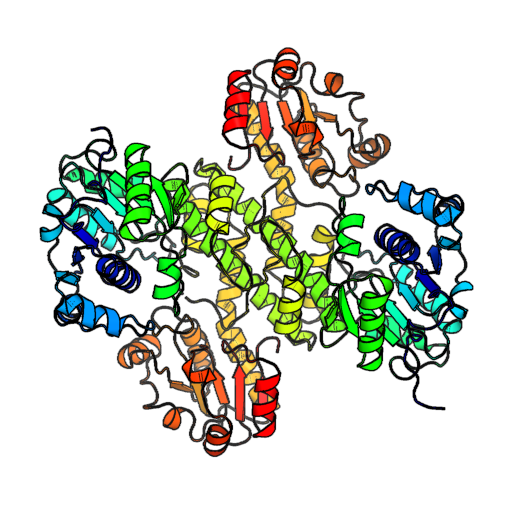3 ? 36.028 -2.876 -20.509 1.00 27.32 190 ALA B C 1
ATOM 4726 O O . ALA B 1 193 ? 34.967 -3.413 -20.207 1.00 24.24 190 ALA B O 1
ATOM 4728 N N . ALA B 1 194 ? 36.988 -3.510 -21.216 1.00 25.56 191 ALA B N 1
ATOM 4729 C CA . ALA B 1 194 ? 36.795 -4.882 -21.693 1.00 26.25 191 ALA B CA 1
ATOM 4730 C C . ALA B 1 194 ? 36.718 -5.862 -20.521 1.00 29.47 191 ALA B C 1
ATOM 4731 O O . ALA B 1 194 ? 35.859 -6.748 -20.517 1.00 28.49 191 ALA B O 1
ATOM 4733 N N . ALA B 1 195 ? 37.561 -5.653 -19.500 1.00 24.94 192 ALA B N 1
ATOM 4734 C CA . ALA B 1 195 ? 37.617 -6.520 -18.321 1.00 24.33 192 ALA B CA 1
ATOM 4735 C C . ALA B 1 195 ? 36.355 -6.384 -17.475 1.00 26.52 192 ALA B C 1
ATOM 4736 O O . ALA B 1 195 ? 35.808 -7.393 -17.034 1.00 25.16 192 ALA B O 1
ATOM 4738 N N . ALA B 1 196 ? 35.869 -5.145 -17.264 1.00 23.50 193 ALA B N 1
ATOM 4739 C CA . ALA B 1 196 ? 34.637 -4.936 -16.485 1.00 22.80 193 ALA B CA 1
ATOM 4740 C C . ALA B 1 196 ? 33.452 -5.555 -17.204 1.00 24.70 193 ALA B C 1
ATOM 4741 O O . ALA B 1 196 ? 32.582 -6.150 -16.564 1.00 25.65 193 ALA B O 1
ATOM 4743 N N . GLU B 1 197 ? 33.418 -5.453 -18.539 1.00 21.23 194 GLU B N 1
ATOM 4744 C CA . GLU B 1 197 ? 32.327 -6.071 -19.282 1.00 20.50 194 GLU B CA 1
ATOM 4745 C C . GLU B 1 197 ? 32.406 -7.615 -19.178 1.00 25.10 194 GLU B C 1
ATOM 4746 O O . GLU B 1 197 ? 31.385 -8.269 -18.924 1.00 26.09 194 GLU B O 1
ATOM 4752 N N . ARG B 1 198 ? 33.604 -8.188 -19.350 1.00 22.69 195 ARG B N 1
ATOM 4753 C CA . ARG B 1 198 ? 33.792 -9.646 -19.235 1.00 23.20 195 ARG B CA 1
ATOM 4754 C C . ARG B 1 198 ? 33.366 -10.143 -17.845 1.00 26.30 195 ARG B C 1
ATOM 4755 O O . ARG B 1 198 ? 32.764 -11.212 -17.730 1.00 27.29 195 ARG B O 1
ATOM 4763 N N . PHE B 1 199 ? 33.657 -9.356 -16.804 1.00 22.23 196 PHE B N 1
ATOM 4764 C CA . PHE B 1 199 ? 33.309 -9.693 -15.423 1.00 23.33 196 PHE B CA 1
ATOM 4765 C C . PHE B 1 199 ? 31.771 -9.767 -15.236 1.00 27.83 196 PHE B C 1
ATOM 4766 O O . PHE B 1 199 ? 31.279 -10.797 -14.795 1.00 29.48 196 PHE B O 1
ATOM 4774 N N . TRP B 1 200 ? 31.023 -8.697 -15.565 1.00 24.54 197 TRP B N 1
ATOM 4775 C CA . TRP B 1 200 ? 29.563 -8.706 -15.356 1.00 24.09 197 TRP B CA 1
ATOM 4776 C C . TRP B 1 200 ? 28.868 -9.776 -16.186 1.00 26.36 197 TRP B C 1
ATOM 4777 O O . TRP B 1 200 ? 27.980 -10.445 -15.671 1.00 25.12 197 TRP B O 1
ATOM 4788 N N . ARG B 1 201 ? 29.293 -9.971 -17.453 1.00 22.18 198 ARG B N 1
ATOM 4789 C CA . ARG B 1 201 ? 28.681 -10.997 -18.295 1.00 22.61 198 ARG B CA 1
ATOM 4790 C C . ARG B 1 201 ? 28.892 -12.396 -17.702 1.00 25.42 198 ARG B C 1
ATOM 4791 O O . ARG B 1 201 ? 27.967 -13.188 -17.683 1.00 24.54 198 ARG B O 1
ATOM 4799 N N . SER B 1 202 ? 30.095 -12.693 -17.237 1.00 23.03 199 SER B N 1
ATOM 4800 C CA . SER B 1 202 ? 30.393 -14.038 -16.737 1.00 24.65 199 SER B CA 1
ATOM 4801 C C . SER B 1 202 ? 29.961 -14.234 -15.278 1.00 26.87 199 SER B C 1
ATOM 4802 O O . SER B 1 202 ? 29.265 -15.207 -14.970 1.00 26.39 199 SER B O 1
ATOM 4805 N N . ALA B 1 203 ? 30.371 -13.329 -14.383 1.00 24.56 200 ALA B N 1
ATOM 4806 C CA . ALA B 1 203 ? 30.077 -13.501 -12.948 1.00 25.43 200 ALA B CA 1
ATOM 4807 C C . ALA B 1 203 ? 28.604 -13.280 -12.611 1.00 29.12 200 ALA B C 1
ATOM 4808 O O . ALA B 1 203 ? 28.080 -13.940 -11.710 1.00 29.37 200 ALA B O 1
ATOM 4810 N N . LEU B 1 204 ? 27.934 -12.354 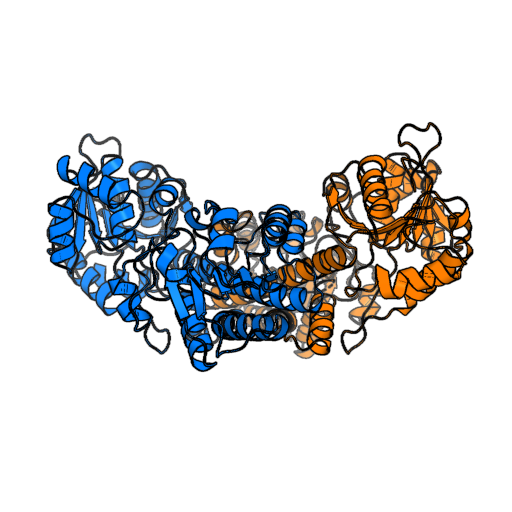-13.320 1.00 25.96 201 LEU B N 1
ATOM 4811 C CA . LEU B 1 204 ? 26.537 -12.042 -13.030 1.00 26.18 201 LEU B CA 1
ATOM 4812 C C . LEU B 1 204 ? 25.572 -12.599 -14.096 1.00 29.55 201 LEU B C 1
ATOM 4813 O O . LEU B 1 204 ? 24.420 -12.881 -13.783 1.00 29.19 201 LEU B O 1
ATOM 4818 N N . GLY B 1 205 ? 26.053 -12.786 -15.323 1.00 27.32 202 GLY B N 1
ATOM 4819 C CA . GLY B 1 205 ? 25.226 -13.320 -16.405 1.00 27.29 202 GLY B CA 1
ATOM 4820 C C . GLY B 1 205 ? 24.265 -12.316 -17.008 1.00 29.68 202 GLY B C 1
ATOM 4821 O O . GLY B 1 205 ? 23.221 -12.695 -17.530 1.00 29.58 202 GLY B O 1
ATOM 4822 N N . VAL B 1 206 ? 24.602 -11.031 -16.953 1.00 24.80 203 VAL B N 1
ATOM 4823 C CA . VAL B 1 206 ? 23.728 -9.990 -17.505 1.00 24.61 203 VAL B CA 1
ATOM 4824 C C . VAL B 1 206 ? 24.389 -9.343 -18.719 1.00 29.22 203 VAL B C 1
ATOM 4825 O O . VAL B 1 206 ? 25.609 -9.432 -18.882 1.00 26.70 203 VAL B O 1
ATOM 4829 N N . ASP B 1 207 ? 23.603 -8.604 -19.506 1.00 26.22 204 ASP B N 1
ATOM 4830 C CA . ASP B 1 207 ? 24.163 -7.827 -20.595 1.00 25.78 204 ASP B CA 1
ATOM 4831 C C . ASP B 1 207 ? 24.861 -6.591 -20.026 1.00 27.40 204 ASP B C 1
ATOM 4832 O O . ASP B 1 207 ? 24.669 -6.229 -18.852 1.00 26.02 204 ASP B O 1
ATOM 4837 N N . VAL B 1 208 ? 25.678 -5.961 -20.845 1.00 23.18 205 VAL B N 1
ATOM 4838 C CA . VAL B 1 208 ? 26.422 -4.793 -20.438 1.00 22.49 205 VAL B CA 1
ATOM 4839 C C . VAL B 1 208 ? 26.182 -3.667 -21.422 1.00 26.33 205 VAL B C 1
ATOM 4840 O O . VAL B 1 208 ? 26.139 -3.883 -22.628 1.00 27.41 205 VAL B O 1
ATOM 4844 N N . ARG B 1 209 ? 26.074 -2.463 -20.901 1.00 23.25 206 ARG B N 1
ATOM 4845 C CA . ARG B 1 209 ? 25.919 -1.250 -21.680 1.00 23.91 206 ARG B CA 1
ATOM 4846 C C . ARG B 1 209 ? 27.184 -0.377 -21.465 1.00 26.30 206 ARG B C 1
ATOM 4847 O O . ARG B 1 209 ? 27.367 0.212 -20.398 1.00 26.42 206 ARG B O 1
ATOM 4855 N N . GLN B 1 210 ? 28.050 -0.328 -22.462 1.00 22.21 207 GLN B N 1
ATOM 4856 C CA . GLN B 1 210 ? 29.287 0.435 -22.380 1.00 21.77 207 GLN B CA 1
ATOM 4857 C C . GLN B 1 210 ? 29.042 1.902 -22.630 1.00 24.94 207 GLN B C 1
ATOM 4858 O O . GLN B 1 210 ? 28.404 2.262 -23.614 1.00 24.60 207 GLN B O 1
ATOM 4864 N N . VAL B 1 211 ? 29.670 2.750 -21.828 1.00 21.46 208 VAL B N 1
ATOM 4865 C CA . VAL B 1 211 ? 29.704 4.202 -22.065 1.00 21.62 208 VAL B CA 1
ATOM 4866 C C . VAL B 1 211 ? 31.205 4.597 -22.145 1.00 25.57 208 VAL B C 1
ATOM 4867 O O . VAL B 1 211 ? 32.037 3.868 -21.601 1.00 25.88 208 VAL B O 1
ATOM 4871 N N . PRO B 1 212 ? 31.583 5.670 -22.876 1.00 24.56 209 PRO B N 1
ATOM 4872 C CA . PRO B 1 212 ? 33.016 5.863 -23.205 1.00 25.77 209 PRO B CA 1
ATOM 4873 C C . PRO B 1 212 ? 33.971 6.270 -22.084 1.00 30.21 209 PRO B C 1
ATOM 4874 O O . PRO B 1 212 ? 35.185 6.275 -22.322 1.00 30.26 209 PRO B O 1
ATOM 4878 N N . SER B 1 213 ? 33.471 6.590 -20.884 1.00 24.39 210 SER B N 1
ATOM 4879 C CA . SER B 1 213 ? 34.352 6.946 -19.764 1.00 24.61 210 SER B CA 1
ATOM 4880 C C . SER B 1 213 ? 33.690 6.642 -18.474 1.00 25.01 210 SER B C 1
ATOM 4881 O O . SER B 1 213 ? 32.472 6.508 -18.433 1.00 23.20 210 SER B O 1
ATOM 4884 N N . ALA B 1 214 ? 34.471 6.630 -17.390 1.00 30.42 211 ALA B N 1
ATOM 4885 C CA . ALA B 1 214 ? 33.935 6.469 -16.057 1.00 29.15 211 ALA B CA 1
ATOM 4886 C C . ALA B 1 214 ? 33.061 7.679 -15.735 1.00 30.31 211 ALA B C 1
ATOM 4887 O O . ALA B 1 214 ? 32.030 7.513 -15.111 1.00 28.31 211 ALA B O 1
ATOM 4889 N N . GLU B 1 215 ? 33.453 8.896 -16.217 1.00 27.23 212 GLU B N 1
ATOM 4890 C CA . GLU B 1 215 ? 32.661 10.119 -16.006 1.00 28.04 212 GLU B CA 1
ATOM 4891 C C . GLU B 1 215 ? 31.289 9.989 -16.659 1.00 29.01 212 GLU B C 1
ATOM 4892 O O . GLU B 1 215 ? 30.297 10.375 -16.058 1.00 27.67 212 GLU B O 1
ATOM 4898 N N . SER B 1 216 ? 31.223 9.409 -17.879 1.00 24.48 213 SER B N 1
ATOM 4899 C CA . SER B 1 216 ? 29.927 9.217 -18.531 1.00 22.29 213 SER B CA 1
ATOM 4900 C C . SER B 1 216 ? 29.031 8.303 -17.676 1.00 24.48 213 SER B C 1
ATOM 4901 O O . SER B 1 216 ? 27.881 8.651 -17.435 1.00 23.40 213 SER B O 1
ATOM 4904 N N . ALA B 1 217 ? 29.582 7.195 -17.136 1.00 20.93 214 ALA B N 1
ATOM 4905 C CA . ALA B 1 217 ? 28.802 6.261 -16.293 1.00 21.01 214 ALA B CA 1
ATOM 4906 C C . ALA B 1 217 ? 28.362 6.904 -14.979 1.00 25.40 214 ALA B C 1
ATOM 4907 O O . ALA B 1 217 ? 27.289 6.561 -14.475 1.00 25.02 214 ALA B O 1
ATOM 4909 N N . GLU B 1 218 ? 29.189 7.833 -14.422 1.00 23.04 215 GLU B N 1
ATOM 4910 C CA . GLU B 1 218 ? 28.847 8.568 -13.188 1.00 23.05 215 GLU B CA 1
ATOM 4911 C C . GLU B 1 218 ? 27.663 9.496 -13.463 1.00 24.27 215 GLU B C 1
ATOM 4912 O O . GLU B 1 218 ? 26.742 9.586 -12.645 1.00 22.72 215 GLU B O 1
ATOM 4918 N N . VAL B 1 219 ? 27.642 10.119 -14.662 1.00 21.30 216 VAL B N 1
ATOM 4919 C CA . VAL B 1 219 ? 26.528 10.986 -15.087 1.00 20.57 216 VAL B CA 1
ATOM 4920 C C . VAL B 1 219 ? 25.264 10.147 -15.355 1.00 23.80 216 VAL B C 1
ATOM 4921 O O . VAL B 1 219 ? 24.167 10.607 -15.055 1.00 23.87 216 VAL B O 1
ATOM 4925 N N . VAL B 1 220 ? 25.405 8.902 -15.849 1.00 21.15 217 VAL B N 1
ATOM 4926 C CA . VAL B 1 220 ? 24.231 8.027 -16.038 1.00 20.45 217 VAL B CA 1
ATOM 4927 C C . VAL B 1 220 ? 23.474 7.867 -14.687 1.00 25.10 217 VAL B C 1
ATOM 4928 O O . VAL B 1 220 ? 22.242 7.980 -14.654 1.00 25.00 217 VAL B O 1
ATOM 4932 N N . LYS B 1 221 ? 24.214 7.633 -13.589 1.00 22.60 218 LYS B N 1
ATOM 4933 C CA . LYS B 1 221 ? 23.589 7.484 -12.281 1.00 22.77 218 LYS B CA 1
ATOM 4934 C C . LYS B 1 221 ? 22.887 8.790 -11.849 1.00 26.36 218 LYS B C 1
ATOM 4935 O O . LYS B 1 221 ? 21.723 8.758 -11.450 1.00 26.20 218 LYS B O 1
ATOM 4941 N N . LEU B 1 222 ? 23.578 9.922 -11.954 1.00 24.80 219 LEU B N 1
ATOM 4942 C CA . LEU B 1 222 ? 23.011 11.212 -11.548 1.00 26.32 219 LEU B CA 1
ATOM 4943 C C . LEU B 1 222 ? 21.818 11.603 -12.418 1.00 26.08 219 LEU B C 1
ATOM 4944 O O . LEU B 1 222 ? 20.822 12.070 -11.879 1.00 24.29 219 LEU B O 1
ATOM 4949 N N . ALA B 1 223 ? 21.894 11.361 -13.746 1.00 21.73 220 ALA B N 1
ATOM 4950 C CA . ALA B 1 223 ? 20.802 11.675 -14.686 1.00 22.11 220 ALA B CA 1
ATOM 4951 C C . ALA B 1 223 ? 19.561 10.823 -14.390 1.00 24.97 220 ALA B C 1
ATOM 4952 O O . ALA B 1 223 ? 18.437 11.308 -14.523 1.00 23.62 220 ALA B O 1
ATOM 4954 N N . THR B 1 224 ? 19.765 9.548 -13.992 1.00 22.41 221 THR B N 1
ATOM 4955 C CA . THR B 1 224 ? 18.655 8.654 -13.649 1.00 20.93 221 THR B CA 1
ATOM 4956 C C . THR B 1 224 ? 17.904 9.196 -12.407 1.00 23.63 221 THR B C 1
ATOM 4957 O O . THR B 1 224 ? 16.685 9.281 -12.428 1.00 22.05 221 THR B O 1
ATOM 4961 N N . ASN B 1 225 ? 18.630 9.545 -11.331 1.00 21.78 222 ASN B N 1
ATOM 4962 C CA . ASN B 1 225 ? 18.010 10.083 -10.110 1.00 21.64 222 ASN B CA 1
ATOM 4963 C C . ASN B 1 225 ? 17.368 11.440 -10.351 1.00 24.60 222 ASN B C 1
ATOM 4964 O O . ASN B 1 225 ? 16.300 11.717 -9.810 1.00 20.98 222 ASN B O 1
ATOM 4969 N N . TRP B 1 226 ? 17.989 12.259 -11.210 1.00 22.37 223 TRP B N 1
ATOM 4970 C CA . TRP B 1 226 ? 17.455 13.561 -11.633 1.00 23.24 223 TRP B CA 1
ATOM 4971 C C . TRP B 1 226 ? 16.127 13.332 -12.372 1.00 24.93 223 TRP B C 1
ATOM 4972 O O . TRP B 1 226 ? 15.101 13.924 -11.993 1.00 23.86 223 TRP B O 1
ATOM 4983 N N . TRP B 1 227 ? 16.115 12.410 -13.368 1.00 21.99 224 TRP B N 1
ATOM 4984 C CA . TRP B 1 227 ? 14.881 12.079 -14.086 1.00 20.35 224 TRP B CA 1
ATOM 4985 C C . TRP B 1 227 ? 13.794 11.544 -13.134 1.00 22.97 224 TRP B C 1
ATOM 4986 O O . TRP B 1 227 ? 12.634 11.948 -13.242 1.00 21.81 224 TRP B O 1
ATOM 4997 N N . ILE B 1 228 ? 14.147 10.624 -12.229 1.00 21.07 225 ILE B N 1
ATOM 4998 C CA . ILE B 1 228 ? 13.128 10.077 -11.318 1.00 20.55 225 ILE B CA 1
ATOM 4999 C C . ILE B 1 228 ? 12.561 11.195 -10.421 1.00 24.85 225 ILE B C 1
ATOM 5000 O O . ILE B 1 228 ? 11.339 11.362 -10.361 1.00 23.92 225 ILE B O 1
ATOM 5005 N N . ASP B 1 229 ? 13.438 11.984 -9.767 1.00 21.72 226 ASP B N 1
ATOM 5006 C CA . ASP B 1 229 ? 12.989 13.032 -8.837 1.00 21.43 226 ASP B CA 1
ATOM 5007 C C . ASP B 1 229 ? 12.115 14.071 -9.524 1.00 25.89 226 ASP B C 1
ATOM 5008 O O . ASP B 1 229 ? 11.083 14.460 -8.978 1.00 26.19 226 ASP B O 1
ATOM 5013 N N . ALA B 1 230 ? 12.517 14.513 -10.720 1.00 21.93 227 ALA B N 1
ATOM 5014 C CA . ALA B 1 230 ? 11.770 15.526 -11.437 1.00 21.71 227 ALA B CA 1
ATOM 5015 C C . ALA B 1 230 ? 10.431 14.964 -11.951 1.00 23.83 227 ALA B C 1
ATOM 5016 O O . ALA B 1 230 ? 9.456 15.696 -12.025 1.00 23.08 227 ALA B O 1
ATOM 5018 N N . ASN B 1 231 ? 10.370 13.663 -12.249 1.00 21.09 228 ASN B N 1
ATOM 5019 C CA . ASN B 1 231 ? 9.117 13.063 -12.719 1.00 19.91 228 ASN B CA 1
ATOM 5020 C C . ASN B 1 231 ? 8.152 12.784 -11.546 1.00 23.22 228 ASN B C 1
ATOM 5021 O O . ASN B 1 231 ? 6.932 12.886 -11.714 1.00 22.27 228 ASN B O 1
ATOM 5026 N N . VAL B 1 232 ? 8.692 12.502 -10.358 1.00 20.35 229 VAL B N 1
ATOM 5027 C CA . VAL B 1 232 ? 7.861 12.345 -9.152 1.00 20.58 229 VAL B CA 1
ATOM 5028 C C . VAL B 1 232 ? 7.261 13.730 -8.812 1.00 23.05 229 VAL B C 1
ATOM 5029 O O . VAL B 1 232 ? 6.085 13.816 -8.462 1.00 23.68 229 VAL B O 1
ATOM 5033 N N . ALA B 1 233 ? 8.040 14.807 -8.989 1.00 20.15 230 ALA B N 1
ATOM 5034 C CA . ALA B 1 233 ? 7.556 16.185 -8.760 1.00 19.78 230 ALA B CA 1
ATOM 5035 C C . ALA B 1 233 ? 6.368 16.511 -9.680 1.00 22.93 230 ALA B C 1
ATOM 5036 O O . ALA B 1 233 ? 5.379 17.053 -9.212 1.00 23.86 230 ALA B O 1
ATOM 5038 N N . ILE B 1 234 ? 6.463 16.163 -10.983 1.00 19.61 231 ILE B N 1
ATOM 5039 C CA . ILE B 1 234 ? 5.367 16.353 -11.952 1.00 18.31 231 ILE B CA 1
ATOM 5040 C C . ILE B 1 234 ? 4.127 15.593 -11.458 1.00 22.72 231 ILE B C 1
ATOM 5041 O O . ILE B 1 234 ? 3.056 16.162 -11.402 1.00 22.40 231 ILE B O 1
ATOM 5046 N N . ALA B 1 235 ? 4.294 14.301 -11.095 1.00 19.19 232 ALA B N 1
ATOM 5047 C CA . ALA B 1 235 ? 3.203 13.444 -10.626 1.00 19.53 232 ALA B CA 1
ATOM 5048 C C . ALA B 1 235 ? 2.561 13.996 -9.348 1.00 22.82 232 ALA B C 1
ATOM 5049 O O . ALA B 1 235 ? 1.344 13.932 -9.193 1.00 22.51 232 ALA B O 1
ATOM 5051 N N . ASN B 1 236 ? 3.376 14.518 -8.434 1.00 20.51 233 ASN B N 1
ATOM 5052 C CA . ASN B 1 236 ? 2.885 15.087 -7.171 1.00 20.71 233 ASN B CA 1
ATOM 5053 C C . ASN B 1 236 ? 2.035 16.331 -7.440 1.00 23.53 233 ASN B C 1
ATOM 5054 O O . ASN B 1 236 ? 0.944 16.459 -6.880 1.00 23.45 233 ASN B O 1
ATOM 5059 N N . GLU B 1 237 ? 2.506 17.222 -8.341 1.00 21.48 234 GLU B N 1
ATOM 5060 C CA . GLU B 1 237 ? 1.757 18.419 -8.743 1.00 21.78 234 GLU B CA 1
ATOM 5061 C C . GLU B 1 237 ? 0.485 18.021 -9.486 1.00 26.09 234 GLU B C 1
ATOM 5062 O O . GLU B 1 237 ? -0.570 18.586 -9.222 1.00 25.22 234 GLU B O 1
ATOM 5068 N N . LEU B 1 238 ? 0.579 17.022 -10.405 1.00 22.60 235 LEU B N 1
ATOM 5069 C CA . LEU B 1 238 ? -0.603 16.501 -11.117 1.00 21.65 235 LEU B CA 1
ATOM 5070 C C . LEU B 1 238 ? -1.667 15.987 -10.120 1.00 25.65 235 LEU B C 1
ATOM 5071 O O . LEU B 1 238 ? -2.867 16.267 -10.292 1.00 25.33 235 LEU B O 1
ATOM 5076 N N . ALA B 1 239 ? -1.235 15.268 -9.074 1.00 22.37 236 ALA B N 1
ATOM 5077 C CA . ALA B 1 239 ? -2.171 14.742 -8.054 1.00 22.42 236 ALA B CA 1
ATOM 5078 C C . ALA B 1 239 ? -2.883 15.887 -7.320 1.00 27.33 236 ALA B C 1
ATOM 5079 O O . ALA B 1 239 ? -4.087 15.806 -7.092 1.00 27.78 236 ALA B O 1
ATOM 5081 N N . ARG B 1 240 ? -2.160 16.975 -6.997 1.00 25.03 237 ARG B N 1
ATOM 5082 C CA . ARG B 1 240 ? -2.781 18.117 -6.309 1.00 26.40 237 ARG B CA 1
ATOM 5083 C C . ARG B 1 240 ? -3.761 18.840 -7.248 1.00 28.19 237 ARG B C 1
ATOM 5084 O O . ARG B 1 240 ? -4.791 19.323 -6.796 1.00 27.02 237 ARG B O 1
ATOM 5092 N N . TYR B 1 241 ? -3.471 18.839 -8.554 1.00 23.74 238 TYR B N 1
ATOM 5093 C CA . TYR B 1 241 ? -4.352 19.446 -9.564 1.00 23.11 238 TYR B CA 1
ATOM 5094 C C . TYR B 1 241 ? -5.621 18.589 -9.738 1.00 27.17 238 TYR B C 1
ATOM 5095 O O . TYR B 1 241 ? -6.739 19.119 -9.716 1.00 27.39 238 TYR B O 1
ATOM 5104 N N . CYS B 1 242 ? -5.449 17.260 -9.859 1.00 21.94 239 CYS B N 1
ATOM 5105 C CA . CYS B 1 242 ? -6.554 16.300 -9.955 1.00 22.32 239 CYS B CA 1
ATOM 5106 C C . CYS B 1 242 ? -7.476 16.393 -8.735 1.00 27.15 239 CYS B C 1
ATOM 5107 O O . CYS B 1 242 ? -8.697 16.342 -8.897 1.00 25.91 239 CYS B O 1
ATOM 5110 N N . ALA B 1 243 ? -6.895 16.547 -7.516 1.00 24.61 240 ALA B N 1
ATOM 5111 C CA . ALA B 1 243 ? -7.683 16.644 -6.273 1.00 25.62 240 ALA B CA 1
ATOM 5112 C C . ALA B 1 243 ? -8.663 17.828 -6.312 1.00 32.32 240 ALA B C 1
ATOM 5113 O O . ALA B 1 243 ? -9.824 17.674 -5.944 1.00 32.05 240 ALA B O 1
ATOM 5115 N N . VAL B 1 244 ? -8.221 18.986 -6.827 1.00 31.56 241 VAL B N 1
ATOM 5116 C CA . VAL B 1 244 ? -9.080 20.174 -6.895 1.00 31.99 241 VAL B CA 1
ATOM 5117 C C . VAL B 1 244 ? -10.143 20.045 -8.038 1.00 36.87 241 VAL B C 1
ATOM 5118 O O . VAL B 1 244 ? -11.134 20.761 -8.016 1.00 37.68 241 VAL B O 1
ATOM 5122 N N . LEU B 1 245 ? -9.965 19.087 -8.977 1.00 31.51 242 LEU B N 1
ATOM 5123 C CA . LEU B 1 245 ? -10.925 18.847 -10.067 1.00 30.91 242 LEU B CA 1
ATOM 5124 C C . LEU B 1 245 ? -11.879 17.682 -9.773 1.00 36.47 242 LEU B C 1
ATOM 5125 O O . LEU B 1 245 ? -12.831 17.466 -10.526 1.00 38.52 242 LEU B O 1
ATOM 5130 N N . GLY B 1 246 ? -11.611 16.933 -8.712 1.00 31.10 243 GLY B N 1
ATOM 5131 C CA . GLY B 1 246 ? -12.407 15.765 -8.356 1.00 31.26 243 GLY B CA 1
ATOM 5132 C C . GLY B 1 246 ? -12.144 14.571 -9.257 1.00 35.34 243 GLY B C 1
ATOM 5133 O O . GLY B 1 246 ? -13.020 13.721 -9.429 1.00 35.25 243 GLY B O 1
ATOM 5134 N N . VAL B 1 247 ? -10.937 14.493 -9.861 1.00 30.29 244 VAL B N 1
ATOM 5135 C CA . VAL B 1 247 ? -10.609 13.353 -10.729 1.00 30.46 244 VAL B CA 1
ATOM 5136 C C . VAL B 1 247 ? -9.515 12.489 -10.071 1.00 33.40 244 VAL B C 1
ATOM 5137 O O . VAL B 1 247 ? -8.722 13.000 -9.280 1.00 33.19 244 VAL B O 1
ATOM 5141 N N . ASP B 1 248 ? -9.502 11.182 -10.374 1.00 29.32 245 ASP B N 1
ATOM 5142 C CA . ASP B 1 248 ? -8.529 10.254 -9.815 1.00 27.90 245 ASP B CA 1
ATOM 5143 C C . ASP B 1 248 ? -7.261 10.297 -10.652 1.00 28.27 245 ASP B C 1
ATOM 5144 O O . ASP B 1 248 ? -7.278 9.958 -11.843 1.00 26.73 245 ASP B O 1
ATOM 5149 N N . VAL B 1 249 ? -6.150 10.702 -10.021 1.00 23.99 246 VAL B N 1
ATOM 5150 C CA . VAL B 1 249 ? -4.842 10.841 -10.683 1.00 22.56 246 VAL B CA 1
ATOM 5151 C C . VAL B 1 249 ? -4.330 9.500 -11.267 1.00 27.69 246 VAL B C 1
ATOM 5152 O O . VAL B 1 249 ? -3.690 9.515 -12.332 1.00 27.22 246 VAL B O 1
ATOM 5156 N N . LEU B 1 250 ? -4.628 8.351 -10.609 1.00 25.99 247 LEU B N 1
ATOM 5157 C CA . LEU B 1 250 ? -4.119 7.064 -11.113 1.00 27.22 247 LEU B CA 1
ATOM 5158 C C . LEU B 1 250 ? -4.759 6.675 -12.441 1.00 28.93 247 LEU B C 1
ATOM 5159 O O . LEU B 1 250 ? -4.061 6.127 -13.285 1.00 28.15 247 LEU B O 1
ATOM 5164 N N . ASP B 1 251 ? -6.064 6.998 -12.654 1.00 26.08 248 ASP B N 1
ATOM 5165 C CA . ASP B 1 251 ? -6.732 6.758 -13.948 1.00 25.63 248 ASP B CA 1
ATOM 5166 C C . ASP B 1 251 ? -6.130 7.663 -15.026 1.00 27.53 248 ASP B C 1
ATOM 5167 O O . ASP B 1 251 ? -5.934 7.225 -16.154 1.00 27.32 248 ASP B O 1
ATOM 5172 N N . VAL B 1 252 ? -5.847 8.927 -14.670 1.00 22.87 249 VAL B N 1
ATOM 5173 C CA . VAL B 1 252 ? -5.242 9.915 -15.580 1.00 21.19 249 VAL B CA 1
ATOM 5174 C C . VAL B 1 252 ? -3.853 9.398 -16.031 1.00 24.43 249 VAL B C 1
ATOM 5175 O O . VAL B 1 252 ? -3.569 9.338 -17.230 1.00 22.85 249 VAL B O 1
ATOM 5179 N N . ILE B 1 253 ? -3.004 9.032 -15.059 1.00 20.22 250 ILE B N 1
ATOM 5180 C CA . ILE B 1 253 ? -1.650 8.527 -15.300 1.00 21.11 250 ILE B CA 1
ATOM 5181 C C . ILE B 1 253 ? -1.693 7.262 -16.165 1.00 26.03 250 ILE B C 1
ATOM 5182 O O . ILE B 1 253 ? -0.957 7.181 -17.156 1.00 24.80 250 ILE B O 1
ATOM 5187 N N . GLY B 1 254 ? -2.551 6.302 -15.798 1.00 24.02 251 GLY B N 1
ATOM 5188 C CA . GLY B 1 254 ? -2.677 5.041 -16.538 1.00 24.32 251 GLY B CA 1
ATOM 5189 C C . GLY B 1 254 ? -3.055 5.252 -17.993 1.00 26.73 251 GLY B C 1
ATOM 5190 O O . GLY B 1 254 ? -2.504 4.604 -18.883 1.00 26.16 251 GLY B O 1
ATOM 5191 N N . ALA B 1 255 ? -3.981 6.193 -18.253 1.00 22.97 252 ALA B N 1
ATOM 5192 C CA . ALA B 1 255 ? -4.399 6.506 -19.617 1.00 22.32 252 ALA B CA 1
ATOM 5193 C C . ALA B 1 255 ? -3.323 7.281 -20.360 1.00 24.42 252 ALA B C 1
ATOM 5194 O O . ALA B 1 255 ? -3.068 6.985 -21.528 1.00 23.49 252 ALA B O 1
ATOM 5196 N N . ALA B 1 256 ? -2.652 8.248 -19.684 1.00 21.75 253 ALA B N 1
ATOM 5197 C CA . ALA B 1 256 ? -1.586 9.043 -20.320 1.00 21.62 253 ALA B CA 1
ATOM 5198 C C . ALA B 1 256 ? -0.411 8.191 -20.751 1.00 24.39 253 ALA B C 1
ATOM 5199 O O . ALA B 1 256 ? 0.180 8.457 -21.804 1.00 23.57 253 ALA B O 1
ATOM 5201 N N . ASN B 1 257 ? -0.102 7.145 -19.970 1.00 19.79 254 ASN B N 1
ATOM 5202 C CA . ASN B 1 257 ? 1.034 6.264 -20.209 1.00 19.98 254 ASN B CA 1
ATOM 5203 C C . ASN B 1 257 ? 0.775 5.229 -21.336 1.00 25.87 254 ASN B C 1
ATOM 5204 O O . ASN B 1 257 ? 1.653 4.423 -21.612 1.00 26.44 254 ASN B O 1
ATOM 5209 N N . THR B 1 258 ? -0.367 5.310 -22.040 1.00 23.83 255 THR B N 1
ATOM 5210 C CA . THR B 1 258 ? -0.639 4.391 -23.188 1.00 24.44 255 THR B CA 1
ATOM 5211 C C . THR B 1 258 ? -0.074 4.999 -24.493 1.00 27.12 255 THR B C 1
ATOM 5212 O O . THR B 1 258 ? -0.188 4.396 -25.560 1.00 26.02 255 THR B O 1
ATOM 5216 N N . LEU B 1 259 ? 0.490 6.212 -24.413 1.00 23.15 256 LEU B N 1
ATOM 5217 C CA . LEU B 1 259 ? 1.009 6.880 -25.597 1.00 22.55 256 LEU B CA 1
ATOM 5218 C C . LEU B 1 259 ? 2.493 6.573 -25.809 1.00 26.13 256 LEU B C 1
ATOM 5219 O O . LEU B 1 259 ? 3.318 6.957 -24.972 1.00 26.20 256 LEU B O 1
ATOM 5224 N N . PRO B 1 260 ? 2.867 5.937 -26.948 1.00 23.06 257 PRO B N 1
ATOM 5225 C CA . PRO B 1 260 ? 4.299 5.774 -27.258 1.00 22.51 257 PRO B CA 1
ATOM 5226 C C . PRO B 1 260 ? 4.945 7.151 -27.413 1.00 28.58 257 PRO B C 1
ATOM 5227 O O . PRO B 1 260 ? 4.334 8.052 -27.982 1.00 26.35 257 PRO B O 1
ATOM 5231 N N . LYS B 1 261 ? 6.165 7.319 -26.899 1.00 26.89 258 LYS B N 1
ATOM 5232 C CA . LYS B 1 261 ? 6.865 8.606 -26.910 1.00 26.68 258 LYS B CA 1
ATOM 5233 C C . LYS B 1 261 ? 8.298 8.389 -26.495 1.00 30.21 258 LYS B C 1
ATOM 5234 O O . LYS B 1 261 ? 8.569 7.582 -25.594 1.00 29.70 258 LYS B O 1
ATOM 5240 N N . GLY B 1 262 ? 9.206 9.117 -27.131 1.00 28.11 259 GLY B N 1
ATOM 5241 C CA . GLY B 1 262 ? 10.633 9.026 -26.842 1.00 27.33 259 GLY B CA 1
ATOM 5242 C C . GLY B 1 262 ? 11.185 7.648 -27.136 1.00 32.49 259 GLY B C 1
ATOM 5243 O O . GLY B 1 262 ? 10.874 7.069 -28.177 1.00 31.65 259 GLY B O 1
ATOM 5244 N N . SER B 1 263 ? 11.913 7.063 -26.162 1.00 30.76 260 SER B N 1
ATOM 5245 C CA . SER B 1 263 ? 12.512 5.728 -26.298 1.00 30.58 260 SER B CA 1
ATOM 5246 C C . SER B 1 263 ? 11.531 4.604 -25.942 1.00 31.64 260 SER B C 1
ATOM 5247 O O . SER B 1 263 ? 11.824 3.438 -26.199 1.00 31.50 260 SER B O 1
ATOM 5250 N N . SER B 1 264 ? 10.383 4.939 -25.323 1.00 25.49 261 SER B N 1
ATOM 5251 C CA . SER B 1 264 ? 9.398 3.918 -24.966 1.00 24.41 261 SER B CA 1
ATOM 5252 C C . SER B 1 264 ? 7.992 4.513 -24.935 1.00 25.82 261 SER B C 1
ATOM 5253 O O . SER B 1 264 ? 7.357 4.640 -25.975 1.00 23.37 261 SER B O 1
ATOM 5256 N N . MET B 1 265 ? 7.518 4.902 -23.753 1.00 22.16 262 MET B N 1
ATOM 5257 C CA . MET B 1 265 ? 6.160 5.397 -23.581 1.00 21.43 262 MET B CA 1
ATOM 5258 C C . MET B 1 265 ? 6.155 6.655 -22.774 1.00 23.98 262 MET B C 1
ATOM 5259 O O . MET B 1 265 ? 7.077 6.855 -21.968 1.00 22.85 262 MET B O 1
ATOM 5264 N N . VAL B 1 266 ? 5.042 7.421 -22.836 1.00 20.13 263 VAL B N 1
ATOM 5265 C CA . VAL B 1 266 ? 4.835 8.507 -21.882 1.00 19.23 263 VAL B CA 1
ATOM 5266 C C . VAL B 1 266 ? 4.926 7.804 -20.521 1.00 23.38 263 VAL B C 1
ATOM 5267 O O . VAL B 1 266 ? 4.372 6.708 -20.377 1.00 21.25 263 VAL B O 1
ATOM 5271 N N . ASN B 1 267 ? 5.673 8.354 -19.573 1.00 20.72 264 ASN B N 1
ATOM 5272 C CA . ASN B 1 267 ? 5.849 7.637 -18.315 1.00 21.06 264 ASN B CA 1
ATOM 5273 C C . ASN B 1 267 ? 5.722 8.562 -17.109 1.00 24.36 264 ASN B C 1
ATOM 5274 O O . ASN B 1 267 ? 6.725 8.928 -16.480 1.00 22.18 264 ASN B O 1
ATOM 5279 N N . LEU B 1 268 ? 4.470 8.957 -16.802 1.00 22.01 265 LEU B N 1
ATOM 5280 C CA . LEU B 1 268 ? 4.159 9.702 -15.604 1.00 21.46 265 LEU B CA 1
ATOM 5281 C C . LEU B 1 268 ? 4.337 8.757 -14.456 1.00 25.20 265 LEU B C 1
ATOM 5282 O O . LEU B 1 268 ? 3.775 7.660 -14.473 1.00 24.99 265 LEU B O 1
ATOM 5287 N N . LEU B 1 269 ? 5.182 9.119 -13.504 1.00 22.04 266 LEU B N 1
ATOM 5288 C CA . LEU B 1 269 ? 5.462 8.254 -12.356 1.00 21.44 266 LEU B CA 1
ATOM 5289 C C . LEU B 1 269 ? 4.327 8.379 -11.328 1.00 28.22 266 LEU B C 1
ATOM 5290 O O . LEU B 1 269 ? 3.424 9.192 -11.513 1.00 28.19 266 LEU B O 1
ATOM 5295 N N . LEU B 1 270 ? 4.309 7.512 -10.330 1.00 25.92 267 LEU B N 1
ATOM 5296 C CA . LEU B 1 270 ? 3.255 7.554 -9.323 1.00 27.00 267 LEU B CA 1
ATOM 5297 C C . LEU B 1 270 ? 3.547 8.643 -8.314 1.00 32.01 267 LEU B C 1
ATOM 5298 O O . LEU B 1 270 ? 4.715 8.834 -7.946 1.00 31.43 267 LEU B O 1
ATOM 5303 N N . PRO B 1 271 ? 2.515 9.375 -7.835 1.00 29.82 268 PRO B N 1
ATOM 5304 C CA . PRO B 1 271 ? 2.764 10.362 -6.782 1.00 31.24 268 PRO B CA 1
ATOM 5305 C C . PRO B 1 271 ? 2.956 9.655 -5.430 1.00 41.17 268 PRO B C 1
ATOM 5306 O O . PRO B 1 271 ? 2.810 8.433 -5.337 1.00 40.80 268 PRO B O 1
ATOM 5310 N N . GLY B 1 272 ? 3.260 10.422 -4.394 1.00 40.98 269 GLY B N 1
ATOM 5311 C CA . GLY B 1 272 ? 3.446 9.857 -3.063 1.00 42.20 269 GLY B CA 1
ATOM 5312 C C . GLY B 1 272 ? 3.269 10.875 -1.967 1.00 45.25 269 GLY B C 1
ATOM 5313 O O . GLY B 1 272 ? 2.576 11.880 -2.153 1.00 43.84 269 GLY B O 1
ATOM 5314 N N . VAL B 1 273 ? 3.892 10.605 -0.813 1.00 41.84 270 VAL B N 1
ATOM 5315 C CA . VAL B 1 273 ? 3.841 11.469 0.370 1.00 42.42 270 VAL B CA 1
ATOM 5316 C C . VAL B 1 273 ? 5.152 12.272 0.481 1.00 47.50 270 VAL B C 1
ATOM 5317 O O . VAL B 1 273 ? 5.400 12.932 1.492 1.00 47.28 270 VAL B O 1
ATOM 5321 N N . GLY B 1 274 ? 5.973 12.187 -0.561 1.00 44.81 271 GLY B N 1
ATOM 5322 C CA . GLY B 1 274 ? 7.273 12.838 -0.601 1.00 46.22 271 GLY B CA 1
ATOM 5323 C C . GLY B 1 274 ? 8.365 11.910 -1.081 1.00 52.30 271 GLY B C 1
ATOM 5324 O O . GLY B 1 274 ? 8.090 10.780 -1.501 1.00 51.11 271 GLY B O 1
ATOM 5325 N N . VAL B 1 275 ? 9.615 12.380 -1.018 1.00 51.16 272 VAL B N 1
ATOM 5326 C CA . VAL B 1 275 ? 10.765 11.623 -1.510 1.00 51.37 272 VAL B CA 1
ATOM 5327 C C . VAL B 1 275 ? 11.833 11.476 -0.405 1.00 58.40 272 VAL B C 1
ATOM 5328 O O . VAL B 1 275 ? 12.120 12.433 0.323 1.00 59.31 272 VAL B O 1
ATOM 5332 N N . GLY B 1 276 ? 12.391 10.268 -0.293 1.00 55.43 273 GLY B N 1
ATOM 5333 C CA . GLY B 1 276 ? 13.428 9.948 0.678 1.00 77.38 273 GLY B CA 1
ATOM 5334 C C . GLY B 1 276 ? 14.613 9.230 0.070 1.00 92.55 273 GLY B C 1
ATOM 5335 O O . GLY B 1 276 ? 14.549 8.773 -1.072 1.00 51.20 273 GLY B O 1
ATOM 5336 N N . CYS B 1 279 ? 19.408 8.958 -2.423 1.00 73.55 276 CYS B N 1
ATOM 5337 C CA . CYS B 1 279 ? 19.467 8.743 -3.864 1.00 72.50 276 CYS B CA 1
ATOM 5338 C C . CYS B 1 279 ? 18.647 9.811 -4.609 1.00 74.71 276 CYS B C 1
ATOM 5339 O O . CYS B 1 279 ? 19.133 10.390 -5.579 1.00 74.20 276 CYS B O 1
ATOM 5342 N N . LEU B 1 280 ? 17.409 10.069 -4.163 1.00 69.54 277 LEU B N 1
ATOM 5343 C CA . LEU B 1 280 ? 16.547 11.039 -4.840 1.00 67.45 277 LEU B CA 1
ATOM 5344 C C . LEU B 1 280 ? 16.546 12.415 -4.151 1.00 69.47 277 LEU B C 1
ATOM 5345 O O . LEU B 1 280 ? 16.105 13.394 -4.758 1.00 67.67 277 LEU B O 1
ATOM 5350 N N . THR B 1 281 ? 17.070 12.496 -2.908 1.00 66.40 278 THR B N 1
ATOM 5351 C CA . THR B 1 281 ? 17.138 13.754 -2.147 1.00 67.33 278 THR B CA 1
ATOM 5352 C C . THR B 1 281 ? 18.559 14.344 -2.124 1.00 71.71 278 THR B C 1
ATOM 5353 O O . THR B 1 281 ? 18.725 15.515 -1.764 1.00 72.76 278 THR B O 1
ATOM 5357 N N . LYS B 1 282 ? 19.581 13.535 -2.474 1.00 66.71 279 LYS B N 1
ATOM 5358 C CA . LYS B 1 282 ? 20.973 13.982 -2.422 1.00 66.68 279 LYS B CA 1
ATOM 5359 C C . LYS B 1 282 ? 21.629 14.041 -3.808 1.00 67.70 279 LYS B C 1
ATOM 5360 O O . LYS B 1 282 ? 22.263 15.046 -4.130 1.00 66.91 279 LYS B O 1
ATOM 5366 N N . ASP B 1 283 ? 21.493 12.969 -4.617 1.00 57.83 280 ASP B N 1
ATOM 5367 C CA . ASP B 1 283 ? 22.118 12.879 -5.949 1.00 58.18 280 ASP B CA 1
ATOM 5368 C C . ASP B 1 283 ? 21.643 13.999 -6.916 1.00 61.23 280 ASP B C 1
ATOM 5369 O O . ASP B 1 283 ? 22.511 14.626 -7.524 1.00 61.63 280 ASP B O 1
ATOM 5374 N N . PRO B 1 284 ? 20.325 14.358 -7.023 1.00 55.87 281 PRO B N 1
ATOM 5375 C CA . PRO B 1 284 ? 19.957 15.499 -7.890 1.00 54.76 281 PRO B CA 1
ATOM 5376 C C . PRO B 1 284 ? 20.651 16.801 -7.442 1.00 59.05 281 PRO B C 1
ATOM 5377 O O . PRO B 1 284 ? 21.152 17.540 -8.291 1.00 58.67 281 PRO B O 1
ATOM 5381 N N . TRP B 1 285 ? 20.745 17.043 -6.103 1.00 56.13 282 TRP B N 1
ATOM 5382 C CA . TRP B 1 285 ? 21.435 18.215 -5.532 1.00 57.05 282 TRP B CA 1
ATOM 5383 C C . TRP B 1 285 ? 22.943 18.148 -5.803 1.00 60.83 282 TRP B C 1
ATOM 5384 O O . TRP B 1 285 ? 23.572 19.189 -6.003 1.00 61.52 282 TRP B O 1
ATOM 5395 N N . MET B 1 286 ? 23.522 16.918 -5.788 1.00 56.07 283 MET B N 1
ATOM 5396 C CA . MET B 1 286 ? 24.942 16.670 -6.064 1.00 56.97 283 MET B CA 1
ATOM 5397 C C . MET B 1 286 ? 25.279 17.164 -7.479 1.00 56.89 283 MET B C 1
ATOM 5398 O O . MET B 1 286 ? 26.291 17.841 -7.671 1.00 56.14 283 MET B O 1
ATOM 5403 N N . ALA B 1 287 ? 24.383 16.879 -8.454 1.00 49.90 284 ALA B N 1
ATOM 5404 C CA . ALA B 1 287 ? 24.532 17.336 -9.837 1.00 48.92 284 ALA B CA 1
ATOM 5405 C C . ALA B 1 287 ? 24.354 18.855 -9.908 1.00 51.76 284 ALA B C 1
ATOM 5406 O O . ALA B 1 287 ? 25.080 19.528 -10.648 1.00 49.95 284 ALA B O 1
ATOM 5408 N N . TRP B 1 288 ? 23.395 19.393 -9.105 1.00 48.69 285 TRP B N 1
ATOM 5409 C CA . TRP B 1 288 ? 23.083 20.826 -9.054 1.00 48.66 285 TRP B CA 1
ATOM 5410 C C . TRP B 1 288 ? 24.293 21.629 -8.562 1.00 51.34 285 TRP B C 1
ATOM 5411 O O . TRP B 1 288 ? 24.635 22.644 -9.168 1.00 50.23 285 TRP B O 1
ATOM 5422 N N . ARG B 1 289 ? 24.936 21.167 -7.477 1.00 48.88 286 ARG B N 1
ATOM 5423 C CA . ARG B 1 289 ? 26.118 21.823 -6.906 1.00 50.69 286 ARG B CA 1
ATOM 5424 C C . ARG B 1 289 ? 27.296 21.751 -7.897 1.00 56.50 286 ARG B C 1
ATOM 5425 O O . ARG B 1 289 ? 28.004 22.750 -8.073 1.00 57.28 286 ARG B O 1
ATOM 5433 N N . ASP B 1 290 ? 27.477 20.585 -8.571 1.00 53.37 287 ASP B N 1
ATOM 5434 C CA . ASP B 1 290 ? 28.537 20.408 -9.567 1.00 54.26 287 ASP B CA 1
ATOM 5435 C C . ASP B 1 290 ? 28.324 21.372 -10.730 1.00 57.09 287 ASP B C 1
ATOM 5436 O O . ASP B 1 290 ? 29.265 22.028 -11.169 1.00 58.29 287 ASP B O 1
ATOM 5441 N N . GLY B 1 291 ? 27.075 21.484 -11.171 1.00 52.01 288 GLY B N 1
ATOM 5442 C CA . GLY B 1 291 ? 26.671 22.405 -12.223 1.00 51.03 288 GLY B CA 1
ATOM 5443 C C . GLY B 1 291 ? 26.903 23.845 -11.815 1.00 54.80 288 GLY B C 1
ATOM 5444 O O . GLY B 1 291 ? 27.503 24.610 -12.576 1.00 54.63 288 GLY B O 1
ATOM 5445 N N . ARG B 1 292 ? 26.457 24.217 -10.587 1.00 51.16 289 ARG B N 1
ATOM 5446 C CA . ARG B 1 292 ? 26.612 25.579 -10.052 1.00 52.00 289 ARG B CA 1
ATOM 5447 C C . ARG B 1 292 ? 28.087 26.010 -10.031 1.00 56.62 289 ARG B C 1
ATOM 5448 O O . ARG B 1 292 ? 28.391 27.124 -10.457 1.00 56.78 289 ARG B O 1
ATOM 5456 N N . ASP B 1 293 ? 29.003 25.113 -9.576 1.00 54.09 290 ASP B N 1
ATOM 5457 C CA . ASP B 1 293 ? 30.452 25.377 -9.530 1.00 56.03 290 ASP B CA 1
ATOM 5458 C C . ASP B 1 293 ? 31.038 25.553 -10.940 1.00 61.18 290 ASP B C 1
ATOM 5459 O O . ASP B 1 293 ? 32.120 26.133 -11.092 1.00 62.87 290 ASP B O 1
ATOM 5464 N N . ARG B 1 294 ? 30.326 25.044 -11.964 1.00 56.20 291 ARG B N 1
ATOM 5465 C CA . ARG B 1 294 ? 30.770 25.096 -13.355 1.00 56.54 291 ARG B CA 1
ATOM 5466 C C . ARG B 1 294 ? 29.970 26.135 -14.183 1.00 59.33 291 ARG B C 1
ATOM 5467 O O . ARG B 1 294 ? 30.190 26.262 -15.392 1.00 58.20 291 ARG B O 1
ATOM 5475 N N . GLY B 1 295 ? 29.102 26.897 -13.508 1.00 55.84 292 GLY B N 1
ATOM 5476 C CA . GLY B 1 295 ? 28.321 27.974 -14.118 1.00 55.02 292 GLY B CA 1
ATOM 5477 C C . GLY B 1 295 ? 27.066 27.548 -14.857 1.00 56.95 292 GLY B C 1
ATOM 5478 O O . GLY B 1 295 ? 26.606 28.264 -15.755 1.00 56.40 292 GLY B O 1
ATOM 5479 N N . VAL B 1 296 ? 26.481 26.393 -14.470 1.00 51.31 293 VAL B N 1
ATOM 5480 C CA . VAL B 1 296 ? 25.249 25.871 -15.075 1.00 48.71 293 VAL B CA 1
ATOM 5481 C C . VAL B 1 296 ? 24.174 25.753 -13.985 1.00 50.05 293 VAL B C 1
ATOM 5482 O O . VAL B 1 296 ? 24.399 25.095 -12.969 1.00 48.86 293 VAL B O 1
ATOM 5486 N N . SER B 1 297 ? 23.019 26.404 -14.192 1.00 45.75 294 SER B N 1
ATOM 5487 C CA . SER B 1 297 ? 21.909 26.359 -13.230 1.00 44.12 294 SER B CA 1
ATOM 5488 C C . SER B 1 297 ? 20.924 25.248 -13.598 1.00 43.87 294 SER B C 1
ATOM 5489 O O . SER B 1 297 ? 20.333 25.287 -14.677 1.00 43.24 294 SER B O 1
ATOM 5492 N N . LEU B 1 298 ? 20.753 24.252 -12.707 1.00 37.39 295 LEU B N 1
ATOM 5493 C CA . LEU B 1 298 ? 19.804 23.158 -12.948 1.00 34.12 295 LEU B CA 1
ATOM 5494 C C . LEU B 1 298 ? 18.463 23.502 -12.291 1.00 32.25 295 LEU B C 1
ATOM 5495 O O . LEU B 1 298 ? 18.193 23.084 -11.161 1.00 29.82 295 LEU B O 1
ATOM 5500 N N . ARG B 1 299 ? 17.645 24.324 -12.987 1.00 26.39 296 ARG B N 1
ATOM 5501 C CA . ARG B 1 299 ? 16.341 24.791 -12.484 1.00 24.84 296 ARG B CA 1
ATOM 5502 C C . ARG B 1 299 ? 15.328 23.655 -12.314 1.00 26.65 296 ARG B C 1
ATOM 5503 O O . ARG B 1 299 ? 14.504 23.724 -11.401 1.00 25.79 296 ARG B O 1
ATOM 5511 N N . THR B 1 300 ? 15.347 22.623 -13.201 1.00 23.29 297 THR B N 1
ATOM 5512 C CA . THR B 1 300 ? 14.387 21.506 -13.059 1.00 22.48 297 THR B CA 1
ATOM 5513 C C . THR B 1 300 ? 14.670 20.742 -11.763 1.00 27.43 297 THR B C 1
ATOM 5514 O O . THR B 1 300 ? 13.722 20.352 -11.077 1.00 26.52 297 THR B O 1
ATOM 5518 N N . VAL B 1 301 ? 15.961 20.600 -11.382 1.00 26.35 298 VAL B N 1
ATOM 5519 C CA . VAL B 1 301 ? 16.342 19.964 -10.094 1.00 26.88 298 VAL B CA 1
ATOM 5520 C C . VAL B 1 301 ? 15.837 20.825 -8.914 1.00 30.65 298 VAL B C 1
ATOM 5521 O O . VAL B 1 301 ? 15.188 20.292 -8.018 1.00 30.07 298 VAL B O 1
ATOM 5525 N N . GLU B 1 302 ? 16.155 22.146 -8.910 1.00 27.17 299 GLU B N 1
ATOM 5526 C CA . GLU B 1 302 ? 15.746 23.092 -7.842 1.00 27.03 299 GLU B CA 1
ATOM 5527 C C . GLU B 1 302 ? 14.240 23.025 -7.606 1.00 28.64 299 GLU B C 1
ATOM 5528 O O . GLU B 1 302 ? 13.777 22.942 -6.465 1.00 26.38 299 GLU B O 1
ATOM 5534 N N . THR B 1 303 ? 13.467 23.099 -8.700 1.00 22.73 300 THR B N 1
ATOM 5535 C CA . THR B 1 303 ? 12.012 23.079 -8.606 1.00 21.94 300 THR B CA 1
ATOM 5536 C C . THR B 1 303 ? 11.520 21.723 -8.099 1.00 25.43 300 THR B C 1
ATOM 5537 O O . THR B 1 303 ? 10.639 21.679 -7.231 1.00 25.16 300 THR B O 1
ATOM 5541 N N . ALA B 1 304 ? 12.072 20.621 -8.641 1.00 22.94 301 ALA B N 1
ATOM 5542 C CA . ALA B 1 304 ? 11.658 19.273 -8.245 1.00 23.23 301 ALA B CA 1
ATOM 5543 C C . ALA B 1 304 ? 11.868 19.041 -6.751 1.00 26.56 301 ALA B C 1
ATOM 5544 O O . ALA B 1 304 ? 10.984 18.486 -6.088 1.00 26.38 301 ALA B O 1
ATOM 5546 N N . ARG B 1 305 ? 13.012 19.499 -6.209 1.00 23.12 302 ARG B N 1
ATOM 5547 C CA . ARG B 1 305 ? 13.333 19.319 -4.797 1.00 24.45 302 ARG B CA 1
ATOM 5548 C C . ARG B 1 305 ? 12.372 20.113 -3.920 1.00 29.95 302 ARG B C 1
ATOM 5549 O O . ARG B 1 305 ? 11.911 19.579 -2.912 1.00 28.69 302 ARG B O 1
ATOM 5557 N N . ALA B 1 306 ? 12.037 21.366 -4.328 1.00 26.23 303 ALA B N 1
ATOM 5558 C CA . ALA B 1 306 ? 11.081 22.225 -3.613 1.00 26.86 303 ALA B CA 1
ATOM 5559 C C . ALA B 1 306 ? 9.687 21.597 -3.619 1.00 29.71 303 ALA B C 1
ATOM 5560 O O . ALA B 1 306 ? 9.044 21.532 -2.571 1.00 29.51 303 ALA B O 1
ATOM 5562 N N . VAL B 1 307 ? 9.249 21.075 -4.775 1.00 24.08 304 VAL B N 1
ATOM 5563 C CA . VAL B 1 307 ? 7.948 20.408 -4.897 1.00 24.55 304 VAL B CA 1
ATOM 5564 C C . VAL B 1 307 ? 7.900 19.152 -3.996 1.00 28.39 304 VAL B C 1
ATOM 5565 O O . VAL B 1 307 ? 6.990 19.023 -3.184 1.00 28.74 304 VAL B O 1
ATOM 5569 N N . ASN B 1 308 ? 8.881 18.255 -4.126 1.00 25.23 305 ASN B N 1
ATOM 5570 C CA . ASN B 1 308 ? 8.896 17.014 -3.345 1.00 25.45 305 ASN B CA 1
ATOM 5571 C C . ASN B 1 308 ? 9.114 17.265 -1.841 1.00 30.53 305 ASN B C 1
ATOM 5572 O O . ASN B 1 308 ? 8.531 16.545 -1.041 1.00 30.04 305 ASN B O 1
ATOM 5577 N N . ASP B 1 309 ? 9.847 18.336 -1.459 1.00 28.86 306 ASP B N 1
ATOM 5578 C CA . ASP B 1 309 ? 10.065 18.666 -0.031 1.00 30.52 306 ASP B CA 1
ATOM 5579 C C . ASP B 1 309 ? 8.791 19.203 0.632 1.00 34.41 306 ASP B C 1
ATOM 5580 O O . ASP B 1 309 ? 8.658 19.105 1.853 1.00 34.65 306 ASP B O 1
ATOM 5585 N N . ASP B 1 310 ? 7.858 19.758 -0.160 1.00 30.97 307 ASP B N 1
ATOM 5586 C CA . ASP B 1 310 ? 6.596 20.274 0.382 1.00 31.80 307 ASP B CA 1
ATOM 5587 C C . ASP B 1 310 ? 5.529 19.165 0.575 1.00 31.10 307 ASP B C 1
ATOM 5588 O O . ASP B 1 310 ? 4.550 19.397 1.275 1.00 29.24 307 ASP B O 1
ATOM 5593 N N . MET B 1 311 ? 5.695 17.989 -0.077 1.00 25.54 308 MET B N 1
ATOM 5594 C CA . MET B 1 311 ? 4.695 16.914 -0.041 1.00 25.32 308 MET B CA 1
ATOM 5595 C C . MET B 1 311 ? 4.404 16.356 1.389 1.00 29.19 308 MET B C 1
ATOM 5596 O O . MET B 1 311 ? 3.234 16.188 1.686 1.00 30.35 308 MET B O 1
ATOM 5601 N N . PRO B 1 312 ? 5.384 16.119 2.303 1.00 27.99 309 PRO B N 1
ATOM 5602 C CA . PRO B 1 312 ? 5.013 15.616 3.645 1.00 28.65 309 PRO B CA 1
ATOM 5603 C C . PRO B 1 312 ? 4.055 16.571 4.395 1.00 33.12 309 PRO B C 1
ATOM 5604 O O . PRO B 1 312 ? 3.056 16.114 4.941 1.00 32.80 309 PRO B O 1
ATOM 5608 N N . ARG B 1 313 ? 4.318 17.897 4.362 1.00 31.60 310 ARG B N 1
ATOM 5609 C CA . ARG B 1 313 ? 3.447 18.894 5.001 1.00 32.54 310 ARG B CA 1
ATOM 5610 C C . ARG B 1 313 ? 2.065 18.892 4.329 1.00 34.36 310 ARG B C 1
ATOM 5611 O O . ARG B 1 313 ? 1.048 18.912 5.022 1.00 32.59 310 ARG B O 1
ATOM 5619 N N . HIS B 1 314 ? 2.027 18.824 2.984 1.00 30.53 311 HIS B N 1
ATOM 5620 C CA . HIS B 1 314 ? 0.751 18.779 2.253 1.00 30.71 311 HIS B CA 1
ATOM 5621 C C . HIS B 1 314 ? -0.050 17.518 2.624 1.00 32.55 311 HIS B C 1
ATOM 5622 O O . HIS B 1 314 ? -1.257 17.601 2.824 1.00 33.98 311 HIS B O 1
ATOM 5629 N N . THR B 1 315 ? 0.633 16.370 2.744 1.00 27.29 312 THR B N 1
ATOM 5630 C CA . THR B 1 315 ? 0.010 15.085 3.110 1.00 26.93 312 THR B CA 1
ATOM 5631 C C . THR B 1 315 ? -0.676 15.201 4.472 1.00 31.11 312 THR B C 1
ATOM 5632 O O . THR B 1 315 ? -1.812 14.764 4.618 1.00 31.12 312 THR B O 1
ATOM 5636 N N . ALA B 1 316 ? 0.001 15.807 5.450 1.00 28.86 313 ALA B N 1
ATOM 5637 C CA . ALA B 1 316 ? -0.552 15.989 6.795 1.00 30.32 313 ALA B CA 1
ATOM 5638 C C . ALA B 1 316 ? -1.769 16.918 6.754 1.00 35.25 313 ALA B C 1
ATOM 5639 O O . ALA B 1 316 ? -2.771 16.649 7.418 1.00 35.82 313 ALA B O 1
ATOM 5641 N N . ALA B 1 317 ? -1.687 17.992 5.951 1.00 32.28 314 ALA B N 1
ATOM 5642 C CA . ALA B 1 317 ? -2.781 18.942 5.741 1.00 33.15 314 ALA B CA 1
ATOM 5643 C C . ALA B 1 317 ? -4.012 18.233 5.161 1.00 36.10 314 ALA B C 1
ATOM 5644 O O . ALA B 1 317 ? -5.113 18.460 5.633 1.00 36.47 314 ALA B O 1
ATOM 5646 N N . VAL B 1 318 ? -3.815 17.341 4.154 1.00 32.52 315 VAL B N 1
ATOM 5647 C CA . VAL B 1 318 ? -4.913 16.598 3.526 1.00 32.25 315 VAL B CA 1
ATOM 5648 C C . VAL B 1 318 ? -5.541 15.632 4.538 1.00 33.87 315 VAL B C 1
ATOM 5649 O O . VAL B 1 318 ? -6.768 15.549 4.615 1.00 33.78 315 VAL B O 1
ATOM 5653 N N . ILE B 1 319 ? -4.709 14.910 5.309 1.00 30.10 316 ILE B N 1
ATOM 5654 C CA . ILE B 1 319 ? -5.207 13.970 6.334 1.00 30.19 316 ILE B CA 1
ATOM 5655 C C . ILE B 1 319 ? -6.119 14.719 7.321 1.00 36.86 316 ILE B C 1
ATOM 5656 O O . ILE B 1 319 ? -7.246 14.281 7.559 1.00 38.14 316 ILE B O 1
ATOM 5661 N N . ALA B 1 320 ? -5.637 15.856 7.869 1.00 34.89 317 ALA B N 1
ATOM 5662 C CA . ALA B 1 320 ? -6.380 16.657 8.857 1.00 36.46 317 ALA B CA 1
ATOM 5663 C C . ALA B 1 320 ? -7.669 17.238 8.266 1.00 42.57 317 ALA B C 1
ATOM 5664 O O . ALA B 1 320 ? -8.697 17.267 8.944 1.00 43.93 317 ALA B O 1
ATOM 5666 N N . ASP B 1 321 ? -7.611 17.691 7.000 1.00 40.39 318 ASP B N 1
ATOM 5667 C CA . ASP B 1 321 ? -8.772 18.257 6.309 1.00 41.43 318 ASP B CA 1
ATOM 5668 C C . ASP B 1 321 ? -9.849 17.175 6.121 1.00 45.22 318 ASP B C 1
ATOM 5669 O O . ASP B 1 321 ? -11.009 17.414 6.444 1.00 46.41 318 ASP B O 1
ATOM 5674 N N . GLU B 1 322 ? -9.442 15.957 5.700 1.00 39.96 319 GLU B N 1
ATOM 5675 C CA . GLU B 1 322 ? -10.363 14.826 5.514 1.00 39.74 319 GLU B CA 1
ATOM 5676 C C . GLU B 1 322 ? -10.965 14.356 6.821 1.00 44.99 319 GLU B C 1
ATOM 5677 O O . GLU B 1 322 ? -12.121 13.926 6.838 1.00 46.21 319 GLU B O 1
ATOM 5683 N N . LEU B 1 323 ? -10.194 14.429 7.920 1.00 39.90 320 LEU B N 1
ATOM 5684 C CA . LEU B 1 323 ? -10.711 14.044 9.227 1.00 40.44 320 LEU B CA 1
ATOM 5685 C C . LEU B 1 323 ? -11.767 15.055 9.698 1.00 46.97 320 LEU B C 1
ATOM 5686 O O . LEU B 1 323 ? -12.773 14.638 10.257 1.00 47.27 320 LEU B O 1
ATOM 5691 N N . VAL B 1 324 ? -11.575 16.365 9.402 1.00 45.47 321 VAL B N 1
ATOM 5692 C CA . VAL B 1 324 ? -12.551 17.415 9.750 1.00 48.85 321 VAL B CA 1
ATOM 5693 C C . VAL B 1 324 ? -13.865 17.172 8.964 1.00 53.87 321 VAL B C 1
ATOM 5694 O O . VAL B 1 324 ? -14.950 17.285 9.535 1.00 54.22 321 VAL B O 1
ATOM 5698 N N . LYS B 1 325 ? -13.752 16.786 7.677 1.00 50.14 322 LYS B N 1
ATOM 5699 C CA . LYS B 1 325 ? -14.910 16.492 6.828 1.00 51.35 322 LYS B CA 1
ATOM 5700 C C . LYS B 1 325 ? -15.710 15.294 7.369 1.00 57.48 322 LYS B C 1
ATOM 5701 O O . LYS B 1 325 ? -16.918 15.235 7.160 1.00 59.51 322 LYS B O 1
ATOM 5707 N N . LEU B 1 326 ? -15.040 14.368 8.093 1.00 56.50 323 LEU B N 1
ATOM 5708 C CA . LEU B 1 326 ? -15.676 13.202 8.711 1.00 57.39 323 LEU B CA 1
ATOM 5709 C C . LEU B 1 326 ? -16.227 13.516 10.120 1.00 65.38 323 LEU B C 1
ATOM 5710 O O . LEU B 1 326 ? -16.799 12.634 10.763 1.00 66.65 323 LEU B O 1
ATOM 5715 N N . GLY B 1 327 ? -16.023 14.747 10.587 1.00 63.98 324 GLY B N 1
ATOM 5716 C CA . GLY B 1 327 ? -16.474 15.189 11.903 1.00 67.49 324 GLY B CA 1
ATOM 5717 C C . GLY B 1 327 ? -15.553 14.740 13.021 1.00 71.95 324 GLY B C 1
ATOM 5718 O O . GLY B 1 327 ? -16.016 14.414 14.121 1.00 74.13 324 GLY B O 1
ATOM 5719 N N . ARG B 1 328 ? -14.234 14.736 12.746 1.00 64.92 325 ARG B N 1
ATOM 5720 C CA . ARG B 1 328 ? -13.202 14.324 13.695 1.00 63.66 325 ARG B CA 1
ATOM 5721 C C . ARG B 1 328 ? -12.223 15.464 13.995 1.00 69.61 325 ARG B C 1
ATOM 5722 O O . ARG B 1 328 ? -12.075 16.383 13.184 1.00 69.44 325 ARG B O 1
ATOM 5730 N N . ASP B 1 329 ? -11.522 15.383 15.148 1.00 66.94 326 ASP B N 1
ATOM 5731 C CA . ASP B 1 329 ? -10.544 16.396 15.555 1.00 67.44 326 ASP B CA 1
ATOM 5732 C C . ASP B 1 329 ? -9.385 15.785 16.376 1.00 69.41 326 ASP B C 1
ATOM 5733 O O . ASP B 1 329 ? -9.390 14.587 16.673 1.00 67.36 326 ASP B O 1
ATOM 5738 N N . ARG B 1 330 ? -8.391 16.624 16.734 1.00 66.03 327 ARG B N 1
ATOM 5739 C CA . ARG B 1 330 ? -7.196 16.239 17.502 1.00 63.87 327 ARG B CA 1
ATOM 5740 C C . ARG B 1 330 ? -7.548 15.736 18.906 1.00 67.24 327 ARG B C 1
ATOM 5741 O O . ARG B 1 330 ? -6.753 15.012 19.510 1.00 65.30 327 ARG B O 1
ATOM 5749 N N . ASN B 1 331 ? -8.732 16.127 19.424 1.00 64.58 328 ASN B N 1
ATOM 5750 C CA . ASN B 1 331 ? -9.199 15.736 20.751 1.00 66.21 328 ASN B CA 1
ATOM 5751 C C . ASN B 1 331 ? -9.821 14.322 20.758 1.00 67.80 328 ASN B C 1
ATOM 5752 O O . ASN B 1 331 ? -9.851 13.690 21.812 1.00 68.58 328 ASN B O 1
ATOM 5757 N N . ASP B 1 332 ? -10.309 13.822 19.595 1.00 60.79 329 ASP B N 1
ATOM 5758 C CA . ASP B 1 332 ? -10.979 12.514 19.546 1.00 59.16 329 ASP B CA 1
ATOM 5759 C C . ASP B 1 332 ? -10.362 11.516 18.536 1.00 57.17 329 ASP B C 1
ATOM 5760 O O . ASP B 1 332 ? -10.973 10.477 18.278 1.00 57.00 329 ASP B O 1
ATOM 5765 N N . THR B 1 333 ? -9.192 11.817 17.952 1.00 49.10 330 THR B N 1
ATOM 5766 C CA . THR B 1 333 ? -8.652 10.900 16.944 1.00 46.15 330 THR B CA 1
ATOM 5767 C C . THR B 1 333 ? -7.206 10.547 17.169 1.00 47.63 330 THR B C 1
ATOM 5768 O O . THR B 1 333 ? -6.359 11.425 17.355 1.00 48.84 330 THR B O 1
ATOM 5772 N N . THR B 1 334 ? -6.924 9.250 17.094 1.00 40.60 331 THR B N 1
ATOM 5773 C CA . THR B 1 334 ? -5.588 8.713 17.077 1.00 36.97 331 THR B CA 1
ATOM 5774 C C . THR B 1 334 ? -5.337 8.254 15.647 1.00 37.28 331 THR B C 1
ATOM 5775 O O . THR B 1 334 ? -6.188 7.575 15.059 1.00 36.36 331 THR B O 1
ATOM 5779 N N . ILE B 1 335 ? -4.200 8.660 15.073 1.00 30.34 332 ILE B N 1
ATOM 5780 C CA . ILE B 1 335 ? -3.849 8.293 13.709 1.00 29.32 332 ILE B CA 1
ATOM 5781 C C . ILE B 1 335 ? -2.844 7.167 13.757 1.00 32.90 332 ILE B C 1
ATOM 5782 O O . ILE B 1 335 ? -1.820 7.294 14.433 1.00 33.85 332 ILE B O 1
ATOM 5787 N N . ALA B 1 336 ? -3.138 6.056 13.076 1.00 28.88 333 ALA B N 1
ATOM 5788 C CA . ALA B 1 336 ? -2.187 4.956 12.985 1.00 28.52 333 ALA B CA 1
ATOM 5789 C C . ALA B 1 336 ? -1.424 5.074 11.673 1.00 32.99 333 ALA B C 1
ATOM 5790 O O . ALA B 1 336 ? -2.016 4.972 10.593 1.00 33.39 333 ALA B O 1
ATOM 5792 N N . VAL B 1 337 ? -0.142 5.419 11.767 1.00 29.06 334 VAL B N 1
ATOM 5793 C CA . VAL B 1 337 ? 0.728 5.527 10.603 1.00 27.89 334 VAL B CA 1
ATOM 5794 C C . VAL B 1 337 ? 1.251 4.131 10.318 1.00 31.74 334 VAL B C 1
ATOM 5795 O O . VAL B 1 337 ? 1.925 3.526 11.163 1.00 30.74 334 VAL B O 1
ATOM 5799 N N . LEU B 1 338 ? 0.872 3.588 9.169 1.00 27.80 335 LEU B N 1
ATOM 5800 C CA . LEU B 1 338 ? 1.265 2.238 8.799 1.00 27.92 335 LEU B CA 1
ATOM 5801 C C . LEU B 1 338 ? 2.268 2.307 7.671 1.00 32.53 335 LEU B C 1
ATOM 5802 O O . LEU B 1 338 ? 1.938 2.700 6.541 1.00 31.22 335 LEU B O 1
ATOM 5807 N N . GLY B 1 339 ? 3.510 1.992 8.019 1.00 30.30 336 GLY B N 1
ATOM 5808 C CA . GLY B 1 339 ? 4.635 2.062 7.104 1.00 31.37 336 GLY B CA 1
ATOM 5809 C C . GLY B 1 339 ? 5.388 3.352 7.329 1.00 35.38 336 GLY B C 1
ATOM 5810 O O . GLY B 1 339 ? 4.801 4.438 7.261 1.00 35.51 336 GLY B O 1
ATOM 5811 N N . ALA B 1 340 ? 6.664 3.241 7.678 1.00 31.82 337 ALA B N 1
ATOM 5812 C CA . ALA B 1 340 ? 7.494 4.404 7.980 1.00 33.07 337 ALA B CA 1
ATOM 5813 C C . ALA B 1 340 ? 8.674 4.531 7.016 1.00 37.92 337 ALA B C 1
ATOM 5814 O O . ALA B 1 340 ? 9.251 5.609 6.916 1.00 38.71 337 ALA B O 1
ATOM 5816 N N . ALA B 1 341 ? 9.058 3.434 6.342 1.00 35.25 338 ALA B N 1
ATOM 5817 C CA . ALA B 1 341 ? 10.226 3.418 5.453 1.00 38.15 338 ALA B CA 1
ATOM 5818 C C . ALA B 1 341 ? 10.114 4.415 4.296 1.00 45.48 338 ALA B C 1
ATOM 5819 O O . ALA B 1 341 ? 9.008 4.733 3.864 1.00 43.92 338 ALA B O 1
ATOM 5821 N N . PHE B 1 342 ? 11.268 4.917 3.813 1.00 45.68 339 PHE B N 1
ATOM 5822 C CA . PHE B 1 342 ? 11.332 5.871 2.703 1.00 48.04 339 PHE B CA 1
ATOM 5823 C C . PHE B 1 342 ? 10.802 5.255 1.406 1.00 51.78 339 PHE B C 1
ATOM 5824 O O . PHE B 1 342 ? 10.179 5.953 0.613 1.00 51.46 339 PHE B O 1
ATOM 5832 N N . LYS B 1 343 ? 11.058 3.950 1.199 1.00 48.78 340 LYS B N 1
ATOM 5833 C CA . LYS B 1 343 ? 10.659 3.210 -0.003 1.00 49.79 340 LYS B CA 1
ATOM 5834 C C . LYS B 1 343 ? 9.835 1.992 0.381 1.00 52.72 340 LYS B C 1
ATOM 5835 O O . LYS B 1 343 ? 10.067 1.406 1.445 1.00 51.79 340 LYS B O 1
ATOM 5841 N N . ASN B 1 344 ? 8.890 1.583 -0.495 1.00 48.21 341 ASN B N 1
ATOM 5842 C CA . ASN B 1 344 ? 8.062 0.397 -0.265 1.00 46.07 341 ASN B CA 1
ATOM 5843 C C . ASN B 1 344 ? 8.925 -0.848 -0.293 1.00 48.48 341 ASN B C 1
ATOM 5844 O O . ASN B 1 344 ? 9.869 -0.910 -1.077 1.00 50.85 341 ASN B O 1
ATOM 5849 N N . ASP B 1 345 ? 8.610 -1.833 0.576 1.00 43.18 342 ASP B N 1
ATOM 5850 C CA . ASP B 1 345 ? 9.299 -3.136 0.693 1.00 44.85 342 ASP B CA 1
ATOM 5851 C C . ASP B 1 345 ? 10.760 -3.013 1.161 1.00 49.35 342 ASP B C 1
ATOM 5852 O O . ASP B 1 345 ? 11.590 -3.852 0.832 1.00 51.37 342 ASP B O 1
ATOM 5857 N N . THR B 1 346 ? 11.042 -1.980 1.975 1.00 45.62 343 THR B N 1
ATOM 5858 C CA . THR B 1 346 ? 12.319 -1.736 2.657 1.00 46.09 343 THR B CA 1
ATOM 5859 C C . THR B 1 346 ? 11.983 -1.422 4.110 1.00 46.46 343 THR B C 1
ATOM 5860 O O . THR B 1 346 ? 10.835 -1.109 4.403 1.00 43.63 343 THR B O 1
ATOM 5864 N N . GLY B 1 347 ? 12.977 -1.462 4.992 1.00 43.23 344 GLY B N 1
ATOM 5865 C CA . GLY B 1 347 ? 12.767 -1.122 6.391 1.00 41.67 344 GLY B CA 1
ATOM 5866 C C . GLY B 1 347 ? 13.533 0.113 6.818 1.00 45.69 344 GLY B C 1
ATOM 5867 O O . GLY B 1 347 ? 13.476 0.498 7.987 1.00 45.53 344 GLY B O 1
ATOM 5868 N N . ASP B 1 348 ? 14.260 0.741 5.877 1.00 42.73 345 ASP B N 1
ATOM 5869 C CA . ASP B 1 348 ? 15.110 1.898 6.164 1.00 43.47 345 ASP B CA 1
ATOM 5870 C C . ASP B 1 348 ? 14.297 3.185 6.407 1.00 44.72 345 ASP B C 1
ATOM 5871 O O . ASP B 1 348 ? 13.541 3.618 5.538 1.00 43.05 345 ASP B O 1
ATOM 5876 N N . VAL B 1 349 ? 14.500 3.814 7.571 1.00 41.41 346 VAL B N 1
ATOM 5877 C CA . VAL B 1 349 ? 13.785 5.042 7.945 1.00 41.01 346 VAL B CA 1
ATOM 5878 C C . VAL B 1 349 ? 14.740 6.249 8.133 1.00 47.39 346 VAL B C 1
ATOM 5879 O O . VAL B 1 349 ? 14.287 7.307 8.571 1.00 47.35 346 VAL B O 1
ATOM 5883 N N . ARG B 1 350 ? 16.042 6.086 7.813 1.00 46.07 347 ARG B N 1
ATOM 5884 C CA . ARG B 1 350 ? 17.082 7.115 7.998 1.00 48.53 347 ARG B CA 1
ATOM 5885 C C . ARG B 1 350 ? 16.738 8.466 7.332 1.00 54.18 347 ARG B C 1
ATOM 5886 O O . ARG B 1 350 ? 17.002 9.523 7.919 1.00 55.96 347 ARG B O 1
ATOM 5894 N N . ASN B 1 351 ? 16.170 8.428 6.118 1.00 49.19 348 ASN B N 1
ATOM 5895 C CA . ASN B 1 351 ? 15.782 9.626 5.376 1.00 49.76 348 ASN B CA 1
ATOM 5896 C C . ASN B 1 351 ? 14.409 9.375 4.749 1.00 51.50 348 ASN B C 1
ATOM 5897 O O . ASN B 1 351 ? 14.300 9.155 3.539 1.00 53.37 348 ASN B O 1
ATOM 5902 N N . THR B 1 352 ? 13.371 9.329 5.593 1.00 42.41 349 THR B N 1
ATOM 5903 C CA . THR B 1 352 ? 12.021 9.043 5.134 1.00 39.51 349 THR B CA 1
ATOM 5904 C C . THR B 1 352 ? 11.131 10.295 5.176 1.00 42.82 349 THR B C 1
ATOM 5905 O O . THR B 1 352 ? 11.144 11.019 6.174 1.00 41.73 349 THR B O 1
ATOM 5909 N N . PRO B 1 353 ? 10.305 10.535 4.120 1.00 39.58 350 PRO B N 1
ATOM 5910 C CA . PRO B 1 353 ? 9.369 11.680 4.167 1.00 39.16 350 PRO B CA 1
ATOM 5911 C C . PRO B 1 353 ? 8.253 11.464 5.197 1.00 38.47 350 PRO B C 1
ATOM 5912 O O . PRO B 1 353 ? 7.619 12.428 5.617 1.00 38.82 350 PRO B O 1
ATOM 5916 N N . VAL B 1 354 ? 8.058 10.206 5.644 1.00 31.67 351 VAL B N 1
ATOM 5917 C CA . VAL B 1 354 ? 7.074 9.845 6.673 1.00 29.28 351 VAL B CA 1
ATOM 5918 C C . VAL B 1 354 ? 7.382 10.623 7.975 1.00 35.03 351 VAL B C 1
ATOM 5919 O O . VAL B 1 354 ? 6.453 11.027 8.682 1.00 33.45 351 VAL B O 1
ATOM 5923 N N . ARG B 1 355 ? 8.686 10.872 8.252 1.00 34.73 352 ARG B N 1
ATOM 5924 C CA . ARG B 1 355 ? 9.138 11.662 9.401 1.00 36.59 352 ARG B CA 1
ATOM 5925 C C . ARG B 1 355 ? 8.522 13.061 9.338 1.00 40.00 352 ARG B C 1
ATOM 5926 O O . ARG B 1 355 ? 8.027 13.553 10.348 1.00 39.50 352 ARG B O 1
ATOM 5934 N N . GLY B 1 356 ? 8.479 13.635 8.132 1.00 35.84 353 GLY B N 1
ATOM 5935 C CA . GLY B 1 356 ? 7.898 14.950 7.883 1.00 36.38 353 GLY B CA 1
ATOM 5936 C C . GLY B 1 356 ? 6.393 14.970 8.058 1.00 36.71 353 GLY B C 1
ATOM 5937 O O . GLY B 1 356 ? 5.845 15.952 8.554 1.00 36.66 353 GLY B O 1
ATOM 5938 N N . VAL B 1 357 ? 5.708 13.880 7.654 1.00 30.65 354 VAL B N 1
ATOM 5939 C CA . VAL B 1 357 ? 4.247 13.769 7.802 1.00 29.11 354 VAL B CA 1
ATOM 5940 C C . VAL B 1 357 ? 3.899 13.683 9.291 1.00 32.22 354 VAL B C 1
ATOM 5941 O O . VAL B 1 357 ? 3.027 14.423 9.776 1.00 31.32 354 VAL B O 1
ATOM 5945 N N . VAL B 1 358 ? 4.558 12.757 10.001 1.00 29.15 355 VAL B N 1
ATOM 5946 C CA . VAL B 1 358 ? 4.315 12.530 11.435 1.00 28.45 355 VAL B CA 1
ATOM 5947 C C . VAL B 1 358 ? 4.597 13.821 12.212 1.00 34.23 355 VAL B C 1
ATOM 5948 O O . VAL B 1 358 ? 3.747 14.239 13.007 1.00 34.70 355 VAL B O 1
ATOM 5952 N N . ALA B 1 359 ? 5.759 14.473 11.953 1.00 33.02 356 ALA B N 1
ATOM 5953 C CA . ALA B 1 359 ? 6.114 15.726 12.631 1.00 36.54 356 ALA B CA 1
ATOM 5954 C C . ALA B 1 359 ? 5.051 16.797 12.383 1.00 42.91 356 ALA B C 1
ATOM 5955 O O . ALA B 1 359 ? 4.648 17.457 13.330 1.00 43.74 356 ALA B O 1
ATOM 5957 N N . ALA B 1 360 ? 4.541 16.919 11.127 1.00 38.53 357 ALA B N 1
ATOM 5958 C CA . ALA B 1 360 ? 3.495 17.899 10.812 1.00 38.78 357 ALA B CA 1
ATOM 5959 C C . ALA B 1 360 ? 2.153 17.544 11.480 1.00 39.74 357 ALA B C 1
ATOM 5960 O O . ALA B 1 360 ? 1.443 18.443 11.937 1.00 39.83 357 ALA B O 1
ATOM 5962 N N . LEU B 1 361 ? 1.828 16.238 11.583 1.00 33.82 358 LEU B N 1
ATOM 5963 C CA . LEU B 1 361 ? 0.599 15.784 12.254 1.00 33.77 358 LEU B CA 1
ATOM 5964 C C . LEU B 1 361 ? 0.679 16.069 13.772 1.00 40.95 358 LEU B C 1
ATOM 5965 O O . LEU B 1 361 ? -0.285 16.571 14.360 1.00 42.06 358 LEU B O 1
ATOM 5970 N N . ARG B 1 362 ? 1.855 15.812 14.381 1.00 38.93 359 ARG B N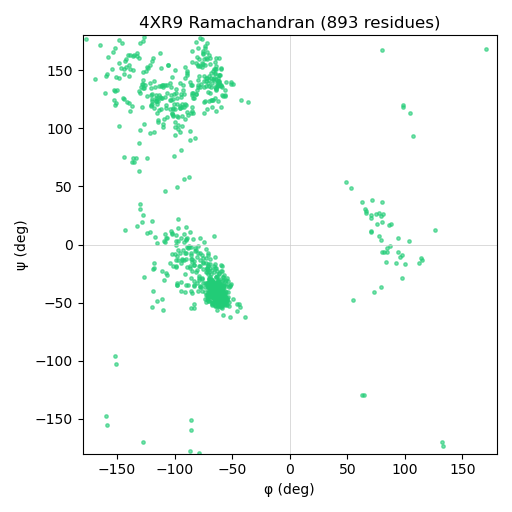 1
ATOM 5971 C CA . ARG B 1 362 ? 2.100 16.091 15.805 1.00 41.06 359 ARG B CA 1
ATOM 5972 C C . ARG B 1 362 ? 2.238 17.600 16.070 1.00 49.88 359 ARG B C 1
ATOM 5973 O O . ARG B 1 362 ? 1.652 18.083 17.025 1.00 53.51 359 ARG B O 1
ATOM 5981 N N . ASP B 1 363 ? 2.982 18.345 15.206 1.00 47.45 360 ASP B N 1
ATOM 5982 C CA . ASP B 1 363 ? 3.175 19.812 15.288 1.00 50.63 360 ASP B CA 1
ATOM 5983 C C . ASP B 1 363 ? 1.819 20.539 15.338 1.00 56.88 360 ASP B C 1
ATOM 5984 O O . ASP B 1 363 ? 1.717 21.600 15.964 1.00 59.42 360 ASP B O 1
ATOM 5989 N N . SER B 1 364 ? 0.779 19.963 14.677 1.00 51.81 361 SER B N 1
ATOM 5990 C CA . SER B 1 364 ? -0.574 20.526 14.671 1.00 53.49 361 SER B CA 1
ATOM 5991 C C . SER B 1 364 ? -1.346 20.108 15.931 1.00 57.97 361 SER B C 1
ATOM 5992 O O . SER B 1 364 ? -2.194 20.865 16.390 1.00 61.78 361 SER B O 1
ATOM 5995 N N . GLY B 1 365 ? -1.050 18.918 16.468 1.00 51.84 362 GLY B N 1
ATOM 5996 C CA . GLY B 1 365 ? -1.654 18.435 17.710 1.00 51.84 362 GLY B CA 1
ATOM 5997 C C . GLY B 1 365 ? -2.327 17.074 17.709 1.00 52.18 362 GLY B C 1
ATOM 5998 O O . GLY B 1 365 ? -3.018 16.742 18.675 1.00 51.54 362 GLY B O 1
ATOM 5999 N N . PHE B 1 366 ? -2.126 16.258 16.651 1.00 45.34 363 PHE B N 1
ATOM 6000 C CA . PHE B 1 366 ? -2.750 14.928 16.574 1.00 43.93 363 PHE B CA 1
ATOM 6001 C C . PHE B 1 366 ? -1.967 13.841 17.292 1.00 46.69 363 PHE B C 1
ATOM 6002 O O . PHE B 1 366 ? -0.734 13.837 17.240 1.00 46.46 363 PHE B O 1
ATOM 6010 N N A ARG B 1 367 ? -2.681 12.881 17.915 0.50 42.91 364 ARG B N 1
ATOM 6011 N N B ARG B 1 367 ? -2.684 12.881 17.914 0.50 43.03 364 ARG B N 1
ATOM 6012 C CA A ARG B 1 367 ? -2.065 11.705 18.526 0.50 41.31 364 ARG B CA 1
ATOM 6013 C CA B ARG B 1 367 ? -2.083 11.696 18.527 0.50 41.49 364 ARG B CA 1
ATOM 6014 C C A ARG B 1 367 ? -1.709 10.727 17.410 0.50 42.57 364 ARG B C 1
ATOM 6015 C C B ARG B 1 367 ? -1.712 10.724 17.406 0.50 42.63 364 ARG B C 1
ATOM 6016 O O A ARG B 1 367 ? -2.581 10.355 16.622 0.50 41.34 364 ARG B O 1
ATOM 6017 O O B ARG B 1 367 ? -2.578 10.355 16.609 0.50 41.39 364 ARG B O 1
ATOM 6032 N N . VAL B 1 368 ? -0.423 10.371 17.290 1.00 37.33 365 VAL B N 1
ATOM 6033 C CA . VAL B 1 368 ? 0.042 9.483 16.212 1.00 34.29 365 VAL B CA 1
ATOM 6034 C C . VAL B 1 368 ? 0.701 8.238 16.791 1.00 37.29 365 VAL B C 1
ATOM 6035 O O . VAL B 1 368 ? 1.514 8.346 17.702 1.00 37.84 365 VAL B O 1
ATOM 6039 N N . ARG B 1 369 ? 0.324 7.058 16.272 1.00 32.46 366 ARG B N 1
ATOM 6040 C CA . ARG B 1 369 ? 0.955 5.764 16.562 1.00 32.09 366 ARG B CA 1
ATOM 6041 C C . ARG B 1 369 ? 1.681 5.325 15.283 1.00 34.84 366 ARG B C 1
ATOM 6042 O O . ARG B 1 369 ? 1.116 5.465 14.197 1.00 35.38 366 ARG B O 1
ATOM 6050 N N . ILE B 1 370 ? 2.905 4.804 15.389 1.00 30.43 367 ILE B N 1
ATOM 6051 C CA . ILE B 1 370 ? 3.658 4.367 14.201 1.00 29.30 367 ILE B CA 1
ATOM 6052 C C . ILE B 1 370 ? 3.847 2.846 14.213 1.00 31.53 367 ILE B C 1
ATOM 6053 O O . ILE B 1 370 ? 4.176 2.287 15.248 1.00 30.54 367 ILE B O 1
ATOM 6058 N N . PHE B 1 371 ? 3.650 2.184 13.054 1.00 27.81 368 PHE B N 1
ATOM 6059 C CA . PHE B 1 371 ? 3.935 0.761 12.906 1.00 27.01 368 PHE B CA 1
ATOM 6060 C C . PHE B 1 371 ? 4.477 0.444 11.519 1.00 31.39 368 PHE B C 1
ATOM 6061 O O . PHE B 1 371 ? 3.820 0.719 10.519 1.00 31.49 368 PHE B O 1
ATOM 6069 N N . ASP B 1 372 ? 5.648 -0.205 11.470 1.00 28.81 369 ASP B N 1
ATOM 6070 C CA . ASP B 1 372 ? 6.240 -0.680 10.221 1.00 29.17 369 ASP B CA 1
ATOM 6071 C C . ASP B 1 372 ? 6.829 -2.072 10.489 1.00 33.64 369 ASP B C 1
ATOM 6072 O O . ASP B 1 372 ? 7.714 -2.200 11.330 1.00 33.91 369 ASP B O 1
ATOM 6077 N N . PRO B 1 373 ? 6.295 -3.138 9.845 1.00 30.96 370 PRO B N 1
ATOM 6078 C CA . PRO B 1 373 ? 6.774 -4.498 10.155 1.00 32.49 370 PRO B CA 1
ATOM 6079 C C . PRO B 1 373 ? 8.173 -4.806 9.616 1.00 39.01 370 PRO B C 1
ATOM 6080 O O . PRO B 1 373 ? 8.761 -5.824 9.993 1.00 40.36 370 PRO B O 1
ATOM 6084 N N . LEU B 1 374 ? 8.708 -3.946 8.740 1.00 36.22 371 LEU B N 1
ATOM 6085 C CA . LEU B 1 374 ? 10.044 -4.167 8.166 1.00 37.94 371 LEU B CA 1
ATOM 6086 C C . LEU B 1 374 ? 11.116 -3.345 8.874 1.00 42.81 371 LEU B C 1
ATOM 6087 O O . LEU B 1 374 ? 12.300 -3.650 8.745 1.00 43.59 371 LEU B O 1
ATOM 6092 N N . ALA B 1 375 ? 10.714 -2.282 9.595 1.00 39.22 372 ALA B N 1
ATOM 6093 C CA . ALA B 1 375 ? 11.668 -1.382 10.237 1.00 38.97 372 ALA B CA 1
ATOM 6094 C C . ALA B 1 375 ? 12.124 -1.885 11.616 1.00 44.15 372 ALA B C 1
ATOM 6095 O O . ALA B 1 375 ? 11.432 -2.673 12.263 1.00 43.63 372 ALA B O 1
ATOM 6097 N N . ASP B 1 376 ? 13.300 -1.412 12.051 1.00 42.93 373 ASP B N 1
ATOM 6098 C CA . ASP B 1 376 ? 13.900 -1.715 13.349 1.00 43.35 373 ASP B CA 1
ATOM 6099 C C . ASP B 1 376 ? 13.297 -0.757 14.383 1.00 44.92 373 ASP B C 1
ATOM 6100 O O . ASP B 1 376 ? 13.331 0.458 14.165 1.00 44.19 373 ASP B O 1
ATOM 6105 N N . PRO B 1 377 ? 12.722 -1.274 15.507 1.00 40.77 374 PRO B N 1
ATOM 6106 C CA . PRO B 1 377 ? 12.094 -0.379 16.496 1.00 39.05 374 PRO B CA 1
ATOM 6107 C C . PRO B 1 377 ? 13.044 0.667 17.074 1.00 42.63 374 PRO B C 1
ATOM 6108 O O . PRO B 1 377 ? 12.606 1.779 17.348 1.00 42.10 374 PRO B O 1
ATOM 6112 N N . ALA B 1 378 ? 14.335 0.327 17.254 1.00 40.49 375 ALA B N 1
ATOM 6113 C CA . ALA B 1 378 ? 15.319 1.289 17.760 1.00 40.70 375 ALA B CA 1
ATOM 6114 C C . ALA B 1 378 ? 15.567 2.403 16.735 1.00 41.51 375 ALA B C 1
ATOM 6115 O O . ALA B 1 378 ? 15.830 3.534 17.133 1.00 39.62 375 ALA B O 1
ATOM 6117 N N . GLU B 1 379 ? 15.462 2.085 15.417 1.00 37.81 376 GLU B N 1
ATOM 6118 C CA . GLU B 1 379 ? 15.640 3.084 14.348 1.00 38.49 376 GLU B CA 1
ATOM 6119 C C . GLU B 1 379 ? 14.422 4.027 14.283 1.00 39.39 376 GLU B C 1
ATOM 6120 O O . GLU B 1 379 ? 14.577 5.217 13.988 1.00 37.73 376 GLU B O 1
ATOM 6126 N N . ILE B 1 380 ? 13.218 3.500 14.591 1.00 34.18 377 ILE B N 1
ATOM 6127 C CA . ILE B 1 380 ? 12.005 4.327 14.638 1.00 32.17 377 ILE B CA 1
ATOM 6128 C C . ILE B 1 380 ? 12.144 5.299 15.822 1.00 36.15 377 ILE B C 1
ATOM 6129 O O . ILE B 1 380 ? 11.931 6.497 15.638 1.00 34.25 377 ILE B O 1
ATOM 6134 N N . VAL B 1 381 ? 12.621 4.805 16.997 1.00 33.74 378 VAL B N 1
ATOM 6135 C CA . VAL B 1 381 ? 12.891 5.672 18.172 1.00 34.78 378 VAL B CA 1
ATOM 6136 C C . VAL B 1 381 ? 13.859 6.803 17.762 1.00 39.12 378 VAL B C 1
ATOM 6137 O O . VAL B 1 381 ? 13.580 7.973 18.012 1.00 38.65 378 VAL B O 1
ATOM 6141 N N . ALA B 1 382 ? 14.990 6.442 17.133 1.00 36.61 379 ALA B N 1
ATOM 6142 C CA . ALA B 1 382 ? 16.018 7.394 16.724 1.00 38.57 379 ALA B CA 1
ATOM 6143 C C . ALA B 1 382 ? 15.475 8.476 15.782 1.00 42.42 379 ALA B C 1
ATOM 6144 O O . ALA B 1 382 ? 15.758 9.659 15.991 1.00 43.71 379 ALA B O 1
ATOM 6146 N N . ARG B 1 383 ? 14.658 8.077 14.785 1.00 36.17 380 ARG B N 1
ATOM 6147 C CA . ARG B 1 383 ? 14.175 9.002 13.749 1.00 35.87 380 ARG B CA 1
ATOM 6148 C C . ARG B 1 383 ? 12.865 9.696 14.084 1.00 37.21 380 ARG B C 1
ATOM 6149 O O . ARG B 1 383 ? 12.690 10.852 13.692 1.00 36.75 380 ARG B O 1
ATOM 6157 N N . PHE B 1 384 ? 11.943 9.014 14.782 1.00 32.51 381 PHE B N 1
ATOM 6158 C CA . PHE B 1 384 ? 10.629 9.600 15.102 1.00 32.22 381 PHE B CA 1
ATOM 6159 C C . PHE B 1 384 ? 10.550 10.112 16.544 1.00 38.68 381 PHE B C 1
ATOM 6160 O O . PHE B 1 384 ? 9.691 10.940 16.846 1.00 38.85 381 PHE B O 1
ATOM 6168 N N . GLY B 1 385 ? 11.454 9.645 17.403 1.00 35.95 382 GLY B N 1
ATOM 6169 C CA . GLY B 1 385 ? 11.525 10.099 18.792 1.00 37.28 382 GLY B CA 1
ATOM 6170 C C . GLY B 1 385 ? 10.626 9.329 19.732 1.00 41.41 382 GLY B C 1
ATOM 6171 O O . GLY B 1 385 ? 10.606 9.601 20.939 1.00 43.53 382 GLY B O 1
ATOM 6172 N N . THR B 1 386 ? 9.871 8.363 19.189 1.00 35.71 383 THR B N 1
ATOM 6173 C CA . THR B 1 386 ? 8.933 7.549 19.974 1.00 36.22 383 THR B CA 1
ATOM 6174 C C . THR B 1 386 ? 9.039 6.091 19.578 1.00 37.94 383 THR B C 1
ATOM 6175 O O . THR B 1 386 ? 9.307 5.793 18.417 1.00 34.04 383 THR B O 1
ATOM 6179 N N . ALA B 1 387 ? 8.774 5.181 20.520 1.00 36.35 384 ALA B N 1
ATOM 6180 C CA . ALA B 1 387 ? 8.768 3.755 20.193 1.00 35.98 384 ALA B CA 1
ATOM 6181 C C . ALA B 1 387 ? 7.577 3.442 19.274 1.00 37.58 384 ALA B C 1
ATOM 6182 O O . ALA B 1 387 ? 6.527 4.069 19.411 1.00 36.60 384 ALA B O 1
ATOM 6184 N N . PRO B 1 388 ? 7.714 2.528 18.292 1.00 33.41 385 PRO B N 1
ATOM 6185 C CA . PRO B 1 388 ? 6.547 2.200 17.461 1.00 31.85 385 PRO B CA 1
ATOM 6186 C C . PRO B 1 388 ? 5.526 1.382 18.259 1.00 35.10 385 PRO B C 1
ATOM 6187 O O . PRO B 1 388 ? 5.824 0.945 19.378 1.00 34.55 385 PRO B O 1
ATOM 6191 N N . ALA B 1 389 ? 4.349 1.131 17.677 1.00 31.32 386 ALA B N 1
ATOM 6192 C CA . ALA B 1 389 ? 3.368 0.232 18.289 1.00 32.11 386 ALA B CA 1
ATOM 6193 C C . ALA B 1 389 ? 3.944 -1.191 18.280 1.00 34.23 386 ALA B C 1
ATOM 6194 O O . ALA B 1 389 ? 4.781 -1.512 17.418 1.00 32.62 386 ALA B O 1
ATOM 6196 N N . ALA B 1 390 ? 3.580 -2.010 19.278 1.00 30.82 387 ALA B N 1
ATOM 6197 C CA . ALA B 1 390 ? 4.111 -3.378 19.415 1.00 31.42 387 ALA B CA 1
ATOM 6198 C C . ALA B 1 390 ? 3.765 -4.284 18.226 1.00 35.16 387 ALA B C 1
ATOM 6199 O O . ALA B 1 390 ? 4.459 -5.271 17.980 1.00 36.27 387 ALA B O 1
ATOM 6201 N N . SER B 1 391 ? 2.681 -3.970 17.514 1.00 30.60 388 SER B N 1
ATOM 6202 C CA . SER B 1 391 ? 2.180 -4.796 16.417 1.00 29.22 388 SER B CA 1
ATOM 6203 C C . SER B 1 391 ? 1.183 -4.009 15.592 1.00 31.50 388 SER B C 1
ATOM 6204 O O . SER B 1 391 ? 0.743 -2.937 16.025 1.00 29.24 388 SER B O 1
ATOM 6207 N N . LEU B 1 392 ? 0.752 -4.572 14.448 1.00 28.17 389 LEU B N 1
ATOM 6208 C CA . LEU B 1 392 ? -0.288 -3.937 13.641 1.00 28.44 389 LEU B CA 1
ATOM 6209 C C . LEU B 1 392 ? -1.594 -3.825 14.439 1.00 32.15 389 LEU B C 1
ATOM 6210 O O . LEU B 1 392 ? -2.220 -2.772 14.423 1.00 31.34 389 LEU B O 1
ATOM 6215 N N . ASP B 1 393 ? -1.993 -4.900 15.143 1.00 29.48 390 ASP B N 1
ATOM 6216 C CA . ASP B 1 393 ? -3.238 -4.889 15.920 1.00 30.65 390 ASP B CA 1
ATOM 6217 C C . ASP B 1 393 ? -3.237 -3.783 16.979 1.00 34.51 390 ASP B C 1
ATOM 6218 O O . ASP B 1 393 ? -4.251 -3.121 17.160 1.00 34.78 390 ASP B O 1
ATOM 6223 N N . GLU B 1 394 ? -2.104 -3.576 17.658 1.00 31.26 391 GLU B N 1
ATOM 6224 C CA . GLU B 1 394 ? -2.001 -2.539 18.672 1.00 32.19 391 GLU B CA 1
ATOM 6225 C C . GLU B 1 394 ? -2.122 -1.152 18.030 1.00 32.96 391 GLU B C 1
ATOM 6226 O O . GLU B 1 394 ? -2.812 -0.300 18.573 1.00 32.31 391 GLU B O 1
ATOM 6232 N N . ALA B 1 395 ? -1.483 -0.947 16.852 1.00 28.97 392 ALA B N 1
ATOM 6233 C CA . ALA B 1 395 ? -1.526 0.328 16.137 1.00 28.09 392 ALA B CA 1
ATOM 6234 C C . ALA B 1 395 ? -2.936 0.703 15.695 1.00 33.95 392 ALA B C 1
ATOM 6235 O O . ALA B 1 395 ? -3.318 1.871 15.817 1.00 34.70 392 ALA B O 1
ATOM 6237 N N . VAL B 1 396 ? -3.695 -0.266 15.131 1.00 30.45 393 VAL B N 1
ATOM 6238 C CA . VAL B 1 396 ? -5.012 0.033 14.553 1.00 31.03 393 VAL B CA 1
ATOM 6239 C C . VAL B 1 396 ? -6.164 -0.021 15.575 1.00 36.87 393 VAL B C 1
ATOM 6240 O O . VAL B 1 396 ? -7.238 0.513 15.284 1.00 36.06 393 VAL B O 1
ATOM 6244 N N . SER B 1 397 ? -5.979 -0.698 16.727 1.00 36.26 394 SER B N 1
ATOM 6245 C CA . SER B 1 397 ? -7.065 -0.832 17.720 1.00 38.85 394 SER B CA 1
ATOM 6246 C C . SER B 1 397 ? -7.470 0.529 18.292 1.00 43.20 394 SER B C 1
ATOM 6247 O O . SER B 1 397 ? -6.660 1.193 18.941 1.00 41.18 394 SER B O 1
ATOM 6250 N N . GLY B 1 398 ? -8.714 0.934 18.016 1.00 42.16 395 GLY B N 1
ATOM 6251 C CA . GLY B 1 398 ? -9.259 2.220 18.455 1.00 42.94 395 GLY B CA 1
ATOM 6252 C C . GLY B 1 398 ? -8.781 3.411 17.627 1.00 44.72 395 GLY B C 1
ATOM 6253 O O . GLY B 1 398 ? -9.058 4.555 17.987 1.00 44.73 395 GLY B O 1
ATOM 6254 N N . ALA B 1 399 ? -8.047 3.165 16.511 1.00 39.11 396 ALA B N 1
ATOM 6255 C CA . ALA B 1 399 ? -7.554 4.251 15.650 1.00 38.03 396 ALA B CA 1
ATOM 6256 C C . ALA B 1 399 ? -8.692 4.839 14.831 1.00 42.78 396 ALA B C 1
ATOM 6257 O O . ALA B 1 399 ? -9.613 4.110 14.449 1.00 43.94 396 ALA B O 1
ATOM 6259 N N . GLY B 1 400 ? -8.635 6.151 14.601 1.00 38.19 397 GLY B N 1
ATOM 6260 C CA . GLY B 1 400 ? -9.644 6.884 13.830 1.00 39.38 397 GLY B CA 1
ATOM 6261 C C . GLY B 1 400 ? -9.205 7.139 12.399 1.00 41.76 397 GLY B C 1
ATOM 6262 O O . GLY B 1 400 ? -9.986 7.627 11.577 1.00 42.92 397 GLY B O 1
ATOM 6263 N N . CYS B 1 401 ? -7.937 6.829 12.104 1.00 35.70 398 CYS B N 1
ATOM 6264 C CA . CYS B 1 401 ? -7.341 6.970 10.769 1.00 33.71 398 CYS B CA 1
ATOM 6265 C C . CYS B 1 401 ? -6.234 5.955 10.589 1.00 33.97 398 CYS B C 1
ATOM 6266 O O . CYS B 1 401 ? -5.403 5.797 11.486 1.00 32.25 398 CYS B O 1
ATOM 6269 N N . LEU B 1 402 ? -6.236 5.245 9.452 1.00 29.26 399 LEU B N 1
ATOM 6270 C CA . LEU B 1 402 ? -5.146 4.340 9.073 1.00 28.71 399 LEU B CA 1
ATOM 6271 C C . LEU B 1 402 ? -4.449 4.985 7.899 1.00 33.01 399 LEU B C 1
ATOM 6272 O O . LEU B 1 402 ? -5.017 5.043 6.809 1.00 33.43 399 LEU B O 1
ATOM 6277 N N . ALA B 1 403 ? -3.283 5.572 8.143 1.00 29.11 400 ALA B N 1
ATOM 6278 C CA . ALA B 1 403 ? -2.541 6.270 7.115 1.00 29.24 400 ALA B CA 1
ATOM 6279 C C . ALA B 1 403 ? -1.438 5.372 6.588 1.00 32.38 400 ALA B C 1
ATOM 6280 O O . ALA B 1 403 ? -0.463 5.092 7.290 1.00 31.85 400 ALA B O 1
ATOM 6282 N N . PHE B 1 404 ? -1.637 4.847 5.378 1.00 28.15 401 PHE B N 1
ATOM 6283 C CA . PHE B 1 404 ? -0.681 3.947 4.743 1.00 28.08 401 PHE B CA 1
ATOM 6284 C C . PHE B 1 404 ? 0.352 4.779 4.002 1.00 32.46 401 PHE B C 1
ATOM 6285 O O . PHE B 1 404 ? 0.133 5.161 2.844 1.00 33.26 401 PHE B O 1
ATOM 6293 N N . LEU B 1 405 ? 1.446 5.131 4.699 1.00 29.43 402 LEU B N 1
ATOM 6294 C CA . LEU B 1 405 ? 2.468 6.039 4.176 1.00 30.21 402 LEU B CA 1
ATOM 6295 C C . LEU B 1 405 ? 3.669 5.301 3.562 1.00 37.41 402 LEU B C 1
ATOM 6296 O O . LEU B 1 405 ? 4.593 5.941 3.072 1.00 37.98 402 LEU B O 1
ATOM 6301 N N . ALA B 1 406 ? 3.604 3.966 3.523 1.00 36.50 403 ALA B N 1
ATOM 6302 C CA . ALA B 1 406 ? 4.546 3.071 2.830 1.00 38.28 403 ALA B CA 1
ATOM 6303 C C . ALA B 1 406 ? 3.768 1.842 2.438 1.00 44.74 403 ALA B C 1
ATOM 6304 O O . ALA B 1 406 ? 3.099 1.252 3.287 1.00 45.96 403 ALA B O 1
ATOM 6306 N N . GLY B 1 407 ? 3.740 1.545 1.143 1.00 41.74 404 GLY B N 1
ATOM 6307 C CA . GLY B 1 407 ? 2.934 0.458 0.603 1.00 41.84 404 GLY B CA 1
ATOM 6308 C C . GLY B 1 407 ? 3.579 -0.910 0.587 1.00 45.49 404 GLY B C 1
ATOM 6309 O O . GLY B 1 407 ? 3.636 -1.545 -0.473 1.00 47.51 404 GLY B O 1
ATOM 6310 N N . HIS B 1 408 ? 3.994 -1.413 1.772 1.00 39.87 405 HIS B N 1
ATOM 6311 C CA . HIS B 1 408 ? 4.609 -2.749 1.903 1.00 40.21 405 HIS B CA 1
ATOM 6312 C C . HIS B 1 408 ? 3.633 -3.847 1.467 1.00 45.23 405 HIS B C 1
ATOM 6313 O O . HIS B 1 408 ? 2.427 -3.735 1.706 1.00 41.62 405 HIS B O 1
ATOM 6320 N N . ARG B 1 409 ? 4.171 -4.920 0.863 1.00 46.20 406 ARG B N 1
ATOM 6321 C CA . ARG B 1 409 ? 3.408 -6.055 0.338 1.00 48.59 406 ARG B CA 1
ATOM 6322 C C . ARG B 1 409 ? 2.496 -6.716 1.384 1.00 53.05 406 ARG B C 1
ATOM 6323 O O . ARG B 1 409 ? 1.392 -7.129 1.041 1.00 54.15 406 ARG B O 1
ATOM 6331 N N . GLN B 1 410 ? 2.924 -6.784 2.652 1.00 48.45 407 GLN B N 1
ATOM 6332 C CA . GLN B 1 410 ? 2.088 -7.395 3.688 1.00 48.08 407 GLN B CA 1
ATOM 6333 C C . GLN B 1 410 ? 0.887 -6.521 4.075 1.00 48.94 407 GLN B C 1
ATOM 6334 O O . GLN B 1 410 ? -0.049 -7.033 4.692 1.00 49.50 407 GLN B O 1
ATOM 6340 N N . PHE B 1 411 ? 0.902 -5.209 3.712 1.00 41.91 408 PHE B N 1
ATOM 6341 C CA . PHE B 1 411 ? -0.243 -4.320 3.955 1.00 38.88 408 PHE B CA 1
ATOM 6342 C C . PHE B 1 411 ? -1.348 -4.616 2.935 1.00 43.31 408 PHE B C 1
ATOM 6343 O O . PHE B 1 411 ? -2.523 -4.421 3.229 1.00 43.46 408 PHE B O 1
ATOM 6351 N N . HIS B 1 412 ? -0.960 -5.067 1.734 1.00 41.10 409 HIS B N 1
ATOM 6352 C CA . HIS B 1 412 ? -1.870 -5.447 0.657 1.00 43.49 409 HIS B CA 1
ATOM 6353 C C . HIS B 1 412 ? -2.569 -6.773 0.969 1.00 48.22 409 HIS B C 1
ATOM 6354 O O . HIS B 1 412 ? -3.638 -7.050 0.426 1.00 48.28 409 HIS B O 1
ATOM 6361 N N . GLU B 1 413 ? -1.947 -7.600 1.822 1.00 45.33 410 GLU B N 1
ATOM 6362 C CA . GLU B 1 413 ? -2.466 -8.916 2.191 1.00 47.24 410 GLU B CA 1
ATOM 6363 C C . GLU B 1 413 ? -3.337 -8.845 3.452 1.00 50.14 410 GLU B C 1
ATOM 6364 O O . GLU B 1 413 ? -3.860 -9.867 3.887 1.00 52.15 410 GLU B O 1
ATOM 6370 N N . LEU B 1 414 ? -3.541 -7.631 3.997 1.00 44.32 411 LEU B N 1
ATOM 6371 C CA . LEU B 1 414 ? -4.370 -7.405 5.183 1.00 44.76 411 LEU B CA 1
ATOM 6372 C C . LEU B 1 414 ? -5.862 -7.647 4.912 1.00 50.40 411 LEU B C 1
ATOM 6373 O O . LEU B 1 414 ? -6.352 -7.394 3.808 1.00 49.13 411 LEU B O 1
ATOM 6378 N N . ASP B 1 415 ? -6.575 -8.119 5.949 1.00 49.77 412 ASP B N 1
ATOM 6379 C CA . ASP B 1 415 ? -8.012 -8.373 5.940 1.00 51.66 412 ASP B CA 1
ATOM 6380 C C . ASP B 1 415 ? -8.711 -7.132 6.473 1.00 55.95 412 ASP B C 1
ATOM 6381 O O . ASP B 1 415 ? -8.708 -6.902 7.684 1.00 56.17 412 ASP B O 1
ATOM 6386 N N . PHE B 1 416 ? -9.287 -6.312 5.579 1.00 52.28 413 PHE B N 1
ATOM 6387 C CA . PHE B 1 416 ? -9.931 -5.072 6.003 1.00 52.05 413 PHE B CA 1
ATOM 6388 C C . PHE B 1 416 ? -11.261 -5.313 6.737 1.00 55.74 413 PHE B C 1
ATOM 6389 O O . PHE B 1 416 ? -11.691 -4.449 7.504 1.00 54.91 413 PHE B O 1
ATOM 6397 N N . GLY B 1 417 ? -11.860 -6.493 6.544 1.00 52.92 414 GLY B N 1
ATOM 6398 C CA . GLY B 1 417 ? -13.058 -6.902 7.270 1.00 54.50 414 GLY B CA 1
ATOM 6399 C C . GLY B 1 417 ? -12.739 -7.089 8.741 1.00 55.92 414 GLY B C 1
ATOM 6400 O O . GLY B 1 417 ? -13.484 -6.623 9.606 1.00 55.92 414 GLY B O 1
ATOM 6401 N N . ALA B 1 418 ? -11.581 -7.727 9.027 1.00 50.97 415 ALA B N 1
ATOM 6402 C CA . ALA B 1 418 ? -11.059 -7.906 10.383 1.00 50.87 415 ALA B CA 1
ATOM 6403 C C . ALA B 1 418 ? -10.588 -6.562 10.964 1.00 51.78 415 ALA B C 1
ATOM 6404 O O . ALA B 1 418 ? -10.802 -6.312 12.146 1.00 52.09 415 ALA B O 1
ATOM 6406 N N . LEU B 1 419 ? -9.988 -5.679 10.122 1.00 46.24 416 LEU B N 1
ATOM 6407 C CA . LEU B 1 419 ? -9.541 -4.346 10.560 1.00 43.86 416 LEU B CA 1
ATOM 6408 C C . LEU B 1 419 ? -10.731 -3.466 10.963 1.00 46.31 416 LEU B C 1
ATOM 6409 O O . LEU B 1 419 ? -10.647 -2.739 11.954 1.00 45.02 416 LEU B O 1
ATOM 6414 N N . ALA B 1 420 ? -11.847 -3.564 10.212 1.00 44.77 417 ALA B N 1
ATOM 6415 C CA . ALA B 1 420 ? -13.098 -2.830 10.469 1.00 45.96 417 ALA B CA 1
ATOM 6416 C C . ALA B 1 420 ? -13.624 -3.036 11.897 1.00 50.30 417 ALA B C 1
ATOM 6417 O O . ALA B 1 420 ? -14.283 -2.150 12.426 1.00 51.53 417 ALA B O 1
ATOM 6419 N N . GLU B 1 421 ? -13.325 -4.191 12.515 1.00 47.53 418 GLU B N 1
ATOM 6420 C CA . GLU B 1 421 ? -13.788 -4.529 13.867 1.00 49.85 418 GLU B CA 1
ATOM 6421 C C . GLU B 1 421 ? -12.868 -3.970 14.965 1.00 51.98 418 GLU B C 1
ATOM 6422 O O . GLU B 1 421 ? -13.275 -3.926 16.128 1.00 53.74 418 GLU B O 1
ATOM 6428 N N . ARG B 1 422 ? -11.648 -3.534 14.603 1.00 45.37 419 ARG B N 1
ATOM 6429 C CA . ARG B 1 422 ? -10.654 -3.034 15.565 1.00 43.70 419 ARG B CA 1
ATOM 6430 C C . ARG B 1 422 ? -10.633 -1.504 15.656 1.00 44.55 419 ARG B C 1
ATOM 6431 O O . ARG B 1 422 ? -10.342 -0.953 16.719 1.00 42.93 419 ARG B O 1
ATOM 6439 N N . VAL B 1 423 ? -10.876 -0.830 14.535 1.00 40.29 420 VAL B N 1
ATOM 6440 C CA . VAL B 1 423 ? -10.787 0.630 14.434 1.00 40.10 420 VAL B CA 1
ATOM 6441 C C . VAL B 1 423 ? -11.994 1.339 15.094 1.00 48.31 420 VAL B C 1
ATOM 6442 O O . VAL B 1 423 ? -13.014 0.712 15.384 1.00 49.49 420 VAL B O 1
ATOM 6446 N N . ASP B 1 424 ? -11.868 2.658 15.293 1.00 46.23 421 ASP B N 1
ATOM 6447 C CA . ASP B 1 424 ? -12.926 3.500 15.840 1.00 49.03 421 ASP B CA 1
ATOM 6448 C C . ASP B 1 424 ? -13.698 4.148 14.685 1.00 53.98 421 ASP B C 1
ATOM 6449 O O . ASP B 1 424 ? -13.110 4.883 13.888 1.00 52.28 421 ASP B O 1
ATOM 6454 N N . GLU B 1 425 ? -15.006 3.835 14.569 1.00 53.81 422 GLU B N 1
ATOM 6455 C CA . GLU B 1 425 ? -15.877 4.340 13.504 1.00 54.35 422 GLU B CA 1
ATOM 6456 C C . GLU B 1 425 ? -16.312 5.797 13.786 1.00 58.69 422 GLU B C 1
ATOM 6457 O O . GLU B 1 425 ? -16.694 6.104 14.915 1.00 61.52 422 GLU B O 1
ATOM 6463 N N . PRO B 1 426 ? -16.285 6.713 12.788 1.00 53.13 423 PRO B N 1
ATOM 6464 C CA . PRO B 1 426 ? -15.858 6.523 11.392 1.00 49.95 423 PRO B CA 1
ATOM 6465 C C . PRO B 1 426 ? -14.332 6.579 11.247 1.00 49.04 423 PRO B C 1
ATOM 6466 O O . PRO B 1 426 ? -13.679 7.447 11.831 1.00 47.56 423 PRO B O 1
ATOM 6470 N N . CYS B 1 427 ? -13.761 5.610 10.514 1.00 43.07 424 CYS B N 1
ATOM 6471 C CA . CYS B 1 427 ? -12.323 5.538 10.327 1.00 40.17 424 CYS B CA 1
ATOM 6472 C C . CYS B 1 427 ? -11.948 5.881 8.906 1.00 43.13 424 CYS B C 1
ATOM 6473 O O . CYS B 1 427 ? -12.555 5.385 7.949 1.00 42.78 424 CYS B O 1
ATOM 6476 N N . LEU B 1 428 ? -10.922 6.693 8.768 1.00 38.47 425 LEU B N 1
ATOM 6477 C CA . LEU B 1 428 ? -10.425 7.078 7.457 1.00 37.45 425 LEU B CA 1
ATOM 6478 C C . LEU B 1 428 ? -9.229 6.244 7.072 1.00 38.69 425 LEU B C 1
ATOM 6479 O O . LEU B 1 428 ? -8.284 6.134 7.842 1.00 37.27 425 LEU B O 1
ATOM 6484 N N . VAL B 1 429 ? -9.252 5.681 5.875 1.00 34.96 426 VAL B N 1
ATOM 6485 C CA . VAL B 1 429 ? -8.078 5.036 5.318 1.00 32.72 426 VAL B CA 1
ATOM 6486 C C . VAL B 1 429 ? -7.425 6.063 4.391 1.00 34.33 426 VAL B C 1
ATOM 6487 O O . VAL B 1 429 ? -8.016 6.429 3.373 1.00 33.21 426 VAL B O 1
ATOM 6491 N N . PHE B 1 430 ? -6.253 6.585 4.770 1.00 31.57 427 PHE B N 1
ATOM 6492 C CA . PHE B 1 430 ? -5.549 7.516 3.884 1.00 31.28 427 PHE B CA 1
ATOM 6493 C C . PHE B 1 430 ? -4.489 6.731 3.120 1.00 32.68 427 PHE B C 1
ATOM 6494 O O . PHE B 1 430 ? -3.637 6.069 3.725 1.00 30.78 427 PHE B O 1
ATOM 6502 N N . ASP B 1 431 ? -4.591 6.755 1.790 1.00 29.83 428 ASP B N 1
ATOM 6503 C CA . ASP B 1 431 ? -3.704 6.024 0.903 1.00 29.81 428 ASP B CA 1
ATOM 6504 C C . ASP B 1 431 ? -2.566 6.912 0.419 1.00 36.43 428 ASP B C 1
ATOM 6505 O O . ASP B 1 431 ? -2.720 7.659 -0.552 1.00 36.92 428 ASP B O 1
ATOM 6510 N N . GLY B 1 432 ? -1.433 6.802 1.081 1.00 33.10 429 GLY B N 1
ATOM 6511 C CA . GLY B 1 432 ? -0.245 7.548 0.712 1.00 33.83 429 GLY B CA 1
ATOM 6512 C C . GLY B 1 432 ? 0.565 6.845 -0.352 1.00 37.99 429 GLY B C 1
ATOM 6513 O O . GLY B 1 432 ? 0.838 7.431 -1.398 1.00 38.82 429 GLY B O 1
ATOM 6514 N N . ARG B 1 433 ? 0.940 5.567 -0.102 1.00 34.63 430 ARG B N 1
ATOM 6515 C CA . ARG B 1 433 ? 1.777 4.787 -1.022 1.00 35.45 430 ARG B CA 1
ATOM 6516 C C . ARG B 1 433 ? 1.244 3.364 -1.302 1.00 39.54 430 ARG B C 1
ATOM 6517 O O . ARG B 1 433 ? 1.983 2.533 -1.822 1.00 39.55 430 ARG B O 1
ATOM 6525 N N . MET B 1 434 ? -0.024 3.088 -0.991 1.00 36.82 431 MET B N 1
ATOM 6526 C CA . MET B 1 434 ? -0.600 1.776 -1.291 1.00 37.42 431 MET B CA 1
ATOM 6527 C C . MET B 1 434 ? -1.074 1.729 -2.741 1.00 40.76 431 MET B C 1
ATOM 6528 O O . MET B 1 434 ? -1.002 0.665 -3.381 1.00 40.20 431 MET B O 1
ATOM 6533 N N . HIS B 1 435 ? -1.586 2.887 -3.250 1.00 35.70 432 HIS B N 1
ATOM 6534 C CA . HIS B 1 435 ? -2.126 3.050 -4.610 1.00 36.52 432 HIS B CA 1
ATOM 6535 C C . HIS B 1 435 ? -3.107 1.923 -4.916 1.00 40.85 432 HIS B C 1
ATOM 6536 O O . HIS B 1 435 ? -2.940 1.196 -5.897 1.00 41.42 432 HIS B O 1
ATOM 6543 N N . LEU B 1 436 ? -4.104 1.746 -4.028 1.00 37.28 433 LEU B N 1
ATOM 6544 C CA . LEU B 1 436 ? -5.093 0.677 -4.137 1.00 38.49 433 LEU B CA 1
ATOM 6545 C C . LEU B 1 436 ? -5.925 0.771 -5.419 1.00 43.61 433 LEU B C 1
ATOM 6546 O O . LEU B 1 436 ? -6.303 1.880 -5.831 1.00 41.78 433 LEU B O 1
ATOM 6551 N N . PRO B 1 437 ? -6.210 -0.399 -6.071 1.00 42.16 434 PRO B N 1
ATOM 6552 C CA . PRO B 1 437 ? -7.060 -0.384 -7.272 1.00 43.64 434 PRO B CA 1
ATOM 6553 C C . PRO B 1 437 ? -8.535 -0.109 -6.912 1.00 47.72 434 PRO B C 1
ATOM 6554 O O . PRO B 1 437 ? -8.918 -0.321 -5.758 1.00 45.86 434 PRO B O 1
ATOM 6558 N N . PRO B 1 438 ? -9.387 0.349 -7.866 1.00 46.06 435 PRO B N 1
ATOM 6559 C CA . PRO B 1 438 ? -10.800 0.632 -7.518 1.00 46.16 435 PRO B CA 1
ATOM 6560 C C . PRO B 1 438 ? -11.526 -0.528 -6.818 1.00 49.54 435 PRO B C 1
ATOM 6561 O O . PRO B 1 438 ? -12.339 -0.277 -5.934 1.00 47.95 435 PRO B O 1
ATOM 6565 N N . ALA B 1 439 ? -11.219 -1.789 -7.194 1.00 48.08 436 ALA B N 1
ATOM 6566 C CA . ALA B 1 439 ? -11.846 -2.981 -6.613 1.00 49.51 436 ALA B CA 1
ATOM 6567 C C . ALA B 1 439 ? -11.575 -3.109 -5.103 1.00 51.12 436 ALA B C 1
ATOM 6568 O O . ALA B 1 439 ? -12.465 -3.542 -4.364 1.00 51.65 436 ALA B O 1
ATOM 6570 N N . ARG B 1 440 ? -10.364 -2.702 -4.641 1.00 44.22 437 ARG B N 1
ATOM 6571 C CA . ARG B 1 440 ? -10.008 -2.750 -3.220 1.00 41.85 437 ARG B CA 1
ATOM 6572 C C . ARG B 1 440 ? -10.653 -1.592 -2.448 1.00 42.98 437 ARG B C 1
ATOM 6573 O O . ARG B 1 440 ? -11.063 -1.782 -1.307 1.00 42.97 437 ARG B O 1
ATOM 6581 N N . ILE B 1 441 ? -10.746 -0.399 -3.067 1.00 38.13 438 ILE B N 1
ATOM 6582 C CA . ILE B 1 441 ? -11.383 0.791 -2.461 1.00 37.77 438 ILE B CA 1
ATOM 6583 C C . ILE B 1 441 ? -12.882 0.489 -2.141 1.00 44.19 438 ILE B C 1
ATOM 6584 O O . ILE B 1 441 ? -13.376 0.880 -1.076 1.00 43.95 438 ILE B O 1
ATOM 6589 N N . ARG B 1 442 ? -13.574 -0.236 -3.052 1.00 42.68 439 ARG B N 1
ATOM 6590 C CA . ARG B 1 442 ? -14.975 -0.654 -2.870 1.00 45.34 439 ARG B CA 1
ATOM 6591 C C . ARG B 1 442 ? -15.105 -1.548 -1.634 1.00 49.64 439 ARG B C 1
ATOM 6592 O O . ARG B 1 442 ? -16.087 -1.444 -0.898 1.00 49.18 439 ARG B O 1
ATOM 6600 N N . GLU B 1 443 ? -14.107 -2.429 -1.412 1.00 47.67 440 GLU B N 1
ATOM 6601 C CA . GLU B 1 443 ? -14.074 -3.334 -0.251 1.00 49.33 440 GLU B CA 1
ATOM 6602 C C . GLU B 1 443 ? -13.998 -2.539 1.055 1.00 52.10 440 GLU B C 1
ATOM 6603 O O . GLU B 1 443 ? -14.734 -2.849 1.986 1.00 51.90 440 GLU B O 1
ATOM 6609 N N . LEU B 1 444 ? -13.134 -1.484 1.103 1.00 47.03 441 LEU B N 1
ATOM 6610 C CA . LEU B 1 444 ? -12.995 -0.616 2.282 1.00 46.16 441 LEU B CA 1
ATOM 6611 C C . LEU B 1 444 ? -14.324 0.069 2.615 1.00 49.92 441 LEU B C 1
ATOM 6612 O O . LEU B 1 444 ? -14.743 0.054 3.770 1.00 48.89 441 LEU B O 1
ATOM 6617 N N . HIS B 1 445 ? -14.984 0.664 1.591 1.00 48.54 442 HIS B N 1
ATOM 6618 C CA . HIS B 1 445 ? -16.264 1.370 1.739 1.00 51.40 442 HIS B CA 1
ATOM 6619 C C . HIS B 1 445 ? -17.342 0.434 2.272 1.00 55.84 442 HIS B C 1
ATOM 6620 O O . HIS B 1 445 ? -18.102 0.826 3.154 1.00 57.78 442 HIS B O 1
ATOM 6627 N N . ARG B 1 446 ? -17.370 -0.820 1.764 1.00 51.00 443 ARG B N 1
ATOM 6628 C CA . ARG B 1 446 ? -18.295 -1.878 2.167 1.00 53.66 443 ARG B CA 1
ATOM 6629 C C . ARG B 1 446 ? -18.181 -2.175 3.679 1.00 59.51 443 ARG B C 1
ATOM 6630 O O . ARG B 1 446 ? -19.190 -2.464 4.318 1.00 60.93 443 ARG B O 1
ATOM 6638 N N . PHE B 1 447 ? -16.954 -2.100 4.247 1.00 55.55 444 PHE B N 1
ATOM 6639 C CA . PHE B 1 447 ? -16.733 -2.372 5.676 1.00 56.80 444 PHE B CA 1
ATOM 6640 C C . PHE B 1 447 ? -16.884 -1.096 6.551 1.00 60.91 444 PHE B C 1
ATOM 6641 O O . PHE B 1 447 ? -16.656 -1.151 7.766 1.00 61.82 444 PHE B O 1
ATOM 6649 N N . GLY B 1 448 ? -17.296 0.013 5.932 1.00 55.48 445 GLY B N 1
ATOM 6650 C CA . GLY B 1 448 ? -17.551 1.269 6.629 1.00 55.01 445 GLY B CA 1
ATOM 6651 C C . GLY B 1 448 ? -16.407 2.265 6.671 1.00 53.22 445 GLY B C 1
ATOM 6652 O O . GLY B 1 448 ? -16.521 3.301 7.329 1.00 52.22 445 GLY B O 1
ATOM 6653 N N . PHE B 1 449 ? -15.297 1.977 5.979 1.00 46.93 446 PHE B N 1
ATOM 6654 C CA . PHE B 1 449 ? -14.159 2.893 5.965 1.00 43.56 446 PHE B CA 1
ATOM 6655 C C . PHE B 1 449 ? -14.378 4.060 5.011 1.00 46.68 446 PHE B C 1
ATOM 6656 O O . PHE B 1 449 ? -14.953 3.877 3.939 1.00 45.21 446 PHE B O 1
ATOM 6664 N N . ALA B 1 450 ? -13.868 5.247 5.374 1.00 43.24 447 ALA B N 1
ATOM 6665 C CA . ALA B 1 450 ? -13.800 6.380 4.464 1.00 43.26 447 ALA B CA 1
ATOM 6666 C C . ALA B 1 450 ? -12.442 6.294 3.780 1.00 44.83 447 ALA B C 1
ATOM 6667 O O . ALA B 1 450 ? -11.481 5.827 4.398 1.00 42.84 447 ALA B O 1
ATOM 6669 N N . TYR B 1 451 ? -12.364 6.646 2.505 1.00 40.98 448 TYR B N 1
ATOM 6670 C CA . TYR B 1 451 ? -11.109 6.507 1.774 1.00 38.32 448 TYR B CA 1
ATOM 6671 C C . TYR B 1 451 ? -10.711 7.801 1.130 1.00 39.78 448 TYR B C 1
ATOM 6672 O O . TYR B 1 451 ? -11.535 8.451 0.494 1.00 39.49 448 TYR B O 1
ATOM 6681 N N . ARG B 1 452 ? -9.435 8.156 1.260 1.00 35.19 449 ARG B N 1
ATOM 6682 C CA . ARG B 1 452 ? -8.865 9.330 0.609 1.00 36.22 449 ARG B CA 1
ATOM 6683 C C . ARG B 1 452 ? -7.381 9.129 0.323 1.00 38.63 449 ARG B C 1
ATOM 6684 O O . ARG B 1 452 ? -6.676 8.482 1.084 1.00 36.16 449 ARG B O 1
ATOM 6692 N N . GLY B 1 453 ? -6.951 9.663 -0.803 1.00 36.68 450 GLY B N 1
ATOM 6693 C CA . GLY B 1 453 ? -5.564 9.712 -1.234 1.00 36.30 450 GLY B CA 1
ATOM 6694 C C . GLY B 1 453 ? -5.337 11.085 -1.821 1.00 42.57 450 GLY B C 1
ATOM 6695 O O . GLY B 1 453 ? -6.308 11.840 -1.996 1.00 44.11 450 GLY B O 1
ATOM 6696 N N A ILE B 1 454 ? -4.074 11.450 -2.123 0.50 38.78 451 ILE B N 1
ATOM 6697 N N B ILE B 1 454 ? -4.079 11.427 -2.133 0.50 39.27 451 ILE B N 1
ATOM 6698 C CA A ILE B 1 454 ? -3.828 12.760 -2.744 0.50 39.54 451 ILE B CA 1
ATOM 6699 C CA B ILE B 1 454 ? -3.806 12.717 -2.760 0.50 40.30 451 ILE B CA 1
ATOM 6700 C C A ILE B 1 454 ? -4.121 12.628 -4.237 0.50 42.52 451 ILE B C 1
ATOM 6701 C C B ILE B 1 454 ? -4.131 12.596 -4.253 0.50 42.87 451 ILE B C 1
ATOM 6702 O O A ILE B 1 454 ? -3.420 11.910 -4.949 0.50 40.89 451 ILE B O 1
ATOM 6703 O O B ILE B 1 454 ? -3.477 11.844 -4.977 0.50 41.24 451 ILE B O 1
ATOM 6712 N N . GLY B 1 455 ? -5.203 13.264 -4.664 1.00 40.64 452 GLY B N 1
ATOM 6713 C CA . GLY B 1 455 ? -5.673 13.215 -6.038 1.00 41.08 452 GLY B CA 1
ATOM 6714 C C . GLY B 1 455 ? -6.476 11.965 -6.293 1.00 43.26 452 GLY B C 1
ATOM 6715 O O . GLY B 1 455 ? -6.594 11.536 -7.435 1.00 43.66 452 GLY B O 1
ATOM 6716 N N . ARG B 1 456 ? -7.020 11.351 -5.218 1.00 38.41 453 ARG B N 1
ATOM 6717 C CA . ARG B 1 456 ? -7.862 10.149 -5.324 1.00 44.97 453 ARG B CA 1
ATOM 6718 C C . ARG B 1 456 ? -9.116 10.286 -4.464 1.00 89.18 453 ARG B C 1
ATOM 6719 O O . ARG B 1 456 ? -9.023 10.616 -3.283 1.00 55.57 453 ARG B O 1
#

Nearest PDB structures (foldseek):
  4xr9-assembly1_B  TM=1.002E+00  e=1.907E-86  Micromonospora echinospora
  4xr9-assembly1_A  TM=9.736E-01  e=7.085E-80  Micromonospora echinospora
  4xrr-assembly1_B  TM=9.959E-01  e=2.954E-78  Micromonospora echinospora
  4xrr-assembly1_A  TM=9.668E-01  e=1.289E-78  Micromonospora echinospora
  3ojo-assembly1_B  TM=8.630E-01  e=4.181E-30  Staphylococcus aureus

Secondary structure (DSSP, 8-state):
-PPPPSS--TTSSSPPEEEEE--SHHHHHHHHHHHHTT-EEEEE-S-HHHHHHHHHT------TTHHHHHHHHHHHTSEEEESSSGGGGG-SEEEE-----B-TTS-B--HHHHHHHHHHGGG--TT-EEEE-S---TTHIIIIIHHHHGGGS--BTTTBEEEE----PPTTSHHHHHTTSPEEEEESSHHHHHHHHHHHHHHH---EEEESSHHHHHHHHHHHHHHHHHHHHHHHHHHHHHHHHT--HHHHHHHHTTSEETTEE-------S---SHHHHHHHHHHHHHHHHTT---HHHHHHHHHHHHHHHHHHHHHHHHHHHTT--TTT-EEEEE--SSSTT----TT-HHHHHHHHHHTTT-EEEEE-TTS-HHHHHHHHSSPPPSSHHHHHTT-SEEEE-S--HHHHTS-HHHHH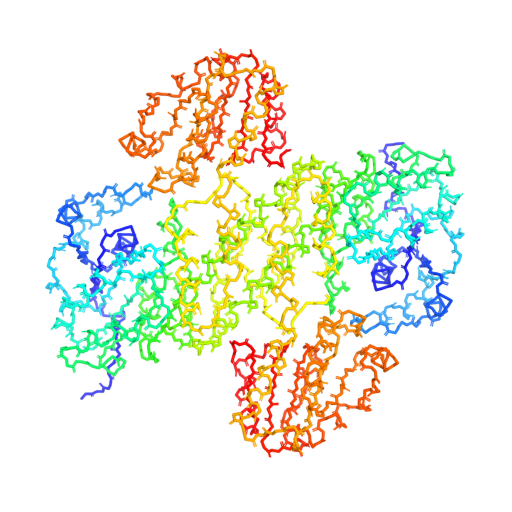HHSPSSPEEEESS----HHHHHHHHHTT-EEEETT-/--STTS--TT-SSPPEEEEE--SHHHHHHHHHHHHTT-EEEEE-S-HHHHHHHHTT-----STTHHHHHHHHHHHTSEEEESSSGGGGG-SEEEE-----B-TTS-B--HHHHHHHHHHTTT--TT-EEEE-S---TTHIIIIIHHHHGGGS--BTTTBEEEE------TTSHHHHHTTSPEEEEESSHHHHHHHHHHIIIII---EEEESSHHHHHHHHHHHHHHHHHHHHHHHHHHHHHHHHT--HHHHHHHHTTSEETTEE--PPP--S-----SSHHHHHHHHHHHTT---HHHHHHHHHHHHHHHHHHHHHHHHHHHTT--TTT-EEEEE--SSSTT----TT-HHHHHHHHHHHHT-EEEEE-SSS-HHHHHHHHSSPPPSSHHHHHTT-SEEEE-S--HHHHT--HHHHHTTSPSS-EEEESS----HHHHHHHHHTT-EEEETT-